Protein 7XZG (pdb70)

Solvent-accessible surface area: 45904 Å² total

InterPro domains:
  IPR006424 Glyceraldehyde-3-phosphate dehydrogenase, type I [TIGR01534] (4-325)
  IPR020828 Glyceraldehyde 3-phosphate dehydrogenase, NAD(P) binding domain [PF00044] (3-103)
  IPR020828 Glyceraldehyde 3-phosphate dehydrogenase, NAD(P) binding domain [SM00846] (3-151)
  IPR020829 Glyceraldehyde 3-phosphate dehydrogenase, catalytic domain [PF02800] (156-313)
  IPR020830 Glyceraldehyde 3-phosphate dehydrogenase, active site [PS00071] (149-156)
  IPR020831 Glyceraldehyde/Erythrose phosphate dehydrogenase family [PIRSF000149] (1-333)
  IPR020831 Glyceraldehyde/Erythrose phosphate dehydrogenase family [PR00078] (110-123)
  IPR020831 Glyceraldehyde/Erythrose phosphate dehydrogenase family [PR00078] (145-163)
  IPR020831 Glyceraldehyde/Erythrose phosphate dehydrogenase family [PR00078] (172-188)
  IPR020831 Glyceraldehyde/Erythrose phosphate dehydrogenase family [PR00078] (229-246)
  IPR020831 Glyceraldehyde/Erythrose phosphate dehydrogenase family [PR00078] (269-284)
  IPR020831 Glyceraldehyde/Erythrose phosphate dehydrogenase family [PTHR10836] (2-332)
  IPR036291 NAD(P)-binding domain superfamily [SSF51735] (3-169)

Radius of gyration: 31.58 Å; Cα contacts (8 Å, |Δi|>4): 3485; chains: 4; bounding box: 80×83×83 Å

Foldseek 3Di:
DQEEEEEACDLLNLLLVVLQVPDPVYDDAAYEAQVAALQRSLVPNQQDPQQGGRPFDWGGDDQWTATNRRTYGYHRDPQLLPDQCQVSPHAEYEYENVPQQEPVRQCSPVNNHHQAYEYAEHHPDQAEDAPLQALVVDALVRRYYYPYACLLAPQNLCVLQCVPFRFQAKEKEKAFEDDPQADCAQDDDPVANQRNHRQQPDFGKAADCSQCVSCRSVVVCHPRYGYTYTYYNDHWKMKMKMKTFTNHFDDLVVSLVSQCVCCVPSCPQAEAEDQDPDDRSVCRQRQYSWYWHSVPWAADGSGIIITMIMHGSSNNSSSRSVVSSVSNVVNND/DQEEEEEACDLLNLLLVVLQVPPPVYDHAAYEAQVAAQQRSLVPNQQDPQQGGPPFDWGGDVQWTATNRRTYGYHNDPQLLPDQCQVSPHAEYEYENVPQQAPVRQCSPVNNRHQAYEYLEHHPHAAEDAPLQALVVDALVRRYHYPYACLLAVQNLCVLQCVPFRFQAKEKEKAFEDDPQAECAQDDDPVQNQRRHHQQPDFGKAADCSFCCSCRSVVVCHPRYGYTYTYYNDHWKMKMKMKTFTNHFDDLVVSLVSLCVCCVPSCPQAEAEDADPDDRSVCRQRQYSWYWHSVPKAADGRGIIITMIMHGSSNNSSNRSVVSSVSNVVSND/DAEEEEEACDLLNLLLVVLQVVDDPYDHAAYEAQVAAQQRSQVPNQQDPQAGGDPFDWGGDDQWTATNRRTYGYHNDPQLLPDQCQVSVHAEYEAENVPQQECVRQCSNVNNRYQAYEYAEHHPDAQEEAPLQALVVDALVRRYYYPYACLLAVLNLQVLQCVPQRFQAKEKEKAFEDDPQADCAQDDDPVANQRSHRQQPDFGKAADCSFQCSCSSVVVCHPRYGYTYTYYNDHWKMKMKMKTFTNHFADLVRSLVSQCVCCVPSCPQAEAEDQDPDDRSVCRQRQYSWYWHSPPKAADGRGIIITMIMDGSSNNSSNRSVVSSVSSVVSND/DQEEEEEACDLLNLLLVVLQVPDPVYDDAAYEAQVAAQQSSQVPNQQDPQAGGDPFDWGGDDQWTATNRRTYGYHNDPQLLPDQCQVSVHAEYEYENVPQQAPVRQCSPVNNHHQAYEYLEDHPHAQEDAPLQALVVDALVRRYHYPYALLLAVLNLVVLQCVPFRFQAKEKEKAFEDDPQADCAQDDDPVQNQRNHHQQPDFGKAADCSFCCSCRSVVVCHPRYGYTYTYYNDHWKMKMKMKTFTNHFADLVVSLVSQCVCCVPSCPQAEAEDADPDDRSVCRQRQYSWYWHSPPKADDGRGIIITMIMDGSSNNSSNRSVVSSVSNVVNYD

Nearest PDB structures (foldseek):
  6m5x-assembly1_Q  TM=9.899E-01  e=8.715E-64  Trichoderma virens Gv29-8
  8i7e-assembly1_A  TM=9.881E-01  e=1.113E-61  Salmonella enterica subsp. enterica serovar Typhi
  6io4-assembly10_J  TM=9.884E-01  e=1.038E-60  Escherichia coli K-12
  1gae-assembly1_O  TM=9.795E-01  e=5.847E-61  Escherichia coli
  4lsm-assembly1_A  TM=9.901E-01  e=1.515E-59  Trypanosoma cruzi strain CL Brener

Organism: Candida albicans (strain SC5314 / ATCC MYA-2876) (NCBI:txid237561)

Sequence (1332 aa):
AIKIGINGFGRIGRLVLRVALGRKDIEVVAVNDPFIAPDYAAYMFKYDSTHGRYKGEVTASGDDLVIDGHKIKVFQERDPANIPWGKSGVDYVIESTGVFTKLEGAQKHIDAGAKKVIITAPSADAPMFVVGVNEDKYTPDLKIISNASTTNCLAPLAKVVNDTFGIEEGLMTTVHSITATQKTVDGPSHKDWRGGRTASGNIIPSSTGAAKAVGKVIPELNGKLTGMSLRVPTTDVSVVDLTVRLKKAASYEEIAQAIKKASEGPLKGVLGYTEDAVVSTDFLGSSYSSIFDEKAGILLSPTFVKLISWYDNEYGYSTRVVDLLEHVAKASAAIKIGINGFGRIGRLVLRVALGRKDIEVVAVNDPFIAPDYAAYMFKYDSTHGRYKGEVTASGDDLVIDGHKIKVFQERDPANIPWGKSGVDYVIESTGVFTKLEGAQKHIDAGAKKVIITAPSADAPMFVVGVNEDKYTPDLKIISNASTTNCLAPLAKVVNDTFGIEEGLMTTVHSITATQKTVDGPSHKDWRGGRTASGNIIPSSTGAAKAVGKVIPELNGKLTGMSLRVPTTDVSVVDLTVRLKKAASYEEIAQAIKKASEGPLKGVLGYTEDAVVSTDFLGSSYSSIFDEKAGILLSPTFVKLISWYDNEYGYSTRVVDLLEHVAKASAAIKIGINGFGRIGRLVLRVALGRKDIEVVAVNDPFIAPDYAAYMFKYDSTHGRYKGEVTASGDDLVIDGHKIKVFQERDPANIPWGKSGVDYVIESTGVFTKLEGAQKHIDAGAKKVIITAPSADAPMFVVGVNEDKYTPDLKIISNASTTNCLAPLAKVVNDTFGIEEGLMTTVHSITATQKTVDGPSHKDWRGGRTASGNIIPSSTGAAKAVGKVIPELNGKLTGMSLRVPTTDVSVVDLTVRLKKAASYEEIAQAIKKASEGPLKGVLGYTEDAVVSTDFLGSSYSSIFDEKAGILLSPTFVKLISWYDNEYGYSTRVVDLLEHVAKASAAIKIGINGFGRIGRLVLRVALGRKDIEVVAVNDPFIAPDYAAYMFKYDSTHGRYKGEVTASGDDLVIDGHKIKVFQERDPANIPWGKSGVDYVIESTGVFTKLEGAQKHIDAGAKKVIITAPSADAPMFVVGVNEDKYTPDLKIISNASTTNCLAPLAKVVNDTFGIEEGLMTTVHSITATQKTVDGPSHKDWRGGRTASGNIIPSSTGAAKAVGKVIPELNGKLTGMSLRVPTTDVSVVDLTVRLKKAASYEEIAQAIKKASEGPLKGVLGYTEDAVVSTDFLGSSYSSIFDEKAGILLSPTFVKLISWYDNEYGYSTRVVDLLEHVAKASA

B-factor: mean 24.46, std 8.8, range [10.48, 64.08]

Structure (mmCIF, N/CA/C/O backbone):
data_7XZG
#
_entry.id   7XZG
#
_cell.length_a   71.643
_cell.length_b   127.421
_cell.length_c   87.855
_cell.angle_alpha   90.000
_cell.angle_beta   102.120
_cell.angle_gamma   90.000
#
_symmetry.space_group_name_H-M   'P 1 21 1'
#
loop_
_entity.id
_entity.type
_entity.pdbx_description
1 polymer 'Glyceraldehyde-3-phosphate dehydrogenase'
2 non-polymer NICOTINAMIDE-ADENINE-DINUCLEOTIDE
3 non-polymer 1,2-ETHANEDIOL
4 water water
#
loop_
_atom_site.group_PDB
_atom_site.id
_atom_site.type_symbol
_atom_site.label_atom_id
_atom_site.label_alt_id
_atom_site.label_comp_id
_atom_site.label_asym_id
_atom_site.label_entity_id
_atom_site.label_seq_id
_atom_site.pdbx_PDB_ins_code
_atom_site.Cartn_x
_atom_site.Cartn_y
_atom_site.Cartn_z
_atom_site.occupancy
_atom_site.B_iso_or_equiv
_atom_site.auth_seq_id
_atom_site.auth_comp_id
_atom_site.auth_asym_id
_atom_site.auth_atom_id
_atom_site.pdbx_PDB_model_num
ATOM 1 N N . ALA A 1 2 ? -50.314 43.466 -47.763 1.00 37.58 2 ALA A N 1
ATOM 2 C CA . ALA A 1 2 ? -49.304 42.433 -47.537 1.00 40.22 2 ALA A CA 1
ATOM 3 C C . ALA A 1 2 ? -47.887 42.986 -47.691 1.00 36.34 2 ALA A C 1
ATOM 4 O O . ALA A 1 2 ? -47.486 43.435 -48.768 1.00 41.16 2 ALA A O 1
ATOM 6 N N . ILE A 1 3 ? -47.132 42.959 -46.601 1.00 27.54 3 ILE A N 1
ATOM 7 C CA . ILE A 1 3 ? -45.734 43.374 -46.609 1.00 26.37 3 ILE A CA 1
ATOM 8 C C . ILE A 1 3 ? -44.916 42.147 -46.989 1.00 26.11 3 ILE A C 1
ATOM 9 O O . ILE A 1 3 ? -44.791 41.215 -46.191 1.00 22.52 3 ILE A O 1
ATOM 14 N N . LYS A 1 4 ? -44.388 42.126 -48.216 1.00 23.42 4 LYS A N 1
ATOM 15 C CA . LYS A 1 4 ? -43.685 40.962 -48.759 1.00 25.05 4 LYS A CA 1
ATOM 16 C C . LYS A 1 4 ? -42.181 41.166 -48.638 1.00 23.96 4 LYS A C 1
ATOM 17 O O . LYS A 1 4 ? -41.634 42.125 -49.199 1.00 21.73 4 LYS A O 1
ATOM 23 N N . ILE A 1 5 ? -41.507 40.267 -47.913 1.00 20.30 5 ILE A N 1
ATOM 24 C CA . ILE A 1 5 ? -40.137 40.534 -47.496 1.00 18.30 5 ILE A CA 1
ATOM 25 C C . ILE A 1 5 ? -39.222 39.347 -47.751 1.00 15.77 5 ILE A C 1
ATOM 26 O O . ILE A 1 5 ? -39.647 38.195 -47.890 1.00 19.65 5 ILE A O 1
ATOM 31 N N . GLY A 1 6 ? -37.934 39.665 -47.831 1.00 16.60 6 GLY A N 1
ATOM 32 C CA . GLY A 1 6 ? -36.903 38.659 -47.867 1.00 15.82 6 GLY A CA 1
ATOM 33 C C . GLY A 1 6 ? -35.831 39.004 -46.852 1.00 19.87 6 GLY A C 1
ATOM 34 O O . GLY A 1 6 ? -35.695 40.152 -46.426 1.00 18.10 6 GLY A O 1
ATOM 35 N N . ILE A 1 7 ? -35.077 37.987 -46.454 1.00 17.15 7 ILE A N 1
ATOM 36 C CA . ILE A 1 7 ? -34.039 38.146 -45.436 1.00 17.41 7 ILE A CA 1
ATOM 37 C C . ILE A 1 7 ? -32.713 37.713 -46.039 1.00 16.57 7 ILE A C 1
ATOM 38 O O . ILE A 1 7 ? -32.583 36.572 -46.497 1.00 17.80 7 ILE A O 1
ATOM 43 N N . ASN A 1 8 ? -31.722 38.600 -46.007 1.00 16.79 8 ASN A N 1
ATOM 44 C CA . ASN A 1 8 ? -30.377 38.289 -46.482 1.00 18.42 8 ASN A CA 1
ATOM 45 C C . ASN A 1 8 ? -29.453 38.104 -45.286 1.00 17.32 8 ASN A C 1
ATOM 46 O O . ASN A 1 8 ? -29.206 39.053 -44.534 1.00 16.74 8 ASN A O 1
ATOM 51 N N . GLY A 1 9 ? -28.934 36.896 -45.125 1.00 14.98 9 GLY A N 1
ATOM 52 C CA . GLY A 1 9 ? -28.118 36.586 -43.965 1.00 17.96 9 GLY A CA 1
ATOM 53 C C . GLY A 1 9 ? -28.961 35.938 -42.888 1.00 18.67 9 GLY A C 1
ATOM 54 O O . GLY A 1 9 ? -29.616 36.631 -42.105 1.00 16.43 9 GLY A O 1
ATOM 55 N N . PHE A 1 10 ? -28.975 34.605 -42.870 1.00 17.07 10 PHE A N 1
ATOM 56 C CA . PHE A 1 10 ? -29.864 33.831 -42.010 1.00 18.55 10 PHE A CA 1
ATOM 57 C C . PHE A 1 10 ? -29.178 33.483 -40.698 1.00 17.70 10 PHE A C 1
ATOM 58 O O . PHE A 1 10 ? -29.119 32.320 -40.308 1.00 16.33 10 PHE A O 1
ATOM 66 N N . GLY A 1 11 ? -28.657 34.498 -40.017 1.00 15.46 11 GLY A N 1
ATOM 67 C CA . GLY A 1 11 ? -27.874 34.308 -38.807 1.00 17.44 11 GLY A CA 1
ATOM 68 C C . GLY A 1 11 ? -28.700 34.542 -37.564 1.00 15.84 11 GLY A C 1
ATOM 69 O O . GLY A 1 11 ? -29.925 34.372 -37.570 1.00 16.12 11 GLY A O 1
ATOM 70 N N . ARG A 1 12 ? -28.021 34.947 -36.486 1.00 14.84 12 ARG A N 1
ATOM 71 C CA . ARG A 1 12 ? -28.722 35.290 -35.250 1.00 15.96 12 ARG A CA 1
ATOM 72 C C . ARG A 1 12 ? -29.860 36.268 -35.526 1.00 18.15 12 ARG A C 1
ATOM 73 O O . ARG A 1 12 ? -31.023 35.996 -35.204 1.00 14.70 12 ARG A O 1
ATOM 81 N N . ILE A 1 13 ? -29.544 37.397 -36.170 1.00 12.33 13 ILE A N 1
ATOM 82 C CA . ILE A 1 13 ? -30.557 38.421 -36.391 1.00 16.38 13 ILE A CA 1
ATOM 83 C C . ILE A 1 13 ? -31.549 37.976 -37.455 1.00 16.26 13 ILE A C 1
ATOM 84 O O . ILE A 1 13 ? -32.763 38.145 -37.291 1.00 17.00 13 ILE A O 1
ATOM 89 N N . GLY A 1 14 ? -31.057 37.401 -38.556 1.00 15.79 14 GLY A N 1
ATOM 90 C CA . GLY A 1 14 ? -31.960 36.977 -39.622 1.00 14.90 14 GLY A CA 1
ATOM 91 C C . GLY A 1 14 ? -32.987 35.958 -39.156 1.00 18.08 14 GLY A C 1
ATOM 92 O O . GLY A 1 14 ? -34.180 36.071 -39.465 1.00 16.32 14 GLY A O 1
ATOM 93 N N . ARG A 1 15 ? -32.546 34.962 -38.384 1.00 14.83 15 ARG A N 1
ATOM 94 C CA . ARG A 1 15 ? -33.459 33.914 -37.945 1.00 16.08 15 ARG A CA 1
ATOM 95 C C . ARG A 1 15 ? -34.460 34.428 -36.915 1.00 16.77 15 ARG A C 1
ATOM 96 O O . ARG A 1 15 ? -35.640 34.042 -36.942 1.00 16.90 15 ARG A O 1
ATOM 104 N N . LEU A 1 16 ? -34.020 35.300 -36.001 1.00 16.21 16 LEU A N 1
ATOM 105 C CA . LEU A 1 16 ? -34.939 35.858 -35.010 1.00 16.34 16 LEU A CA 1
ATOM 106 C C . LEU A 1 16 ? -35.888 36.879 -35.633 1.00 17.93 16 LEU A C 1
ATOM 107 O O . LEU A 1 16 ? -37.064 36.943 -35.251 1.00 15.52 16 LEU A O 1
ATOM 112 N N . VAL A 1 17 ? -35.409 37.680 -36.598 1.00 16.20 17 VAL A N 1
ATOM 113 C CA . VAL A 1 17 ? -36.333 38.540 -37.343 1.00 15.24 17 VAL A CA 1
ATOM 114 C C . VAL A 1 17 ? -37.430 37.692 -37.983 1.00 17.17 17 VAL A C 1
ATOM 115 O O . VAL A 1 17 ? -38.607 38.077 -37.996 1.00 15.65 17 VAL A O 1
ATOM 119 N N . LEU A 1 18 ? -37.069 36.508 -38.486 1.00 15.70 18 LEU A N 1
ATOM 120 C CA . LEU A 1 18 ? -38.078 35.603 -39.036 1.00 16.39 18 LEU A CA 1
ATOM 121 C C . LEU A 1 18 ? -39.064 35.167 -37.961 1.00 15.86 18 LEU A C 1
ATOM 122 O O . LEU A 1 18 ? -40.284 35.219 -38.166 1.00 16.32 18 LEU A O 1
ATOM 127 N N . ARG A 1 19 ? -38.559 34.761 -36.788 1.00 17.77 19 ARG A N 1
ATOM 128 C CA . ARG A 1 19 ? -39.464 34.415 -35.689 1.00 18.90 19 ARG A CA 1
ATOM 129 C C . ARG A 1 19 ? -40.429 35.559 -35.399 1.00 17.39 19 ARG A C 1
ATOM 130 O O . ARG A 1 19 ? -41.641 35.350 -35.275 1.00 19.11 19 ARG A O 1
ATOM 138 N N . VAL A 1 20 ? -39.908 36.780 -35.278 1.00 15.86 20 VAL A N 1
ATOM 139 C CA . VAL A 1 20 ? -40.785 37.909 -34.983 1.00 15.92 20 VAL A CA 1
ATOM 140 C C . VAL A 1 20 ? -41.763 38.123 -36.128 1.00 18.26 20 VAL A C 1
ATOM 141 O O . VAL A 1 20 ? -42.971 38.287 -35.915 1.00 17.17 20 VAL A O 1
ATOM 145 N N . ALA A 1 21 ? -41.254 38.094 -37.367 1.00 18.28 21 ALA A N 1
ATOM 146 C CA . ALA A 1 21 ? -42.093 38.427 -38.516 1.00 21.30 21 ALA A CA 1
ATOM 147 C C . ALA A 1 21 ? -43.237 37.435 -38.677 1.00 24.59 21 ALA A C 1
ATOM 148 O O . ALA A 1 21 ? -44.346 37.814 -39.080 1.00 20.56 21 ALA A O 1
ATOM 150 N N . LEU A 1 22 ? -42.993 36.159 -38.358 1.00 22.12 22 LEU A N 1
ATOM 151 C CA . LEU A 1 22 ? -44.035 35.150 -38.502 1.00 21.71 22 LEU A CA 1
ATOM 152 C C . LEU A 1 22 ? -45.210 35.394 -37.568 1.00 24.99 22 LEU A C 1
ATOM 153 O O . LEU A 1 22 ? -46.285 34.824 -37.787 1.00 29.93 22 LEU A O 1
ATOM 158 N N . GLY A 1 23 ? -45.037 36.221 -36.541 1.00 19.85 23 GLY A N 1
ATOM 159 C CA . GLY A 1 23 ? -46.126 36.623 -35.679 1.00 23.17 23 GLY A CA 1
ATOM 160 C C . GLY A 1 23 ? -46.865 37.878 -36.081 1.00 26.26 23 GLY A C 1
ATOM 161 O O . GLY A 1 23 ? -47.743 38.326 -35.335 1.00 28.84 23 GLY A O 1
ATOM 162 N N . ARG A 1 24 ? -46.540 38.474 -37.226 1.00 22.27 24 ARG A N 1
ATOM 163 C CA . ARG A 1 24 ? -47.174 39.711 -37.683 1.00 27.73 24 ARG A CA 1
ATOM 164 C C . ARG A 1 24 ? -48.084 39.397 -38.865 1.00 27.91 24 ARG A C 1
ATOM 165 O O . ARG A 1 24 ? -47.627 38.870 -39.886 1.00 28.09 24 ARG A O 1
ATOM 173 N N . LYS A 1 25 ? -49.367 39.737 -38.718 1.00 30.83 25 LYS A N 1
ATOM 174 C CA . LYS A 1 25 ? -50.382 39.361 -39.699 1.00 35.40 25 LYS A CA 1
ATOM 175 C C . LYS A 1 25 ? -50.097 39.952 -41.078 1.00 32.41 25 LYS A C 1
ATOM 176 O O . LYS A 1 25 ? -50.338 39.305 -42.103 1.00 36.11 25 LYS A O 1
ATOM 182 N N . ASP A 1 26 ? -49.587 41.175 -41.125 1.00 31.07 26 ASP A N 1
ATOM 183 C CA . ASP A 1 26 ? -49.440 41.896 -42.384 1.00 34.80 26 ASP A CA 1
ATOM 184 C C . ASP A 1 26 ? -48.195 41.511 -43.171 1.00 32.85 26 ASP A C 1
ATOM 185 O O . ASP A 1 26 ? -48.018 42.005 -44.290 1.00 29.48 26 ASP A O 1
ATOM 190 N N . ILE A 1 27 ? -47.328 40.663 -42.631 1.00 26.45 27 ILE A N 1
ATOM 191 C CA . ILE A 1 27 ? -46.045 40.364 -43.256 1.00 25.16 27 ILE A CA 1
ATOM 192 C C . ILE A 1 27 ? -46.103 38.985 -43.890 1.00 29.06 27 ILE A C 1
ATOM 193 O O . ILE A 1 27 ? -46.609 38.028 -43.290 1.00 26.86 27 ILE A O 1
ATOM 198 N N . GLU A 1 28 ? -45.569 38.877 -45.098 1.00 23.12 28 GLU A N 1
ATOM 199 C CA . GLU A 1 28 ? -45.355 37.585 -45.730 1.00 25.00 28 GLU A CA 1
ATOM 200 C C . GLU A 1 28 ? -43.868 37.454 -46.017 1.00 22.55 28 GLU A C 1
ATOM 201 O O . GLU A 1 28 ? -43.318 38.220 -46.814 1.00 20.16 28 GLU A O 1
ATOM 207 N N . VAL A 1 29 ? -43.209 36.506 -45.358 1.00 21.15 29 VAL A N 1
ATOM 208 C CA . VAL A 1 29 ? -41.800 36.264 -45.632 1.00 19.81 29 VAL A CA 1
ATOM 209 C C . VAL A 1 29 ? -41.734 35.340 -46.842 1.00 22.07 29 VAL A C 1
ATOM 210 O O . VAL A 1 29 ? -42.124 34.174 -46.775 1.00 22.77 29 VAL A O 1
ATOM 214 N N . VAL A 1 30 ? -41.250 35.870 -47.958 1.00 20.85 30 VAL A N 1
ATOM 215 C CA . VAL A 1 30 ? -41.252 35.129 -49.211 1.00 18.79 30 VAL A CA 1
ATOM 216 C C . VAL A 1 30 ? -40.015 34.256 -49.326 1.00 21.62 30 VAL A C 1
ATOM 217 O O . VAL A 1 30 ? -40.085 33.116 -49.809 1.00 20.69 30 VAL A O 1
ATOM 221 N N . ALA A 1 31 ? -38.865 34.760 -48.888 1.00 17.90 31 ALA A N 1
ATOM 222 C CA . ALA A 1 31 ? -37.611 34.097 -49.212 1.00 15.93 31 ALA A CA 1
ATOM 223 C C . ALA A 1 31 ? -36.511 34.535 -48.259 1.00 17.78 31 ALA A C 1
ATOM 224 O O . ALA A 1 31 ? -36.546 35.630 -47.693 1.00 19.36 31 ALA A O 1
ATOM 226 N N . VAL A 1 32 ? -35.501 33.682 -48.132 1.00 17.72 32 VAL A N 1
ATOM 227 C CA . VAL A 1 32 ? -34.286 34.016 -47.404 1.00 16.97 32 VAL A CA 1
ATOM 228 C C . VAL A 1 32 ? -33.112 33.659 -48.295 1.00 18.71 32 VAL A C 1
ATOM 229 O O . VAL A 1 32 ? -33.224 32.836 -49.207 1.00 22.64 32 VAL A O 1
ATOM 233 N N . ASN A 1 33 ? -31.973 34.285 -48.020 1.00 15.49 33 ASN A N 1
ATOM 234 C CA . ASN A 1 33 ? -30.770 34.004 -48.784 1.00 17.53 33 ASN A CA 1
ATOM 235 C C . ASN A 1 33 ? -29.566 33.895 -47.868 1.00 18.66 33 ASN A C 1
ATOM 236 O O . ASN A 1 33 ? -29.316 34.787 -47.049 1.00 17.38 33 ASN A O 1
ATOM 241 N N . ASP A 1 34 ? -28.806 32.808 -48.032 1.00 18.78 34 ASP A N 1
ATOM 242 C CA . ASP A 1 34 ? -27.574 32.593 -47.283 1.00 18.77 34 ASP A CA 1
ATOM 243 C C . ASP A 1 34 ? -26.752 31.524 -47.996 1.00 21.39 34 ASP A C 1
ATOM 244 O O . ASP A 1 34 ? -27.178 30.360 -48.081 1.00 20.84 34 ASP A O 1
ATOM 249 N N . PRO A 1 35 ? -25.577 31.876 -48.530 1.00 23.39 35 PRO A N 1
ATOM 250 C CA . PRO A 1 35 ? -24.781 30.884 -49.273 1.00 24.11 35 PRO A CA 1
ATOM 251 C C . PRO A 1 35 ? -24.190 29.796 -48.399 1.00 25.65 35 PRO A C 1
ATOM 252 O O . PRO A 1 35 ? -23.702 28.800 -48.940 1.00 21.90 35 PRO A O 1
ATOM 256 N N . PHE A 1 36 ? -24.189 29.951 -47.081 1.00 19.78 36 PHE A N 1
ATOM 257 C CA . PHE A 1 36 ? -23.621 28.939 -46.208 1.00 24.70 36 PHE A CA 1
ATOM 258 C C . PHE A 1 36 ? -24.670 28.039 -45.574 1.00 23.19 36 PHE A C 1
ATOM 259 O O . PHE A 1 36 ? -24.324 27.207 -44.736 1.00 24.53 36 PHE A O 1
ATOM 267 N N . ILE A 1 37 ? -25.939 28.163 -45.959 1.00 22.12 37 ILE A N 1
ATOM 268 C CA . ILE A 1 37 ? -27.008 27.442 -45.274 1.00 24.32 37 ILE A CA 1
ATOM 269 C C . ILE A 1 37 ? -27.971 26.889 -46.316 1.00 26.64 37 ILE A C 1
ATOM 270 O O . ILE A 1 37 ? -28.727 27.649 -46.930 1.00 22.34 37 ILE A O 1
ATOM 275 N N . ALA A 1 38 ? -27.956 25.567 -46.497 1.00 22.73 38 ALA A N 1
ATOM 276 C CA . ALA A 1 38 ? -28.866 24.874 -47.393 1.00 24.80 38 ALA A CA 1
ATOM 277 C C . ALA A 1 38 ? -30.266 24.800 -46.782 1.00 21.90 38 ALA A C 1
ATOM 278 O O . ALA A 1 38 ? -30.428 24.968 -45.569 1.00 21.82 38 ALA A O 1
ATOM 280 N N . PRO A 1 39 ? -31.298 24.554 -47.604 1.00 22.95 39 PRO A N 1
ATOM 281 C CA . PRO A 1 39 ? -32.670 24.486 -47.060 1.00 21.03 39 PRO A CA 1
ATOM 282 C C . PRO A 1 39 ? -32.844 23.538 -45.876 1.00 22.44 39 PRO A C 1
ATOM 283 O O . PRO A 1 39 ? -33.477 23.911 -44.868 1.00 18.73 39 PRO A O 1
ATOM 287 N N . ASP A 1 40 ? -32.308 22.318 -45.957 1.00 21.43 40 ASP A N 1
ATOM 288 C CA . ASP A 1 40 ? -32.469 21.416 -44.818 1.00 25.17 40 ASP A CA 1
ATOM 289 C C . ASP A 1 40 ? -31.696 21.923 -43.603 1.00 19.14 40 ASP A C 1
ATOM 290 O O . ASP A 1 40 ? -32.177 21.819 -42.469 1.00 20.19 40 ASP A O 1
ATOM 295 N N . TYR A 1 41 ? -30.512 22.495 -43.823 1.00 18.43 41 TYR A N 1
ATOM 296 C CA . TYR A 1 41 ? -29.777 23.126 -42.731 1.00 18.90 41 TYR A CA 1
ATOM 297 C C . TYR A 1 41 ? -30.533 24.331 -42.172 1.00 21.64 41 TYR A C 1
ATOM 298 O O . TYR A 1 41 ? -30.531 24.564 -40.952 1.00 15.22 41 TYR A O 1
ATOM 307 N N . ALA A 1 42 ? -31.182 25.119 -43.046 1.00 17.21 42 ALA A N 1
ATOM 308 C CA . ALA A 1 42 ? -31.924 26.288 -42.571 1.00 19.94 42 ALA A CA 1
ATOM 309 C C . ALA A 1 42 ? -33.082 25.877 -41.676 1.00 19.11 42 ALA A C 1
ATOM 310 O O . ALA A 1 42 ? -33.380 26.554 -40.686 1.00 17.63 42 ALA A O 1
ATOM 312 N N . ALA A 1 43 ? -33.747 24.770 -42.003 1.00 19.36 43 ALA A N 1
ATOM 313 C CA . ALA A 1 43 ? -34.786 24.263 -41.113 1.00 16.22 43 ALA A CA 1
ATOM 314 C C . ALA A 1 43 ? -34.204 23.878 -39.756 1.00 15.49 43 ALA A C 1
ATOM 315 O O . ALA A 1 43 ? -34.776 24.210 -38.712 1.00 18.87 43 ALA A O 1
ATOM 317 N N . TYR A 1 44 ? -33.046 23.216 -39.750 1.00 16.27 44 TYR A N 1
ATOM 318 C CA . TYR A 1 44 ? -32.394 22.857 -38.492 1.00 18.75 44 TYR A CA 1
ATOM 319 C C . TYR A 1 44 ? -32.050 24.094 -37.663 1.00 14.63 44 TYR A C 1
ATOM 320 O O . TYR A 1 44 ? -32.360 24.159 -36.464 1.00 16.05 44 TYR A O 1
ATOM 329 N N . MET A 1 45 ? -31.405 25.089 -38.287 1.00 18.26 45 MET A N 1
ATOM 330 C CA . MET A 1 45 ? -30.942 26.271 -37.556 1.00 17.50 45 MET A CA 1
ATOM 331 C C . MET A 1 45 ? -32.104 27.104 -37.033 1.00 17.09 45 MET A C 1
ATOM 332 O O . MET A 1 45 ? -32.005 27.718 -35.956 1.00 17.07 45 MET A O 1
ATOM 337 N N . PHE A 1 46 ? -33.203 27.151 -37.782 1.00 14.21 46 PHE A N 1
ATOM 338 C CA . PHE A 1 46 ? -34.362 27.910 -37.342 1.00 16.18 46 PHE A CA 1
ATOM 339 C C . PHE A 1 46 ? -35.091 27.206 -36.211 1.00 16.44 46 PHE A C 1
ATOM 340 O O . PHE A 1 46 ? -35.585 27.860 -35.287 1.00 15.81 46 PHE A O 1
ATOM 348 N N . LYS A 1 47 ? -35.196 25.876 -36.292 1.00 14.53 47 LYS A N 1
ATOM 349 C CA . LYS A 1 47 ? -35.974 25.113 -35.321 1.00 16.38 47 LYS A CA 1
ATOM 350 C C . LYS A 1 47 ? -35.323 25.120 -33.941 1.00 16.48 47 LYS A C 1
ATOM 351 O O . LYS A 1 47 ? -36.009 25.281 -32.927 1.00 18.65 47 LYS A O 1
ATOM 357 N N . TYR A 1 48 ? -34.013 24.904 -33.873 1.00 17.27 48 TYR A N 1
ATOM 358 C CA . TYR A 1 48 ? -33.322 24.739 -32.598 1.00 18.68 48 TYR A CA 1
ATOM 359 C C . TYR A 1 48 ? -32.477 25.971 -32.325 1.00 16.44 48 TYR A C 1
ATOM 360 O O . TYR A 1 48 ? -31.721 26.407 -33.199 1.00 16.54 48 TYR A O 1
ATOM 369 N N . ASP A 1 49 ? -32.579 26.518 -31.116 1.00 15.02 49 ASP A N 1
ATOM 370 C CA . ASP A 1 49 ? -31.836 27.732 -30.781 1.00 14.06 49 ASP A CA 1
ATOM 371 C C . ASP A 1 49 ? -31.309 27.620 -29.361 1.00 13.78 49 ASP A C 1
ATOM 372 O O . ASP A 1 49 ? -32.088 27.421 -28.423 1.00 14.27 49 ASP A O 1
ATOM 377 N N . SER A 1 50 ? -29.987 27.735 -29.208 1.00 12.16 50 SER A N 1
ATOM 378 C CA . SER A 1 50 ? -29.382 27.549 -27.892 1.00 12.46 50 SER A CA 1
ATOM 379 C C . SER A 1 50 ? -29.829 28.631 -26.909 1.00 18.73 50 SER A C 1
ATOM 380 O O . SER A 1 50 ? -29.885 28.385 -25.694 1.00 17.32 50 SER A O 1
ATOM 383 N N . THR A 1 51 ? -30.164 29.823 -27.408 1.00 12.49 51 THR A N 1
ATOM 384 C CA . THR A 1 51 ? -30.508 30.968 -26.575 1.00 14.35 51 THR A CA 1
ATOM 385 C C . THR A 1 51 ? -32.006 31.134 -26.369 1.00 16.16 51 THR A C 1
ATOM 386 O O . THR A 1 51 ? -32.440 31.376 -25.242 1.00 18.77 51 THR A O 1
ATOM 390 N N . HIS A 1 52 ? -32.812 30.986 -27.418 1.00 13.43 52 HIS A N 1
ATOM 391 C CA . HIS A 1 52 ? -34.221 31.343 -27.351 1.00 14.83 52 HIS A CA 1
ATOM 392 C C . HIS A 1 52 ? -35.153 30.144 -27.495 1.00 15.34 52 HIS A C 1
ATOM 393 O O . HIS A 1 52 ? -36.363 30.327 -27.677 1.00 19.54 52 HIS A O 1
ATOM 400 N N . GLY A 1 53 ? -34.637 28.926 -27.374 1.00 17.44 53 GLY A N 1
ATOM 401 C CA . GLY A 1 53 ? -35.485 27.754 -27.331 1.00 15.57 53 GLY A CA 1
ATOM 402 C C . GLY A 1 53 ? -35.914 27.279 -28.706 1.00 17.34 53 GLY A C 1
ATOM 403 O O . GLY A 1 53 ? -35.652 27.902 -29.734 1.00 15.73 53 GLY A O 1
ATOM 404 N N . ARG A 1 54 ? -36.576 26.123 -28.717 1.00 16.65 54 ARG A N 1
ATOM 405 C CA . ARG A 1 54 ? -37.112 25.578 -29.960 1.00 17.58 54 ARG A CA 1
ATOM 406 C C . ARG A 1 54 ? -38.234 26.455 -30.498 1.00 17.12 54 ARG A C 1
ATOM 407 O O . ARG A 1 54 ? -39.038 27.000 -29.736 1.00 18.94 54 ARG A O 1
ATOM 415 N N . TYR A 1 55 ? -38.304 26.587 -31.822 1.00 18.00 55 TYR A N 1
ATOM 416 C CA . TYR A 1 55 ? -39.460 27.254 -32.412 1.00 18.57 55 TYR A CA 1
ATOM 417 C C . TYR A 1 55 ? -40.727 26.472 -32.089 1.00 20.71 55 TYR A C 1
ATOM 418 O O . TYR A 1 55 ? -40.784 25.253 -32.274 1.00 22.46 55 TYR A O 1
ATOM 427 N N . LYS A 1 56 ? -41.737 27.175 -31.585 1.00 24.75 56 LYS A N 1
ATOM 428 C CA . LYS A 1 56 ? -43.021 26.558 -31.257 1.00 29.76 56 LYS A CA 1
ATOM 429 C C . LYS A 1 56 ? -43.839 26.549 -32.541 1.00 31.44 56 LYS A C 1
ATOM 430 O O . LYS A 1 56 ? -44.588 27.482 -32.845 1.00 33.57 56 LYS A O 1
ATOM 436 N N . GLY A 1 57 ? -43.675 25.485 -33.301 1.00 29.19 57 GLY A N 1
ATOM 437 C CA . GLY A 1 57 ? -44.295 25.356 -34.602 1.00 28.91 57 GLY A CA 1
ATOM 438 C C . GLY A 1 57 ? -43.573 24.296 -35.390 1.00 28.59 57 GLY A C 1
ATOM 439 O O . GLY A 1 57 ? -42.501 23.833 -35.011 1.00 27.72 57 GLY A O 1
ATOM 440 N N . GLU A 1 58 ? -44.181 23.909 -36.507 1.00 28.56 58 GLU A N 1
ATOM 441 C CA . GLU A 1 58 ? -43.621 22.856 -37.343 1.00 26.22 58 GLU A CA 1
ATOM 442 C C . GLU A 1 58 ? -42.623 23.458 -38.321 1.00 27.01 58 GLU A C 1
ATOM 443 O O . GLU A 1 58 ? -42.943 24.412 -39.037 1.00 26.20 58 GLU A O 1
ATOM 449 N N . VAL A 1 59 ? -41.410 22.908 -38.338 1.00 25.11 59 VAL A N 1
ATOM 450 C CA . VAL A 1 59 ? -40.331 23.389 -39.194 1.00 23.50 59 VAL A CA 1
ATOM 451 C C . VAL A 1 59 ? -39.794 22.199 -39.980 1.00 22.11 59 VAL A C 1
ATOM 452 O O . VAL A 1 59 ? -39.326 21.222 -39.386 1.00 21.51 59 VAL A O 1
ATOM 456 N N . THR A 1 60 ? -39.867 22.269 -41.309 1.00 20.70 60 THR A N 1
ATOM 457 C CA . THR A 1 60 ? -39.260 21.263 -42.172 1.00 22.12 60 THR A CA 1
ATOM 458 C C . THR A 1 60 ? -38.635 21.961 -43.370 1.00 22.84 60 THR A C 1
ATOM 459 O O . THR A 1 60 ? -38.709 23.184 -43.512 1.00 21.78 60 THR A O 1
ATOM 463 N N . ALA A 1 61 ? -38.013 21.175 -44.241 1.00 20.99 61 ALA A N 1
ATOM 464 C CA . ALA A 1 61 ? -37.617 21.654 -45.556 1.00 22.72 61 ALA A CA 1
ATOM 465 C C . ALA A 1 61 ? -38.147 20.691 -46.609 1.00 29.28 61 ALA A C 1
ATOM 466 O O . ALA A 1 61 ? -38.341 19.500 -46.344 1.00 26.22 61 ALA A O 1
ATOM 468 N N . SER A 1 62 ? -38.392 21.222 -47.806 1.00 25.92 62 SER A N 1
ATOM 469 C CA . SER A 1 62 ? -38.882 20.423 -48.928 1.00 30.55 62 SER A CA 1
ATOM 470 C C . SER A 1 62 ? -38.315 21.038 -50.197 1.00 31.11 62 SER A C 1
ATOM 471 O O . SER A 1 62 ? -38.704 22.151 -50.561 1.00 32.14 62 SER A O 1
ATOM 474 N N . GLY A 1 63 ? -37.407 20.323 -50.856 1.00 28.16 63 GLY A N 1
ATOM 475 C CA . GLY A 1 63 ? -36.739 20.888 -52.018 1.00 32.60 63 GLY A CA 1
ATOM 476 C C . GLY A 1 63 ? -35.946 22.122 -51.623 1.00 28.16 63 GLY A C 1
ATOM 477 O O . GLY A 1 63 ? -35.121 22.092 -50.704 1.00 31.88 63 GLY A O 1
ATOM 478 N N . ASP A 1 64 ? -36.199 23.233 -52.308 1.00 27.37 64 ASP A N 1
ATOM 479 C CA . ASP A 1 64 ? -35.535 24.489 -51.993 1.00 29.21 64 ASP A CA 1
ATOM 480 C C . ASP A 1 64 ? -36.370 25.364 -51.075 1.00 27.28 64 ASP A C 1
ATOM 481 O O . ASP A 1 64 ? -36.134 26.577 -51.000 1.00 26.44 64 ASP A O 1
ATOM 486 N N . ASP A 1 65 ? -37.351 24.782 -50.391 1.00 24.44 65 ASP A N 1
ATOM 487 C CA . ASP A 1 65 ? -38.278 25.528 -49.554 1.00 22.90 65 ASP A CA 1
ATOM 488 C C . ASP A 1 65 ? -38.024 25.200 -48.091 1.00 22.55 65 ASP A C 1
ATOM 489 O O . ASP A 1 65 ? -37.885 24.024 -47.726 1.00 22.04 65 ASP A O 1
ATOM 494 N N . LEU A 1 66 ? -37.962 26.250 -47.275 1.00 24.28 66 LEU A N 1
ATOM 495 C CA . LEU A 1 66 ? -38.077 26.163 -45.828 1.00 20.85 66 LEU A CA 1
ATOM 496 C C . LEU A 1 66 ? -39.552 26.331 -45.493 1.00 22.04 66 LEU A C 1
ATOM 497 O O . LEU A 1 66 ? -40.165 27.326 -45.883 1.00 26.56 66 LEU A O 1
ATOM 502 N N . VAL A 1 67 ? -40.137 25.349 -44.812 1.00 22.97 67 VAL A N 1
ATOM 503 C CA . VAL A 1 67 ? -41.582 25.312 -44.618 1.00 22.32 67 VAL A CA 1
ATOM 504 C C . VAL A 1 67 ? -41.860 25.432 -43.131 1.00 20.69 67 VAL A C 1
ATOM 505 O O . VAL A 1 67 ? -41.504 24.535 -42.357 1.00 21.22 67 VAL A O 1
ATOM 509 N N . ILE A 1 68 ? -42.516 26.515 -42.732 1.00 20.11 68 ILE A N 1
ATOM 510 C CA . ILE A 1 68 ? -42.804 26.775 -41.324 1.00 25.49 68 ILE A CA 1
ATOM 511 C C . ILE A 1 68 ? -44.312 26.880 -41.145 1.00 23.76 68 ILE A C 1
ATOM 512 O O . ILE A 1 68 ? -44.952 27.786 -41.696 1.00 24.33 68 ILE A O 1
ATOM 517 N N . ASP A 1 69 ? -44.875 25.955 -40.369 1.00 23.55 69 ASP A N 1
ATOM 518 C CA . ASP A 1 69 ? -46.315 25.923 -40.116 1.00 25.20 69 ASP A CA 1
ATOM 519 C C . ASP A 1 69 ? -47.097 25.955 -41.424 1.00 26.46 69 ASP A C 1
ATOM 520 O O . ASP A 1 69 ? -48.125 26.626 -41.545 1.00 28.46 69 ASP A O 1
ATOM 525 N N . GLY A 1 70 ? -46.580 25.243 -42.420 1.00 23.63 70 GLY A N 1
ATOM 526 C CA . GLY A 1 70 ? -47.218 25.127 -43.706 1.00 28.42 70 GLY A CA 1
ATOM 527 C C . GLY A 1 70 ? -46.942 26.254 -44.674 1.00 32.25 70 GLY A C 1
ATOM 528 O O . GLY A 1 70 ? -47.415 26.189 -45.815 1.00 31.80 70 GLY A O 1
ATOM 529 N N . HIS A 1 71 ? -46.203 27.288 -44.266 1.00 27.03 71 HIS A N 1
ATOM 530 C CA . HIS A 1 71 ? -45.864 28.390 -45.160 1.00 27.68 71 HIS A CA 1
ATOM 531 C C . HIS A 1 71 ? -44.502 28.131 -45.792 1.00 26.03 71 HIS A C 1
ATOM 532 O O . HIS A 1 71 ? -43.505 27.949 -45.083 1.00 23.96 71 HIS A O 1
ATOM 539 N N . LYS A 1 72 ? -44.460 28.132 -47.119 1.00 20.34 72 LYS A N 1
ATOM 540 C CA . LYS A 1 72 ? -43.241 27.848 -47.860 1.00 25.26 72 LYS A CA 1
ATOM 541 C C . LYS A 1 72 ? -42.431 29.124 -48.065 1.00 24.18 72 LYS A C 1
ATOM 542 O O . LYS A 1 72 ? -42.965 30.143 -48.514 1.00 24.24 72 LYS A O 1
ATOM 548 N N . ILE A 1 73 ? -41.142 29.052 -47.738 1.00 23.63 73 ILE A N 1
ATOM 549 C CA . ILE A 1 73 ? -40.203 30.161 -47.872 1.00 23.35 73 ILE A CA 1
ATOM 550 C C . ILE A 1 73 ? -39.058 29.688 -48.762 1.00 22.24 73 ILE A C 1
ATOM 551 O O . ILE A 1 73 ? -38.397 28.689 -48.450 1.00 21.13 73 ILE A O 1
ATOM 556 N N . LYS A 1 74 ? -38.839 30.385 -49.880 1.00 21.55 74 LYS A N 1
ATOM 557 C CA . LYS A 1 74 ? -37.743 30.030 -50.775 1.00 23.32 74 LYS A CA 1
ATOM 558 C C . LYS A 1 74 ? -36.394 30.263 -50.102 1.00 24.21 74 LYS A C 1
ATOM 559 O O . LYS A 1 74 ? -36.187 31.276 -49.426 1.00 23.23 74 LYS A O 1
ATOM 565 N N . VAL A 1 75 ? -35.466 29.332 -50.310 1.00 22.76 75 VAL A N 1
ATOM 566 C CA . VAL A 1 75 ? -34.100 29.454 -49.812 1.00 23.25 75 VAL A CA 1
ATOM 567 C C . VAL A 1 75 ? -33.181 29.624 -51.017 1.00 25.76 75 VAL A C 1
ATOM 568 O O . VAL A 1 75 ? -33.044 28.709 -51.836 1.00 22.81 75 VAL A O 1
ATOM 572 N N . PHE A 1 76 ? -32.550 30.792 -51.133 1.00 22.55 76 PHE A N 1
ATOM 573 C CA . PHE A 1 76 ? -31.488 31.012 -52.105 1.00 23.22 76 PHE A CA 1
ATOM 574 C C . PHE A 1 76 ? -30.120 30.960 -51.424 1.00 21.40 76 PHE A C 1
ATOM 575 O O . PHE A 1 76 ? -30.005 31.084 -50.202 1.00 22.09 76 PHE A O 1
ATOM 583 N N . GLN A 1 77 ? -29.070 30.767 -52.232 1.00 22.03 77 GLN A N 1
ATOM 584 C CA . GLN A 1 77 ? -27.711 30.581 -51.709 1.00 21.98 77 GLN A CA 1
ATOM 585 C C . GLN A 1 77 ? -26.695 31.387 -52.534 1.00 25.21 77 GLN A C 1
ATOM 586 O O . GLN A 1 77 ? -25.724 30.871 -53.080 1.00 26.58 77 GLN A O 1
ATOM 592 N N . GLU A 1 78 ? -26.895 32.700 -52.606 1.00 21.64 78 GLU A N 1
ATOM 593 C CA . GLU A 1 78 ? -26.091 33.570 -53.461 1.00 23.01 78 GLU A CA 1
ATOM 594 C C . GLU A 1 78 ? -25.133 34.389 -52.611 1.00 24.32 78 GLU A C 1
ATOM 595 O O . GLU A 1 78 ? -25.564 35.064 -51.667 1.00 22.83 78 GLU A O 1
ATOM 601 N N . ARG A 1 79 ? -23.839 34.341 -52.953 1.00 22.20 79 ARG A N 1
ATOM 602 C CA . ARG A 1 79 ? -22.877 35.218 -52.290 1.00 22.24 79 ARG A CA 1
ATOM 603 C C . ARG A 1 79 ? -23.080 36.677 -52.686 1.00 22.09 79 ARG A C 1
ATOM 604 O O . ARG A 1 79 ? -22.816 37.576 -51.883 1.00 20.67 79 ARG A O 1
ATOM 612 N N . ASP A 1 80 ? -23.512 36.928 -53.925 1.00 24.93 80 ASP A N 1
ATOM 613 C CA . ASP A 1 80 ? -23.647 38.284 -54.441 1.00 24.29 80 ASP A CA 1
ATOM 614 C C . ASP A 1 80 ? -25.110 38.683 -54.383 1.00 22.07 80 ASP A C 1
ATOM 615 O O . ASP A 1 80 ? -25.929 38.095 -55.106 1.00 20.02 80 ASP A O 1
ATOM 620 N N . PRO A 1 81 ? -25.488 39.666 -53.560 1.00 22.32 81 PRO A N 1
ATOM 621 C CA . PRO A 1 81 ? -26.910 40.027 -53.450 1.00 18.53 81 PRO A CA 1
ATOM 622 C C . PRO A 1 81 ? -27.534 40.424 -54.771 1.00 22.07 81 PRO A C 1
ATOM 623 O O . PRO A 1 81 ? -28.757 40.304 -54.919 1.00 19.68 81 PRO A O 1
ATOM 627 N N . ALA A 1 82 ? -26.735 40.886 -55.742 1.00 21.21 82 ALA A N 1
ATOM 628 C CA . ALA A 1 82 ? -27.281 41.241 -57.045 1.00 23.73 82 ALA A CA 1
ATOM 629 C C . ALA A 1 82 ? -27.851 40.030 -57.777 1.00 26.97 82 ALA A C 1
ATOM 630 O O . ALA A 1 82 ? -28.636 40.199 -58.721 1.00 23.02 82 ALA A O 1
ATOM 632 N N . ASN A 1 83 ? -27.484 38.819 -57.359 1.00 21.87 83 ASN A N 1
ATOM 633 C CA . ASN A 1 83 ? -27.963 37.599 -57.998 1.00 27.16 83 ASN A CA 1
ATOM 634 C C . ASN A 1 83 ? -29.166 36.982 -57.297 1.00 25.31 83 ASN A C 1
ATOM 635 O O . ASN A 1 83 ? -29.644 35.931 -57.740 1.00 23.27 83 ASN A O 1
ATOM 640 N N . ILE A 1 84 ? -29.679 37.601 -56.237 1.00 20.17 84 ILE A N 1
ATOM 641 C CA . ILE A 1 84 ? -30.856 37.049 -55.563 1.00 23.74 84 ILE A CA 1
ATOM 642 C C . ILE A 1 84 ? -32.104 37.412 -56.363 1.00 22.16 84 ILE A C 1
ATOM 643 O O . ILE A 1 84 ? -32.315 38.597 -56.668 1.00 21.32 84 ILE A O 1
ATOM 648 N N . PRO A 1 85 ? -32.957 36.439 -56.698 1.00 23.57 85 PRO A N 1
ATOM 649 C CA . PRO A 1 85 ? -34.168 36.743 -57.470 1.00 22.15 85 PRO A CA 1
ATOM 650 C C . PRO A 1 85 ? -35.255 37.442 -56.670 1.00 24.68 85 PRO A C 1
ATOM 651 O O . PRO A 1 85 ? -36.384 36.946 -56.660 1.00 26.20 85 PRO A O 1
ATOM 655 N N . TRP A 1 86 ? -34.965 38.577 -56.015 1.00 21.58 86 TRP A N 1
ATOM 656 C CA . TRP A 1 86 ? -35.992 39.231 -55.202 1.00 22.21 86 TRP A CA 1
ATOM 657 C C . TRP A 1 86 ? -37.213 39.611 -56.037 1.00 25.36 86 TRP A C 1
ATOM 658 O O . TRP A 1 86 ? -38.355 39.306 -55.667 1.00 23.30 86 TRP A O 1
ATOM 669 N N . GLY A 1 87 ? -36.989 40.315 -57.153 1.00 24.84 87 GLY A N 1
ATOM 670 C CA . GLY A 1 87 ? -38.105 40.822 -57.936 1.00 27.54 87 GLY A CA 1
ATOM 671 C C . GLY A 1 87 ? -38.949 39.717 -58.546 1.00 25.54 87 GLY A C 1
ATOM 672 O O . GLY A 1 87 ? -40.180 39.778 -58.522 1.00 25.63 87 GLY A O 1
ATOM 673 N N . LYS A 1 88 ? -38.303 38.687 -59.089 1.00 28.14 88 LYS A N 1
ATOM 674 C CA . LYS A 1 88 ? -39.079 37.584 -59.645 1.00 31.08 88 LYS A CA 1
ATOM 675 C C . LYS A 1 88 ? -39.870 36.862 -58.564 1.00 29.81 88 LYS A C 1
ATOM 676 O O . LYS A 1 88 ? -40.956 36.340 -58.838 1.00 28.25 88 LYS A O 1
ATOM 682 N N . SER A 1 89 ? -39.376 36.870 -57.322 1.00 26.40 89 SER A N 1
ATOM 683 C CA . SER A 1 89 ? -40.101 36.243 -56.222 1.00 25.84 89 SER A CA 1
ATOM 684 C C . SER A 1 89 ? -41.175 37.140 -55.622 1.00 27.92 89 SER A C 1
ATOM 685 O O . SER A 1 89 ? -41.959 36.660 -54.799 1.00 29.42 89 SER A O 1
ATOM 688 N N . GLY A 1 90 ? -41.232 38.419 -55.996 1.00 22.88 90 GLY A N 1
ATOM 689 C CA . GLY A 1 90 ? -42.227 39.310 -55.440 1.00 26.05 90 GLY A CA 1
ATOM 690 C C . GLY A 1 90 ? -41.838 39.965 -54.133 1.00 26.01 90 GLY A C 1
ATOM 691 O O . GLY A 1 90 ? -42.717 40.469 -53.424 1.00 27.57 90 GLY A O 1
ATOM 692 N N . VAL A 1 91 ? -40.550 39.996 -53.804 1.00 22.70 91 VAL A N 1
ATOM 693 C CA . VAL A 1 91 ? -40.068 40.594 -52.561 1.00 22.20 91 VAL A CA 1
ATOM 694 C C . VAL A 1 91 ? -39.928 42.103 -52.746 1.00 23.18 91 VAL A C 1
ATOM 695 O O . VAL A 1 91 ? -39.193 42.563 -53.628 1.00 22.19 91 VAL A O 1
ATOM 699 N N . ASP A 1 92 ? -40.603 42.876 -51.888 1.00 19.55 92 ASP A N 1
ATOM 700 C CA . ASP A 1 92 ? -40.498 44.333 -51.895 1.00 20.72 92 ASP A CA 1
ATOM 701 C C . ASP A 1 92 ? -39.495 44.882 -50.883 1.00 21.52 92 ASP A C 1
ATOM 702 O O . ASP A 1 92 ? -38.814 45.866 -51.181 1.00 20.28 92 ASP A O 1
ATOM 707 N N . TYR A 1 93 ? -39.391 44.282 -49.695 1.00 20.43 93 TYR A N 1
ATOM 708 C CA . TYR A 1 93 ? -38.506 44.744 -48.627 1.00 17.75 93 TYR A CA 1
ATOM 709 C C . TYR A 1 93 ? -37.446 43.697 -48.329 1.00 17.39 93 TYR A C 1
ATOM 710 O O . TYR A 1 93 ? -37.775 42.521 -48.160 1.00 19.88 93 TYR A O 1
ATOM 719 N N . VAL A 1 94 ? -36.184 44.108 -48.211 1.00 15.52 94 VAL A N 1
ATOM 720 C CA . VAL A 1 94 ? -35.122 43.170 -47.859 1.00 16.15 94 VAL A CA 1
ATOM 721 C C . VAL A 1 94 ? -34.553 43.560 -46.505 1.00 17.79 94 VAL A C 1
ATOM 722 O O . VAL A 1 94 ? -34.169 44.716 -46.293 1.00 15.97 94 VAL A O 1
ATOM 726 N N . ILE A 1 95 ? -34.518 42.591 -45.593 1.00 18.09 95 ILE A N 1
ATOM 727 C CA . ILE A 1 95 ? -33.822 42.719 -44.315 1.00 17.17 95 ILE A CA 1
ATOM 728 C C . ILE A 1 95 ? -32.377 42.302 -44.551 1.00 15.87 95 ILE A C 1
ATOM 729 O O . ILE A 1 95 ? -32.101 41.128 -44.838 1.00 16.83 95 ILE A O 1
ATOM 734 N N . GLU A 1 96 ? -31.450 43.258 -44.429 1.00 15.93 96 GLU A N 1
ATOM 735 C CA . GLU A 1 96 ? -30.041 43.040 -44.766 1.00 15.20 96 GLU A CA 1
ATOM 736 C C . GLU A 1 96 ? -29.306 42.740 -43.463 1.00 16.41 96 GLU A C 1
ATOM 737 O O . GLU A 1 96 ? -28.878 43.645 -42.742 1.00 17.03 96 GLU A O 1
ATOM 743 N N . SER A 1 97 ? -29.186 41.443 -43.150 1.00 15.20 97 SER A N 1
ATOM 744 C CA . SER A 1 97 ? -28.681 40.994 -41.857 1.00 17.19 97 SER A CA 1
ATOM 745 C C . SER A 1 97 ? -27.441 40.110 -42.003 1.00 18.61 97 SER A C 1
ATOM 746 O O . SER A 1 97 ? -27.219 39.188 -41.204 1.00 16.66 97 SER A O 1
ATOM 749 N N . THR A 1 98 ? -26.609 40.375 -43.017 1.00 16.42 98 THR A N 1
ATOM 750 C CA . THR A 1 98 ? -25.375 39.603 -43.183 1.00 17.16 98 THR A CA 1
ATOM 751 C C . THR A 1 98 ? -24.206 40.175 -42.403 1.00 18.32 98 THR A C 1
ATOM 752 O O . THR A 1 98 ? -23.237 39.448 -42.132 1.00 20.21 98 THR A O 1
ATOM 756 N N . GLY A 1 99 ? -24.264 41.462 -42.063 1.00 18.66 99 GLY A N 1
ATOM 757 C CA . GLY A 1 99 ? -23.110 42.189 -41.588 1.00 23.43 99 GLY A CA 1
ATOM 758 C C . GLY A 1 99 ? -22.117 42.549 -42.667 1.00 23.83 99 GLY A C 1
ATOM 759 O O . GLY A 1 99 ? -21.078 43.142 -42.358 1.00 22.21 99 GLY A O 1
ATOM 760 N N . VAL A 1 100 ? -22.407 42.202 -43.920 1.00 20.08 100 VAL A N 1
ATOM 761 C CA . VAL A 1 100 ? -21.478 42.392 -45.017 1.00 21.16 100 VAL A CA 1
ATOM 762 C C . VAL A 1 100 ? -21.869 43.561 -45.919 1.00 22.18 100 VAL A C 1
ATOM 763 O O . VAL A 1 100 ? -20.981 44.222 -46.468 1.00 28.98 100 VAL A O 1
ATOM 767 N N . PHE A 1 101 ? -23.158 43.853 -46.075 1.00 21.05 101 PHE A N 1
ATOM 768 C CA . PHE A 1 101 ? -23.586 44.896 -47.012 1.00 21.72 101 PHE A CA 1
ATOM 769 C C . PHE A 1 101 ? -24.235 46.064 -46.279 1.00 16.31 101 PHE A C 1
ATOM 770 O O . PHE A 1 101 ? -25.427 46.341 -46.451 1.00 22.98 101 PHE A O 1
ATOM 778 N N . THR A 1 102 ? -23.448 46.758 -45.473 1.00 15.02 102 THR A N 1
ATOM 779 C CA . THR A 1 102 ? -23.955 47.768 -44.558 1.00 17.88 102 THR A CA 1
ATOM 780 C C . THR A 1 102 ? -23.857 49.183 -45.116 1.00 16.22 102 THR A C 1
ATOM 781 O O . THR A 1 102 ? -24.278 50.122 -44.444 1.00 16.62 102 THR A O 1
ATOM 785 N N . LYS A 1 103 ? -23.298 49.364 -46.308 1.00 20.58 103 LYS A N 1
ATOM 786 C CA . LYS A 1 103 ? -23.252 50.683 -46.930 1.00 19.26 103 LYS A CA 1
ATOM 787 C C . LYS A 1 103 ? -24.245 50.740 -48.083 1.00 19.35 103 LYS A C 1
ATOM 788 O O . LYS A 1 103 ? -24.743 49.716 -48.555 1.00 18.81 103 LYS A O 1
ATOM 794 N N . LEU A 1 104 ? -24.521 51.960 -48.540 1.00 15.41 104 LEU A N 1
ATOM 795 C CA . LEU A 1 104 ? -25.522 52.148 -49.585 1.00 16.97 104 LEU A CA 1
ATOM 796 C C . LEU A 1 104 ? -25.173 51.352 -50.832 1.00 15.95 104 LEU A C 1
ATOM 797 O O . LEU A 1 104 ? -26.055 50.774 -51.469 1.00 16.69 104 LEU A O 1
ATOM 802 N N . GLU A 1 105 ? -23.887 51.309 -51.190 1.00 16.08 105 GLU A N 1
ATOM 803 C CA . GLU A 1 105 ? -23.486 50.699 -52.452 1.00 19.65 105 GLU A CA 1
ATOM 804 C C . GLU A 1 105 ? -23.759 49.201 -52.459 1.00 21.58 105 GLU A C 1
ATOM 805 O O . GLU A 1 105 ? -24.131 48.633 -53.495 1.00 18.83 105 GLU A O 1
ATOM 811 N N . GLY A 1 106 ? -23.581 48.542 -51.317 1.00 16.89 106 GLY A N 1
ATOM 812 C CA . GLY A 1 106 ? -23.800 47.110 -51.275 1.00 19.31 106 GLY A CA 1
ATOM 813 C C . GLY A 1 106 ? -25.275 46.797 -51.163 1.00 20.06 106 GLY A C 1
ATOM 814 O O . GLY A 1 106 ? -25.790 45.923 -51.863 1.00 20.17 106 GLY A O 1
ATOM 815 N N . ALA A 1 107 ? -25.968 47.524 -50.282 1.00 18.50 107 ALA A N 1
ATOM 816 C CA . ALA A 1 107 ? -27.385 47.263 -50.057 1.00 17.68 107 ALA A CA 1
ATOM 817 C C . ALA A 1 107 ? -28.213 47.560 -51.301 1.00 18.14 107 ALA A C 1
ATOM 818 O O . ALA A 1 107 ? -29.276 46.959 -51.491 1.00 16.48 107 ALA A O 1
ATOM 820 N N . GLN A 1 108 ? -27.741 48.482 -52.154 1.00 15.30 108 GLN A N 1
ATOM 821 C CA . GLN A 1 108 ? -28.451 48.798 -53.389 1.00 15.21 108 GLN A CA 1
ATOM 822 C C . GLN A 1 108 ? -28.549 47.591 -54.315 1.00 15.98 108 GLN A C 1
ATOM 823 O O . GLN A 1 108 ? -29.496 47.497 -55.101 1.00 17.72 108 GLN A O 1
ATOM 829 N N . LYS A 1 109 ? -27.594 46.659 -54.234 1.00 16.82 109 LYS A N 1
ATOM 830 C CA . LYS A 1 109 ? -27.664 45.442 -55.050 1.00 19.80 109 LYS A CA 1
ATOM 831 C C . LYS A 1 109 ? -29.002 44.717 -54.905 1.00 18.67 109 LYS A C 1
ATOM 832 O O . LYS A 1 109 ? -29.488 44.125 -55.873 1.00 19.12 109 LYS A O 1
ATOM 838 N N . HIS A 1 110 ? -29.612 44.744 -53.709 1.00 21.17 110 HIS A N 1
ATOM 839 C CA . HIS A 1 110 ? -30.935 44.140 -53.535 1.00 17.99 110 HIS A CA 1
ATOM 840 C C . HIS A 1 110 ? -31.991 44.834 -54.390 1.00 18.33 110 HIS A C 1
ATOM 841 O O . HIS A 1 110 ? -32.902 44.183 -54.921 1.00 18.45 110 HIS A O 1
ATOM 848 N N . ILE A 1 111 ? -31.915 46.164 -54.499 1.00 20.50 111 ILE A N 1
ATOM 849 C CA . ILE A 1 111 ? -32.872 46.888 -55.327 1.00 18.35 111 ILE A CA 1
ATOM 850 C C . ILE A 1 111 ? -32.600 46.614 -56.803 1.00 20.04 111 ILE A C 1
ATOM 851 O O . ILE A 1 111 ? -33.534 46.425 -57.595 1.00 20.82 111 ILE A O 1
ATOM 856 N N . ASP A 1 112 ? -31.320 46.576 -57.192 1.00 17.68 112 ASP A N 1
ATOM 857 C CA . ASP A 1 112 ? -30.962 46.116 -58.534 1.00 20.26 112 ASP A CA 1
ATOM 858 C C . ASP A 1 112 ? -31.602 44.767 -58.827 1.00 26.10 112 ASP A C 1
ATOM 859 O O . ASP A 1 112 ? -32.098 44.529 -59.937 1.00 22.29 112 ASP A O 1
ATOM 864 N N . ALA A 1 113 ? -31.599 43.874 -57.833 1.00 20.74 113 ALA A N 1
ATOM 865 C CA . ALA A 1 113 ? -32.167 42.538 -57.948 1.00 20.29 113 ALA A CA 1
ATOM 866 C C . ALA A 1 113 ? -33.688 42.530 -57.861 1.00 23.63 113 ALA A C 1
ATOM 867 O O . ALA A 1 113 ? -34.286 41.453 -57.927 1.00 23.98 113 ALA A O 1
ATOM 869 N N . GLY A 1 114 ? -34.333 43.689 -57.697 1.00 21.36 114 GLY A N 1
ATOM 870 C CA . GLY A 1 114 ? -35.774 43.774 -57.809 1.00 20.52 114 GLY A CA 1
ATOM 871 C C . GLY A 1 114 ? -36.529 44.105 -56.545 1.00 24.69 114 GLY A C 1
ATOM 872 O O . GLY A 1 114 ? -37.755 44.258 -56.611 1.00 20.07 114 GLY A O 1
ATOM 873 N N . ALA A 1 115 ? -35.868 44.210 -55.393 1.00 21.22 115 ALA A N 1
ATOM 874 C CA . ALA A 1 115 ? -36.601 44.691 -54.235 1.00 21.15 115 ALA A CA 1
ATOM 875 C C . ALA A 1 115 ? -36.792 46.201 -54.341 1.00 22.12 115 ALA A C 1
ATOM 876 O O . ALA A 1 115 ? -36.194 46.870 -55.190 1.00 21.24 115 ALA A O 1
ATOM 878 N N . LYS A 1 116 ? -37.650 46.743 -53.478 1.00 20.36 116 LYS A N 1
ATOM 879 C CA . LYS A 1 116 ? -37.881 48.182 -53.463 1.00 23.18 116 LYS A CA 1
ATOM 880 C C . LYS A 1 116 ? -37.072 48.901 -52.391 1.00 24.63 116 LYS A C 1
ATOM 881 O O . LYS A 1 116 ? -36.512 49.967 -52.662 1.00 17.66 116 LYS A O 1
ATOM 887 N N . LYS A 1 117 ? -36.995 48.344 -51.178 1.00 19.18 117 LYS A N 1
ATOM 888 C CA . LYS A 1 117 ? -36.392 49.021 -50.035 1.00 18.92 117 LYS A CA 1
ATOM 889 C C . LYS A 1 117 ? -35.611 48.018 -49.197 1.00 20.26 117 LYS A C 1
ATOM 890 O O . LYS A 1 117 ? -35.919 46.824 -49.201 1.00 19.97 117 LYS A O 1
ATOM 896 N N . VAL A 1 118 ? -34.603 48.514 -48.472 1.00 18.61 118 VAL A N 1
ATOM 897 C CA . VAL A 1 118 ? -33.680 47.674 -47.710 1.00 16.45 118 VAL A CA 1
ATOM 898 C C . VAL A 1 118 ? -33.530 48.254 -46.308 1.00 15.07 118 VAL A C 1
ATOM 899 O O . VAL A 1 118 ? -33.335 49.464 -46.149 1.00 14.21 118 VAL A O 1
ATOM 903 N N . ILE A 1 119 ? -33.598 47.390 -45.300 1.00 14.99 119 ILE A N 1
ATOM 904 C CA . ILE A 1 119 ? -33.321 47.758 -43.913 1.00 15.98 119 ILE A CA 1
ATOM 905 C C . ILE A 1 119 ? -32.059 47.021 -43.498 1.00 15.11 119 ILE A C 1
ATOM 906 O O . ILE A 1 119 ? -32.041 45.783 -43.452 1.00 17.63 119 ILE A O 1
ATOM 911 N N . ILE A 1 120 ? -31.001 47.781 -43.228 1.00 16.57 120 ILE A N 1
ATOM 912 C CA . ILE A 1 120 ? -29.729 47.230 -42.770 1.00 15.45 120 ILE A CA 1
ATOM 913 C C . ILE A 1 120 ? -29.804 47.044 -41.257 1.00 12.01 120 ILE A C 1
ATOM 914 O O . ILE A 1 120 ? -30.118 47.988 -40.526 1.00 14.46 120 ILE A O 1
ATOM 919 N N . THR A 1 121 ? -29.550 45.815 -40.786 1.00 14.68 121 THR A N 1
ATOM 920 C CA . THR A 1 121 ? -29.655 45.507 -39.365 1.00 15.92 121 THR A CA 1
ATOM 921 C C . THR A 1 121 ? -28.342 45.801 -38.644 1.00 17.17 121 THR A C 1
ATOM 922 O O . THR A 1 121 ? -27.864 44.979 -37.852 1.00 18.36 121 THR A O 1
ATOM 926 N N . ALA A 1 122 ? -27.763 46.970 -38.892 1.00 15.88 122 ALA A N 1
ATOM 927 C CA . ALA A 1 122 ? -26.484 47.367 -38.320 1.00 15.79 122 ALA A CA 1
ATOM 928 C C . ALA A 1 122 ? -26.308 48.867 -38.547 1.00 18.20 122 ALA A C 1
ATOM 929 O O . ALA A 1 122 ? -27.047 49.462 -39.339 1.00 18.37 122 ALA A O 1
ATOM 931 N N . PRO A 1 123 ? -25.364 49.500 -37.848 1.00 19.35 123 PRO A N 1
ATOM 932 C CA . PRO A 1 123 ? -24.959 50.853 -38.241 1.00 16.68 123 PRO A CA 1
ATOM 933 C C . PRO A 1 123 ? -24.486 50.843 -39.680 1.00 20.13 123 PRO A C 1
ATOM 934 O O . PRO A 1 123 ? -23.925 49.857 -40.164 1.00 20.29 123 PRO A O 1
ATOM 938 N N . SER A 1 124 ? -24.726 51.946 -40.370 1.00 18.02 124 SER A N 1
ATOM 939 C CA . SER A 1 124 ? -24.268 52.114 -41.737 1.00 19.15 124 SER A CA 1
ATOM 940 C C . SER A 1 124 ? -23.390 53.351 -41.766 1.00 17.20 124 SER A C 1
ATOM 941 O O . SER A 1 124 ? -23.714 54.352 -41.131 1.00 18.41 124 SER A O 1
ATOM 944 N N . ALA A 1 125 ? -22.272 53.258 -42.482 1.00 17.05 125 ALA A N 1
ATOM 945 C CA . ALA A 1 125 ? -21.411 54.417 -42.667 1.00 22.35 125 ALA A CA 1
ATOM 946 C C . ALA A 1 125 ? -22.121 55.529 -43.425 1.00 23.35 125 ALA A C 1
ATOM 947 O O . ALA A 1 125 ? -21.753 56.702 -43.290 1.00 17.51 125 ALA A O 1
ATOM 949 N N . ASP A 1 126 ? -23.122 55.195 -44.239 1.00 18.37 126 ASP A N 1
ATOM 950 C CA . ASP A 1 126 ? -23.734 56.242 -45.050 1.00 20.18 126 ASP A CA 1
ATOM 951 C C . ASP A 1 126 ? -25.239 56.128 -45.249 1.00 21.47 126 ASP A C 1
ATOM 952 O O . ASP A 1 126 ? -25.820 57.071 -45.787 1.00 22.77 126 ASP A O 1
ATOM 957 N N . ALA A 1 127 ? -25.902 55.024 -44.855 1.00 17.61 127 ALA A N 1
ATOM 958 C CA . ALA A 1 127 ? -27.361 55.022 -44.964 1.00 17.59 127 ALA A CA 1
ATOM 959 C C . ALA A 1 127 ? -27.983 55.733 -43.761 1.00 21.75 127 ALA A C 1
ATOM 960 O O . ALA A 1 127 ? -27.467 55.620 -42.643 1.00 24.08 127 ALA A O 1
ATOM 962 N N . PRO A 1 128 ? -29.091 56.456 -43.954 1.00 17.78 128 PRO A N 1
ATOM 963 C CA . PRO A 1 128 ? -29.751 57.111 -42.812 1.00 19.96 128 PRO A CA 1
ATOM 964 C C . PRO A 1 128 ? -30.192 56.094 -41.762 1.00 22.06 128 PRO A C 1
ATOM 965 O O . PRO A 1 128 ? -30.622 54.986 -42.088 1.00 18.12 128 PRO A O 1
ATOM 969 N N . MET A 1 129 ? -30.065 56.482 -40.491 1.00 18.11 129 MET A N 1
ATOM 970 C CA . MET A 1 129 ? -30.234 55.590 -39.348 1.00 20.81 129 MET A CA 1
ATOM 971 C C . MET A 1 129 ? -31.472 55.972 -38.547 1.00 19.67 129 MET A C 1
ATOM 972 O O . MET A 1 129 ? -31.768 57.159 -38.367 1.00 18.84 129 MET A O 1
ATOM 977 N N . PHE A 1 130 ? -32.172 54.959 -38.043 1.00 19.11 130 PHE A N 1
ATOM 978 C CA . PHE A 1 130 ? -33.416 55.156 -37.310 1.00 20.39 130 PHE A CA 1
ATOM 979 C C . PHE A 1 130 ? -33.446 54.293 -36.060 1.00 20.32 130 PHE A C 1
ATOM 980 O O . PHE A 1 130 ? -32.970 53.149 -36.064 1.00 20.83 130 PHE A O 1
ATOM 988 N N . VAL A 1 131 ? -34.031 54.852 -35.002 1.00 17.92 131 VAL A N 1
ATOM 989 C CA . VAL A 1 131 ? -34.313 54.135 -33.768 1.00 19.45 131 VAL A CA 1
ATOM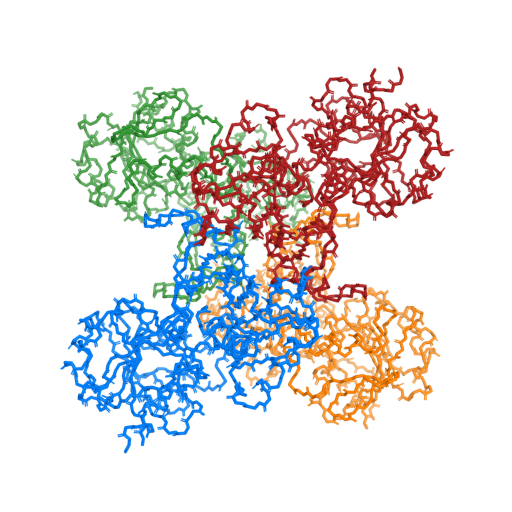 990 C C . VAL A 1 131 ? -35.793 54.322 -33.445 1.00 19.47 131 VAL A C 1
ATOM 991 O O . VAL A 1 131 ? -36.246 55.449 -33.195 1.00 17.18 131 VAL A O 1
ATOM 995 N N . VAL A 1 132 ? -36.540 53.215 -33.447 1.00 18.12 132 VAL A N 1
ATOM 996 C CA . VAL A 1 132 ? -37.971 53.257 -33.167 1.00 18.48 132 VAL A CA 1
ATOM 997 C C . VAL A 1 132 ? -38.181 53.779 -31.754 1.00 20.85 132 VAL A C 1
ATOM 998 O O . VAL A 1 132 ? -37.509 53.348 -30.809 1.00 18.96 132 VAL A O 1
ATOM 1002 N N . GLY A 1 133 ? -39.121 54.710 -31.606 1.00 22.50 133 GLY A N 1
ATOM 1003 C CA . GLY A 1 133 ? -39.318 55.412 -30.358 1.00 18.56 133 GLY A CA 1
ATOM 1004 C C . GLY A 1 133 ? -38.581 56.728 -30.262 1.00 21.10 133 GLY A C 1
ATOM 1005 O O . GLY A 1 133 ? -38.873 57.519 -29.353 1.00 21.75 133 GLY A O 1
ATOM 1006 N N . VAL A 1 134 ? -37.637 56.989 -31.168 1.00 18.67 134 VAL A N 1
ATOM 1007 C CA . VAL A 1 134 ? -36.754 58.146 -31.095 1.00 17.86 134 VAL A CA 1
ATOM 1008 C C . VAL A 1 134 ? -36.872 59.028 -32.337 1.00 22.58 134 VAL A C 1
ATOM 1009 O O . VAL A 1 134 ? -37.078 60.243 -32.233 1.00 18.96 134 VAL A O 1
ATOM 1013 N N . ASN A 1 135 ? -36.713 58.438 -33.530 1.00 22.46 135 ASN A N 1
ATOM 1014 C CA . ASN A 1 135 ? -36.797 59.257 -34.739 1.00 23.32 135 ASN A CA 1
ATOM 1015 C C . ASN A 1 135 ? -37.397 58.525 -35.942 1.00 21.86 135 ASN A C 1
ATOM 1016 O O . ASN A 1 135 ? -37.221 58.993 -37.073 1.00 24.74 135 ASN A O 1
ATOM 1021 N N . GLU A 1 136 ? -38.113 57.418 -35.752 1.00 20.15 136 GLU A N 1
ATOM 1022 C CA . GLU A 1 136 ? -38.701 56.753 -36.909 1.00 24.50 136 GLU A CA 1
ATOM 1023 C C . GLU A 1 136 ? -39.782 57.611 -37.563 1.00 25.21 136 GLU A C 1
ATOM 1024 O O . GLU A 1 136 ? -40.057 57.436 -38.753 1.00 21.20 136 GLU A O 1
ATOM 1030 N N . ASP A 1 137 ? -40.376 58.539 -36.809 1.00 21.33 137 ASP A N 1
ATOM 1031 C CA . ASP A 1 137 ? -41.269 59.548 -37.366 1.00 27.61 137 ASP A CA 1
ATOM 1032 C C . ASP A 1 137 ? -40.601 60.390 -38.448 1.00 27.55 137 ASP A C 1
ATOM 1033 O O . ASP A 1 137 ? -41.299 60.982 -39.280 1.00 29.29 137 ASP A O 1
ATOM 1038 N N . LYS A 1 138 ? -39.271 60.469 -38.449 1.00 23.68 138 LYS A N 1
ATOM 1039 C CA . LYS A 1 138 ? -38.544 61.192 -39.480 1.00 26.76 138 LYS A CA 1
ATOM 1040 C C . LYS A 1 138 ? -38.373 60.389 -40.766 1.00 28.26 138 LYS A C 1
ATOM 1041 O O . LYS A 1 138 ? -37.839 60.926 -41.743 1.00 26.06 138 LYS A O 1
ATOM 1047 N N . TYR A 1 139 ? -38.777 59.119 -40.791 1.00 25.59 139 TYR A N 1
ATOM 1048 C CA . TYR A 1 139 ? -38.695 58.348 -42.023 1.00 21.22 139 TYR A CA 1
ATOM 1049 C C . TYR A 1 139 ? -39.639 58.946 -43.069 1.00 24.48 139 TYR A C 1
ATOM 1050 O O . TYR A 1 139 ? -40.787 59.276 -42.759 1.00 21.90 139 TYR A O 1
ATOM 1059 N N . THR A 1 140 ? -39.160 59.088 -44.307 1.00 24.22 140 THR A N 1
ATOM 1060 C CA . THR A 1 140 ? -40.016 59.462 -45.427 1.00 23.11 140 THR A CA 1
ATOM 1061 C C . THR A 1 140 ? -39.847 58.466 -46.568 1.00 21.46 140 THR A C 1
ATOM 1062 O O . THR A 1 140 ? -38.765 57.894 -46.743 1.00 20.29 140 THR A O 1
ATOM 1066 N N . PRO A 1 141 ? -40.907 58.234 -47.362 1.00 22.60 141 PRO A N 1
ATOM 1067 C CA . PRO A 1 141 ? -40.906 57.080 -48.286 1.00 22.35 141 PRO A CA 1
ATOM 1068 C C . PRO A 1 141 ? -39.867 57.152 -49.385 1.00 23.41 141 PRO A C 1
ATOM 1069 O O . PRO A 1 141 ? -39.622 56.127 -50.036 1.00 20.77 141 PRO A O 1
ATOM 1073 N N . ASP A 1 142 ? -39.251 58.315 -49.622 1.00 22.19 142 ASP A N 1
ATOM 1074 C CA . ASP A 1 142 ? -38.174 58.382 -50.602 1.00 19.36 142 ASP A CA 1
ATOM 1075 C C . ASP A 1 142 ? -36.904 57.688 -50.118 1.00 20.63 142 ASP A C 1
ATOM 1076 O O . ASP A 1 142 ? -36.048 57.353 -50.940 1.00 20.42 142 ASP A O 1
ATOM 1081 N N . LEU A 1 143 ? -36.757 57.461 -48.812 1.00 19.42 143 LEU A N 1
ATOM 1082 C CA . LEU A 1 143 ? -35.591 56.746 -48.301 1.00 16.44 143 LEU A CA 1
ATOM 1083 C C . LEU A 1 143 ? -35.738 55.259 -48.616 1.00 19.55 143 LEU A C 1
ATOM 1084 O O . LEU A 1 143 ? -36.590 54.570 -48.042 1.00 17.91 143 LEU A O 1
ATOM 1089 N N . LYS A 1 144 ? -34.927 54.765 -49.547 1.00 16.99 144 LYS A N 1
ATOM 1090 C CA . LYS A 1 144 ? -35.035 53.380 -49.978 1.00 19.20 144 LYS A CA 1
ATOM 1091 C C . LYS A 1 144 ? -34.092 52.444 -49.242 1.00 18.07 144 LYS A C 1
ATOM 1092 O O . LYS A 1 144 ? -34.340 51.233 -49.224 1.00 18.79 144 LYS A O 1
ATOM 1098 N N . ILE A 1 145 ? -33.009 52.964 -48.665 1.00 16.66 145 ILE A N 1
ATOM 1099 C CA . ILE A 1 145 ? -32.028 52.150 -47.953 1.00 19.04 145 ILE A CA 1
ATOM 1100 C C . ILE A 1 145 ? -31.774 52.819 -46.611 1.00 16.86 145 ILE A C 1
ATOM 1101 O O . ILE A 1 145 ? -31.237 53.931 -46.564 1.00 15.17 145 ILE A O 1
ATOM 1106 N N . ILE A 1 146 ? -32.147 52.144 -45.522 1.00 16.04 146 ILE A N 1
ATOM 1107 C CA . ILE A 1 146 ? -32.026 52.715 -44.187 1.00 14.15 146 ILE A CA 1
ATOM 1108 C C . ILE A 1 146 ? -31.404 51.691 -43.243 1.00 17.45 146 ILE A C 1
ATOM 1109 O O . ILE A 1 146 ? -31.432 50.487 -43.489 1.00 15.75 146 ILE A O 1
ATOM 1114 N N . SER A 1 147 ? -30.836 52.199 -42.150 1.00 15.13 147 SER A N 1
ATOM 1115 C CA . SER A 1 147 ? -30.229 51.399 -41.085 1.00 17.59 147 SER A CA 1
ATOM 1116 C C . SER A 1 147 ? -31.061 51.499 -39.816 1.00 14.21 147 SER A C 1
ATOM 1117 O O . SER A 1 147 ? -31.546 52.584 -39.463 1.00 15.59 147 SER A O 1
ATOM 1120 N N . ASN A 1 148 ? -31.242 50.364 -39.137 1.00 16.31 148 ASN A N 1
ATOM 1121 C CA . ASN A 1 148 ? -31.864 50.307 -37.819 1.00 14.36 148 ASN A CA 1
ATOM 1122 C C . ASN A 1 148 ? -30.856 50.471 -36.674 1.00 18.49 148 ASN A C 1
ATOM 1123 O O . ASN A 1 148 ? -31.164 50.089 -35.535 1.00 15.71 148 ASN A O 1
ATOM 1128 N N . ALA A 1 149 ? -29.667 51.014 -36.963 1.00 17.44 149 ALA A N 1
ATOM 1129 C CA . ALA A 1 149 ? -28.624 51.290 -35.975 1.00 16.81 149 ALA A CA 1
ATOM 1130 C C . ALA A 1 149 ? -28.155 50.005 -35.299 1.00 14.65 149 ALA A C 1
ATOM 1131 O O . ALA A 1 149 ? -28.402 48.908 -35.810 1.00 16.77 149 ALA A O 1
ATOM 1133 N N . SER A 1 150 ? -27.451 50.125 -34.175 1.00 15.62 150 SER A N 1
ATOM 1134 C CA . SER A 1 150 ? -26.967 48.940 -33.453 1.00 17.86 150 SER A CA 1
ATOM 1135 C C . SER A 1 150 ? -27.905 48.573 -32.311 1.00 15.04 150 SER A C 1
ATOM 1136 O O . SER A 1 150 ? -28.776 49.360 -31.936 1.00 16.82 150 SER A O 1
ATOM 1147 N N . THR A 1 152 ? -26.873 48.354 -29.216 1.00 15.06 152 THR A N 1
ATOM 1148 C CA . THR A 1 152 ? -26.524 49.252 -28.126 1.00 14.20 152 THR A CA 1
ATOM 1149 C C . THR A 1 152 ? -27.143 50.647 -28.320 1.00 15.19 152 THR A C 1
ATOM 1150 O O . THR A 1 152 ? -27.603 51.280 -27.360 1.00 14.42 152 THR A O 1
ATOM 1154 N N . THR A 1 153 ? -27.164 51.125 -29.560 1.00 13.67 153 THR A N 1
ATOM 1155 C CA . THR A 1 153 ? -27.773 52.423 -29.819 1.00 15.90 153 THR A CA 1
ATOM 1156 C C . THR A 1 153 ? -29.267 52.381 -29.550 1.00 16.35 153 THR A C 1
ATOM 1157 O O . THR A 1 153 ? -29.829 53.361 -29.052 1.00 13.91 153 THR A O 1
ATOM 1161 N N . ASN A 1 154 ? -29.912 51.244 -29.826 1.00 12.85 154 ASN A N 1
ATOM 1162 C CA . ASN A 1 154 ? -31.339 51.105 -29.548 1.00 13.89 154 ASN A CA 1
ATOM 1163 C C . ASN A 1 154 ? -31.630 51.006 -28.062 1.00 16.33 154 ASN A C 1
ATOM 1164 O O . ASN A 1 154 ? -32.753 51.315 -27.656 1.00 14.18 154 ASN A O 1
ATOM 1169 N N . CYS A 1 155 ? -30.661 50.572 -27.251 1.00 12.54 155 CYS A N 1
ATOM 1170 C CA . CYS A 1 155 ? -30.824 50.674 -25.801 1.00 15.21 155 CYS A CA 1
ATOM 1171 C C . CYS A 1 155 ? -30.566 52.102 -25.308 1.00 15.13 155 CYS A C 1
ATOM 1172 O O . CYS A 1 155 ? -31.350 52.665 -24.534 1.00 15.80 155 CYS A O 1
ATOM 1175 N N . LEU A 1 156 ? -29.478 52.710 -25.764 1.00 13.47 156 LEU A N 1
ATOM 1176 C CA . LEU A 1 156 ? -29.068 53.993 -25.210 1.00 17.29 156 LEU A CA 1
ATOM 1177 C C . LEU A 1 156 ? -29.990 55.121 -25.650 1.00 15.37 156 LEU A C 1
ATOM 1178 O O . LEU A 1 156 ? -30.353 55.967 -24.837 1.00 17.02 156 LEU A O 1
ATOM 1183 N N . ALA A 1 157 ? -30.418 55.132 -26.916 1.00 16.47 157 ALA A N 1
ATOM 1184 C CA . ALA A 1 157 ? -31.092 56.326 -27.432 1.00 19.51 157 ALA A CA 1
ATOM 1185 C C . ALA A 1 157 ? -32.442 56.596 -26.760 1.00 17.67 157 ALA A C 1
ATOM 1186 O O . ALA A 1 157 ? -32.724 57.753 -26.415 1.00 18.07 157 ALA A O 1
ATOM 1188 N N . PRO A 1 158 ? -33.307 55.594 -26.557 1.00 16.51 158 PRO A N 1
ATOM 1189 C CA . PRO A 1 158 ? -34.579 55.891 -25.877 1.00 20.22 158 PRO A CA 1
ATOM 1190 C C . PRO A 1 158 ? -34.379 56.430 -24.473 1.00 18.59 158 PRO A C 1
ATOM 1191 O O . PRO A 1 158 ? -35.086 57.362 -24.056 1.00 18.14 158 PRO A O 1
ATOM 1195 N N . LEU A 1 159 ? -33.417 55.872 -23.740 1.00 16.42 159 LEU A N 1
ATOM 1196 C CA . LEU A 1 159 ? -33.124 56.348 -22.395 1.00 17.56 159 LEU A CA 1
ATOM 1197 C C . LEU A 1 159 ? -32.575 57.768 -22.430 1.00 17.90 159 LEU A C 1
ATOM 1198 O O . LEU A 1 159 ? -33.011 58.640 -21.664 1.00 17.30 159 LEU A O 1
ATOM 1203 N N . ALA A 1 160 ? -31.603 58.011 -23.310 1.00 16.35 160 ALA A N 1
ATOM 1204 C CA . ALA A 1 160 ? -31.037 59.345 -23.433 1.00 18.28 160 ALA A CA 1
ATOM 1205 C C . ALA A 1 160 ? -32.097 60.349 -23.847 1.00 19.80 160 ALA A C 1
ATOM 1206 O O . ALA A 1 160 ? -32.075 61.499 -23.396 1.00 17.87 160 ALA A O 1
ATOM 1208 N N . LYS A 1 161 ? -33.035 59.929 -24.703 1.00 20.31 161 LYS A N 1
ATOM 1209 C CA . LYS A 1 161 ? -34.113 60.821 -25.121 1.00 22.37 161 LYS A CA 1
ATOM 1210 C C . LYS A 1 161 ? -34.906 61.329 -23.922 1.00 21.93 161 LYS A C 1
ATOM 1211 O O . LYS A 1 161 ? -35.131 62.537 -23.778 1.00 20.36 161 LYS A O 1
ATOM 1217 N N . VAL A 1 162 ? -35.356 60.413 -23.060 1.00 18.86 162 VAL A N 1
ATOM 1218 C CA . VAL A 1 162 ? -36.155 60.804 -21.896 1.00 19.05 162 VAL A CA 1
ATOM 1219 C C . VAL A 1 162 ? -35.350 61.710 -20.969 1.00 20.02 162 VAL A C 1
ATOM 1220 O O . VAL A 1 162 ? -35.833 62.758 -20.517 1.00 18.54 162 VAL A O 1
ATOM 1224 N N . VAL A 1 163 ? -34.113 61.313 -20.664 1.00 16.83 163 VAL A N 1
ATOM 1225 C CA . VAL A 1 163 ? -33.283 62.092 -19.751 1.00 18.94 163 VAL A CA 1
ATOM 1226 C C . VAL A 1 163 ? -33.002 63.473 -20.337 1.00 19.99 163 VAL A C 1
ATOM 1227 O O . VAL A 1 163 ? -33.089 64.491 -19.640 1.00 16.42 163 VAL A O 1
ATOM 1231 N N . ASN A 1 164 ? -32.673 63.532 -21.630 1.00 17.26 164 ASN A N 1
ATOM 1232 C CA . ASN A 1 164 ? -32.382 64.823 -22.241 1.00 20.01 164 ASN A CA 1
ATOM 1233 C C . ASN A 1 164 ? -33.629 65.698 -22.318 1.00 19.67 164 ASN A C 1
ATOM 1234 O O . ASN A 1 164 ? -33.548 66.916 -22.103 1.00 21.95 164 ASN A O 1
ATOM 1239 N N . ASP A 1 165 ? -34.782 65.104 -22.639 1.00 19.27 165 ASP A N 1
ATOM 1240 C CA . ASP A 1 165 ? -36.016 65.884 -22.740 1.00 23.31 165 ASP A CA 1
ATOM 1241 C C . ASP A 1 165 ? -36.379 66.524 -21.407 1.00 24.14 165 ASP A C 1
ATOM 1242 O O . ASP A 1 165 ? -36.813 67.678 -21.365 1.00 21.25 165 ASP A O 1
ATOM 1247 N N . THR A 1 166 ? -36.243 65.777 -20.312 1.00 19.57 166 THR A N 1
ATOM 1248 C CA . THR A 1 166 ? -36.701 66.224 -18.999 1.00 20.85 166 THR A CA 1
ATOM 1249 C C . THR A 1 166 ? -35.666 67.059 -18.258 1.00 21.62 166 THR A C 1
ATOM 1250 O O . THR A 1 166 ? -36.014 68.075 -17.643 1.00 20.71 166 THR A O 1
ATOM 1254 N N . PHE A 1 167 ? -34.396 66.656 -18.293 1.00 19.59 167 PHE A N 1
ATOM 1255 C CA . PHE A 1 167 ? -33.358 67.325 -17.525 1.00 20.89 167 PHE A CA 1
ATOM 1256 C C . PHE A 1 167 ? -32.253 67.931 -18.373 1.00 23.40 167 PHE A C 1
ATOM 1257 O O . PHE A 1 167 ? -31.490 68.758 -17.856 1.00 18.96 167 PHE A O 1
ATOM 1265 N N . GLY A 1 168 ? -32.147 67.554 -19.644 1.00 17.55 168 GLY A N 1
ATOM 1266 C CA . GLY A 1 168 ? -31.035 67.975 -20.466 1.00 21.06 168 GLY A CA 1
ATOM 1267 C C . GLY A 1 168 ? -29.770 67.192 -20.185 1.00 22.13 168 GLY A C 1
ATOM 1268 O O . GLY A 1 168 ? -29.331 67.092 -19.037 1.00 21.66 168 GLY A O 1
ATOM 1269 N N . ILE A 1 169 ? -29.175 66.618 -21.222 1.00 17.80 169 ILE A N 1
ATOM 1270 C CA . ILE A 1 169 ? -27.870 65.991 -21.107 1.00 17.42 169 ILE A CA 1
ATOM 1271 C C . ILE A 1 169 ? -26.815 66.970 -21.585 1.00 20.66 169 ILE A C 1
ATOM 1272 O O . ILE A 1 169 ? -26.793 67.349 -22.760 1.00 20.95 169 ILE A O 1
ATOM 1277 N N . GLU A 1 170 ? -25.913 67.345 -20.682 1.00 18.45 170 GLU A N 1
ATOM 1278 C CA . GLU A 1 170 ? -24.789 68.198 -21.040 1.00 21.99 170 GLU A CA 1
ATOM 1279 C C . GLU A 1 170 ? -23.639 67.402 -21.644 1.00 23.21 170 GLU A C 1
ATOM 1280 O O . GLU A 1 170 ? -23.057 67.815 -22.657 1.00 20.82 170 GLU A O 1
ATOM 1286 N N . GLU A 1 171 ? -23.309 66.266 -21.032 1.00 21.09 171 GLU A N 1
ATOM 1287 C CA . GLU A 1 171 ? -22.176 65.419 -21.379 1.00 21.55 171 GLU A CA 1
ATOM 1288 C C . GLU A 1 171 ? -22.503 64.020 -20.890 1.00 19.06 171 GLU A C 1
ATOM 1289 O O . GLU A 1 171 ? -23.148 63.872 -19.851 1.00 17.59 171 GLU A O 1
ATOM 1295 N N . GLY A 1 172 ? -22.004 63.003 -21.588 1.00 19.99 172 GLY A N 1
ATOM 1296 C CA . GLY A 1 172 ? -22.175 61.642 -21.103 1.00 17.58 172 GLY A CA 1
ATOM 1297 C C . GLY A 1 172 ? -21.118 60.685 -21.612 1.00 20.25 172 GLY A C 1
ATOM 1298 O O . GLY A 1 172 ? -20.670 60.769 -22.760 1.00 17.00 172 GLY A O 1
ATOM 1299 N N . LEU A 1 173 ? -20.732 59.755 -20.753 1.00 16.72 173 LEU A N 1
ATOM 1300 C CA . LEU A 1 173 ? -19.863 58.665 -21.147 1.00 17.49 173 LEU A CA 1
ATOM 1301 C C . LEU A 1 173 ? -20.574 57.372 -20.794 1.00 19.29 173 LEU A C 1
ATOM 1302 O O . LEU A 1 173 ? -21.237 57.290 -19.751 1.00 15.41 173 LEU A O 1
ATOM 1307 N N . MET A 1 174 ? -20.454 56.368 -21.661 1.00 17.47 174 MET A N 1
ATOM 1308 C CA . MET A 1 174 ? -21.194 55.138 -21.457 1.00 17.23 174 MET A CA 1
ATOM 1309 C C . MET A 1 174 ? -20.273 53.942 -21.619 1.00 18.77 174 MET A C 1
ATOM 1310 O O . MET A 1 174 ? -19.277 53.994 -22.340 1.00 16.63 174 MET A O 1
ATOM 1315 N N . THR A 1 175 ? -20.605 52.866 -20.918 1.00 15.69 175 THR A N 1
ATOM 1316 C CA . THR A 1 175 ? -20.031 51.562 -21.200 1.00 18.48 175 THR A CA 1
ATOM 1317 C C . THR A 1 175 ? -21.177 50.597 -21.456 1.00 18.13 175 THR A C 1
ATOM 1318 O O . THR A 1 175 ? -22.205 50.654 -20.775 1.00 16.90 175 THR A O 1
ATOM 1322 N N . THR A 1 176 ? -21.030 49.724 -22.444 1.00 16.12 176 THR A N 1
ATOM 1323 C CA . THR A 1 176 ? -21.940 48.593 -22.542 1.00 16.83 176 THR A CA 1
ATOM 1324 C C . THR A 1 176 ? -21.187 47.346 -22.092 1.00 17.59 176 THR A C 1
ATOM 1325 O O . THR A 1 176 ? -20.092 47.051 -22.590 1.00 16.01 176 THR A O 1
ATOM 1329 N N . VAL A 1 177 ? -21.727 46.680 -21.078 1.00 16.01 177 VAL A N 1
ATOM 1330 C CA . VAL A 1 177 ? -21.259 45.365 -20.672 1.00 15.30 177 VAL A CA 1
ATOM 1331 C C . VAL A 1 177 ? -22.084 44.385 -21.506 1.00 17.00 177 VAL A C 1
ATOM 1332 O O . VAL A 1 177 ? -23.297 44.259 -21.314 1.00 14.09 177 VAL A O 1
ATOM 1336 N N . HIS A 1 178 ? -21.436 43.737 -22.483 1.00 15.88 178 HIS A N 1
ATOM 1337 C CA . HIS A 1 178 ? -22.113 43.181 -23.644 1.00 15.21 178 HIS A CA 1
ATOM 1338 C C . HIS A 1 178 ? -21.829 41.689 -23.772 1.00 14.99 178 HIS A C 1
ATOM 1339 O O . HIS A 1 178 ? -20.683 41.249 -23.617 1.00 15.03 178 HIS A O 1
ATOM 1346 N N . SER A 1 179 ? -22.872 40.920 -24.084 1.00 13.40 179 SER A N 1
ATOM 1347 C CA . SER A 1 179 ? -22.708 39.488 -24.329 1.00 13.75 179 SER A CA 1
ATOM 1348 C C . SER A 1 179 ? -21.824 39.237 -25.550 1.00 14.75 179 SER A C 1
ATOM 1349 O O . SER A 1 179 ? -21.631 40.104 -26.401 1.00 14.83 179 SER A O 1
ATOM 1352 N N . ILE A 1 180 ? -21.290 38.015 -25.636 1.00 16.66 180 ILE A N 1
ATOM 1353 C CA . ILE A 1 180 ? -20.441 37.664 -26.776 1.00 15.03 180 ILE A CA 1
ATOM 1354 C C . ILE A 1 180 ? -21.299 37.493 -28.027 1.00 16.45 180 ILE A C 1
ATOM 1355 O O . ILE A 1 180 ? -22.520 37.295 -27.962 1.00 17.47 180 ILE A O 1
ATOM 1360 N N . THR A 1 181 ? -20.657 37.630 -29.191 1.00 17.22 181 THR A N 1
ATOM 1361 C CA . THR A 1 181 ? -21.333 37.547 -30.487 1.00 17.70 181 THR A CA 1
ATOM 1362 C C . THR A 1 181 ? -20.540 36.658 -31.448 1.00 17.08 181 THR A C 1
ATOM 1363 O O . THR A 1 181 ? -19.437 36.189 -31.145 1.00 16.85 181 THR A O 1
ATOM 1367 N N . ALA A 1 182 ? -21.105 36.480 -32.648 1.00 15.74 182 ALA A N 1
ATOM 1368 C CA . ALA A 1 182 ? -20.515 35.596 -33.653 1.00 15.94 182 ALA A CA 1
ATOM 1369 C C . ALA A 1 182 ? -19.130 36.051 -34.122 1.00 18.41 182 ALA A C 1
ATOM 1370 O O . ALA A 1 182 ? -18.350 35.220 -34.602 1.00 19.93 182 ALA A O 1
ATOM 1372 N N . THR A 1 183 ? -18.799 37.341 -33.984 1.00 16.59 183 THR A N 1
ATOM 1373 C CA . THR A 1 183 ? -17.486 37.830 -34.398 1.00 17.75 183 THR A CA 1
ATOM 1374 C C . THR A 1 183 ? -16.356 37.362 -33.484 1.00 19.15 183 THR A C 1
ATOM 1375 O O . THR A 1 183 ? -15.189 37.460 -33.879 1.00 20.76 183 THR A O 1
ATOM 1379 N N . GLN A 1 184 ? -16.658 36.853 -32.283 1.00 17.74 184 GLN A N 1
ATOM 1380 C CA . GLN A 1 184 ? -15.626 36.465 -31.327 1.00 14.53 184 GLN A CA 1
ATOM 1381 C C . GLN A 1 184 ? -15.150 35.022 -31.562 1.00 16.46 184 GLN A C 1
ATOM 1382 O O . GLN A 1 184 ? -15.649 34.315 -32.438 1.00 18.04 184 GLN A O 1
ATOM 1388 N N . LYS A 1 185 ? -14.156 34.579 -30.778 1.00 20.69 185 LYS A N 1
ATOM 1389 C CA . LYS A 1 185 ? -13.492 33.287 -30.964 1.00 17.27 185 LYS A CA 1
ATOM 1390 C C . LYS A 1 185 ? -13.679 32.380 -29.750 1.00 18.73 185 LYS A C 1
ATOM 1391 O O . LYS A 1 185 ? -13.667 32.845 -28.606 1.00 18.14 185 LYS A O 1
ATOM 1397 N N . THR A 1 186 ? -13.805 31.072 -29.992 1.00 15.84 186 THR A N 1
ATOM 1398 C CA . THR A 1 186 ? -13.961 30.144 -28.865 1.00 16.12 186 THR A CA 1
ATOM 1399 C C . THR A 1 186 ? -12.670 29.967 -28.070 1.00 17.13 186 THR A C 1
ATOM 1400 O O . THR A 1 186 ? -12.720 29.735 -26.855 1.00 19.06 186 THR A O 1
ATOM 1404 N N . VAL A 1 187 ? -11.518 30.038 -28.731 1.00 15.77 187 VAL A N 1
ATOM 1405 C CA . VAL A 1 187 ? -10.208 30.028 -28.087 1.00 14.11 187 VAL A CA 1
ATOM 1406 C C . VAL A 1 187 ? -9.373 31.089 -28.798 1.00 19.23 187 VAL A C 1
ATOM 1407 O O . VAL A 1 187 ? -9.699 31.514 -29.909 1.00 18.64 187 VAL A O 1
ATOM 1411 N N . ASP A 1 188 ? -8.286 31.518 -28.137 1.00 17.24 188 ASP A N 1
ATOM 1412 C CA . ASP A 1 188 ? -7.384 32.545 -28.664 1.00 15.91 188 ASP A CA 1
ATOM 1413 C C . ASP A 1 188 ? -7.066 32.287 -30.133 1.00 18.65 188 ASP A C 1
ATOM 1414 O O . ASP A 1 188 ? -6.363 31.320 -30.447 1.00 19.77 188 ASP A O 1
ATOM 1419 N N . GLY A 1 189 ? -7.572 33.122 -31.033 1.00 18.75 189 GLY A N 1
ATOM 1420 C CA . GLY A 1 189 ? -7.320 32.951 -32.449 1.00 18.76 189 GLY A CA 1
ATOM 1421 C C . GLY A 1 189 ? -7.192 34.268 -33.183 1.00 20.34 189 GLY A C 1
ATOM 1422 O O . GLY A 1 189 ? -7.338 35.345 -32.593 1.00 21.45 189 GLY A O 1
ATOM 1423 N N . PRO A 1 190 ? -6.958 34.207 -34.498 1.00 22.55 190 PRO A N 1
ATOM 1424 C CA . PRO A 1 190 ? -6.613 35.425 -35.253 1.00 24.31 190 PRO A CA 1
ATOM 1425 C C . PRO A 1 190 ? -7.810 36.344 -35.432 1.00 22.32 190 PRO A C 1
ATOM 1426 O O . PRO A 1 190 ? -8.879 35.933 -35.892 1.00 21.85 190 PRO A O 1
ATOM 1430 N N . SER A 1 191 ? -7.606 37.607 -35.083 1.00 24.21 191 SER A N 1
ATOM 1431 C CA . SER A 1 191 ? -8.566 38.672 -35.259 1.00 26.85 191 SER A CA 1
ATOM 1432 C C . SER A 1 191 ? -7.737 39.920 -35.582 1.00 28.90 191 SER A C 1
ATOM 1433 O O . SER A 1 191 ? -7.620 40.840 -34.779 1.00 26.42 191 SER A O 1
ATOM 1436 N N . HIS A 1 192 ? -7.138 39.932 -36.782 1.00 29.14 192 HIS A N 1
ATOM 1437 C CA . HIS A 1 192 ? -6.118 40.930 -37.113 1.00 34.52 192 HIS A CA 1
ATOM 1438 C C . HIS A 1 192 ? -6.624 42.363 -36.964 1.00 33.23 192 HIS A C 1
ATOM 1439 O O . HIS A 1 192 ? -5.841 43.260 -36.629 1.00 33.61 192 HIS A O 1
ATOM 1446 N N . LYS A 1 193 ? -7.913 42.599 -37.212 1.00 34.07 193 LYS A N 1
ATOM 1447 C CA . LYS A 1 193 ? -8.493 43.934 -37.121 1.00 34.12 193 LYS A CA 1
ATOM 1448 C C . LYS A 1 193 ? -8.865 44.337 -35.700 1.00 37.66 193 LYS A C 1
ATOM 1449 O O . LYS A 1 193 ? -9.277 45.484 -35.487 1.00 34.60 193 LYS A O 1
ATOM 1455 N N . ASP A 1 194 ? -8.728 43.432 -34.732 1.00 33.85 194 ASP A N 1
ATOM 1456 C CA . ASP A 1 194 ? -9.229 43.667 -33.372 1.00 30.04 194 ASP A CA 1
ATOM 1457 C C . ASP A 1 194 ? -8.581 42.607 -32.484 1.00 26.95 194 ASP A C 1
ATOM 1458 O O . ASP A 1 194 ? -9.167 41.550 -32.234 1.00 24.42 194 ASP A O 1
ATOM 1463 N N . TRP A 1 195 ? -7.363 42.892 -32.015 1.00 24.79 195 TRP A N 1
ATOM 1464 C CA . TRP A 1 195 ? -6.563 41.873 -31.344 1.00 23.97 195 TRP A CA 1
ATOM 1465 C C . TRP A 1 195 ? -7.275 41.329 -30.109 1.00 22.14 195 TRP A C 1
ATOM 1466 O O . TRP A 1 195 ? -7.333 40.113 -29.899 1.00 21.18 195 TRP A O 1
ATOM 1477 N N . ARG A 1 196 ? -7.835 42.219 -29.281 1.00 21.33 196 ARG A N 1
ATOM 1478 C CA . ARG A 1 196 ? -8.517 41.762 -28.071 1.00 21.81 196 ARG A CA 1
ATOM 1479 C C . ARG A 1 196 ? -9.683 40.840 -28.412 1.00 20.78 196 ARG A C 1
ATOM 1480 O O . ARG A 1 196 ? -9.961 39.884 -27.680 1.00 16.10 196 ARG A O 1
ATOM 1488 N N . GLY A 1 197 ? -10.381 41.116 -29.516 1.00 19.37 197 GLY A N 1
ATOM 1489 C CA . GLY A 1 197 ? -11.544 40.329 -29.885 1.00 21.16 197 GLY A CA 1
ATOM 1490 C C . GLY A 1 197 ? -11.235 38.918 -30.340 1.00 19.42 197 GLY A C 1
ATOM 1491 O O . GLY A 1 197 ? -12.167 38.129 -30.520 1.00 22.90 197 GLY A O 1
ATOM 1492 N N . GLY A 1 198 ? -9.966 38.584 -30.549 1.00 20.49 198 GLY A N 1
ATOM 1493 C CA . GLY A 1 198 ? -9.614 37.215 -30.868 1.00 19.82 198 GLY A CA 1
ATOM 1494 C C . GLY A 1 198 ? -9.416 36.316 -29.665 1.00 21.03 198 GLY A C 1
ATOM 1495 O O . GLY A 1 198 ? -9.306 35.094 -29.821 1.00 17.98 198 GLY A O 1
ATOM 1496 N N . ARG A 1 199 ? -9.377 36.887 -28.459 1.00 16.83 199 ARG A N 1
ATOM 1497 C CA . ARG A 1 199 ? -9.078 36.114 -27.263 1.00 15.92 199 ARG A CA 1
ATOM 1498 C C . ARG A 1 199 ? -10.314 35.356 -26.786 1.00 15.84 199 ARG A C 1
ATOM 1499 O O . ARG A 1 199 ? -11.447 35.781 -27.009 1.00 16.45 199 ARG A O 1
ATOM 1507 N N . THR A 1 200 ? -10.076 34.221 -26.122 1.00 14.54 200 THR A N 1
ATOM 1508 C CA . THR A 1 200 ? -11.134 33.311 -25.668 1.00 17.48 200 THR A CA 1
ATOM 1509 C C . THR A 1 200 ? -12.368 34.036 -25.144 1.00 15.90 200 THR A C 1
ATOM 1510 O O . THR A 1 200 ? -12.319 34.678 -24.087 1.00 15.39 200 THR A O 1
ATOM 1514 N N . ALA A 1 201 ? -13.486 33.924 -25.869 1.00 15.66 201 ALA A N 1
ATOM 1515 C CA . ALA A 1 201 ? -14.650 34.761 -25.570 1.00 15.93 201 ALA A CA 1
ATOM 1516 C C . ALA A 1 201 ? -15.266 34.418 -24.221 1.00 16.85 201 ALA A C 1
ATOM 1517 O O . ALA A 1 201 ? -15.711 35.313 -23.494 1.00 16.89 201 ALA A O 1
ATOM 1519 N N . SER A 1 202 ? -15.316 33.134 -23.872 1.00 15.96 202 SER A N 1
ATOM 1520 C CA . SER A 1 202 ? -16.017 32.706 -22.663 1.00 18.06 202 SER A CA 1
ATOM 1521 C C . SER A 1 202 ? -15.125 32.731 -21.439 1.00 18.69 202 SER A C 1
ATOM 1522 O O . SER A 1 202 ? -15.594 32.435 -20.332 1.00 18.31 202 SER A O 1
ATOM 1525 N N . GLY A 1 203 ? -13.858 33.090 -21.607 1.00 18.90 203 GLY A N 1
ATOM 1526 C CA . GLY A 1 203 ? -12.947 33.109 -20.489 1.00 19.64 203 GLY A CA 1
ATOM 1527 C C . GLY A 1 203 ? -12.457 34.492 -20.116 1.00 18.76 203 GLY A C 1
ATOM 1528 O O . GLY A 1 203 ? -11.639 34.609 -19.200 1.00 18.84 203 GLY A O 1
ATOM 1529 N N . ASN A 1 204 ? -12.941 35.542 -20.787 1.00 16.57 204 ASN A N 1
ATOM 1530 C CA . ASN A 1 204 ? -12.337 36.864 -20.649 1.00 16.16 204 ASN A CA 1
ATOM 1531 C C . ASN A 1 204 ? -13.374 37.971 -20.571 1.00 16.15 204 ASN A C 1
ATOM 1532 O O . ASN A 1 204 ? -14.426 37.907 -21.210 1.00 14.38 204 ASN A O 1
ATOM 1537 N N . ILE A 1 205 ? -13.039 39.002 -19.795 1.00 14.92 205 ILE A N 1
ATOM 1538 C CA . ILE A 1 205 ? -13.586 40.336 -20.007 1.00 15.96 205 ILE A CA 1
ATOM 1539 C C . ILE A 1 205 ? -12.734 41.008 -21.075 1.00 15.57 205 ILE A C 1
ATOM 1540 O O . ILE A 1 205 ? -11.499 41.015 -20.983 1.00 15.52 205 ILE A O 1
ATOM 1545 N N . ILE A 1 206 ? -13.378 41.538 -22.109 1.00 14.34 206 ILE A N 1
ATOM 1546 C CA . ILE A 1 206 ? -12.645 41.971 -23.299 1.00 12.15 206 ILE A CA 1
ATOM 1547 C C . ILE A 1 206 ? -13.051 43.387 -23.692 1.00 12.19 206 ILE A C 1
ATOM 1548 O O . ILE A 1 206 ? -14.170 43.607 -24.183 1.00 15.11 206 ILE A O 1
ATOM 1553 N N . PRO A 1 207 ? -12.183 44.371 -23.504 1.00 14.29 207 PRO A N 1
ATOM 1554 C CA . PRO A 1 207 ? -12.530 45.738 -23.918 1.00 15.33 207 PRO A CA 1
ATOM 1555 C C . PRO A 1 207 ? -12.682 45.814 -25.429 1.00 18.60 207 PRO A C 1
ATOM 1556 O O . PRO A 1 207 ? -11.949 45.168 -26.178 1.00 18.81 207 PRO A O 1
ATOM 1560 N N . SER A 1 208 ? -13.688 46.561 -25.868 1.00 17.35 208 SER A N 1
ATOM 1561 C CA . SER A 1 208 ? -13.995 46.687 -27.281 1.00 19.91 208 SER A CA 1
ATOM 1562 C C . SER A 1 208 ? -14.422 48.119 -27.548 1.00 22.09 208 SER A C 1
ATOM 1563 O O . SER A 1 208 ? -14.758 48.864 -26.630 1.00 21.57 208 SER A O 1
ATOM 1566 N N . SER A 1 209 ? -14.391 48.506 -28.810 1.00 26.27 209 SER A N 1
ATOM 1567 C CA . SER A 1 209 ? -14.841 49.830 -29.208 1.00 28.34 209 SER A CA 1
ATOM 1568 C C . SER A 1 209 ? -16.294 49.754 -29.660 1.00 29.32 209 SER A C 1
ATOM 1569 O O . SER A 1 209 ? -16.815 48.678 -29.957 1.00 30.49 209 SER A O 1
ATOM 1572 N N . THR A 1 210 ? -16.961 50.909 -29.675 1.00 27.24 210 THR A N 1
ATOM 1573 C CA . THR A 1 210 ? -18.323 50.957 -30.185 1.00 29.34 210 THR A CA 1
ATOM 1574 C C . THR A 1 210 ? -18.657 52.394 -30.551 1.00 28.98 210 THR A C 1
ATOM 1575 O O . THR A 1 210 ? -18.293 53.329 -29.828 1.00 23.67 210 THR A O 1
ATOM 1579 N N . GLY A 1 211 ? -19.334 52.562 -31.684 1.00 29.25 211 GLY A N 1
ATOM 1580 C CA . GLY A 1 211 ? -19.807 53.863 -32.100 1.00 24.19 211 GLY A CA 1
ATOM 1581 C C . GLY A 1 211 ? -21.191 54.198 -31.604 1.00 21.94 211 GLY A C 1
ATOM 1582 O O . GLY A 1 211 ? -21.757 55.216 -32.013 1.00 21.63 211 GLY A O 1
ATOM 1583 N N . ALA A 1 212 ? -21.737 53.383 -30.701 1.00 22.32 212 ALA A N 1
ATOM 1584 C CA . ALA A 1 212 ? -23.146 53.496 -30.339 1.00 21.45 212 ALA A CA 1
ATOM 1585 C C . ALA A 1 212 ? -23.454 54.806 -29.625 1.00 24.00 212 ALA A C 1
ATOM 1586 O O . ALA A 1 212 ? -24.536 55.378 -29.812 1.00 27.22 212 ALA A O 1
ATOM 1588 N N . ALA A 1 213 ? -22.526 55.312 -28.804 1.00 21.84 213 ALA A N 1
ATOM 1589 C CA . ALA A 1 213 ? -22.817 56.559 -28.101 1.00 22.97 213 ALA A CA 1
ATOM 1590 C C . ALA A 1 213 ? -22.755 57.751 -29.047 1.00 24.57 213 ALA A C 1
ATOM 1591 O O . ALA A 1 213 ? -23.628 58.630 -29.007 1.00 26.89 213 ALA A O 1
ATOM 1593 N N . LYS A 1 214 ? -21.739 57.793 -29.910 1.00 20.42 214 LYS A N 1
ATOM 1594 C CA . LYS A 1 214 ? -21.696 58.804 -30.961 1.00 22.95 214 LYS A CA 1
ATOM 1595 C C . LYS A 1 214 ? -22.936 58.729 -31.843 1.00 23.61 214 LYS A C 1
ATOM 1596 O O . LYS A 1 214 ? -23.500 59.764 -32.224 1.00 22.23 214 LYS A O 1
ATOM 1602 N N . ALA A 1 215 ? -23.393 57.510 -32.150 1.00 21.07 215 ALA A N 1
ATOM 1603 C CA . ALA A 1 215 ? -24.538 57.329 -33.041 1.00 19.16 215 ALA A CA 1
ATOM 1604 C C . ALA A 1 215 ? -25.811 57.936 -32.466 1.00 19.91 215 ALA A C 1
ATOM 1605 O O . ALA A 1 215 ? -26.695 58.363 -33.226 1.00 22.52 215 ALA A O 1
ATOM 1607 N N . VAL A 1 216 ? -25.915 58.007 -31.137 1.00 19.07 216 VAL A N 1
ATOM 1608 C CA . VAL A 1 216 ? -27.072 58.629 -30.499 1.00 18.68 216 VAL A CA 1
ATOM 1609 C C . VAL A 1 216 ? -27.193 60.086 -30.921 1.00 21.86 216 VAL A C 1
ATOM 1610 O O . VAL A 1 216 ? -28.300 60.603 -31.109 1.00 21.59 216 VAL A O 1
ATOM 1614 N N . GLY A 1 217 ? -26.061 60.768 -31.081 1.00 22.82 217 GLY A N 1
ATOM 1615 C CA . GLY A 1 217 ? -26.090 62.149 -31.542 1.00 24.34 217 GLY A CA 1
ATOM 1616 C C . GLY A 1 217 ? -26.507 62.321 -32.987 1.00 27.17 217 GLY A C 1
ATOM 1617 O O . GLY A 1 217 ? -26.712 63.463 -33.422 1.00 26.92 217 GLY A O 1
ATOM 1618 N N . LYS A 1 218 ? -26.629 61.221 -33.738 1.00 21.44 218 LYS A N 1
ATOM 1619 C CA . LYS A 1 218 ? -27.145 61.250 -35.103 1.00 24.71 218 LYS A CA 1
ATOM 1620 C C . LYS A 1 218 ? -28.661 61.081 -35.159 1.00 24.34 218 LYS A C 1
ATOM 1621 O O . LYS A 1 218 ? -29.310 61.693 -36.014 1.00 26.86 218 LYS A O 1
ATOM 1627 N N . VAL A 1 219 ? -29.249 60.263 -34.270 1.00 19.71 219 VAL A N 1
ATOM 1628 C CA . VAL A 1 219 ? -30.710 60.140 -34.206 1.00 21.51 219 VAL A CA 1
ATOM 1629 C C . VAL A 1 219 ? -31.325 61.129 -33.228 1.00 26.14 219 VAL A C 1
ATOM 1630 O O . VAL A 1 219 ? -32.549 61.344 -33.264 1.00 25.16 219 VAL A O 1
ATOM 1634 N N . ILE A 1 220 ? -30.522 61.731 -32.353 1.00 23.94 220 ILE A N 1
ATOM 1635 C CA . ILE A 1 220 ? -30.944 62.853 -31.516 1.00 23.07 220 ILE A CA 1
ATOM 1636 C C . ILE A 1 220 ? -29.940 63.966 -31.798 1.00 25.38 220 ILE A C 1
ATOM 1637 O O . ILE A 1 220 ? -28.898 64.049 -31.129 1.00 19.15 220 ILE A O 1
ATOM 1642 N N . PRO A 1 221 ? -30.193 64.816 -32.797 1.00 24.63 221 PRO A N 1
ATOM 1643 C CA . PRO A 1 221 ? -29.158 65.777 -33.216 1.00 27.56 221 PRO A CA 1
ATOM 1644 C C . PRO A 1 221 ? -28.720 66.713 -32.111 1.00 23.63 221 PRO A C 1
ATOM 1645 O O . PRO A 1 221 ? -27.559 67.137 -32.106 1.00 22.86 221 PRO A O 1
ATOM 1649 N N . GLU A 1 222 ? -29.593 67.006 -31.145 1.00 25.66 222 GLU A N 1
ATOM 1650 C CA . GLU A 1 222 ? -29.201 67.870 -30.035 1.00 29.49 222 GLU A CA 1
ATOM 1651 C C . GLU A 1 222 ? -28.047 67.276 -29.239 1.00 29.87 222 GLU A C 1
ATOM 1652 O O . GLU A 1 222 ? -27.281 68.017 -28.621 1.00 26.90 222 GLU A O 1
ATOM 1658 N N . LEU A 1 223 ? -27.897 65.950 -29.244 1.00 23.02 223 LEU A N 1
ATOM 1659 C CA . LEU A 1 223 ? -26.853 65.307 -28.472 1.00 19.76 223 LEU A CA 1
ATOM 1660 C C . LEU A 1 223 ? -25.600 65.032 -29.286 1.00 20.95 223 LEU A C 1
ATOM 1661 O O . LEU A 1 223 ? -24.702 64.334 -28.802 1.00 22.83 223 LEU A O 1
ATOM 1666 N N . ASN A 1 224 ? -25.526 65.563 -30.502 1.00 22.85 224 ASN A N 1
ATOM 1667 C CA . ASN A 1 224 ? -24.351 65.394 -31.337 1.00 24.25 224 ASN A CA 1
ATOM 1668 C C . ASN A 1 224 ? -23.100 65.855 -30.605 1.00 23.33 224 ASN A C 1
ATOM 1669 O O . ASN A 1 224 ? -23.053 66.969 -30.078 1.00 23.22 224 ASN A O 1
ATOM 1674 N N . GLY A 1 225 ? -22.097 64.984 -30.556 1.00 23.94 225 GLY A N 1
ATOM 1675 C CA . GLY A 1 225 ? -20.836 65.280 -29.914 1.00 23.04 225 GLY A CA 1
ATOM 1676 C C . GLY A 1 225 ? -20.847 65.268 -28.400 1.00 21.99 225 GLY A C 1
ATOM 1677 O O . GLY A 1 225 ? -19.791 65.481 -27.792 1.00 21.78 225 GLY A O 1
ATOM 1678 N N . LYS A 1 226 ? -21.994 65.038 -27.765 1.00 18.90 226 LYS A N 1
ATOM 1679 C CA . LYS A 1 226 ? -22.075 65.111 -26.309 1.00 15.87 226 LYS A CA 1
ATOM 1680 C C . LYS A 1 226 ? -21.864 63.770 -25.618 1.00 22.42 226 LYS A C 1
ATOM 1681 O O . LYS A 1 226 ? -21.767 63.738 -24.386 1.00 21.48 226 LYS A O 1
ATOM 1687 N N . LEU A 1 227 ? -21.798 62.674 -26.365 1.00 18.54 227 LEU A N 1
ATOM 1688 C CA . LEU A 1 227 ? -21.713 61.338 -25.785 1.00 21.27 227 LEU A CA 1
ATOM 1689 C C . LEU A 1 227 ? -20.646 60.524 -26.497 1.00 25.44 227 LEU A C 1
ATOM 1690 O O . LEU A 1 227 ? -20.505 60.605 -27.725 1.00 23.01 227 LEU A O 1
ATOM 1695 N N . THR A 1 228 ? -19.910 59.723 -25.728 1.00 20.07 228 THR A N 1
ATOM 1696 C CA . THR A 1 228 ? -19.012 58.733 -26.307 1.00 20.37 228 THR A CA 1
ATOM 1697 C C . THR A 1 228 ? -18.948 57.544 -25.361 1.00 19.75 228 THR A C 1
ATOM 1698 O O . THR A 1 228 ? -19.485 57.581 -24.249 1.00 17.39 228 THR A O 1
ATOM 1702 N N . GLY A 1 229 ? -18.324 56.465 -25.819 1.00 19.40 229 GLY A N 1
ATOM 1703 C CA . GLY A 1 229 ? -18.460 55.254 -25.036 1.00 22.08 229 GLY A CA 1
ATOM 1704 C C . GLY A 1 229 ? -17.547 54.145 -25.508 1.00 21.01 229 GLY A C 1
ATOM 1705 O O . GLY A 1 229 ? -16.768 54.290 -26.455 1.00 18.46 229 GLY A O 1
ATOM 1706 N N . MET A 1 230 ? -17.682 53.017 -24.831 1.00 16.90 230 MET A N 1
ATOM 1707 C CA . MET A 1 230 ? -16.846 51.860 -25.076 1.00 18.78 230 MET A CA 1
ATOM 1708 C C . MET A 1 230 ? -17.611 50.634 -24.603 1.00 20.06 230 MET A C 1
ATOM 1709 O O . MET A 1 230 ? -18.681 50.744 -23.992 1.00 19.61 230 MET A O 1
ATOM 1714 N N . SER A 1 231 ? -17.044 49.459 -24.870 1.00 16.65 231 SER A N 1
ATOM 1715 C CA . SER A 1 231 ? -17.720 48.201 -24.582 1.00 17.76 231 SER A CA 1
ATOM 1716 C C . SER A 1 231 ? -16.792 47.269 -23.815 1.00 17.07 231 SER A C 1
ATOM 1717 O O . SER A 1 231 ? -15.562 47.315 -23.952 1.00 17.33 231 SER A O 1
ATOM 1720 N N . LEU A 1 232 ? -17.399 46.427 -22.986 1.00 18.27 232 LEU A N 1
ATOM 1721 C CA . LEU A 1 232 ? -16.701 45.325 -22.342 1.00 19.59 232 LEU A CA 1
ATOM 1722 C C . LEU A 1 232 ? -17.474 44.056 -22.671 1.00 18.06 232 LEU A C 1
ATOM 1723 O O . LEU A 1 232 ? -18.612 43.892 -22.224 1.00 18.19 232 LEU A O 1
ATOM 1728 N N . ARG A 1 233 ? -16.876 43.177 -23.474 1.00 17.57 233 ARG A N 1
ATOM 1729 C CA . ARG A 1 233 ? -17.495 41.893 -23.783 1.00 17.84 233 ARG A CA 1
ATOM 1730 C C . ARG A 1 233 ? -17.239 40.912 -22.642 1.00 14.46 233 ARG A C 1
ATOM 1731 O O . ARG A 1 233 ? -16.102 40.762 -22.186 1.00 17.66 233 ARG A O 1
ATOM 1739 N N . VAL A 1 234 ? -18.297 40.251 -22.181 1.00 13.06 234 VAL A N 1
ATOM 1740 C CA . VAL A 1 234 ? -18.216 39.367 -21.018 1.00 17.00 234 VAL A CA 1
ATOM 1741 C C . VAL A 1 234 ? -18.868 38.041 -21.382 1.00 14.05 234 VAL A C 1
ATOM 1742 O O . VAL A 1 234 ? -19.690 37.978 -22.309 1.00 16.96 234 VAL A O 1
ATOM 1746 N N . PRO A 1 235 ? -18.532 36.934 -20.640 1.00 15.17 235 PRO A N 1
ATOM 1747 C CA . PRO A 1 235 ? -18.910 35.576 -21.052 1.00 18.14 235 PRO A CA 1
ATOM 1748 C C . PRO A 1 235 ? -20.366 35.170 -20.827 1.00 20.52 235 PRO A C 1
ATOM 1749 O O . PRO A 1 235 ? -20.654 34.119 -20.260 1.00 26.76 235 PRO A O 1
ATOM 1753 N N . THR A 1 236 ? -21.289 36.005 -21.270 1.00 16.86 236 THR A N 1
ATOM 1754 C CA . THR A 1 236 ? -22.681 35.608 -21.357 1.00 15.22 236 THR A CA 1
ATOM 1755 C C . THR A 1 236 ? -23.039 35.542 -22.833 1.00 18.08 236 THR A C 1
ATOM 1756 O O . THR A 1 236 ? -22.461 36.260 -23.654 1.00 15.97 236 THR A O 1
ATOM 1760 N N . THR A 1 237 ? -23.998 34.681 -23.158 1.00 15.41 237 THR A N 1
ATOM 1761 C CA . THR A 1 237 ? -24.314 34.365 -24.545 1.00 16.75 237 THR A CA 1
ATOM 1762 C C . THR A 1 237 ? -25.355 35.297 -25.169 1.00 18.63 237 THR A C 1
ATOM 1763 O O . THR A 1 237 ? -25.445 35.365 -26.401 1.00 15.88 237 THR A O 1
ATOM 1767 N N . ASP A 1 238 ? -26.130 36.021 -24.363 1.00 15.02 238 ASP A N 1
ATOM 1768 C CA . ASP A 1 238 ? -27.094 36.989 -24.876 1.00 12.86 238 ASP A CA 1
ATOM 1769 C C . ASP A 1 238 ? -27.549 37.845 -23.709 1.00 14.68 238 ASP A C 1
ATOM 1770 O O . ASP A 1 238 ? -27.534 37.382 -22.564 1.00 15.84 238 ASP A O 1
ATOM 1775 N N . VAL A 1 239 ? -27.949 39.090 -24.024 1.00 15.70 239 VAL A N 1
ATOM 1776 C CA . VAL A 1 239 ? -28.406 40.141 -23.106 1.00 12.30 239 VAL A CA 1
ATOM 1777 C C . VAL A 1 239 ? -27.195 40.968 -22.684 1.00 14.26 239 VAL A C 1
ATOM 1778 O O . VAL A 1 239 ? -26.119 40.434 -22.369 1.00 12.76 239 VAL A O 1
ATOM 1782 N N . SER A 1 240 ? -27.383 42.286 -22.680 1.00 12.13 240 SER A N 1
ATOM 1783 C CA . SER A 1 240 ? -26.316 43.246 -22.514 1.00 15.43 240 SER A CA 1
ATOM 1784 C C . SER A 1 240 ? -26.872 44.379 -21.665 1.00 12.33 240 SER A C 1
ATOM 1785 O O . SER A 1 240 ? -28.081 44.474 -21.444 1.00 13.19 240 SER A O 1
ATOM 1788 N N . VAL A 1 241 ? -26.007 45.246 -21.166 1.00 12.16 241 VAL A N 1
ATOM 1789 C CA . VAL A 1 241 ? -26.506 46.299 -20.294 1.00 14.64 241 VAL A CA 1
ATOM 1790 C C . VAL A 1 241 ? -25.735 47.589 -20.555 1.00 16.27 241 VAL A C 1
ATOM 1791 O O . VAL A 1 241 ? -24.501 47.580 -20.654 1.00 17.49 241 VAL A O 1
ATOM 1795 N N . VAL A 1 242 ? -26.466 48.697 -20.686 1.00 14.25 242 VAL A N 1
ATOM 1796 C CA . VAL A 1 242 ? -25.865 50.017 -20.846 1.00 14.11 242 VAL A CA 1
ATOM 1797 C C . VAL A 1 242 ? -25.648 50.634 -19.470 1.00 15.87 242 VAL A C 1
ATOM 1798 O O . VAL A 1 242 ? -26.555 50.639 -18.627 1.00 14.01 242 VAL A O 1
ATOM 1802 N N . ASP A 1 243 ? -24.446 51.179 -19.272 1.00 14.27 243 ASP A N 1
ATOM 1803 C CA . ASP A 1 243 ? -24.000 51.897 -18.079 1.00 16.58 243 ASP A CA 1
ATOM 1804 C C . ASP A 1 243 ? -23.734 53.339 -18.514 1.00 16.43 243 ASP A C 1
ATOM 1805 O O . ASP A 1 243 ? -22.665 53.645 -19.052 1.00 18.74 243 ASP A O 1
ATOM 1810 N N . LEU A 1 244 ? -24.710 54.219 -18.314 1.00 16.30 244 LEU A N 1
ATOM 1811 C CA . LEU A 1 244 ? -24.654 55.589 -18.810 1.00 14.13 244 LEU A CA 1
ATOM 1812 C C . LEU A 1 244 ? -24.337 56.536 -17.656 1.00 19.81 244 LEU A C 1
ATOM 1813 O O . LEU A 1 244 ? -25.111 56.626 -16.698 1.00 18.64 244 LEU A O 1
ATOM 1818 N N . THR A 1 245 ? -23.212 57.252 -17.754 1.00 18.10 245 THR A N 1
ATOM 1819 C CA . THR A 1 245 ? -22.807 58.236 -16.750 1.00 16.63 245 THR A CA 1
ATOM 1820 C C . THR A 1 245 ? -22.945 59.624 -17.381 1.00 18.27 245 THR A C 1
ATOM 1821 O O . THR A 1 245 ? -22.210 59.951 -18.316 1.00 19.48 245 THR A O 1
ATOM 1825 N N . VAL A 1 246 ? -23.876 60.448 -16.871 1.00 17.08 246 VAL A N 1
ATOM 1826 C CA . VAL A 1 246 ? -24.220 61.701 -17.537 1.00 14.76 246 VAL A CA 1
ATOM 1827 C C . VAL A 1 246 ? -24.182 62.872 -16.567 1.00 16.39 246 VAL A C 1
ATOM 1828 O O . VAL A 1 246 ? -24.542 62.750 -15.389 1.00 17.25 246 VAL A O 1
ATOM 1832 N N . ARG A 1 247 ? -23.768 64.022 -17.093 1.00 19.30 247 ARG A N 1
ATOM 1833 C CA . ARG A 1 247 ? -23.959 65.305 -16.426 1.00 19.79 247 ARG A CA 1
ATOM 1834 C C . ARG A 1 247 ? -25.243 65.930 -16.957 1.00 18.69 247 ARG A C 1
ATOM 1835 O O . ARG A 1 247 ? -25.457 65.987 -18.174 1.00 19.23 247 ARG A O 1
ATOM 1843 N N . LEU A 1 248 ? -26.106 66.361 -16.040 1.00 17.17 248 LEU A N 1
ATOM 1844 C CA . LEU A 1 248 ? -27.408 66.911 -16.386 1.00 17.48 248 LEU A CA 1
ATOM 1845 C C . LEU A 1 248 ? -27.351 68.433 -16.369 1.00 17.71 248 LEU A C 1
ATOM 1846 O O . LEU A 1 248 ? -26.546 69.026 -15.646 1.00 18.55 248 LEU A O 1
ATOM 1851 N N . LYS A 1 249 ? -28.236 69.061 -17.153 1.00 17.74 249 LYS A N 1
ATOM 1852 C CA . LYS A 1 249 ? -28.362 70.520 -17.091 1.00 17.73 249 LYS A CA 1
ATOM 1853 C C . LYS A 1 249 ? -29.201 70.960 -15.897 1.00 17.80 249 LYS A C 1
ATOM 1854 O O . LYS A 1 249 ? -28.811 71.873 -15.165 1.00 20.89 249 LYS A O 1
ATOM 1860 N N . LYS A 1 250 ? -30.360 70.337 -15.701 1.00 17.28 250 LYS A N 1
ATOM 1861 C CA . LYS A 1 250 ? -31.221 70.593 -14.553 1.00 19.89 250 LYS A CA 1
ATOM 1862 C C . LYS A 1 250 ? -30.941 69.598 -13.431 1.00 24.12 250 LYS A C 1
ATOM 1863 O O . LYS A 1 250 ? -30.856 68.385 -13.671 1.00 21.11 250 LYS A O 1
ATOM 1869 N N . ALA A 1 251 ? -30.829 70.109 -12.209 1.00 19.02 251 ALA A N 1
ATOM 1870 C CA . ALA A 1 251 ? -30.653 69.246 -11.046 1.00 18.95 251 ALA A CA 1
ATOM 1871 C C . ALA A 1 251 ? -31.909 68.428 -10.766 1.00 19.02 251 ALA A C 1
ATOM 1872 O O . ALA A 1 251 ? -33.040 68.886 -10.967 1.00 17.04 251 ALA A O 1
ATOM 1874 N N . ALA A 1 252 ? -31.698 67.203 -10.276 1.00 18.80 252 ALA A N 1
ATOM 1875 C CA . ALA A 1 252 ? -32.800 66.313 -9.949 1.00 18.58 252 ALA A CA 1
ATOM 1876 C C . ALA A 1 252 ? -32.370 65.360 -8.842 1.00 18.37 252 ALA A C 1
ATOM 1877 O O . ALA A 1 252 ? -31.178 65.179 -8.578 1.00 19.47 252 ALA A O 1
ATOM 1879 N N . SER A 1 253 ? -33.360 64.753 -8.196 1.00 18.51 253 SER A N 1
ATOM 1880 C CA . SER A 1 253 ? -33.121 63.570 -7.384 1.00 19.13 253 SER A CA 1
ATOM 1881 C C . SER A 1 253 ? -33.178 62.328 -8.266 1.00 16.89 253 SER A C 1
ATOM 1882 O O . SER A 1 253 ? -33.742 62.345 -9.362 1.00 16.16 253 SER A O 1
ATOM 1885 N N . TYR A 1 254 ? -32.584 61.242 -7.770 1.00 17.18 254 TYR A N 1
ATOM 1886 C CA . TYR A 1 254 ? -32.666 59.979 -8.503 1.00 16.95 254 TYR A CA 1
ATOM 1887 C C . TYR A 1 254 ? -34.117 59.551 -8.702 1.00 15.39 254 TYR A C 1
ATOM 1888 O O . TYR A 1 254 ? -34.496 59.091 -9.788 1.00 17.79 254 TYR A O 1
ATOM 1897 N N . GLU A 1 255 ? -34.944 59.702 -7.666 1.00 16.30 255 GLU A N 1
ATOM 1898 C CA . GLU A 1 255 ? -36.356 59.337 -7.768 1.00 20.01 255 GLU A CA 1
ATOM 1899 C C . GLU A 1 255 ? -37.065 60.112 -8.878 1.00 18.87 255 GLU A C 1
ATOM 1900 O O . GLU A 1 255 ? -37.909 59.555 -9.593 1.00 16.82 255 GLU A O 1
ATOM 1906 N N . GLU A 1 256 ? -36.745 61.401 -9.035 1.00 20.46 256 GLU A N 1
ATOM 1907 C CA . GLU A 1 256 ? -37.364 62.197 -10.098 1.00 17.34 256 GLU A CA 1
ATOM 1908 C C . GLU A 1 256 ? -36.969 61.690 -11.478 1.00 15.59 256 GLU A C 1
ATOM 1909 O O . GLU A 1 256 ? -37.804 61.636 -12.399 1.00 14.73 256 GLU A O 1
ATOM 1915 N N . ILE A 1 257 ? -35.698 61.313 -11.640 1.00 16.63 257 ILE A N 1
ATOM 1916 C CA . ILE A 1 257 ? -35.247 60.739 -12.905 1.00 16.67 257 ILE A CA 1
ATOM 1917 C C . ILE A 1 257 ? -35.974 59.425 -13.170 1.00 19.09 257 ILE A C 1
ATOM 1918 O O . ILE A 1 257 ? -36.521 59.201 -14.261 1.0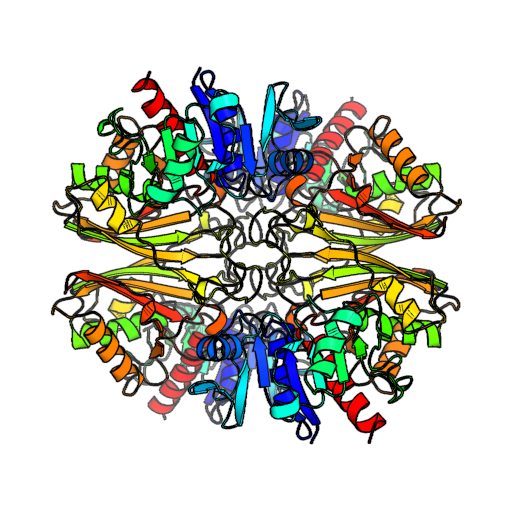0 17.23 257 ILE A O 1
ATOM 1923 N N . ALA A 1 258 ? -36.012 58.542 -12.166 1.00 15.52 258 ALA A N 1
ATOM 1924 C CA . ALA A 1 258 ? -36.721 57.278 -12.327 1.00 17.74 258 ALA A CA 1
ATOM 1925 C C . ALA A 1 258 ? -38.188 57.498 -12.682 1.00 17.40 258 ALA A C 1
ATOM 1926 O O . ALA A 1 258 ? -38.739 56.797 -13.541 1.00 17.46 258 ALA A O 1
ATOM 1928 N N . GLN A 1 259 ? -38.839 58.471 -12.038 1.00 20.28 259 GLN A N 1
ATOM 1929 C CA . GLN A 1 259 ? -40.243 58.744 -12.340 1.00 21.48 259 GLN A CA 1
ATOM 1930 C C . GLN A 1 259 ? -40.429 59.263 -13.769 1.00 20.27 259 GLN A C 1
ATOM 1931 O O . GLN A 1 259 ? -41.439 58.956 -14.413 1.00 19.06 259 GLN A O 1
ATOM 1937 N N . ALA A 1 260 ? -39.472 60.029 -14.287 1.00 16.96 260 ALA A N 1
ATOM 1938 C CA . ALA A 1 260 ? -39.588 60.502 -15.663 1.00 15.68 260 ALA A CA 1
ATOM 1939 C C . ALA A 1 260 ? -39.462 59.347 -16.649 1.00 17.46 260 ALA A C 1
ATOM 1940 O O . ALA A 1 260 ? -40.141 59.320 -17.685 1.00 15.55 260 ALA A O 1
ATOM 1942 N N . ILE A 1 261 ? -38.585 58.392 -16.345 1.00 16.21 261 ILE A N 1
ATOM 1943 C CA . ILE A 1 261 ? -38.413 57.220 -17.203 1.00 17.44 261 ILE A CA 1
ATOM 1944 C C . ILE A 1 261 ? -39.634 56.307 -17.119 1.00 18.37 261 ILE A C 1
ATOM 1945 O O . ILE A 1 261 ? -40.109 55.780 -18.137 1.00 16.56 261 ILE A O 1
ATOM 1950 N N . LYS A 1 262 ? -40.163 56.103 -15.905 1.00 18.81 262 LYS A N 1
ATOM 1951 C CA . LYS A 1 262 ? -41.371 55.300 -15.732 1.00 16.36 262 LYS A CA 1
ATOM 1952 C C . LYS A 1 262 ? -42.533 55.886 -16.516 1.00 19.24 262 LYS A C 1
ATOM 1953 O O . LYS A 1 262 ? -43.276 55.159 -17.185 1.00 19.39 262 LYS A O 1
ATOM 1959 N N . LYS A 1 263 ? -42.700 57.205 -16.443 1.00 17.87 263 LYS A N 1
ATOM 1960 C CA . LYS A 1 263 ? -43.782 57.868 -17.160 1.00 19.29 263 LYS A CA 1
ATOM 1961 C C . LYS A 1 263 ? -43.652 57.668 -18.665 1.00 19.21 263 LYS A C 1
ATOM 1962 O O . LYS A 1 263 ? -44.645 57.392 -19.349 1.00 21.08 263 LYS A O 1
ATOM 1968 N N . ALA A 1 264 ? -42.435 57.816 -19.202 1.00 16.58 264 ALA A N 1
ATOM 1969 C CA . ALA A 1 264 ? -42.236 57.604 -20.633 1.00 19.83 264 ALA A CA 1
ATOM 1970 C C . ALA A 1 264 ? -42.538 56.167 -21.018 1.00 20.00 264 ALA A C 1
ATOM 1971 O O . ALA A 1 264 ? -43.183 55.917 -22.045 1.00 21.40 264 ALA A O 1
ATOM 1973 N N . SER A 1 265 ? -42.086 55.212 -20.197 1.00 18.20 265 SER A N 1
ATOM 1974 C CA . SER A 1 265 ? -42.331 53.799 -20.459 1.00 19.17 265 SER A CA 1
ATOM 1975 C C . SER A 1 265 ? -43.817 53.469 -20.459 1.00 20.95 265 SER A C 1
ATOM 1976 O O . SER A 1 265 ? -44.228 52.526 -21.135 1.00 20.28 265 SER A O 1
ATOM 1979 N N . GLU A 1 266 ? -44.635 54.233 -19.745 1.00 22.96 266 GLU A N 1
ATOM 1980 C CA . GLU A 1 266 ? -46.071 53.980 -19.711 1.00 25.60 266 GLU A CA 1
ATOM 1981 C C . GLU A 1 266 ? -46.829 54.705 -20.813 1.00 23.16 266 GLU A C 1
ATOM 1982 O O . GLU A 1 266 ? -48.020 54.437 -21.004 1.00 27.87 266 GLU A O 1
ATOM 1988 N N . GLY A 1 267 ? -46.172 55.602 -21.536 1.00 22.99 267 GLY A N 1
ATOM 1989 C CA . GLY A 1 267 ? -46.837 56.439 -22.501 1.00 24.34 267 GLY A CA 1
ATOM 1990 C C . GLY A 1 267 ? -46.171 56.397 -23.855 1.00 23.90 267 GLY A C 1
ATOM 1991 O O . GLY A 1 267 ? -46.246 55.398 -24.574 1.00 24.78 267 GLY A O 1
ATOM 1992 N N . PRO A 1 268 ? -45.489 57.482 -24.227 1.00 24.79 268 PRO A N 1
ATOM 1993 C CA . PRO A 1 268 ? -44.975 57.591 -25.607 1.00 25.45 268 PRO A CA 1
ATOM 1994 C C . PRO A 1 268 ? -43.924 56.548 -25.973 1.00 27.99 268 PRO A C 1
ATOM 1995 O O . PRO A 1 268 ? -43.737 56.276 -27.168 1.00 27.28 268 PRO A O 1
ATOM 1999 N N . LEU A 1 269 ? -43.240 55.947 -24.997 1.00 22.54 269 LEU A N 1
ATOM 2000 C CA . LEU A 1 269 ? -42.230 54.935 -25.280 1.00 23.19 269 LEU A CA 1
ATOM 2001 C C . LEU A 1 269 ? -42.677 53.535 -24.865 1.00 21.77 269 LEU A C 1
ATOM 2002 O O . LEU A 1 269 ? -41.843 52.637 -24.725 1.00 19.61 269 LEU A O 1
ATOM 2007 N N . LYS A 1 270 ? -43.978 53.328 -24.690 1.00 21.75 270 LYS A N 1
ATOM 2008 C CA . LYS A 1 270 ? -44.484 52.027 -24.279 1.00 22.57 270 LYS A CA 1
ATOM 2009 C C . LYS A 1 270 ? -44.093 50.951 -25.285 1.00 22.39 270 LYS A C 1
ATOM 2010 O O . LYS A 1 270 ? -44.246 51.131 -26.498 1.00 20.27 270 LYS A O 1
ATOM 2016 N N . GLY A 1 271 ? -43.586 49.828 -24.774 1.00 20.68 271 GLY A N 1
ATOM 2017 C CA . GLY A 1 271 ? -43.092 48.753 -25.609 1.00 19.92 271 GLY A CA 1
ATOM 2018 C C . GLY A 1 271 ? -41.670 48.924 -26.097 1.00 18.74 271 GLY A C 1
ATOM 2019 O O . GLY A 1 271 ? -41.065 47.952 -26.557 1.00 19.43 271 GLY A O 1
ATOM 2020 N N . VAL A 1 272 ? -41.122 50.131 -26.035 1.00 18.72 272 VAL A N 1
ATOM 2021 C CA . VAL A 1 272 ? -39.740 50.385 -26.419 1.00 18.43 272 VAL A CA 1
ATOM 2022 C C . VAL A 1 272 ? -38.850 50.535 -25.199 1.00 16.33 272 VAL A C 1
ATOM 2023 O O . VAL A 1 272 ? -37.834 49.858 -25.073 1.00 16.83 272 VAL A O 1
ATOM 2027 N N . LEU A 1 273 ? -39.223 51.428 -24.290 1.00 16.39 273 LEU A N 1
ATOM 2028 C CA . LEU A 1 273 ? -38.513 51.632 -23.038 1.00 14.80 273 LEU A CA 1
ATOM 2029 C C . LEU A 1 273 ? -39.309 50.948 -21.934 1.00 18.06 273 LEU A C 1
ATOM 2030 O O . LEU A 1 273 ? -40.473 51.284 -21.711 1.00 20.64 273 LEU A O 1
ATOM 2035 N N . GLY A 1 274 ? -38.700 49.966 -21.277 1.00 18.46 274 GLY A N 1
ATOM 2036 C CA . GLY A 1 274 ? -39.313 49.293 -20.152 1.00 18.24 274 GLY A CA 1
ATOM 2037 C C . GLY A 1 274 ? -38.770 49.823 -18.835 1.00 15.34 274 GLY A C 1
ATOM 2038 O O . GLY A 1 274 ? -37.822 50.604 -18.790 1.00 15.16 274 GLY A O 1
ATOM 2039 N N . TYR A 1 275 ? -39.391 49.373 -17.741 1.00 16.54 275 TYR A N 1
ATOM 2040 C CA . TYR A 1 275 ? -39.080 49.918 -16.421 1.00 16.28 275 TYR A CA 1
ATOM 2041 C C . TYR A 1 275 ? -39.243 48.818 -15.385 1.00 16.13 275 TYR A C 1
ATOM 2042 O O . TYR A 1 275 ? -40.272 48.139 -15.361 1.00 15.58 275 TYR A O 1
ATOM 2051 N N . THR A 1 276 ? -38.249 48.662 -14.515 1.00 14.30 276 THR A N 1
ATOM 2052 C CA . THR A 1 276 ? -38.391 47.736 -13.405 1.00 15.39 276 THR A CA 1
ATOM 2053 C C . THR A 1 276 ? -37.731 48.293 -12.152 1.00 16.15 276 THR A C 1
ATOM 2054 O O . THR A 1 276 ? -36.776 49.077 -12.212 1.00 16.47 276 THR A O 1
ATOM 2058 N N . GLU A 1 277 ? -38.274 47.882 -11.008 1.00 15.72 277 GLU A N 1
ATOM 2059 C CA . GLU A 1 277 ? -37.634 48.049 -9.712 1.00 15.34 277 GLU A CA 1
ATOM 2060 C C . GLU A 1 277 ? -37.317 46.703 -9.066 1.00 20.12 277 GLU A C 1
ATOM 2061 O O . GLU A 1 277 ? -36.996 46.661 -7.869 1.00 16.85 277 GLU A O 1
ATOM 2067 N N . ASP A 1 278 ? -37.399 45.604 -9.820 1.00 17.50 278 ASP A N 1
ATOM 2068 C CA . ASP A 1 278 ? -37.137 44.281 -9.263 1.00 15.88 278 ASP A CA 1
ATOM 2069 C C . ASP A 1 278 ? -35.641 43.963 -9.297 1.00 19.79 278 ASP A C 1
ATOM 2070 O O . ASP A 1 278 ? -34.842 44.641 -9.951 1.00 16.01 278 ASP A O 1
ATOM 2075 N N . ALA A 1 279 ? -35.267 42.912 -8.561 1.00 15.60 279 ALA A N 1
ATOM 2076 C CA . ALA A 1 279 ? -33.873 42.493 -8.426 1.00 15.32 279 ALA A CA 1
ATOM 2077 C C . ALA A 1 279 ? -33.457 41.643 -9.633 1.00 15.69 279 ALA A C 1
ATOM 2078 O O . ALA A 1 279 ? -33.113 40.465 -9.526 1.00 16.85 279 ALA A O 1
ATOM 2080 N N . VAL A 1 280 ? -33.482 42.283 -10.807 1.00 14.95 280 VAL A N 1
ATOM 2081 C CA . VAL A 1 280 ? -33.322 41.559 -12.064 1.00 14.31 280 VAL A CA 1
ATOM 2082 C C . VAL A 1 280 ? -31.849 41.261 -12.338 1.00 13.41 280 VAL A C 1
ATOM 2083 O O . VAL A 1 280 ? -30.935 41.944 -11.865 1.00 13.95 280 VAL A O 1
ATOM 2087 N N . VAL A 1 281 ? -31.622 40.223 -13.148 1.00 12.48 281 VAL A N 1
ATOM 2088 C CA . VAL A 1 281 ? -30.308 39.899 -13.686 1.00 12.53 281 VAL A CA 1
ATOM 2089 C C . VAL A 1 281 ? -30.479 39.644 -15.182 1.00 11.45 281 VAL A C 1
ATOM 2090 O O . VAL A 1 281 ? -31.592 39.605 -15.695 1.00 13.58 281 VAL A O 1
ATOM 2094 N N . SER A 1 282 ? -29.361 39.451 -15.887 1.00 13.02 282 SER A N 1
ATOM 2095 C CA . SER A 1 282 ? -29.430 39.490 -17.354 1.00 14.80 282 SER A CA 1
ATOM 2096 C C . SER A 1 282 ? -30.371 38.432 -17.936 1.00 13.49 282 SER A C 1
ATOM 2097 O O . SER A 1 282 ? -31.114 38.723 -18.888 1.00 12.53 282 SER A O 1
ATOM 2100 N N . THR A 1 283 ? -30.365 37.208 -17.385 1.00 14.36 283 THR A N 1
ATOM 2101 C CA . THR A 1 283 ? -31.234 36.171 -17.957 1.00 13.90 283 THR A CA 1
ATOM 2102 C C . THR A 1 283 ? -32.705 36.549 -17.862 1.00 15.14 283 THR A C 1
ATOM 2103 O O . THR A 1 283 ? -33.529 36.022 -18.626 1.00 14.03 283 THR A O 1
ATOM 2107 N N . ASP A 1 284 ? -33.057 37.475 -16.967 1.00 12.63 284 ASP A N 1
ATOM 2108 C CA . ASP A 1 284 ? -34.443 37.902 -16.875 1.00 13.24 284 ASP A CA 1
ATOM 2109 C C . ASP A 1 284 ? -34.913 38.639 -18.122 1.00 14.94 284 ASP A C 1
ATOM 2110 O O . ASP A 1 284 ? -36.120 38.869 -18.267 1.00 13.59 284 ASP A O 1
ATOM 2115 N N . PHE A 1 285 ? -34.006 39.007 -19.025 1.00 12.54 285 PHE A N 1
ATOM 2116 C CA . PHE A 1 285 ? -34.405 39.710 -20.237 1.00 16.25 285 PHE A CA 1
ATOM 2117 C C . PHE A 1 285 ? -34.229 38.870 -21.495 1.00 14.31 285 PHE A C 1
ATOM 2118 O O . PHE A 1 285 ? -34.378 39.391 -22.607 1.00 14.36 285 PHE A O 1
ATOM 2126 N N . LEU A 1 286 ? -33.980 37.565 -21.350 1.00 12.66 286 LEU A N 1
ATOM 2127 C CA . LEU A 1 286 ? -33.966 36.693 -22.521 1.00 13.18 286 LEU A CA 1
ATOM 2128 C C . LEU A 1 286 ? -35.356 36.668 -23.152 1.00 16.09 286 LEU A C 1
ATOM 2129 O O . LEU A 1 286 ? -36.346 36.336 -22.488 1.00 15.48 286 LEU A O 1
ATOM 2134 N N . GLY A 1 287 ? -35.437 37.034 -24.429 1.00 14.54 287 GLY A N 1
ATOM 2135 C CA . GLY A 1 287 ? -36.724 37.083 -25.089 1.00 16.45 287 GLY A CA 1
ATOM 2136 C C . GLY A 1 287 ? -37.543 38.337 -24.847 1.00 16.68 287 GLY A C 1
ATOM 2137 O O . GLY A 1 287 ? -38.689 38.403 -25.312 1.00 19.39 287 GLY A O 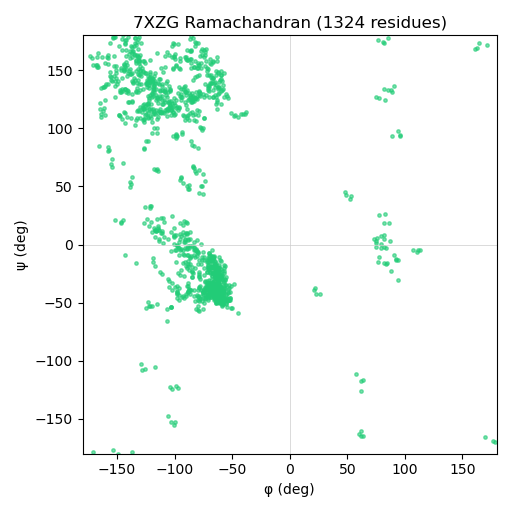1
ATOM 2138 N N . SER A 1 288 ? -37.004 39.329 -24.140 1.00 16.96 288 SER A N 1
ATOM 2139 C CA . SER A 1 288 ? -37.721 40.586 -23.952 1.00 17.95 288 SER A CA 1
ATOM 2140 C C . SER A 1 288 ? -37.771 41.364 -25.265 1.00 16.21 288 SER A C 1
ATOM 2141 O O . SER A 1 288 ? -36.773 41.459 -25.988 1.00 17.76 288 SER A O 1
ATOM 2144 N N . SER A 1 289 ? -38.942 41.926 -25.575 1.00 16.75 289 SER A N 1
ATOM 2145 C CA . SER A 1 289 ? -39.112 42.729 -26.783 1.00 17.46 289 SER A CA 1
ATOM 2146 C C . SER A 1 289 ? -38.792 44.209 -26.588 1.00 18.40 289 SER A C 1
ATOM 2147 O O . SER A 1 289 ? -38.976 44.986 -27.531 1.00 17.99 289 SER A O 1
ATOM 2150 N N . TYR A 1 290 ? -38.327 44.626 -25.411 1.00 16.70 290 TYR A N 1
ATOM 2151 C CA . TYR A 1 290 ? -37.974 46.031 -25.213 1.00 15.62 290 TYR A CA 1
ATOM 2152 C C . TYR A 1 290 ? -36.637 46.350 -25.864 1.00 16.61 290 TYR A C 1
ATOM 2153 O O . TYR A 1 290 ? -35.775 45.479 -26.018 1.00 15.22 290 TYR A O 1
ATOM 2162 N N . SER A 1 291 ? -36.472 47.623 -26.264 1.00 14.29 291 SER A N 1
ATOM 2163 C CA . SER A 1 291 ? -35.152 48.089 -26.677 1.00 17.05 291 SER A CA 1
ATOM 2164 C C . SER A 1 291 ? -34.265 48.401 -25.486 1.00 14.75 291 SER A C 1
ATOM 2165 O O . SER A 1 291 ? -33.032 48.354 -25.600 1.00 15.41 291 SER A O 1
ATOM 2168 N N . SER A 1 292 ? -34.879 48.721 -24.352 1.00 14.75 292 SER A N 1
ATOM 2169 C CA . SER A 1 292 ? -34.181 49.338 -23.231 1.00 13.93 292 SER A CA 1
ATOM 2170 C C . SER A 1 292 ? -35.052 49.121 -22.001 1.00 17.72 292 SER A C 1
ATOM 2171 O O . SER A 1 292 ? -36.195 49.587 -21.983 1.00 19.60 292 SER A O 1
ATOM 2174 N N . ILE A 1 293 ? -34.560 48.400 -20.990 1.00 15.94 293 ILE A N 1
ATOM 2175 C CA . ILE A 1 293 ? -35.290 48.260 -19.729 1.00 17.64 293 ILE A CA 1
ATOM 2176 C C . ILE A 1 293 ? -34.479 48.934 -18.629 1.00 14.28 293 ILE A C 1
ATOM 2177 O O . ILE A 1 293 ? -33.416 48.440 -18.228 1.00 13.34 293 ILE A O 1
ATOM 2182 N N . PHE A 1 294 ? -34.987 50.061 -18.141 1.00 14.34 294 PHE A N 1
ATOM 2183 C CA . PHE A 1 294 ? -34.297 50.806 -17.101 1.00 16.21 294 PHE A CA 1
ATOM 2184 C C . PHE A 1 294 ? -34.349 50.038 -15.784 1.00 15.12 294 PHE A C 1
ATOM 2185 O O . PHE A 1 294 ? -35.422 49.643 -15.325 1.00 14.69 294 PHE A O 1
ATOM 2193 N N . ASP A 1 295 ? -33.181 49.826 -15.183 1.00 14.18 295 ASP A N 1
ATOM 2194 C CA . ASP A 1 295 ? -33.045 49.133 -13.900 1.00 15.92 295 ASP A CA 1
ATOM 2195 C C . ASP A 1 295 ? -33.034 50.192 -12.797 1.00 16.72 295 ASP A C 1
ATOM 2196 O O . ASP A 1 295 ? -31.993 50.776 -12.487 1.00 16.61 295 ASP A O 1
ATOM 2201 N N . GLU A 1 296 ? -34.187 50.437 -12.183 1.00 13.96 296 GLU A N 1
ATOM 2202 C CA . GLU A 1 296 ? -34.262 51.561 -11.250 1.00 17.38 296 GLU A CA 1
ATOM 2203 C C . GLU A 1 296 ? -33.340 51.360 -10.047 1.00 17.69 296 GLU A C 1
ATOM 2204 O O . GLU A 1 296 ? -32.677 52.306 -9.599 1.00 15.79 296 GLU A O 1
ATOM 2210 N N . LYS A 1 297 ? -33.273 50.140 -9.513 1.00 17.22 297 LYS A N 1
ATOM 2211 C CA . LYS A 1 297 ? -32.482 49.893 -8.310 1.00 17.88 297 LYS A CA 1
ATOM 2212 C C . LYS A 1 297 ? -30.977 49.820 -8.569 1.00 17.31 297 LYS A C 1
ATOM 2213 O O . LYS A 1 297 ? -30.199 49.945 -7.619 1.00 17.78 297 LYS A O 1
ATOM 2219 N N . ALA A 1 298 ? -30.535 49.642 -9.814 1.00 15.64 298 ALA A N 1
ATOM 2220 C CA . ALA A 1 298 ? -29.106 49.426 -10.061 1.00 17.23 298 ALA A CA 1
ATOM 2221 C C . ALA A 1 298 ? -28.289 50.714 -10.177 1.00 18.44 298 ALA A C 1
ATOM 2222 O O . ALA A 1 298 ? -27.064 50.667 -10.000 1.00 18.80 298 ALA A O 1
ATOM 2224 N N . GLY A 1 299 ? -28.916 51.844 -10.513 1.00 17.32 299 GLY A N 1
ATOM 2225 C CA . GLY A 1 299 ? -28.178 53.076 -10.749 1.00 22.74 299 GLY A CA 1
ATOM 2226 C C . GLY A 1 299 ? -27.835 53.835 -9.472 1.00 22.23 299 GLY A C 1
ATOM 2227 O O . GLY A 1 299 ? -28.264 53.491 -8.375 1.00 18.47 299 GLY A O 1
ATOM 2228 N N . ILE A 1 300 ? -27.056 54.908 -9.619 1.00 17.61 300 ILE A N 1
ATOM 2229 C CA . ILE A 1 300 ? -26.595 55.649 -8.446 1.00 17.40 300 ILE A CA 1
ATOM 2230 C C . ILE A 1 300 ? -26.306 57.097 -8.849 1.00 19.54 300 ILE A C 1
ATOM 2231 O O . ILE A 1 300 ? -25.788 57.374 -9.937 1.00 17.15 300 ILE A O 1
ATOM 2236 N N . LEU A 1 301 ? -26.674 58.014 -7.961 1.00 16.88 301 LEU A N 1
ATOM 2237 C CA . LEU A 1 301 ? -26.513 59.447 -8.160 1.00 19.74 301 LEU A CA 1
ATOM 2238 C C . LEU A 1 301 ? -25.400 59.956 -7.254 1.00 20.91 301 LEU A C 1
ATOM 2239 O O . LEU A 1 301 ? -25.350 59.604 -6.070 1.00 20.90 301 LEU A O 1
ATOM 2244 N N . LEU A 1 302 ? -24.505 60.774 -7.804 1.00 15.28 302 LEU A N 1
ATOM 2245 C CA . LEU A 1 302 ? -23.428 61.333 -6.996 1.00 15.01 302 LEU A CA 1
ATOM 2246 C C . LEU A 1 302 ? -23.656 62.799 -6.663 1.00 18.29 302 LEU A C 1
ATOM 2247 O O . LEU A 1 302 ? -23.324 63.242 -5.559 1.00 24.35 302 LEU A O 1
ATOM 2252 N N . SER A 1 303 ? -24.220 63.550 -7.581 1.00 20.96 303 SER A N 1
ATOM 2253 C CA . SER A 1 303 ? -24.585 64.942 -7.348 1.00 20.03 303 SER A CA 1
ATOM 2254 C C . SER A 1 303 ? -25.960 65.162 -7.962 1.00 18.54 303 SER A C 1
ATOM 2255 O O . SER A 1 303 ? -26.428 64.321 -8.735 1.00 18.79 303 SER A O 1
ATOM 2258 N N . PRO A 1 304 ? -26.651 66.263 -7.662 1.00 19.82 304 PRO A N 1
ATOM 2259 C CA . PRO A 1 304 ? -27.943 66.502 -8.327 1.00 17.18 304 PRO A CA 1
ATOM 2260 C C . PRO A 1 304 ? -27.829 66.628 -9.841 1.00 16.24 304 PRO A C 1
ATOM 2261 O O . PRO A 1 304 ? -28.864 66.611 -10.515 1.00 17.36 304 PRO A O 1
ATOM 2265 N N . THR A 1 305 ? -26.612 66.740 -10.395 1.00 14.73 305 THR A N 1
ATOM 2266 C CA . THR A 1 305 ? -26.433 66.823 -11.844 1.00 19.14 305 THR A CA 1
ATOM 2267 C C . THR A 1 305 ? -25.449 65.788 -12.389 1.00 18.10 305 THR A C 1
ATOM 2268 O O . THR A 1 305 ? -24.957 65.958 -13.513 1.00 18.30 305 THR A O 1
ATOM 2272 N N . PHE A 1 306 ? -25.152 64.721 -11.640 1.00 15.19 306 PHE A N 1
ATOM 2273 C CA . PHE A 1 306 ? -24.169 63.719 -12.069 1.00 15.79 306 PHE A CA 1
ATOM 2274 C C . PHE A 1 306 ? -24.668 62.350 -11.618 1.00 16.72 306 PHE A C 1
ATOM 2275 O O . PHE A 1 306 ? -24.730 62.074 -10.413 1.00 16.83 306 PHE A O 1
ATOM 2283 N N . VAL A 1 307 ? -25.025 61.485 -12.570 1.00 17.68 307 VAL A N 1
ATOM 2284 C CA . VAL A 1 307 ? -25.743 60.259 -12.227 1.00 12.98 307 VAL A CA 1
ATOM 2285 C C . VAL A 1 307 ? -25.330 59.140 -13.174 1.00 17.31 307 VAL A C 1
ATOM 2286 O O . VAL A 1 307 ? -24.932 59.377 -14.319 1.00 14.85 307 VAL A O 1
ATOM 2290 N N . LYS A 1 308 ? -25.421 57.911 -12.672 1.00 14.60 308 LYS A N 1
ATOM 2291 C CA . LYS A 1 308 ? -25.165 56.703 -13.445 1.00 14.35 308 LYS A CA 1
ATOM 2292 C C . LYS A 1 308 ? -26.478 55.944 -13.598 1.00 15.83 308 LYS A C 1
ATOM 2293 O O . LYS A 1 308 ? -27.156 55.664 -12.604 1.00 16.38 308 LYS A O 1
ATOM 2299 N N . LEU A 1 309 ? -26.844 55.623 -14.836 1.00 15.93 309 LEU A N 1
ATOM 2300 C CA . LEU A 1 309 ? -28.121 54.984 -15.141 1.00 14.29 309 LEU A CA 1
ATOM 2301 C C . LEU A 1 309 ? -27.862 53.675 -15.871 1.00 15.98 309 LEU A C 1
ATOM 2302 O O . LEU A 1 309 ? -26.995 53.615 -16.750 1.00 15.88 309 LEU A O 1
ATOM 2307 N N . ILE A 1 310 ? -28.649 52.650 -15.529 1.00 13.50 310 ILE A N 1
ATOM 2308 C CA . ILE A 1 310 ? -28.441 51.266 -15.962 1.00 13.81 310 ILE A CA 1
ATOM 2309 C C . ILE A 1 310 ? -29.666 50.824 -16.758 1.00 13.69 310 ILE A C 1
ATOM 2310 O O . ILE A 1 310 ? -30.801 51.008 -16.305 1.00 14.48 310 ILE A O 1
ATOM 2315 N N . SER A 1 311 ? -29.449 50.250 -17.944 1.00 15.57 311 SER A N 1
ATOM 2316 C CA . SER A 1 311 ? -30.578 49.780 -18.739 1.00 10.86 311 SER A CA 1
ATOM 2317 C C . SER A 1 311 ? -30.221 48.526 -19.523 1.00 16.71 311 SER A C 1
ATOM 2318 O O . SER A 1 311 ? -29.204 48.491 -20.227 1.00 14.16 311 SER A O 1
ATOM 2321 N N . TRP A 1 312 ? -31.102 47.532 -19.446 1.00 12.05 312 TRP A N 1
ATOM 2322 C CA . TRP A 1 312 ? -30.878 46.215 -20.033 1.00 12.66 312 TRP A CA 1
ATOM 2323 C C . TRP A 1 312 ? -31.397 46.148 -21.463 1.00 14.34 312 TRP A C 1
ATOM 2324 O O . TRP A 1 312 ? -32.233 46.950 -21.885 1.00 14.36 312 TRP A O 1
ATOM 2335 N N . TYR A 1 313 ? -30.900 45.155 -22.206 1.00 12.58 313 TYR A N 1
ATOM 2336 C CA . TYR A 1 313 ? -31.458 44.880 -23.521 1.00 14.78 313 TYR A CA 1
ATOM 2337 C C . TYR A 1 313 ? -31.043 43.486 -23.966 1.00 12.75 313 TYR A C 1
ATOM 2338 O O . TYR A 1 313 ? -29.883 43.099 -23.825 1.00 13.34 313 TYR A O 1
ATOM 2347 N N . ASP A 1 314 ? -31.998 42.739 -24.502 1.00 11.55 314 ASP A N 1
ATOM 2348 C CA . ASP A 1 314 ? -31.664 41.494 -25.191 1.00 15.67 314 ASP A CA 1
ATOM 2349 C C . ASP A 1 314 ? -31.151 41.920 -26.564 1.00 13.84 314 ASP A C 1
ATOM 2350 O O . ASP A 1 314 ? -31.934 42.246 -27.460 1.00 12.76 314 ASP A O 1
ATOM 2355 N N . ASN A 1 315 ? -29.822 41.925 -26.731 1.00 14.19 315 ASN A N 1
ATOM 2356 C CA . ASN A 1 315 ? -29.244 42.520 -27.937 1.00 13.23 315 ASN A CA 1
ATOM 2357 C C . ASN A 1 315 ? -29.689 41.786 -29.192 1.00 16.18 315 ASN A C 1
ATOM 2358 O O . ASN A 1 315 ? -29.770 42.402 -30.264 1.00 16.02 315 ASN A O 1
ATOM 2363 N N . GLU A 1 316 ? -29.988 40.481 -29.086 1.00 11.73 316 GLU A N 1
ATOM 2364 C CA . GLU A 1 316 ? -30.508 39.725 -30.223 1.00 13.62 316 GLU A CA 1
ATOM 2365 C C . GLU A 1 316 ? -31.994 39.982 -30.439 1.00 15.92 316 GLU A C 1
ATOM 2366 O O . GLU A 1 316 ? -32.414 40.415 -31.517 1.00 16.50 316 GLU A O 1
ATOM 2372 N N . TYR A 1 317 ? -32.808 39.731 -29.417 1.00 14.63 317 TYR A N 1
ATOM 2373 C CA . TYR A 1 317 ? -34.253 39.651 -29.624 1.00 17.20 317 TYR A CA 1
ATOM 2374 C C . TYR A 1 317 ? -34.970 41.000 -29.551 1.00 15.53 317 TYR A C 1
ATOM 2375 O O . TYR A 1 317 ? -35.935 41.218 -30.290 1.00 15.34 317 TYR A O 1
ATOM 2384 N N . GLY A 1 318 ? -34.582 41.882 -28.629 1.00 16.01 318 GLY A N 1
ATOM 2385 C CA . GLY A 1 318 ? -35.168 43.218 -28.637 1.00 16.30 318 GLY A CA 1
ATOM 2386 C C . GLY A 1 318 ? -34.896 43.926 -29.950 1.00 17.27 318 GLY A C 1
ATOM 2387 O O . GLY A 1 318 ? -35.801 44.499 -30.569 1.00 15.67 318 GLY A O 1
ATOM 2388 N N . TYR A 1 319 ? -33.645 43.852 -30.411 1.00 16.48 319 TYR A N 1
ATOM 2389 C CA . TYR A 1 319 ? -33.263 44.487 -31.667 1.00 16.03 319 TYR A CA 1
ATOM 2390 C C . TYR A 1 319 ? -33.993 43.870 -32.853 1.00 16.16 319 TYR A C 1
ATOM 2391 O O . TYR A 1 319 ? -34.465 44.598 -33.741 1.00 14.63 319 TYR A O 1
ATOM 2400 N N . SER A 1 320 ? -34.075 42.528 -32.901 1.00 16.45 320 SER A N 1
ATOM 2401 C CA . SER A 1 320 ? -34.804 41.865 -33.980 1.00 15.26 320 SER A CA 1
ATOM 2402 C C . SER A 1 320 ? -36.267 42.301 -34.014 1.00 17.20 320 SER A C 1
ATOM 2403 O O . SER A 1 320 ? -36.824 42.553 -35.089 1.00 17.32 320 SER A O 1
ATOM 2406 N N . THR A 1 321 ? -36.905 42.436 -32.845 1.00 14.72 321 THR A N 1
ATOM 2407 C CA . THR A 1 321 ? -38.262 42.978 -32.818 1.00 14.40 321 THR A CA 1
ATOM 2408 C C . THR A 1 321 ? -38.309 44.390 -33.416 1.00 17.12 321 THR A C 1
ATOM 2409 O O . THR A 1 321 ? -39.220 44.714 -34.188 1.00 16.24 321 THR A O 1
ATOM 2413 N N . ARG A 1 322 ? -37.328 45.239 -33.084 1.00 16.26 322 ARG A N 1
ATOM 2414 C CA . ARG A 1 322 ? -37.327 46.611 -33.601 1.00 13.94 322 ARG A CA 1
ATOM 2415 C C . ARG A 1 322 ? -37.121 46.646 -35.115 1.00 16.86 322 ARG A C 1
ATOM 2416 O O . ARG A 1 322 ? -37.634 47.552 -35.791 1.00 16.06 322 ARG A O 1
ATOM 2424 N N . VAL A 1 323 ? -36.357 45.692 -35.660 1.00 16.20 323 VAL A N 1
ATOM 2425 C CA . VAL A 1 323 ? -36.227 45.582 -37.114 1.00 15.31 323 VAL A CA 1
ATOM 2426 C C . VAL A 1 323 ? -37.604 45.457 -37.748 1.00 18.18 323 VAL A C 1
ATOM 2427 O O . VAL A 1 323 ? -37.952 46.196 -38.681 1.00 17.08 323 VAL A O 1
ATOM 2431 N N . VAL A 1 324 ? -38.414 44.530 -37.228 1.00 16.44 324 VAL A N 1
ATOM 2432 C CA . VAL A 1 324 ? -39.742 44.280 -37.781 1.00 17.20 324 VAL A CA 1
ATOM 2433 C C . VAL A 1 324 ? -40.663 45.469 -37.540 1.00 18.56 324 VAL A C 1
ATOM 2434 O O . VAL A 1 324 ? -41.499 45.803 -38.390 1.00 16.97 324 VAL A O 1
ATOM 2438 N N . ASP A 1 325 ? -40.544 46.109 -36.372 1.00 16.47 325 ASP A N 1
ATOM 2439 C CA . ASP A 1 325 ? -41.318 47.309 -36.092 1.00 18.69 325 ASP A CA 1
ATOM 2440 C C . ASP A 1 325 ? -40.987 48.405 -37.093 1.00 18.97 325 ASP A C 1
ATOM 2441 O O . ASP A 1 325 ? -41.882 49.071 -37.620 1.00 18.48 325 ASP A O 1
ATOM 2446 N N . LEU A 1 326 ? -39.692 48.618 -37.343 1.00 18.36 326 LEU A N 1
ATOM 2447 C CA . LEU A 1 326 ? -39.270 49.607 -38.328 1.00 17.75 326 LEU A CA 1
ATOM 2448 C C . LEU A 1 326 ? -39.796 49.253 -39.711 1.00 20.04 326 LEU A C 1
ATOM 2449 O O . LEU A 1 326 ? -40.248 50.132 -40.458 1.00 19.85 326 LEU A O 1
ATOM 2454 N N . LEU A 1 327 ? -39.735 47.968 -40.069 1.00 16.44 327 LEU A N 1
ATOM 2455 C CA . LEU A 1 327 ? -40.265 47.516 -41.351 1.00 17.09 327 LEU A CA 1
ATOM 2456 C C . LEU A 1 327 ? -41.738 47.872 -41.493 1.00 18.09 327 LEU A C 1
ATOM 2457 O O . LEU A 1 327 ? -42.168 48.378 -42.534 1.00 19.93 327 LEU A O 1
ATOM 2462 N N . GLU A 1 328 ? -42.533 47.609 -40.454 1.00 19.61 328 GLU A N 1
ATOM 2463 C CA . GLU A 1 328 ? -43.956 47.897 -40.549 1.00 21.40 328 GLU A CA 1
ATOM 2464 C C . GLU A 1 328 ? -44.212 49.396 -40.554 1.00 20.15 328 GLU A C 1
ATOM 2465 O O . GLU A 1 328 ? -45.132 49.859 -41.240 1.00 21.91 328 GLU A O 1
ATOM 2471 N N . HIS A 1 329 ? -43.393 50.179 -39.841 1.00 18.24 329 HIS A N 1
ATOM 2472 C CA . HIS A 1 329 ? -43.557 51.626 -39.919 1.00 20.34 329 HIS A CA 1
ATOM 2473 C C . HIS A 1 329 ? -43.247 52.141 -41.321 1.00 22.08 329 HIS A C 1
ATOM 2474 O O . HIS A 1 329 ? -43.932 53.039 -41.821 1.00 22.05 329 HIS A O 1
ATOM 2481 N N . VAL A 1 330 ? -42.213 51.589 -41.965 1.00 20.60 330 VAL A N 1
ATOM 2482 C CA . VAL A 1 330 ? -41.861 51.999 -43.325 1.00 19.59 330 VAL A CA 1
ATOM 2483 C C . VAL A 1 330 ? -42.982 51.647 -44.301 1.00 24.28 330 VAL A C 1
ATOM 2484 O O . VAL A 1 330 ? -43.362 52.459 -45.161 1.00 21.95 330 VAL A O 1
ATOM 2488 N N . ALA A 1 331 ? -43.536 50.440 -44.183 1.00 20.45 331 ALA A N 1
ATOM 2489 C CA . ALA A 1 331 ? -44.615 50.040 -45.080 1.00 22.71 331 ALA A CA 1
ATOM 2490 C C . ALA A 1 331 ? -45.856 50.893 -44.856 1.00 27.00 331 ALA A C 1
ATOM 2491 O O . ALA A 1 331 ? -46.522 51.301 -45.817 1.00 31.57 331 ALA A O 1
ATOM 2493 N N . LYS A 1 332 ? -46.173 51.181 -43.593 1.00 25.78 332 LYS A N 1
ATOM 2494 C CA . LYS A 1 332 ? -47.299 52.055 -43.282 1.00 30.54 332 LYS A CA 1
ATOM 2495 C C . LYS A 1 332 ? -47.064 53.475 -43.794 1.00 34.97 332 LYS A C 1
ATOM 2496 O O . LYS A 1 332 ? -47.975 54.126 -44.303 1.00 31.60 332 LYS A O 1
ATOM 2502 N N . ALA A 1 333 ? -45.848 54.006 -43.626 1.00 28.43 333 ALA A N 1
ATOM 2503 C CA . ALA A 1 333 ? -45.566 55.368 -44.068 1.00 33.67 333 ALA A CA 1
ATOM 2504 C C . ALA A 1 333 ? -45.538 55.498 -45.582 1.00 31.03 333 ALA A C 1
ATOM 2505 O O . ALA A 1 333 ? -45.575 56.620 -46.095 1.00 34.97 333 ALA A O 1
ATOM 2507 N N . SER A 1 334 ? -45.450 54.391 -46.308 1.00 33.09 334 SER A N 1
ATOM 2508 C CA . SER A 1 334 ? -45.326 54.427 -47.759 1.00 36.96 334 SER A CA 1
ATOM 2509 C C . SER A 1 334 ? -46.593 53.952 -48.457 1.00 41.00 334 SER A C 1
ATOM 2510 O O . SER A 1 334 ? -46.600 53.810 -49.685 1.00 44.29 334 SER A O 1
ATOM 2513 N N . ALA A 1 335 ? -47.661 53.706 -47.704 1.00 38.36 335 ALA A N 1
ATOM 2514 C CA . ALA A 1 335 ? -48.857 53.062 -48.240 1.00 46.81 335 ALA A CA 1
ATOM 2515 C C . ALA A 1 335 ? -49.761 54.070 -48.936 1.00 51.70 335 ALA A C 1
ATOM 2516 O O . ALA A 1 335 ? -49.768 55.255 -48.587 1.00 51.71 335 ALA A O 1
ATOM 2519 N N . ALA B 1 2 ? -60.071 16.759 -5.503 1.00 37.79 2 ALA B N 1
ATOM 2520 C CA . ALA B 1 2 ? -58.836 17.500 -5.738 1.00 37.86 2 ALA B CA 1
ATOM 2521 C C . ALA B 1 2 ? -57.670 16.872 -4.977 1.00 35.21 2 ALA B C 1
ATOM 2522 O O . ALA B 1 2 ? -57.835 16.374 -3.862 1.00 37.49 2 ALA B O 1
ATOM 2524 N N . ILE B 1 3 ? -56.490 16.902 -5.588 1.00 29.86 3 ILE B N 1
ATOM 2525 C CA . ILE B 1 3 ? -55.264 16.438 -4.949 1.00 26.40 3 ILE B CA 1
ATOM 2526 C C . ILE B 1 3 ? -54.632 17.640 -4.255 1.00 29.91 3 ILE B C 1
ATOM 2527 O O . ILE B 1 3 ? -54.105 18.546 -4.914 1.00 26.55 3 ILE B O 1
ATOM 2532 N N . LYS B 1 4 ? -54.702 17.663 -2.924 1.00 23.94 4 LYS B N 1
ATOM 2533 C CA . LYS B 1 4 ? -54.284 18.818 -2.131 1.00 23.38 4 LYS B CA 1
ATOM 2534 C C . LYS B 1 4 ? -52.862 18.594 -1.640 1.00 25.29 4 LYS B C 1
ATOM 2535 O O . LYS B 1 4 ? -52.612 17.674 -0.850 1.00 24.06 4 LYS B O 1
ATOM 2541 N N . ILE B 1 5 ? -51.928 19.435 -2.089 1.00 21.64 5 ILE B N 1
ATOM 2542 C CA . ILE B 1 5 ? -50.522 19.169 -1.829 1.00 20.01 5 ILE B CA 1
ATOM 2543 C C . ILE B 1 5 ? -49.818 20.359 -1.188 1.00 21.11 5 ILE B C 1
ATOM 2544 O O . ILE B 1 5 ? -50.232 21.522 -1.298 1.00 21.32 5 ILE B O 1
ATOM 2549 N N . GLY B 1 6 ? -48.719 20.033 -0.518 1.00 18.14 6 GLY B N 1
ATOM 2550 C CA . GLY B 1 6 ? -47.792 21.006 -0.005 1.00 17.01 6 GLY B CA 1
ATOM 2551 C C . GLY B 1 6 ? -46.410 20.682 -0.517 1.00 19.40 6 GLY B C 1
ATOM 2552 O O . GLY B 1 6 ? -46.129 19.530 -0.874 1.00 18.36 6 GLY B O 1
ATOM 2553 N N . ILE B 1 7 ? -45.536 21.678 -0.575 1.00 18.19 7 ILE B N 1
ATOM 2554 C CA . ILE B 1 7 ? -44.171 21.488 -1.053 1.00 19.76 7 ILE B CA 1
ATOM 2555 C C . ILE B 1 7 ? -43.208 21.918 0.042 1.00 18.04 7 ILE B C 1
ATOM 2556 O O . ILE B 1 7 ? -43.283 23.055 0.529 1.00 19.82 7 ILE B O 1
ATOM 2561 N N . ASN B 1 8 ? -42.293 21.025 0.417 1.00 17.19 8 ASN B N 1
ATOM 2562 C CA . ASN B 1 8 ? -41.287 21.329 1.425 1.00 16.66 8 ASN B CA 1
ATOM 2563 C C . ASN B 1 8 ? -39.938 21.504 0.746 1.00 18.67 8 ASN B C 1
ATOM 2564 O O . ASN B 1 8 ? -39.404 20.555 0.167 1.00 17.44 8 ASN B O 1
ATOM 2569 N N . GLY B 1 9 ? -39.379 22.708 0.842 1.00 17.32 9 GLY B N 1
ATOM 2570 C CA . GLY B 1 9 ? -38.167 23.035 0.118 1.00 17.00 9 GLY B CA 1
ATOM 2571 C C . GLY B 1 9 ? -38.497 23.685 -1.207 1.00 17.76 9 GLY B C 1
ATOM 2572 O O . GLY B 1 9 ? -38.792 22.991 -2.183 1.00 17.32 9 GLY B O 1
ATOM 2573 N N . PHE B 1 10 ? -38.454 25.020 -1.250 1.00 16.33 10 PHE B N 1
ATOM 2574 C CA . PHE B 1 10 ? -38.892 25.792 -2.418 1.00 17.95 10 PHE B CA 1
ATOM 2575 C C . PHE B 1 10 ? -37.696 26.136 -3.312 1.00 18.32 10 PHE B C 1
ATOM 2576 O O . PHE B 1 10 ? -37.435 27.297 -3.627 1.00 15.10 10 PHE B O 1
ATOM 2584 N N . GLY B 1 11 ? -36.969 25.097 -3.717 1.00 17.34 11 GLY B N 1
ATOM 2585 C CA . GLY B 1 11 ? -35.719 25.224 -4.453 1.00 15.70 11 GLY B CA 1
ATOM 2586 C C . GLY B 1 11 ? -35.919 24.995 -5.933 1.00 14.49 11 GLY B C 1
ATOM 2587 O O . GLY B 1 11 ? -37.022 25.171 -6.461 1.00 18.88 11 GLY B O 1
ATOM 2588 N N . ARG B 1 12 ? -34.848 24.582 -6.620 1.00 13.85 12 ARG B N 1
ATOM 2589 C CA . ARG B 1 12 ? -34.982 24.254 -8.041 1.00 15.91 12 ARG B CA 1
ATOM 2590 C C . ARG B 1 12 ? -36.146 23.290 -8.275 1.00 17.10 12 ARG B C 1
ATOM 2591 O O . ARG B 1 12 ? -37.059 23.574 -9.060 1.00 17.00 12 ARG B O 1
ATOM 2599 N N . ILE B 1 13 ? -36.146 22.152 -7.572 1.00 14.71 13 ILE B N 1
ATOM 2600 C CA . ILE B 1 13 ? -37.202 21.162 -7.769 1.00 14.07 13 ILE B CA 1
ATOM 2601 C C . ILE B 1 13 ? -38.529 21.662 -7.209 1.00 14.43 13 ILE B C 1
ATOM 2602 O O . ILE B 1 13 ? -39.566 21.581 -7.878 1.00 15.24 13 ILE B O 1
ATOM 2607 N N . GLY B 1 14 ? -38.520 22.180 -5.973 1.00 15.01 14 GLY B N 1
ATOM 2608 C CA . GLY B 1 14 ? -39.764 22.667 -5.383 1.00 16.21 14 GLY B CA 1
ATOM 2609 C C . GLY B 1 14 ? -40.486 23.677 -6.262 1.00 16.74 14 GLY B C 1
ATOM 2610 O O . GLY B 1 14 ? -41.697 23.580 -6.484 1.00 15.85 14 GLY B O 1
ATOM 2611 N N . ARG B 1 15 ? -39.750 24.660 -6.793 1.00 15.47 15 ARG B N 1
ATOM 2612 C CA . ARG B 1 15 ? -40.407 25.697 -7.585 1.00 14.49 15 ARG B CA 1
ATOM 2613 C C . ARG B 1 15 ? -40.835 25.173 -8.950 1.00 16.09 15 ARG B C 1
ATOM 2614 O O . ARG B 1 15 ? -41.894 25.563 -9.462 1.00 16.60 15 ARG B O 1
ATOM 2622 N N . LEU B 1 16 ? -40.035 24.297 -9.566 1.00 16.01 16 LEU B N 1
ATOM 2623 C CA . LEU B 1 16 ? -40.443 23.779 -10.867 1.00 17.11 16 LEU B CA 1
ATOM 2624 C C . LEU B 1 16 ? -41.590 22.778 -10.733 1.00 19.13 16 LEU B C 1
ATOM 2625 O O . LEU B 1 16 ? -42.466 22.720 -11.610 1.00 16.58 16 LEU B O 1
ATOM 2630 N N . VAL B 1 17 ? -41.629 22.018 -9.631 1.00 14.25 17 VAL B N 1
ATOM 2631 C CA . VAL B 1 17 ? -42.796 21.191 -9.355 1.00 16.08 17 VAL B CA 1
ATOM 2632 C C . VAL B 1 17 ? -44.043 22.060 -9.243 1.00 15.21 17 VAL B C 1
ATOM 2633 O O . VAL B 1 17 ? -45.118 21.697 -9.739 1.00 16.36 17 VAL B O 1
ATOM 2637 N N . LEU B 1 18 ? -43.918 23.228 -8.601 1.00 16.41 18 LEU B N 1
ATOM 2638 C CA . LEU B 1 18 ? -45.042 24.156 -8.538 1.00 15.50 18 LEU B CA 1
ATOM 2639 C C . LEU B 1 18 ? -45.486 24.580 -9.936 1.00 14.02 18 LEU B C 1
ATOM 2640 O O . LEU B 1 18 ? -46.679 24.518 -10.260 1.00 18.45 18 LEU B O 1
ATOM 2645 N N . ARG B 1 19 ? -44.539 24.998 -10.784 1.00 15.92 19 ARG B N 1
ATOM 2646 C CA . ARG B 1 19 ? -44.870 25.344 -12.170 1.00 17.16 19 ARG B CA 1
ATOM 2647 C C . ARG B 1 19 ? -45.644 24.223 -12.864 1.00 19.33 19 ARG B C 1
ATOM 2648 O O . ARG B 1 19 ? -46.656 24.470 -13.534 1.00 19.19 19 ARG B O 1
ATOM 2656 N N . VAL B 1 20 ? -45.160 22.986 -12.748 1.00 17.56 20 VAL B N 1
ATOM 2657 C CA . VAL B 1 20 ? -45.849 21.867 -13.389 1.00 16.99 20 VAL B CA 1
ATOM 2658 C C . VAL B 1 20 ? -47.237 21.682 -12.785 1.00 18.53 20 VAL B C 1
ATOM 2659 O O . VAL B 1 20 ? -48.233 21.526 -13.505 1.00 19.38 20 VAL B O 1
ATOM 2663 N N . ALA B 1 21 ? -47.324 21.691 -11.450 1.00 17.79 21 ALA B N 1
ATOM 2664 C CA . ALA B 1 21 ? -48.593 21.387 -10.799 1.00 14.92 21 ALA B CA 1
ATOM 2665 C C . ALA B 1 21 ? -49.674 22.399 -11.151 1.00 24.51 21 ALA B C 1
ATOM 2666 O O . ALA B 1 21 ? -50.853 22.034 -11.258 1.00 22.45 21 ALA B O 1
ATOM 2668 N N . LEU B 1 22 ? -49.294 23.672 -11.338 1.00 20.96 22 LEU B N 1
ATOM 2669 C CA . LEU B 1 22 ? -50.256 24.710 -11.681 1.00 25.71 22 LEU B CA 1
ATOM 2670 C C . LEU B 1 22 ? -50.932 24.449 -13.016 1.00 26.53 22 LEU B C 1
ATOM 2671 O O . LEU B 1 22 ? -52.022 24.971 -13.251 1.00 27.42 22 LEU B O 1
ATOM 2676 N N . GLY B 1 23 ? -50.311 23.663 -13.890 1.00 23.78 23 GLY B N 1
ATOM 2677 C CA . GLY B 1 23 ? -50.913 23.237 -15.132 1.00 25.99 23 GLY B CA 1
ATOM 2678 C C . GLY B 1 23 ? -51.758 21.983 -15.048 1.00 26.06 23 GLY B C 1
ATOM 2679 O O . GLY B 1 23 ? -52.233 21.511 -16.084 1.00 26.41 23 GLY B O 1
ATOM 2680 N N . ARG B 1 24 ? -51.970 21.435 -13.852 1.00 26.58 24 ARG B N 1
ATOM 2681 C CA . ARG B 1 24 ? -52.735 20.206 -13.654 1.00 29.07 24 ARG B CA 1
ATOM 2682 C C . ARG B 1 24 ? -54.054 20.528 -12.958 1.00 30.06 24 ARG B C 1
ATOM 2683 O O . ARG B 1 24 ? -54.062 21.024 -11.828 1.00 30.05 24 ARG B O 1
ATOM 2691 N N . LYS B 1 25 ? -55.164 20.183 -13.609 1.00 34.62 25 LYS B N 1
ATOM 2692 C CA . LYS B 1 25 ? -56.481 20.598 -13.128 1.00 37.23 25 LYS B CA 1
ATOM 2693 C C . LYS B 1 25 ? -56.842 19.950 -11.792 1.00 35.27 25 LYS B C 1
ATOM 2694 O O . LYS B 1 25 ? -57.501 20.580 -10.956 1.00 34.30 25 LYS B O 1
ATOM 2700 N N . ASP B 1 26 ? -56.400 18.716 -11.556 1.00 32.07 26 ASP B N 1
ATOM 2701 C CA . ASP B 1 26 ? -56.801 17.978 -10.364 1.00 34.68 26 ASP B CA 1
ATOM 2702 C C . ASP B 1 26 ? -56.024 18.363 -9.106 1.00 32.77 26 ASP B C 1
ATOM 2703 O O . ASP B 1 26 ? -56.373 17.895 -8.013 1.00 31.68 26 ASP B O 1
ATOM 2708 N N . ILE B 1 27 ? -54.996 19.198 -9.218 1.00 28.63 27 ILE B N 1
ATOM 2709 C CA . ILE B 1 27 ? -54.086 19.482 -8.112 1.00 27.62 27 ILE B CA 1
ATOM 2710 C C . ILE B 1 27 ? -54.379 20.870 -7.565 1.00 29.34 27 ILE B C 1
ATOM 2711 O O . ILE B 1 27 ? -54.478 21.841 -8.327 1.00 30.75 27 ILE B O 1
ATOM 2716 N N . GLU B 1 28 ? -54.517 20.966 -6.248 1.00 26.58 28 GLU B N 1
ATOM 2717 C CA . GLU B 1 28 ? -54.504 22.244 -5.551 1.00 28.24 28 GLU B CA 1
ATOM 2718 C C . GLU B 1 28 ? -53.247 22.314 -4.694 1.00 27.29 28 GLU B C 1
ATOM 2719 O O . GLU B 1 28 ? -53.078 21.514 -3.766 1.00 25.67 28 GLU B O 1
ATOM 2725 N N . VAL B 1 29 ? -52.369 23.262 -5.008 1.00 26.24 29 VAL B N 1
ATOM 2726 C CA . VAL B 1 29 ? -51.183 23.505 -4.194 1.00 23.55 29 VAL B CA 1
ATOM 2727 C C . VAL B 1 29 ? -51.607 24.401 -3.036 1.00 24.17 29 VAL B C 1
ATOM 2728 O O . VAL B 1 29 ? -51.871 25.590 -3.222 1.00 26.08 29 VAL B O 1
ATOM 2732 N N . VAL B 1 30 ? -51.678 23.829 -1.839 1.00 22.68 30 VAL B N 1
ATOM 2733 C CA . VAL B 1 30 ? -52.216 24.552 -0.693 1.00 20.73 30 VAL B CA 1
ATOM 2734 C C . VAL B 1 30 ? -51.148 25.437 -0.059 1.00 23.28 30 VAL B C 1
ATOM 2735 O O . VAL B 1 30 ? -51.427 26.575 0.341 1.00 22.39 30 VAL B O 1
ATOM 2739 N N . ALA B 1 31 ? -49.909 24.955 0.017 1.00 20.86 31 ALA B N 1
ATOM 2740 C CA . ALA B 1 31 ? -48.897 25.652 0.796 1.00 21.31 31 ALA B CA 1
ATOM 2741 C C . ALA B 1 31 ? -47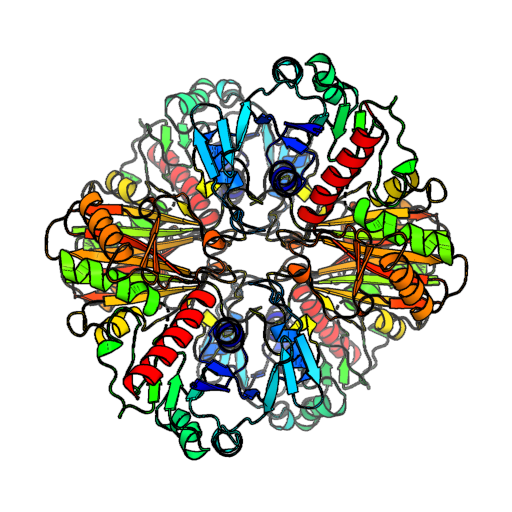.511 25.168 0.404 1.00 22.65 31 ALA B C 1
ATOM 2742 O O . ALA B 1 31 ? -47.341 24.082 -0.162 1.00 20.75 31 ALA B O 1
ATOM 2744 N N . VAL B 1 32 ? -46.516 25.988 0.744 1.00 21.32 32 VAL B N 1
ATOM 2745 C CA . VAL B 1 32 ? -45.109 25.624 0.630 1.00 21.16 32 VAL B CA 1
ATOM 2746 C C . VAL B 1 32 ? -44.418 26.024 1.923 1.00 23.65 32 VAL B C 1
ATOM 2747 O O . VAL B 1 32 ? -44.865 26.916 2.648 1.00 23.59 32 VAL B O 1
ATOM 2751 N N . ASN B 1 33 ? -43.304 25.354 2.200 1.00 18.70 33 ASN B N 1
ATOM 2752 C CA . ASN B 1 33 ? -42.520 25.628 3.390 1.00 20.56 33 ASN B CA 1
ATOM 2753 C C . ASN B 1 33 ? -41.047 25.720 3.032 1.00 21.32 33 ASN B C 1
ATOM 2754 O O . ASN B 1 33 ? -40.521 24.847 2.338 1.00 18.97 33 ASN B O 1
ATOM 2759 N N . ASP B 1 34 ? -40.385 26.764 3.521 1.00 19.30 34 ASP B N 1
ATOM 2760 C CA . ASP B 1 34 ? -38.953 26.963 3.336 1.00 20.63 34 ASP B CA 1
ATOM 2761 C C . ASP B 1 34 ? -38.508 28.004 4.353 1.00 22.67 34 ASP B C 1
ATOM 2762 O O . ASP B 1 34 ? -38.884 29.176 4.241 1.00 21.26 34 ASP B O 1
ATOM 2767 N N . PRO B 1 35 ? -37.740 27.624 5.379 1.00 26.01 35 PRO B N 1
ATOM 2768 C CA . PRO B 1 35 ? -37.335 28.613 6.393 1.00 25.76 35 PRO B CA 1
ATOM 2769 C C . PRO B 1 35 ? -36.418 29.695 5.851 1.00 25.07 35 PRO B C 1
ATOM 2770 O O . PRO B 1 35 ? -36.218 30.707 6.530 1.00 22.48 35 PRO B O 1
ATOM 2774 N N . PHE B 1 36 ? -35.851 29.522 4.663 1.00 23.73 36 PHE B N 1
ATOM 2775 C CA . PHE B 1 36 ? -34.913 30.499 4.134 1.00 24.87 36 PHE B CA 1
ATOM 2776 C C . PHE B 1 36 ? -35.546 31.473 3.151 1.00 23.99 36 PHE B C 1
ATOM 2777 O O . PHE B 1 36 ? -34.852 32.364 2.659 1.00 26.44 36 PHE B O 1
ATOM 2785 N N . ILE B 1 37 ? -36.841 31.345 2.869 1.00 21.43 37 ILE B N 1
ATOM 2786 C CA . ILE B 1 37 ? -37.500 32.123 1.829 1.00 22.97 37 ILE B CA 1
ATOM 2787 C C . ILE B 1 37 ? -38.810 32.674 2.385 1.00 24.48 37 ILE B C 1
ATOM 2788 O O . ILE B 1 37 ? -39.786 31.930 2.540 1.00 23.07 37 ILE B O 1
ATOM 2793 N N . ALA B 1 38 ? -38.840 33.980 2.651 1.00 23.97 38 ALA B N 1
ATOM 2794 C CA . ALA B 1 38 ? -40.047 34.661 3.091 1.00 23.79 38 ALA B CA 1
ATOM 2795 C C . ALA B 1 38 ? -41.021 34.823 1.921 1.00 22.31 38 ALA B C 1
ATOM 2796 O O . ALA B 1 38 ? -40.647 34.627 0.761 1.00 24.41 38 ALA B O 1
ATOM 2798 N N . PRO B 1 39 ? -42.286 35.165 2.201 1.00 23.21 39 PRO B N 1
ATOM 2799 C CA . PRO B 1 39 ? -43.282 35.208 1.112 1.00 24.09 39 PRO B CA 1
ATOM 2800 C C . PRO B 1 39 ? -42.921 36.116 -0.059 1.00 23.65 39 PRO B C 1
ATOM 2801 O O . PRO B 1 39 ? -43.039 35.685 -1.219 1.00 20.04 39 PRO B O 1
ATOM 2805 N N . ASP B 1 40 ? -42.498 37.360 0.192 1.00 22.00 40 ASP B N 1
ATOM 2806 C CA . ASP B 1 40 ? -42.147 38.219 -0.939 1.00 22.60 40 ASP B CA 1
ATOM 2807 C C . ASP B 1 40 ? -40.940 37.672 -1.696 1.00 22.01 40 ASP B C 1
ATOM 2808 O O . ASP B 1 40 ? -40.874 37.792 -2.927 1.00 19.14 40 ASP B O 1
ATOM 2813 N N . TYR B 1 41 ? -40.004 37.042 -0.989 1.00 17.32 41 TYR B N 1
ATOM 2814 C CA . TYR B 1 41 ? -38.857 36.436 -1.650 1.00 18.26 41 TYR B CA 1
ATOM 2815 C C . TYR B 1 41 ? -39.275 35.215 -2.473 1.00 20.51 41 TYR B C 1
ATOM 2816 O O . TYR B 1 41 ? -38.741 34.987 -3.566 1.00 18.75 41 TYR B O 1
ATOM 2825 N N . ALA B 1 42 ? -40.238 34.432 -1.979 1.00 20.67 42 ALA B N 1
ATOM 2826 C CA . ALA B 1 42 ? -40.761 33.309 -2.758 1.00 21.70 42 ALA B CA 1
ATOM 2827 C C . ALA B 1 42 ? -41.405 33.782 -4.059 1.00 18.31 42 ALA B C 1
ATOM 2828 O O . ALA B 1 42 ? -41.246 33.144 -5.105 1.00 17.65 42 ALA B O 1
ATOM 2830 N N . ALA B 1 43 ? -42.139 34.897 -4.015 1.00 17.88 43 ALA B N 1
ATOM 2831 C CA . ALA B 1 43 ? -42.707 35.445 -5.245 1.00 18.83 43 ALA B CA 1
ATOM 2832 C C . ALA B 1 43 ? -41.606 35.785 -6.253 1.00 17.79 43 ALA B C 1
ATOM 2833 O O . ALA B 1 43 ? -41.692 35.422 -7.436 1.00 19.42 43 ALA B O 1
ATOM 2835 N N . TYR B 1 44 ? -40.540 36.435 -5.786 1.00 16.94 44 TYR B N 1
ATOM 2836 C CA . TYR B 1 44 ? -39.423 36.780 -6.664 1.00 17.20 44 TYR B CA 1
ATOM 2837 C C . TYR B 1 44 ? -38.752 35.532 -7.232 1.00 18.00 44 TYR B C 1
ATOM 2838 O O . TYR B 1 44 ? -38.489 35.451 -8.441 1.00 17.09 44 TYR B O 1
ATOM 2847 N N . MET B 1 45 ? -38.441 34.558 -6.366 1.00 14.97 45 MET B N 1
ATOM 2848 C CA . MET B 1 45 ? -37.744 33.356 -6.825 1.00 17.27 45 MET B CA 1
ATOM 2849 C C . MET B 1 45 ? -38.601 32.537 -7.769 1.00 16.02 45 MET B C 1
ATOM 2850 O O . MET B 1 45 ? -38.069 31.862 -8.665 1.00 17.56 45 MET B O 1
ATOM 2855 N N . PHE B 1 46 ? -39.921 32.562 -7.578 1.00 15.39 46 PHE B N 1
ATOM 2856 C CA . PHE B 1 46 ? -40.794 31.822 -8.477 1.00 15.25 46 PHE B CA 1
ATOM 2857 C C . PHE B 1 46 ? -40.981 32.555 -9.797 1.00 16.31 46 PHE B C 1
ATOM 2858 O O . PHE B 1 46 ? -41.084 31.919 -10.852 1.00 16.93 46 PHE B O 1
ATOM 2866 N N . LYS B 1 47 ? -41.037 33.891 -9.753 1.00 15.32 47 LYS B N 1
ATOM 2867 C CA . LYS B 1 47 ? -41.312 34.661 -10.960 1.00 18.12 47 LYS B CA 1
ATOM 2868 C C . LYS B 1 47 ? -40.138 34.619 -11.932 1.00 17.91 47 LYS B C 1
ATOM 2869 O O . LYS B 1 47 ? -40.333 34.464 -13.140 1.00 16.46 47 LYS B O 1
ATOM 2875 N N . TYR B 1 48 ? -38.919 34.803 -11.432 1.00 14.85 48 TYR B N 1
ATOM 2876 C CA . TYR B 1 48 ? -37.731 34.933 -12.268 1.00 17.65 48 TYR B CA 1
ATOM 2877 C C . TYR B 1 48 ? -36.878 33.677 -12.161 1.00 16.74 48 TYR B C 1
ATOM 2878 O O . TYR B 1 48 ? -36.547 33.240 -11.053 1.00 17.80 48 TYR B O 1
ATOM 2887 N N . ASP B 1 49 ? -36.508 33.103 -13.306 1.00 15.28 49 ASP B N 1
ATOM 2888 C CA . ASP B 1 49 ? -35.715 31.880 -13.312 1.00 13.21 49 ASP B CA 1
ATOM 2889 C C . ASP B 1 49 ? -34.627 31.994 -14.366 1.00 16.45 49 ASP B C 1
ATOM 2890 O O . ASP B 1 49 ? -34.930 32.201 -15.546 1.00 14.46 49 ASP B O 1
ATOM 2895 N N . SER B 1 50 ? -33.366 31.847 -13.942 1.00 13.54 50 SER B N 1
ATOM 2896 C CA . SER B 1 50 ? -32.259 31.999 -14.878 1.00 13.00 50 SER B CA 1
ATOM 2897 C C . SER B 1 50 ? -32.257 30.915 -15.948 1.00 17.80 50 SER B C 1
ATOM 2898 O O . SER B 1 50 ? -31.683 31.126 -17.013 1.00 16.76 50 SER B O 1
ATOM 2901 N N . THR B 1 51 ? -32.868 29.757 -15.686 1.00 14.71 51 THR B N 1
ATOM 2902 C CA . THR B 1 51 ? -32.823 28.618 -16.598 1.00 14.47 51 THR B CA 1
ATOM 2903 C C . THR B 1 51 ? -34.092 28.446 -17.416 1.00 15.70 51 THR B C 1
ATOM 2904 O O . THR B 1 51 ? -34.023 28.111 -18.610 1.00 17.12 51 THR B O 1
ATOM 2908 N N . HIS B 1 52 ? -35.256 28.673 -16.809 1.00 14.48 52 HIS B N 1
ATOM 2909 C CA . HIS B 1 52 ? -36.525 28.327 -17.430 1.00 15.88 52 HIS B CA 1
ATOM 2910 C C . HIS B 1 52 ? -37.402 29.539 -17.706 1.00 16.56 52 HIS B C 1
ATOM 2911 O O . HIS B 1 52 ? -38.591 29.368 -18.000 1.00 18.22 52 HIS B O 1
ATOM 2918 N N . GLY B 1 53 ? -36.855 30.755 -17.604 1.00 16.51 53 GLY B N 1
ATOM 2919 C CA . GLY B 1 53 ? -37.569 31.957 -17.982 1.00 20.35 53 GLY B CA 1
ATOM 2920 C C . GLY B 1 53 ? -38.527 32.455 -16.914 1.00 20.58 53 GLY B C 1
ATOM 2921 O O . GLY B 1 53 ? -38.737 31.833 -15.873 1.00 18.54 53 GLY B O 1
ATOM 2922 N N . ARG B 1 54 ? -39.107 33.627 -17.182 1.00 15.86 54 ARG B N 1
ATOM 2923 C CA . ARG B 1 54 ? -40.119 34.177 -16.289 1.00 17.86 54 ARG B CA 1
ATOM 2924 C C . ARG B 1 54 ? -41.370 33.305 -16.301 1.00 21.28 54 ARG B C 1
ATOM 2925 O O . ARG B 1 54 ? -41.755 32.754 -17.340 1.00 19.88 54 ARG B O 1
ATOM 2933 N N . TYR B 1 55 ? -42.010 33.174 -15.137 1.00 18.19 55 TYR B N 1
ATOM 2934 C CA . TYR B 1 55 ? -43.317 32.535 -15.115 1.00 20.84 55 TYR B CA 1
ATOM 2935 C C . TYR B 1 55 ? -44.292 33.347 -15.960 1.00 22.95 55 TYR B C 1
ATOM 2936 O O . TYR B 1 55 ? -44.378 34.571 -15.826 1.00 24.09 55 TYR B O 1
ATOM 2945 N N . LYS B 1 56 ? -45.007 32.666 -16.847 1.00 27.44 56 LYS B N 1
ATOM 2946 C CA . LYS B 1 56 ? -46.003 33.309 -17.703 1.00 30.23 56 LYS B CA 1
ATOM 2947 C C . LYS B 1 56 ? -47.303 33.374 -16.912 1.00 33.10 56 LYS B C 1
ATOM 2948 O O . LYS B 1 56 ? -48.168 32.502 -17.011 1.00 35.34 56 LYS B O 1
ATOM 2954 N N . GLY B 1 57 ? -47.431 34.421 -16.115 1.00 27.05 57 GLY B N 1
ATOM 2955 C CA . GLY B 1 57 ? -48.548 34.582 -15.209 1.00 29.39 57 GLY B CA 1
ATOM 2956 C C . GLY B 1 57 ? -48.207 35.613 -14.162 1.00 30.19 57 GLY B C 1
ATOM 2957 O O . GLY B 1 57 ? -47.059 36.032 -14.019 1.00 29.70 57 GLY B O 1
ATOM 2958 N N . GLU B 1 58 ? -49.233 36.016 -13.415 1.00 26.77 58 GLU B N 1
ATOM 2959 C CA . GLU B 1 58 ? -49.089 37.049 -12.394 1.00 26.65 58 GLU B CA 1
ATOM 2960 C C . GLU B 1 58 ? -48.594 36.437 -11.090 1.00 25.12 58 GLU B C 1
ATOM 2961 O O . GLU B 1 58 ? -49.241 35.544 -10.540 1.00 24.65 58 GLU B O 1
ATOM 2967 N N . VAL B 1 59 ? -47.467 36.928 -10.581 1.00 22.88 59 VAL B N 1
ATOM 2968 C CA . VAL B 1 59 ? -46.890 36.431 -9.333 1.00 23.25 59 VAL B CA 1
ATOM 2969 C C . VAL B 1 59 ? -46.714 37.601 -8.381 1.00 24.79 59 VAL B C 1
ATOM 2970 O O . VAL B 1 59 ? -45.997 38.562 -8.695 1.00 20.17 59 VAL B O 1
ATOM 2974 N N . THR B 1 60 ? -47.349 37.515 -7.213 1.00 21.54 60 THR B N 1
ATOM 2975 C CA . THR B 1 60 ? -47.164 38.500 -6.158 1.00 20.68 60 THR B CA 1
ATOM 2976 C C . THR B 1 60 ? -47.183 37.793 -4.814 1.00 22.97 60 THR B C 1
ATOM 2977 O O . THR B 1 60 ? -47.456 36.596 -4.717 1.00 25.00 60 THR B O 1
ATOM 2981 N N . ALA B 1 61 ? -46.896 38.555 -3.767 1.00 22.03 61 ALA B N 1
ATOM 2982 C CA . ALA B 1 61 ? -47.055 38.084 -2.404 1.00 26.29 61 ALA B CA 1
ATOM 2983 C C . ALA B 1 61 ? -48.024 39.011 -1.687 1.00 29.86 61 ALA B C 1
ATOM 2984 O O . ALA B 1 61 ? -48.105 40.205 -1.993 1.00 24.76 61 ALA B O 1
ATOM 2986 N N . SER B 1 62 ? -48.771 38.446 -0.744 1.00 28.14 62 SER B N 1
ATOM 2987 C CA . SER B 1 62 ? -49.793 39.186 -0.004 1.00 31.44 62 SER B CA 1
ATOM 2988 C C . SER B 1 62 ? -49.770 38.667 1.425 1.00 30.74 62 SER B C 1
ATOM 2989 O O . SER B 1 62 ? -50.243 37.559 1.686 1.00 31.81 62 SER B O 1
ATOM 2992 N N . GLY B 1 63 ? -49.203 39.448 2.339 1.00 28.43 63 GLY B N 1
ATOM 2993 C CA . GLY B 1 63 ? -49.045 38.981 3.701 1.00 33.05 63 GLY B CA 1
ATOM 2994 C C . GLY B 1 63 ? -48.241 37.695 3.792 1.00 36.38 63 GLY B C 1
ATOM 2995 O O . GLY B 1 63 ? -47.034 37.688 3.530 1.00 34.57 63 GLY B O 1
ATOM 2996 N N . ASP B 1 64 ? -48.896 36.599 4.171 1.00 32.92 64 ASP B N 1
ATOM 2997 C CA . ASP B 1 64 ? -48.249 35.301 4.281 1.00 33.88 64 ASP B CA 1
ATOM 2998 C C . ASP B 1 64 ? -48.515 34.404 3.084 1.00 28.93 64 ASP B C 1
ATOM 2999 O O . ASP B 1 64 ? -48.172 33.218 3.127 1.00 28.25 64 ASP B O 1
ATOM 3004 N N . ASP B 1 65 ? -49.130 34.924 2.031 1.00 25.44 65 ASP B N 1
ATOM 3005 C CA . ASP B 1 65 ? -49.504 34.115 0.886 1.00 25.50 65 ASP B CA 1
ATOM 3006 C C . ASP B 1 65 ? -48.660 34.482 -0.324 1.00 27.46 65 ASP B C 1
ATOM 3007 O O . ASP B 1 65 ? -48.404 35.661 -0.585 1.00 22.29 65 ASP B O 1
ATOM 3012 N N . LEU B 1 66 ? -48.204 33.451 -1.030 1.00 24.24 66 LEU B N 1
ATOM 3013 C CA . LEU B 1 66 ? -47.737 33.594 -2.398 1.00 20.58 66 LEU B CA 1
ATOM 3014 C C . LEU B 1 66 ? -48.949 33.502 -3.314 1.00 23.22 66 LEU B C 1
ATOM 3015 O O . LEU B 1 66 ? -49.773 32.593 -3.165 1.00 25.87 66 LEU B O 1
ATOM 3020 N N . VAL B 1 67 ? -49.087 34.453 -4.235 1.00 21.16 67 VAL B N 1
ATOM 3021 C CA . VAL B 1 67 ? -50.301 34.568 -5.041 1.00 22.55 67 VAL B CA 1
ATOM 3022 C C . VAL B 1 67 ? -49.926 34.471 -6.510 1.00 22.98 67 VAL B C 1
ATOM 3023 O O . VAL B 1 67 ? -49.198 35.322 -7.034 1.00 21.27 67 VAL B O 1
ATOM 3027 N N . ILE B 1 68 ? -50.425 33.431 -7.170 1.00 23.04 68 ILE B N 1
ATOM 3028 C CA . ILE B 1 68 ? -50.077 33.125 -8.548 1.00 21.68 68 ILE B CA 1
ATOM 3029 C C . ILE B 1 68 ? -51.383 33.036 -9.324 1.00 24.54 68 ILE B C 1
ATOM 3030 O O . ILE B 1 68 ? -52.189 32.128 -9.086 1.00 24.84 68 ILE B O 1
ATOM 3035 N N . ASP B 1 69 ? -51.603 33.988 -10.228 1.00 24.11 69 ASP B N 1
ATOM 3036 C CA . ASP B 1 69 ? -52.812 34.020 -11.049 1.00 26.94 69 ASP B CA 1
ATOM 3037 C C . ASP B 1 69 ? -54.073 33.948 -10.190 1.00 23.33 69 ASP B C 1
ATOM 3038 O O . ASP B 1 69 ? -55.033 33.251 -10.517 1.00 25.58 69 ASP B O 1
ATOM 3043 N N . GLY B 1 70 ? -54.063 34.676 -9.071 1.00 24.35 70 GLY B N 1
ATOM 3044 C CA . GLY B 1 70 ? -55.201 34.751 -8.182 1.00 26.73 70 GLY B CA 1
ATOM 3045 C C . GLY B 1 70 ? -55.315 33.630 -7.172 1.00 29.22 70 GLY B C 1
ATOM 3046 O O . GLY B 1 70 ? -56.072 33.766 -6.202 1.00 32.81 70 GLY B O 1
ATOM 3047 N N . HIS B 1 71 ? -54.593 32.529 -7.358 1.00 27.13 71 HIS B N 1
ATOM 3048 C CA . HIS B 1 71 ? -54.621 31.426 -6.401 1.00 28.63 71 HIS B CA 1
ATOM 3049 C C . HIS B 1 71 ? -53.633 31.695 -5.267 1.00 25.73 71 HIS B C 1
ATOM 3050 O O . HIS B 1 71 ? -52.447 31.943 -5.513 1.00 24.32 71 HIS B O 1
ATOM 3057 N N . LYS B 1 72 ? -54.114 31.656 -4.022 1.00 25.16 72 LYS B N 1
ATOM 3058 C CA . LYS B 1 72 ? -53.262 31.943 -2.872 1.00 26.80 72 LYS B CA 1
ATOM 3059 C C . LYS B 1 72 ? -52.637 30.666 -2.309 1.00 27.26 72 LYS B C 1
ATOM 3060 O O . LYS B 1 72 ? -53.319 29.655 -2.121 1.00 25.12 72 LYS B O 1
ATOM 3066 N N . ILE B 1 73 ? -51.340 30.741 -2.007 1.00 26.31 73 ILE B N 1
ATOM 3067 C CA . ILE B 1 73 ? -50.550 29.618 -1.499 1.00 26.00 73 ILE B CA 1
ATOM 3068 C C . ILE B 1 73 ? -49.889 30.057 -0.198 1.00 24.48 73 ILE B C 1
ATOM 3069 O O . ILE B 1 73 ? -49.093 31.005 -0.196 1.00 23.77 73 ILE B O 1
ATOM 3074 N N . LYS B 1 74 ? -50.199 29.367 0.904 1.00 25.21 74 LYS B N 1
ATOM 3075 C CA . LYS B 1 74 ? -49.615 29.743 2.189 1.00 22.86 74 LYS B CA 1
ATOM 3076 C C . LYS B 1 74 ? -48.119 29.452 2.209 1.00 26.39 74 LYS B C 1
ATOM 3077 O O . LYS B 1 74 ? -47.664 28.418 1.713 1.00 24.65 74 LYS B O 1
ATOM 3083 N N . VAL B 1 75 ? -47.348 30.367 2.787 1.00 21.65 75 VAL B N 1
ATOM 3084 C CA . VAL B 1 75 ? -45.904 30.203 2.893 1.00 22.71 75 VAL B CA 1
ATOM 3085 C C . VAL B 1 75 ? -45.574 30.010 4.366 1.00 26.96 75 VAL B C 1
ATOM 3086 O O . VAL B 1 75 ? -45.791 30.911 5.185 1.00 26.43 75 VAL B O 1
ATOM 3090 N N . PHE B 1 76 ? -45.082 28.822 4.714 1.00 22.60 76 PHE B N 1
ATOM 3091 C CA . PHE B 1 76 ? -44.547 28.561 6.041 1.00 23.32 76 PHE B CA 1
ATOM 3092 C C . PHE B 1 76 ? -43.025 28.630 6.002 1.00 22.03 76 PHE B C 1
ATOM 3093 O O . PHE B 1 76 ? -42.406 28.570 4.939 1.00 23.55 76 PHE B O 1
ATOM 3101 N N . GLN B 1 77 ? -42.420 28.791 7.176 1.00 21.23 77 GLN B N 1
ATOM 3102 C CA . GLN B 1 77 ? -40.972 28.965 7.269 1.00 22.32 77 GLN B CA 1
ATOM 3103 C C . GLN B 1 77 ? -40.419 28.142 8.433 1.00 26.59 77 GLN B C 1
ATOM 3104 O O . GLN B 1 77 ? -39.671 28.634 9.278 1.00 25.33 77 GLN B O 1
ATOM 3110 N N . GLU B 1 78 ? -40.759 26.853 8.467 1.00 23.84 78 GLU B N 1
ATOM 3111 C CA . GLU B 1 78 ? -40.404 25.968 9.576 1.00 23.77 78 GLU B CA 1
ATOM 3112 C C . GLU B 1 78 ? -39.169 25.145 9.226 1.00 25.73 78 GLU B C 1
ATOM 3113 O O . GLU B 1 78 ? -39.168 24.426 8.219 1.00 25.22 78 GLU B O 1
ATOM 3119 N N . ARG B 1 79 ? -38.130 25.224 10.069 1.00 22.70 79 ARG B N 1
ATOM 3120 C CA . ARG B 1 79 ? -36.974 24.349 9.881 1.00 23.89 79 ARG B CA 1
ATOM 3121 C C . ARG B 1 79 ? -37.323 22.891 10.155 1.00 24.24 79 ARG B C 1
ATOM 3122 O O . ARG B 1 79 ? -36.750 21.989 9.532 1.00 21.11 79 ARG B O 1
ATOM 3130 N N . ASP B 1 80 ? -38.241 22.639 11.089 1.00 22.45 80 ASP B N 1
ATOM 3131 C CA . ASP B 1 80 ? -38.584 21.278 11.487 1.00 20.29 80 ASP B CA 1
ATOM 3132 C C . ASP B 1 80 ? -39.902 20.889 10.850 1.00 22.81 80 ASP B C 1
ATOM 3133 O O . ASP B 1 80 ? -40.936 21.493 11.182 1.00 22.56 80 ASP B O 1
ATOM 3138 N N . PRO B 1 81 ? -39.924 19.886 9.962 1.00 20.79 81 PRO B N 1
ATOM 3139 C CA . PRO B 1 81 ? -41.179 19.545 9.272 1.00 20.63 81 PRO B CA 1
ATOM 3140 C C . PRO B 1 81 ? -42.309 19.165 10.212 1.00 21.75 81 PRO B C 1
ATOM 3141 O O . PRO B 1 81 ? -43.480 19.344 9.849 1.00 21.81 81 PRO B O 1
ATOM 3145 N N . ALA B 1 82 ? -42.002 18.654 11.414 1.00 24.33 82 ALA B N 1
ATOM 3146 C CA . ALA B 1 82 ? -43.058 18.319 12.368 1.00 26.35 82 ALA B CA 1
ATOM 3147 C C . ALA B 1 82 ? -43.872 19.542 12.767 1.00 28.17 82 ALA B C 1
ATOM 3148 O O . ALA B 1 82 ? -45.006 19.396 13.239 1.00 25.42 82 ALA B O 1
ATOM 3150 N N . ASN B 1 83 ? -43.327 20.737 12.565 1.00 25.53 83 ASN B N 1
ATOM 3151 C CA . ASN B 1 83 ? -43.985 21.986 12.923 1.00 27.48 83 ASN B CA 1
ATOM 3152 C C . ASN B 1 83 ? -44.766 22.618 11.770 1.00 27.18 83 ASN B C 1
ATOM 3153 O O . ASN B 1 83 ? -45.422 23.644 11.984 1.00 23.65 83 ASN B O 1
ATOM 3158 N N . ILE B 1 84 ? -44.722 22.047 10.570 1.00 21.38 84 ILE B N 1
ATOM 3159 C CA . ILE B 1 84 ? -45.538 22.602 9.483 1.00 25.49 84 ILE B CA 1
ATOM 3160 C C . ILE B 1 84 ? -46.995 22.208 9.700 1.00 25.11 84 ILE B C 1
ATOM 3161 O O . ILE B 1 84 ? -47.291 21.014 9.897 1.00 26.49 84 ILE B O 1
ATOM 3166 N N . PRO B 1 85 ? -47.933 23.147 9.648 1.00 24.70 85 PRO B N 1
ATOM 3167 C CA . PRO B 1 85 ? -49.353 22.808 9.883 1.00 26.20 85 PRO B CA 1
ATOM 3168 C C . PRO B 1 85 ? -50.040 22.227 8.649 1.00 27.34 85 PRO B C 1
ATOM 3169 O O . PRO B 1 85 ? -51.019 22.773 8.125 1.00 26.47 85 PRO B O 1
ATOM 3173 N N . TRP B 1 86 ? -49.530 21.084 8.182 1.00 25.76 86 TRP B N 1
ATOM 3174 C CA . TRP B 1 86 ? -50.109 20.442 7.005 1.00 21.86 86 TRP B CA 1
ATOM 3175 C C . TRP B 1 86 ? -51.563 20.046 7.246 1.00 24.11 86 TRP B C 1
ATOM 3176 O O . TRP B 1 86 ? -52.438 20.324 6.422 1.00 23.73 86 TRP B O 1
ATOM 3187 N N . GLY B 1 87 ? -51.832 19.360 8.362 1.00 29.59 87 GLY B N 1
ATOM 3188 C CA . GLY B 1 87 ? -53.182 18.877 8.611 1.00 27.06 87 GLY B CA 1
ATOM 3189 C C . GLY B 1 87 ? -54.185 20.007 8.728 1.00 27.61 87 GLY B C 1
ATOM 3190 O O . GLY B 1 87 ? -55.261 19.966 8.124 1.00 30.98 87 GLY B O 1
ATOM 3191 N N . LYS B 1 88 ? -53.837 21.039 9.499 1.00 30.50 88 LYS B N 1
ATOM 3192 C CA . LYS B 1 88 ? -54.724 22.187 9.662 1.00 29.87 88 LYS B CA 1
ATOM 3193 C C . LYS B 1 88 ? -54.992 22.869 8.326 1.00 30.67 88 LYS B C 1
ATOM 3194 O O . LYS B 1 88 ? -56.111 23.330 8.072 1.00 28.61 88 LYS B O 1
ATOM 3200 N N . SER B 1 89 ? -53.979 22.923 7.451 1.00 28.09 89 SER B N 1
ATOM 3201 C CA . SER B 1 89 ? -54.110 23.502 6.120 1.00 28.42 89 SER B CA 1
ATOM 3202 C C . SER B 1 89 ? -54.846 22.601 5.142 1.00 26.34 89 SER B C 1
ATOM 3203 O O . SER B 1 89 ? -55.186 23.056 4.043 1.00 25.81 89 SER B O 1
ATOM 3206 N N . GLY B 1 90 ? -55.092 21.340 5.500 1.00 27.14 90 GLY B N 1
ATOM 3207 C CA . GLY B 1 90 ? -55.771 20.427 4.603 1.00 26.51 90 GLY B CA 1
ATOM 3208 C C . GLY B 1 90 ? -54.891 19.791 3.550 1.00 25.37 90 GLY B C 1
ATOM 3209 O O . GLY B 1 90 ? -55.407 19.293 2.546 1.00 28.46 90 GLY B O 1
ATOM 3210 N N . VAL B 1 91 ? -53.577 19.795 3.747 1.00 25.26 91 VAL B N 1
ATOM 3211 C CA . VAL B 1 91 ? -52.650 19.169 2.809 1.00 22.65 91 VAL B CA 1
ATOM 3212 C C . VAL B 1 91 ? -52.664 17.663 3.027 1.00 22.65 91 VAL B C 1
ATOM 3213 O O . VAL B 1 91 ? -52.487 17.187 4.157 1.00 22.39 91 VAL B O 1
ATOM 3217 N N . ASP B 1 92 ? -52.870 16.908 1.950 1.00 22.43 92 ASP B N 1
ATOM 3218 C CA . ASP B 1 92 ? -52.824 15.451 2.007 1.00 22.07 92 ASP B CA 1
ATOM 3219 C C . ASP B 1 92 ? -51.501 14.871 1.517 1.00 27.14 92 ASP B C 1
ATOM 3220 O O . ASP B 1 92 ? -51.037 13.862 2.061 1.00 24.23 92 ASP B O 1
ATOM 3225 N N . TYR B 1 93 ? -50.888 15.465 0.492 1.00 19.99 93 TYR B N 1
ATOM 3226 C CA . TYR B 1 93 ? -49.629 14.977 -0.057 1.00 21.43 93 TYR B CA 1
ATOM 3227 C C . TYR B 1 93 ? -48.549 16.033 0.113 1.00 20.26 93 TYR B C 1
ATOM 3228 O O . TYR B 1 93 ? -48.787 17.219 -0.131 1.00 20.81 93 TYR B O 1
ATOM 3237 N N . VAL B 1 94 ? -47.360 15.609 0.527 1.00 20.20 94 VAL B N 1
ATOM 3238 C CA . VAL B 1 94 ? -46.221 16.513 0.651 1.00 16.52 94 VAL B CA 1
ATOM 3239 C C . VAL B 1 94 ? -45.148 16.081 -0.334 1.00 19.26 94 VAL B C 1
ATOM 3240 O O . VAL B 1 94 ? -44.731 14.913 -0.333 1.00 19.35 94 VAL B O 1
ATOM 3244 N N . ILE B 1 95 ? -44.729 17.018 -1.186 1.00 18.82 95 ILE B N 1
ATOM 3245 C CA . ILE B 1 95 ? -43.540 16.874 -2.023 1.00 17.66 95 ILE B CA 1
ATOM 3246 C C . ILE B 1 95 ? -42.349 17.313 -1.175 1.00 16.52 95 ILE B C 1
ATOM 3247 O O . ILE B 1 95 ? -42.242 18.482 -0.787 1.00 17.41 95 ILE B O 1
ATOM 3252 N N . GLU B 1 96 ? -41.472 16.367 -0.861 1.00 14.07 96 GLU B N 1
ATOM 3253 C CA . GLU B 1 96 ? -40.355 16.592 0.051 1.00 16.97 96 GLU B CA 1
ATOM 3254 C C . GLU B 1 96 ? -39.129 16.849 -0.818 1.00 18.79 96 GLU B C 1
ATOM 3255 O O . GLU B 1 96 ? -38.447 15.921 -1.262 1.00 18.55 96 GLU B O 1
ATOM 3261 N N . SER B 1 97 ? -38.857 18.136 -1.069 1.00 16.56 97 SER B N 1
ATOM 3262 C CA . SER B 1 97 ? -37.813 18.539 -2.008 1.00 22.15 97 SER B CA 1
ATOM 3263 C C . SER B 1 97 ? -36.742 19.397 -1.341 1.00 19.74 97 SER B C 1
ATOM 3264 O O . SER B 1 97 ? -36.164 20.295 -1.968 1.00 16.05 97 SER B O 1
ATOM 3267 N N . THR B 1 98 ? -36.459 19.140 -0.071 1.00 16.42 98 THR B N 1
ATOM 3268 C CA . THR B 1 98 ? -35.409 19.894 0.604 1.00 17.44 98 THR B CA 1
ATOM 3269 C C . THR B 1 98 ? -34.027 19.310 0.374 1.00 17.83 98 THR B C 1
ATOM 3270 O O . THR B 1 98 ? -33.039 20.045 0.438 1.00 18.74 98 THR B O 1
ATOM 3274 N N . GLY B 1 99 ? -33.932 18.005 0.137 1.00 17.17 99 GLY B N 1
ATOM 3275 C CA . GLY B 1 99 ? -32.662 17.306 0.181 1.00 19.91 99 GLY B CA 1
ATOM 3276 C C . GLY B 1 99 ? -32.194 16.918 1.573 1.00 22.88 99 GLY B C 1
ATOM 3277 O O . GLY B 1 99 ? -31.146 16.274 1.697 1.00 22.94 99 GLY B O 1
ATOM 3278 N N . VAL B 1 100 ? -32.943 17.278 2.617 1.00 20.40 100 VAL B N 1
ATOM 3279 C CA . VAL B 1 100 ? -32.544 17.070 4.007 1.00 23.36 100 VAL B CA 1
ATOM 3280 C C . VAL B 1 100 ? -33.268 15.866 4.603 1.00 24.92 100 VAL B C 1
ATOM 3281 O O . VAL B 1 100 ? -32.719 15.165 5.459 1.00 31.14 100 VAL B O 1
ATOM 3285 N N . PHE B 1 101 ? -34.508 15.632 4.175 1.00 18.79 101 PHE B N 1
ATOM 3286 C CA . PHE B 1 101 ? -35.365 14.648 4.827 1.00 22.14 101 PHE B CA 1
ATOM 3287 C C . PHE B 1 101 ? -35.672 13.485 3.888 1.00 20.64 101 PHE B C 1
ATOM 3288 O O . PHE B 1 101 ? -36.828 13.260 3.519 1.00 24.27 101 PHE B O 1
ATOM 3296 N N . THR B 1 102 ? -34.644 12.745 3.494 1.00 17.13 102 THR B N 1
ATOM 3297 C CA . THR B 1 102 ? -34.774 11.773 2.422 1.00 17.87 102 THR B CA 1
ATOM 3298 C C . THR B 1 102 ? -34.980 10.355 2.925 1.00 20.49 102 THR B C 1
ATOM 3299 O O . THR B 1 102 ? -35.117 9.449 2.104 1.00 15.21 102 THR B O 1
ATOM 3303 N N . LYS B 1 103 ? -35.001 10.144 4.237 1.00 18.66 103 LYS B N 1
ATOM 3304 C CA . LYS B 1 103 ? -35.245 8.827 4.812 1.00 20.09 103 LYS B CA 1
ATOM 3305 C C . LYS B 1 103 ? -36.626 8.778 5.454 1.00 19.86 103 LYS B C 1
ATOM 3306 O O . LYS B 1 103 ? -37.247 9.808 5.728 1.00 16.97 103 LYS B O 1
ATOM 3312 N N . LEU B 1 104 ? -37.108 7.556 5.689 1.00 17.37 104 LEU B N 1
ATOM 3313 C CA . LEU B 1 104 ? -38.431 7.384 6.281 1.00 16.61 104 LEU B CA 1
ATOM 3314 C C . LEU B 1 104 ? -38.568 8.169 7.585 1.00 17.01 104 LEU B C 1
ATOM 3315 O O . LEU B 1 104 ? -39.629 8.729 7.873 1.00 18.20 104 LEU B O 1
ATOM 3320 N N . GLU B 1 105 ? -37.510 8.212 8.398 1.00 17.43 105 GLU B N 1
ATOM 3321 C CA . GLU B 1 105 ? -37.661 8.814 9.719 1.00 18.63 105 GLU B CA 1
ATOM 3322 C C . GLU B 1 105 ? -37.930 10.315 9.628 1.00 19.89 105 GLU B C 1
ATOM 3323 O O . GLU B 1 105 ? -38.733 10.852 10.397 1.00 18.13 105 GLU B O 1
ATOM 3329 N N . GLY B 1 106 ? -37.270 11.006 8.704 1.00 18.26 106 GLY B N 1
ATOM 3330 C CA . GLY B 1 106 ? -37.489 12.438 8.567 1.00 20.02 106 GLY B CA 1
ATOM 3331 C C . GLY B 1 106 ? -38.782 12.751 7.846 1.00 19.53 106 GLY B C 1
ATOM 3332 O O . GLY B 1 106 ? -39.557 13.627 8.259 1.00 19.32 106 GLY B O 1
ATOM 3333 N N . ALA B 1 107 ? -39.027 12.019 6.758 1.00 14.45 107 ALA B N 1
ATOM 3334 C CA . ALA B 1 107 ? -40.232 12.238 5.960 1.00 16.34 107 ALA B CA 1
ATOM 3335 C C . ALA B 1 107 ? -41.507 11.963 6.752 1.00 18.54 107 ALA B C 1
ATOM 3336 O O . ALA B 1 107 ? -42.535 12.610 6.507 1.00 18.08 107 ALA B O 1
ATOM 3338 N N . GLN B 1 108 ? -41.462 11.023 7.709 1.00 18.15 108 GLN B N 1
ATOM 3339 C CA . GLN B 1 108 ? -42.636 10.740 8.542 1.00 17.75 108 GLN B CA 1
ATOM 3340 C C . GLN B 1 108 ? -43.096 11.959 9.339 1.00 17.34 108 GLN B C 1
ATOM 3341 O O . GLN B 1 108 ? -44.282 12.063 9.676 1.00 19.15 108 GLN B O 1
ATOM 3347 N N . LYS B 1 109 ? -42.193 12.897 9.640 1.00 18.08 109 LYS B N 1
ATOM 3348 C CA . LYS B 1 109 ? -42.608 14.087 10.383 1.00 19.12 109 LYS B CA 1
ATOM 3349 C C . LYS B 1 109 ? -43.715 14.848 9.664 1.00 20.92 109 LYS B C 1
ATOM 3350 O O . LYS B 1 109 ? -44.543 15.489 10.317 1.00 21.81 109 LYS B O 1
ATOM 3356 N N . HIS B 1 110 ? -43.739 14.799 8.326 1.00 18.12 110 HIS B N 1
ATOM 3357 C CA . HIS B 1 110 ? -44.833 15.404 7.567 1.00 19.45 110 HIS B CA 1
ATOM 3358 C C . HIS B 1 110 ? -46.167 14.738 7.876 1.00 21.92 110 HIS B C 1
ATOM 3359 O O . HIS B 1 110 ? -47.214 15.398 7.905 1.00 20.29 110 HIS B O 1
ATOM 3366 N N . ILE B 1 111 ? -46.154 13.421 8.073 1.00 18.87 111 ILE B N 1
ATOM 3367 C CA . ILE B 1 111 ? -47.381 12.699 8.381 1.00 18.47 111 ILE B CA 1
ATOM 3368 C C . ILE B 1 111 ? -47.804 12.956 9.825 1.00 21.25 111 ILE B C 1
ATOM 3369 O O . ILE B 1 111 ? -48.997 13.132 10.106 1.00 23.54 111 ILE B O 1
ATOM 3374 N N . ASP B 1 112 ? -46.839 12.988 10.756 1.00 17.71 112 ASP B N 1
ATOM 3375 C CA . ASP B 1 112 ? -47.124 13.459 12.111 1.00 23.00 112 ASP B CA 1
ATOM 3376 C C . ASP B 1 112 ? -47.788 14.830 12.084 1.00 25.57 112 ASP B C 1
ATOM 3377 O O . ASP B 1 112 ? -48.667 15.124 12.907 1.00 24.73 112 ASP B O 1
ATOM 3382 N N . ALA B 1 113 ? -47.363 15.693 11.156 1.00 20.98 113 ALA B N 1
ATOM 3383 C CA . ALA B 1 113 ? -47.888 17.054 11.054 1.00 21.20 113 ALA B CA 1
ATOM 3384 C C . ALA B 1 113 ? -49.224 17.120 10.325 1.00 26.80 113 ALA B C 1
ATOM 3385 O O . ALA B 1 113 ? -49.738 18.224 10.096 1.00 25.36 113 ALA B O 1
ATOM 3387 N N . GLY B 1 114 ? -49.795 15.976 9.945 1.00 23.63 114 GLY B N 1
ATOM 3388 C CA . GLY B 1 114 ? -51.150 15.917 9.434 1.00 23.59 114 GLY B CA 1
ATOM 3389 C C . GLY B 1 114 ? -51.276 15.597 7.968 1.00 22.81 114 GLY B C 1
ATOM 3390 O O . GLY B 1 114 ? -52.404 15.421 7.489 1.00 25.18 114 GLY B O 1
ATOM 3391 N N . ALA B 1 115 ? -50.173 15.531 7.229 1.00 23.95 115 ALA B N 1
ATOM 3392 C CA . ALA B 1 115 ? -50.256 15.059 5.860 1.00 22.81 115 ALA B CA 1
ATOM 3393 C C . ALA B 1 115 ? -50.475 13.550 5.856 1.00 23.91 115 ALA B C 1
ATOM 3394 O O . ALA B 1 115 ? -50.261 12.865 6.858 1.00 22.21 115 ALA B O 1
ATOM 3396 N N . LYS B 1 116 ? -50.921 13.034 4.714 1.00 21.36 116 LYS B N 1
ATOM 3397 C CA . LYS B 1 116 ? -51.201 11.608 4.579 1.00 24.28 116 LYS B CA 1
ATOM 3398 C C . LYS B 1 116 ? -50.060 10.833 3.929 1.00 24.45 116 LYS B C 1
ATOM 3399 O O . LYS B 1 116 ? -49.762 9.706 4.345 1.00 23.52 116 LYS B O 1
ATOM 3405 N N . LYS B 1 117 ? -49.428 11.402 2.905 1.00 22.08 117 LYS B N 1
ATOM 3406 C CA . LYS B 1 117 ? -48.389 10.719 2.149 1.00 20.41 117 LYS B CA 1
ATOM 3407 C C . LYS B 1 117 ? -47.317 11.718 1.737 1.00 20.83 117 LYS B C 1
ATOM 3408 O O . LYS B 1 117 ? -47.570 12.917 1.626 1.00 21.09 117 LYS B O 1
ATOM 3414 N N . VAL B 1 118 ? -46.112 11.201 1.502 1.00 18.59 118 VAL B N 1
ATOM 3415 C CA . VAL B 1 118 ? -44.947 12.007 1.160 1.00 15.51 118 VAL B CA 1
ATOM 3416 C C . VAL B 1 118 ? -44.267 11.415 -0.067 1.00 17.44 118 VAL B C 1
ATOM 3417 O O . VAL B 1 118 ? -44.079 10.197 -0.153 1.00 18.03 118 VAL B O 1
ATOM 3421 N N . ILE B 1 119 ? -43.846 12.275 -0.995 1.00 16.59 119 ILE B N 1
ATOM 3422 C CA . ILE B 1 119 ? -43.022 11.858 -2.125 1.00 16.26 119 ILE B CA 1
ATOM 3423 C C . ILE B 1 119 ? -41.681 12.580 -2.015 1.00 17.49 119 ILE B C 1
ATOM 3424 O O . ILE B 1 119 ? -41.612 13.810 -2.156 1.00 16.14 119 ILE B O 1
ATOM 3429 N N . ILE B 1 120 ? -40.622 11.823 -1.751 1.00 16.49 120 ILE B N 1
ATOM 3430 C CA . ILE B 1 120 ? -39.270 12.377 -1.640 1.00 15.26 120 ILE B CA 1
ATOM 3431 C C . ILE B 1 120 ? -38.710 12.561 -3.045 1.00 14.78 120 ILE B C 1
ATOM 3432 O O . ILE B 1 120 ? -38.726 11.617 -3.843 1.00 15.29 120 ILE B O 1
ATOM 3437 N N . THR B 1 121 ? -38.222 13.770 -3.361 1.00 16.61 121 THR B N 1
ATOM 3438 C CA . THR B 1 121 ? -37.723 14.089 -4.710 1.00 17.96 121 THR B CA 1
ATOM 3439 C C . THR B 1 121 ? -36.239 13.774 -4.856 1.00 16.79 121 THR B C 1
ATOM 3440 O O . THR B 1 121 ? -35.472 14.600 -5.352 1.00 17.59 121 THR B O 1
ATOM 3444 N N . ALA B 1 122 ? -35.844 12.566 -4.475 1.00 14.58 122 ALA B N 1
ATOM 3445 C CA . ALA B 1 122 ? -34.452 12.146 -4.415 1.00 16.09 122 ALA B CA 1
ATOM 3446 C C . ALA B 1 122 ? -34.429 10.650 -4.084 1.00 19.85 122 ALA B C 1
ATOM 3447 O O . ALA B 1 122 ? -35.437 10.109 -3.609 1.00 19.16 122 ALA B O 1
ATOM 3449 N N . PRO B 1 123 ? -33.304 9.969 -4.326 1.00 17.32 123 PRO B N 1
ATOM 3450 C CA . PRO B 1 123 ? -33.157 8.608 -3.799 1.00 20.50 123 PRO B CA 1
ATOM 3451 C C . PRO B 1 123 ? -33.269 8.624 -2.283 1.00 19.67 123 PRO B C 1
ATOM 3452 O O . PRO B 1 123 ? -32.932 9.609 -1.615 1.00 19.96 123 PRO B O 1
ATOM 3456 N N . SER B 1 124 ? -33.768 7.527 -1.742 1.00 18.54 124 SER B N 1
ATOM 3457 C CA . SER B 1 124 ? -33.885 7.348 -0.300 1.00 18.59 124 SER B CA 1
ATOM 3458 C C . SER B 1 124 ? -33.125 6.093 0.095 1.00 22.66 124 SER B C 1
ATOM 3459 O O . SER B 1 124 ? -33.167 5.082 -0.616 1.00 19.62 124 SER B O 1
ATOM 3462 N N . ALA B 1 125 ? -32.430 6.155 1.227 1.00 22.26 125 ALA B N 1
ATOM 3463 C CA . ALA B 1 125 ? -31.804 4.945 1.738 1.00 23.83 125 ALA B CA 1
ATOM 3464 C C . ALA B 1 125 ? -32.839 3.908 2.156 1.00 23.57 125 ALA B C 1
ATOM 3465 O O . ALA B 1 125 ? -32.533 2.713 2.150 1.00 21.56 125 ALA B O 1
ATOM 3467 N N . ASP B 1 126 ? -34.070 4.351 2.408 1.00 20.02 126 ASP B N 1
ATOM 3468 C CA . ASP B 1 126 ? -35.082 3.769 3.284 1.00 28.10 126 ASP B CA 1
ATOM 3469 C C . ASP B 1 126 ? -36.371 3.445 2.551 1.00 25.31 126 ASP B C 1
ATOM 3470 O O . ASP B 1 126 ? -36.910 2.331 2.671 1.00 22.42 126 ASP B O 1
ATOM 3475 N N . ALA B 1 127 ? -36.917 4.434 1.842 1.00 18.37 127 ALA B N 1
ATOM 3476 C CA . ALA B 1 127 ? -38.249 4.484 1.257 1.00 18.71 127 ALA B CA 1
ATOM 3477 C C . ALA B 1 127 ? -38.252 3.783 -0.095 1.00 22.43 127 ALA B C 1
ATOM 3478 O O . ALA B 1 127 ? -37.276 3.895 -0.842 1.00 21.68 127 ALA B O 1
ATOM 3480 N N . PRO B 1 128 ? -39.320 3.043 -0.415 1.00 19.01 128 PRO B N 1
ATOM 3481 C CA . PRO B 1 128 ? -39.402 2.399 -1.735 1.00 20.25 128 PRO B CA 1
ATOM 3482 C C . PRO B 1 128 ? -39.345 3.441 -2.840 1.00 21.76 128 PRO B C 1
ATOM 3483 O O . PRO B 1 128 ? -39.831 4.568 -2.686 1.00 17.10 128 PRO B O 1
ATOM 3487 N N . MET B 1 129 ? -38.726 3.057 -3.953 1.00 20.93 129 MET B N 1
ATOM 3488 C CA . MET B 1 129 ? -38.414 3.984 -5.034 1.00 19.43 129 MET B CA 1
ATOM 3489 C C . MET B 1 129 ? -39.223 3.642 -6.275 1.00 19.57 129 MET B C 1
ATOM 3490 O O . MET B 1 129 ? -39.430 2.462 -6.594 1.00 16.08 129 MET B O 1
ATOM 3495 N N . PHE B 1 130 ? -39.664 4.679 -6.989 1.00 17.54 130 PHE B N 1
ATOM 3496 C CA . PHE B 1 130 ? -40.452 4.489 -8.194 1.00 18.14 130 PHE B CA 1
ATOM 3497 C C . PHE B 1 130 ? -39.911 5.346 -9.328 1.00 20.40 130 PHE B C 1
ATOM 3498 O O . PHE B 1 130 ? -39.400 6.453 -9.110 1.00 18.38 130 PHE B O 1
ATOM 3506 N N . VAL B 1 131 ? -40.028 4.811 -10.546 1.00 18.69 131 VAL B N 1
ATOM 3507 C CA . VAL B 1 131 ? -39.741 5.541 -11.780 1.00 17.99 131 VAL B CA 1
ATOM 3508 C C . VAL B 1 131 ? -40.954 5.387 -12.686 1.00 18.74 131 VAL B C 1
ATOM 3509 O O . VAL B 1 131 ? -41.278 4.268 -13.105 1.00 19.13 131 VAL B O 1
ATOM 3513 N N . VAL B 1 132 ? -41.642 6.505 -12.956 1.00 17.22 132 VAL B N 1
ATOM 3514 C CA . VAL B 1 132 ? -42.830 6.485 -13.803 1.00 16.89 132 VAL B CA 1
ATOM 3515 C C . VAL B 1 132 ? -42.453 5.950 -15.176 1.00 18.72 132 VAL B C 1
ATOM 3516 O O . VAL B 1 132 ? -41.461 6.384 -15.777 1.00 17.53 132 VAL B O 1
ATOM 3520 N N . GLY B 1 133 ? -43.248 4.998 -15.677 1.00 19.11 133 GLY B N 1
ATOM 3521 C CA . GLY B 1 133 ? -42.954 4.288 -16.910 1.00 18.24 133 GLY B CA 1
ATOM 3522 C C . GLY B 1 133 ? -42.177 3.002 -16.727 1.00 22.33 133 GLY B C 1
ATOM 3523 O O . GLY B 1 133 ? -42.075 2.211 -17.679 1.00 23.06 133 GLY B O 1
ATOM 3524 N N . VAL B 1 134 ? -41.621 2.766 -15.540 1.00 20.16 134 VAL B N 1
ATOM 3525 C CA . VAL B 1 134 ? -40.842 1.571 -15.249 1.00 19.48 134 VAL B CA 1
ATOM 3526 C C . VAL B 1 134 ? -41.517 0.707 -14.184 1.00 22.72 134 VAL B C 1
ATOM 3527 O O . VAL B 1 134 ? -41.723 -0.494 -14.386 1.00 20.45 134 VAL B O 1
ATOM 3531 N N . ASN B 1 135 ? -41.891 1.306 -13.045 1.00 18.98 135 ASN B N 1
ATOM 3532 C CA . ASN B 1 135 ? -42.488 0.477 -12.001 1.00 19.69 135 ASN B CA 1
ATOM 3533 C C . ASN B 1 135 ? -43.555 1.182 -11.161 1.00 20.96 135 ASN B C 1
ATOM 3534 O O . ASN B 1 135 ? -43.861 0.702 -10.060 1.00 20.30 135 ASN B O 1
ATOM 3539 N N . GLU B 1 136 ? -44.146 2.284 -11.629 1.00 20.14 136 GLU B N 1
ATOM 3540 C CA . GLU B 1 136 ? -45.133 2.955 -10.789 1.00 20.06 136 GLU B CA 1
ATOM 3541 C C . GLU B 1 136 ? -46.401 2.123 -10.622 1.00 22.02 136 GLU B C 1
ATOM 3542 O O . GLU B 1 136 ? -47.148 2.343 -9.663 1.00 21.12 136 GLU B O 1
ATOM 3548 N N . ASP B 1 137 ? -46.650 1.152 -11.501 1.00 22.03 137 ASP B N 1
ATOM 3549 C CA . ASP B 1 137 ? -47.808 0.300 -11.265 1.00 26.59 137 ASP B CA 1
ATOM 3550 C C . ASP B 1 137 ? -47.565 -0.702 -10.143 1.00 26.94 137 ASP B C 1
ATOM 3551 O O . ASP B 1 137 ? -48.507 -1.383 -9.720 1.00 30.66 137 ASP B O 1
ATOM 3556 N N . LYS B 1 138 ? -46.339 -0.783 -9.628 1.00 21.94 138 LYS B N 1
ATOM 3557 C CA . LYS B 1 138 ? -46.094 -1.524 -8.396 1.00 24.75 138 LYS B CA 1
ATOM 3558 C C . LYS B 1 138 ? -46.472 -0.736 -7.149 1.00 25.03 138 LYS B C 1
ATOM 3559 O O . LYS B 1 138 ? -46.412 -1.293 -6.047 1.00 24.62 138 LYS B O 1
ATOM 3565 N N . TYR B 1 139 ? -46.846 0.538 -7.286 1.00 20.21 139 TYR B N 1
ATOM 3566 C CA . TYR B 1 139 ? -47.265 1.309 -6.124 1.00 20.15 139 TYR B CA 1
ATOM 3567 C C . TYR B 1 139 ? -48.572 0.740 -5.581 1.00 21.76 139 TYR B C 1
ATOM 3568 O O . TYR B 1 139 ? -49.506 0.474 -6.346 1.00 24.37 139 TYR B O 1
ATOM 3577 N N . THR B 1 140 ? -48.634 0.551 -4.259 1.00 20.74 140 THR B N 1
ATOM 3578 C CA . THR B 1 140 ? -49.829 0.149 -3.531 1.00 23.48 140 THR B CA 1
ATOM 3579 C C . THR B 1 140 ? -50.124 1.162 -2.420 1.00 20.45 140 THR B C 1
ATOM 3580 O O . THR B 1 140 ? -49.194 1.738 -1.851 1.00 21.43 140 THR B O 1
ATOM 3584 N N . PRO B 1 141 ? -51.404 1.394 -2.084 1.00 21.43 141 PRO B N 1
ATOM 3585 C CA . PRO B 1 141 ? -51.766 2.546 -1.228 1.00 20.79 141 PRO B CA 1
ATOM 3586 C C . PRO B 1 141 ? -51.261 2.473 0.205 1.00 20.60 141 PRO B C 1
ATOM 3587 O O . PRO B 1 141 ? -51.340 3.485 0.919 1.00 23.38 141 PRO B O 1
ATOM 3591 N N . ASP B 1 142 ? -50.767 1.320 0.657 1.00 19.09 142 ASP B N 1
ATOM 3592 C CA . ASP B 1 142 ? -50.158 1.218 1.977 1.00 23.40 142 ASP B CA 1
ATOM 3593 C C . ASP B 1 142 ? -48.811 1.922 2.051 1.00 20.98 142 ASP B C 1
ATOM 3594 O O . ASP B 1 142 ? -48.336 2.224 3.153 1.00 20.69 142 ASP B O 1
ATOM 3599 N N . LEU B 1 143 ? -48.168 2.161 0.912 1.00 21.52 143 LEU B N 1
ATOM 3600 C CA . LEU B 1 143 ? -46.909 2.898 0.904 1.00 21.80 143 LEU B CA 1
ATOM 3601 C C . LEU B 1 143 ? -47.204 4.378 1.146 1.00 19.19 143 LEU B C 1
ATOM 3602 O O . LEU B 1 143 ? -47.773 5.058 0.287 1.00 21.29 143 LEU B O 1
ATOM 3607 N N . LYS B 1 144 ? -46.847 4.868 2.331 1.00 20.44 144 LYS B N 1
ATOM 3608 C CA . LYS B 1 144 ? -47.131 6.246 2.720 1.00 19.69 144 LYS B CA 1
ATOM 3609 C C . LYS B 1 144 ? -45.999 7.197 2.376 1.00 17.68 144 LYS B C 1
ATOM 3610 O O . LYS B 1 144 ? -46.238 8.398 2.205 1.00 20.21 144 LYS B O 1
ATOM 3616 N N . ILE B 1 145 ? -44.774 6.688 2.307 1.00 16.46 145 ILE B N 1
ATOM 3617 C CA . ILE B 1 145 ? -43.574 7.480 2.061 1.00 17.05 145 ILE B CA 1
ATOM 3618 C C . ILE B 1 145 ? -42.809 6.796 0.939 1.00 18.44 145 ILE B C 1
ATOM 3619 O O . ILE B 1 145 ? -42.388 5.642 1.082 1.00 16.37 145 ILE B O 1
ATOM 3624 N N . ILE B 1 146 ? -42.635 7.492 -0.179 1.00 16.07 146 ILE B N 1
ATOM 3625 C CA . ILE B 1 146 ? -41.968 6.913 -1.333 1.00 15.65 146 ILE B CA 1
ATOM 3626 C C . ILE B 1 146 ? -40.987 7.929 -1.899 1.00 17.86 146 ILE B C 1
ATOM 3627 O O . ILE B 1 146 ? -41.029 9.119 -1.589 1.00 16.61 146 ILE B O 1
ATOM 3632 N N . SER B 1 147 ? -40.093 7.425 -2.736 1.00 17.26 147 SER B N 1
ATOM 3633 C CA . SER B 1 147 ? -39.071 8.214 -3.407 1.00 17.39 147 SER B CA 1
ATOM 3634 C C . SER B 1 147 ? -39.286 8.131 -4.911 1.00 17.13 147 SER B C 1
ATOM 3635 O O . SER B 1 147 ? -39.613 7.060 -5.441 1.00 16.84 147 SER B O 1
ATOM 3638 N N . ASN B 1 148 ? -39.148 9.271 -5.594 1.00 14.50 148 ASN B N 1
ATOM 3639 C CA . ASN B 1 148 ? -39.170 9.308 -7.049 1.00 17.79 148 ASN B CA 1
ATOM 3640 C C . ASN B 1 148 ? -37.784 9.133 -7.654 1.00 15.83 148 ASN B C 1
ATOM 3641 O O . ASN B 1 148 ? -37.584 9.492 -8.819 1.00 15.79 148 ASN B O 1
ATOM 3646 N N . ALA B 1 149 ? -36.832 8.594 -6.884 1.00 17.68 149 ALA B N 1
ATOM 3647 C CA . ALA B 1 149 ? -35.478 8.288 -7.348 1.00 19.25 149 ALA B CA 1
ATOM 3648 C C . ALA B 1 149 ? -34.734 9.559 -7.760 1.00 17.76 149 ALA B C 1
ATOM 3649 O O . ALA B 1 149 ? -35.146 10.665 -7.397 1.00 17.94 149 ALA B O 1
ATOM 3651 N N . SER B 1 150 ? -33.623 9.421 -8.483 1.00 16.33 150 SER B N 1
ATOM 3652 C CA . SER B 1 150 ? -32.884 10.603 -8.944 1.00 18.83 150 SER B CA 1
ATOM 3653 C C . SER B 1 150 ? -33.226 10.945 -10.395 1.00 16.56 150 SER B C 1
ATOM 3654 O O . SER B 1 150 ? -33.895 10.170 -11.094 1.00 16.18 150 SER B O 1
ATOM 3665 N N . THR B 1 152 ? -31.012 11.110 -12.823 1.00 12.38 152 THR B N 1
ATOM 3666 C CA . THR B 1 152 ? -30.244 10.202 -13.662 1.00 14.78 152 THR B CA 1
ATOM 3667 C C . THR B 1 152 ? -30.924 8.827 -13.744 1.00 15.34 152 THR B C 1
ATOM 3668 O O . THR B 1 152 ? -31.000 8.223 -14.814 1.00 14.21 152 THR B O 1
ATOM 3672 N N . THR B 1 153 ? -31.420 8.331 -12.612 1.00 14.10 153 THR B N 1
ATOM 3673 C CA . THR B 1 153 ? -32.134 7.057 -12.636 1.00 17.21 153 THR B CA 1
ATOM 3674 C C . THR B 1 153 ? -33.399 7.146 -13.488 1.00 15.84 153 THR B C 1
ATOM 3675 O O . THR B 1 153 ? -33.757 6.176 -14.164 1.00 14.41 153 THR B O 1
ATOM 3679 N N . ASN B 1 154 ? -34.070 8.300 -13.500 1.00 13.00 154 ASN B N 1
ATOM 3680 C CA . ASN B 1 154 ? -35.242 8.442 -14.358 1.00 13.99 154 ASN B CA 1
ATOM 3681 C C . ASN B 1 154 ? -34.866 8.540 -15.826 1.00 13.62 154 ASN B C 1
ATOM 3682 O O . ASN B 1 154 ? -35.709 8.244 -16.670 1.00 14.37 154 ASN B O 1
ATOM 3687 N N . CYS B 1 155 ? -33.637 8.963 -16.152 1.00 14.22 155 CYS B N 1
ATOM 3688 C CA . CYS B 1 155 ? -33.180 8.896 -17.540 1.00 15.27 155 CYS B CA 1
ATOM 3689 C C . CYS B 1 155 ? -32.765 7.476 -17.925 1.00 15.71 155 CYS B C 1
ATOM 3690 O O . CYS B 1 155 ? -33.148 6.968 -18.986 1.00 14.60 155 CYS B O 1
ATOM 3693 N N . LEU B 1 156 ? -31.985 6.822 -17.061 1.00 13.79 156 LEU B N 1
ATOM 3694 C CA . LEU B 1 156 ? -31.418 5.526 -17.411 1.00 18.60 156 LEU B CA 1
ATOM 3695 C C . LEU B 1 156 ? -32.460 4.412 -17.370 1.00 17.18 156 LEU B C 1
ATOM 3696 O O . LEU B 1 156 ? -32.447 3.523 -18.225 1.00 16.56 156 LEU B O 1
ATOM 3701 N N . ALA B 1 157 ? -33.387 4.446 -16.406 1.00 14.76 157 ALA B N 1
ATOM 3702 C CA . ALA B 1 157 ? -34.245 3.271 -16.237 1.00 18.60 157 ALA B CA 1
ATOM 3703 C C . ALA B 1 157 ? -35.217 3.022 -17.398 1.00 15.09 157 ALA B C 1
ATOM 3704 O O . ALA B 1 157 ? -35.382 1.865 -17.786 1.00 17.04 157 ALA B O 1
ATOM 3706 N N . PRO B 1 158 ? -35.908 4.025 -17.959 1.00 18.13 158 PRO B N 1
ATOM 3707 C CA . PRO B 1 158 ? -36.771 3.716 -19.111 1.00 17.16 158 PRO B CA 1
ATOM 3708 C C . PRO B 1 158 ? -35.982 3.186 -20.291 1.00 17.96 158 PRO B C 1
ATOM 3709 O O . PRO B 1 158 ? -36.436 2.258 -20.978 1.00 18.80 158 PRO B O 1
ATOM 3713 N N . LEU B 1 159 ? -34.785 3.739 -20.521 1.00 15.95 159 LEU B N 1
ATOM 3714 C CA . LEU B 1 159 ? -33.929 3.259 -21.605 1.00 16.64 159 LEU B CA 1
ATOM 3715 C C . LEU B 1 159 ? -33.486 1.829 -21.354 1.00 18.08 159 LEU B C 1
ATOM 3716 O O . LEU B 1 159 ? -33.550 0.975 -22.251 1.00 16.22 159 LEU B O 1
ATOM 3721 N N . ALA B 1 160 ? -33.027 1.551 -20.133 1.00 14.82 160 ALA B N 1
ATOM 3722 C CA . ALA B 1 160 ? -32.633 0.190 -19.782 1.00 15.62 160 ALA B CA 1
ATOM 3723 C C . ALA B 1 160 ? -33.809 -0.770 -19.886 1.00 17.20 160 ALA B C 1
ATOM 3724 O O . ALA B 1 160 ? -33.641 -1.927 -20.301 1.00 16.85 160 ALA B O 1
ATOM 3726 N N . LYS B 1 161 ? -35.009 -0.308 -19.537 1.00 16.75 161 LYS B N 1
ATOM 3727 C CA . LYS B 1 161 ? -36.169 -1.185 -19.618 1.00 18.44 161 LYS B CA 1
ATOM 3728 C C . LYS B 1 161 ? -36.401 -1.653 -21.048 1.00 19.75 161 LYS B C 1
ATOM 3729 O O . LYS B 1 161 ? -36.591 -2.846 -21.294 1.00 18.62 161 LYS B O 1
ATOM 3735 N N . VAL B 1 162 ? -36.359 -0.731 -22.015 1.00 18.34 162 VAL B N 1
ATOM 3736 C CA . VAL B 1 162 ? -36.616 -1.118 -23.401 1.00 19.00 162 VAL B CA 1
ATOM 3737 C C . VAL B 1 162 ? -35.533 -2.059 -23.903 1.00 18.14 162 VAL B C 1
ATOM 3738 O O . VAL B 1 162 ? -35.818 -3.097 -24.519 1.00 19.27 162 VAL B O 1
ATOM 3742 N N . VAL B 1 163 ? -34.269 -1.706 -23.660 1.00 15.12 163 VAL B N 1
ATOM 3743 C CA . VAL B 1 163 ? -33.166 -2.534 -24.142 1.00 17.02 163 VAL B CA 1
ATOM 3744 C C . VAL B 1 163 ? -33.203 -3.913 -23.487 1.00 18.86 163 VAL B C 1
ATOM 3745 O O . VAL B 1 163 ? -33.023 -4.941 -24.153 1.00 17.37 163 VAL B O 1
ATOM 3749 N N . ASN B 1 164 ? -33.444 -3.962 -22.174 1.00 16.20 164 ASN B N 1
ATOM 3750 C CA . ASN B 1 164 ? -33.505 -5.253 -21.493 1.00 19.33 164 ASN B CA 1
ATOM 3751 C C . ASN B 1 164 ? -34.700 -6.075 -21.963 1.00 18.07 164 ASN B C 1
ATOM 3752 O O . ASN B 1 164 ? -34.590 -7.296 -22.131 1.00 17.35 164 ASN B O 1
ATOM 3757 N N . ASP B 1 165 ? -35.853 -5.431 -22.162 1.00 20.02 165 ASP B N 1
ATOM 3758 C CA . ASP B 1 165 ? -37.043 -6.163 -22.599 1.00 20.95 165 ASP B CA 1
ATOM 3759 C C . ASP B 1 165 ? -36.838 -6.798 -23.968 1.00 21.59 165 ASP B C 1
ATOM 3760 O O . ASP B 1 165 ? -37.289 -7.924 -24.215 1.00 19.93 165 ASP B O 1
ATOM 3765 N N . THR B 1 166 ? -36.168 -6.092 -24.872 1.00 16.85 166 THR B N 1
ATOM 3766 C CA . THR B 1 166 ? -36.059 -6.538 -26.257 1.00 19.64 166 THR B CA 1
ATOM 3767 C C . THR B 1 166 ? -34.839 -7.420 -26.488 1.00 19.51 166 THR B C 1
ATOM 3768 O O . THR B 1 166 ? -34.941 -8.455 -27.152 1.00 20.99 166 THR B O 1
ATOM 3772 N N . PHE B 1 167 ? -33.681 -7.034 -25.952 1.00 18.27 167 PHE B N 1
ATOM 3773 C CA . PHE B 1 167 ? -32.437 -7.733 -26.233 1.00 18.05 167 PHE B CA 1
ATOM 3774 C C . PHE B 1 167 ? -31.796 -8.370 -25.021 1.00 21.57 167 PHE B C 1
ATOM 3775 O O . PHE B 1 167 ? -30.939 -9.251 -25.191 1.00 18.18 167 PHE B O 1
ATOM 3783 N N . GLY B 1 168 ? -32.171 -7.956 -23.818 1.00 17.79 168 GLY B N 1
ATOM 3784 C CA . GLY B 1 168 ? -31.523 -8.448 -22.624 1.00 18.59 168 GLY B CA 1
ATOM 3785 C C . GLY B 1 168 ? -30.247 -7.699 -22.324 1.00 20.00 168 GLY B C 1
ATOM 3786 O O . GLY B 1 168 ? -29.356 -7.597 -23.174 1.00 18.70 168 GLY B O 1
ATOM 3787 N N . ILE B 1 169 ? -30.151 -7.140 -21.125 1.00 17.75 169 ILE B N 1
ATOM 3788 C CA . ILE B 1 169 ? -28.926 -6.505 -20.675 1.00 15.55 169 ILE B CA 1
ATOM 3789 C C . ILE B 1 169 ? -28.153 -7.523 -19.848 1.00 19.30 169 ILE B C 1
ATOM 3790 O O . ILE B 1 169 ? -28.640 -7.991 -18.811 1.00 21.04 169 ILE B O 1
ATOM 3795 N N . GLU B 1 170 ? -26.949 -7.870 -20.300 1.00 18.70 170 GLU B N 1
ATOM 3796 C CA . GLU B 1 170 ? -26.093 -8.737 -19.498 1.00 25.42 170 GLU B CA 1
ATOM 3797 C C . GLU B 1 170 ? -25.356 -7.938 -18.435 1.00 22.70 170 GLU B C 1
ATOM 3798 O O . GLU B 1 170 ? -25.327 -8.323 -17.260 1.00 18.68 170 GLU B O 1
ATOM 3804 N N . GLU B 1 171 ? -24.741 -6.835 -18.847 1.00 18.57 171 GLU B N 1
ATOM 3805 C CA . GLU B 1 171 ? -23.975 -5.951 -17.978 1.00 22.33 171 GLU B CA 1
ATOM 3806 C C . GLU B 1 171 ? -24.017 -4.558 -18.580 1.00 17.26 171 GLU B C 1
ATOM 3807 O O . GLU B 1 171 ? -24.111 -4.415 -19.801 1.00 18.04 171 GLU B O 1
ATOM 3813 N N . GLY B 1 172 ? -23.881 -3.537 -17.734 1.00 16.30 172 GLY B N 1
ATOM 3814 C CA . GLY B 1 172 ? -23.796 -2.182 -18.252 1.00 15.24 172 GLY B CA 1
ATOM 3815 C C . GLY B 1 172 ? -23.068 -1.213 -17.336 1.00 17.41 172 GLY B C 1
ATOM 3816 O O . GLY B 1 172 ? -23.200 -1.274 -16.111 1.00 16.79 172 GLY B O 1
ATOM 3817 N N . LEU B 1 173 ? -22.291 -0.314 -17.921 1.00 14.43 173 LEU B N 1
ATOM 3818 C CA . LEU B 1 173 ? -21.594 0.726 -17.183 1.00 15.29 173 LEU B CA 1
ATOM 3819 C C . LEU B 1 173 ? -22.032 2.062 -17.753 1.00 18.96 173 LEU B C 1
ATOM 3820 O O . LEU B 1 173 ? -22.095 2.217 -18.974 1.00 16.04 173 LEU B O 1
ATOM 3825 N N . MET B 1 174 ? -22.352 3.013 -16.877 1.00 14.78 174 MET B N 1
ATOM 3826 C CA . MET B 1 174 ? -22.941 4.279 -17.292 1.00 15.18 174 MET B CA 1
ATOM 3827 C C . MET B 1 174 ? -22.054 5.422 -16.824 1.00 13.91 174 MET B C 1
ATOM 3828 O O . MET B 1 174 ? -21.474 5.355 -15.739 1.00 15.79 174 MET B O 1
ATOM 3833 N N . THR B 1 175 ? -21.940 6.465 -17.644 1.00 15.68 175 THR B N 1
ATOM 3834 C CA . THR B 1 175 ? -21.520 7.783 -17.174 1.00 17.14 175 THR B CA 1
ATOM 3835 C C . THR B 1 175 ? -22.644 8.761 -17.458 1.00 16.47 175 THR B C 1
ATOM 3836 O O . THR B 1 175 ? -23.233 8.728 -18.536 1.00 14.21 175 THR B O 1
ATOM 3840 N N . THR B 1 176 ? -22.961 9.616 -16.486 1.00 16.88 176 THR B N 1
ATOM 3841 C CA . THR B 1 176 ? -23.789 10.780 -16.756 1.00 15.33 176 THR B CA 1
ATOM 3842 C C . THR B 1 176 ? -22.878 12.001 -16.826 1.00 16.02 176 THR B C 1
ATOM 3843 O O . THR B 1 176 ? -22.106 12.261 -15.897 1.00 16.27 176 THR B O 1
ATOM 3847 N N . VAL B 1 177 ? -22.908 12.691 -17.960 1.00 14.04 177 VAL B N 1
ATOM 3848 C CA . VAL B 1 177 ? -22.272 13.992 -18.101 1.00 13.81 177 VAL B CA 1
ATOM 3849 C C . VAL B 1 177 ? -23.336 15.003 -17.700 1.00 14.23 177 VAL B C 1
ATOM 3850 O O . VAL B 1 177 ? -24.338 15.179 -18.401 1.00 14.86 177 VAL B O 1
ATOM 3854 N N . HIS B 1 178 ? -23.130 15.645 -16.551 1.00 14.10 178 HIS B N 1
ATOM 3855 C CA . HIS B 1 178 ? -24.204 16.219 -15.759 1.00 12.97 178 HIS B CA 1
ATOM 3856 C C . HIS B 1 178 ? -23.961 17.703 -15.516 1.00 14.13 178 HIS B C 1
ATOM 3857 O O . HIS B 1 178 ? -22.838 18.116 -15.198 1.00 12.17 178 HIS B O 1
ATOM 3864 N N . SER B 1 179 ? -25.023 18.493 -15.673 1.00 12.61 179 SER B N 1
ATOM 3865 C CA . SER B 1 179 ? -24.982 19.919 -15.353 1.00 13.06 179 SER B CA 1
ATOM 3866 C C . SER B 1 179 ? -24.717 20.139 -13.860 1.00 14.80 179 SER B C 1
ATOM 3867 O O . SER B 1 179 ? -24.985 19.280 -13.016 1.00 14.22 179 SER B O 1
ATOM 3870 N N . ILE B 1 180 ? -24.206 21.326 -13.537 1.00 15.16 180 ILE B N 1
ATOM 3871 C CA . ILE B 1 180 ? -23.926 21.644 -12.141 1.00 14.57 180 ILE B CA 1
ATOM 3872 C C . ILE B 1 180 ? -25.232 21.786 -11.366 1.00 16.24 180 ILE B C 1
ATOM 3873 O O . ILE B 1 180 ? -26.312 21.984 -11.937 1.00 16.36 180 ILE B O 1
ATOM 3878 N N . THR B 1 181 ? -25.138 21.648 -10.041 1.00 13.42 181 THR B N 1
ATOM 3879 C CA . THR B 1 181 ? -26.308 21.783 -9.179 1.00 16.65 181 THR B CA 1
ATOM 3880 C C . THR B 1 181 ? -25.983 22.656 -7.963 1.00 15.43 181 THR B C 1
ATOM 3881 O O . THR B 1 181 ? -24.842 23.078 -7.743 1.00 16.68 181 THR B O 1
ATOM 3885 N N . ALA B 1 182 ? -27.009 22.874 -7.138 1.00 13.02 182 ALA B N 1
ATOM 3886 C CA . ALA B 1 182 ? -26.893 23.760 -5.983 1.00 17.50 182 ALA B CA 1
ATOM 3887 C C . ALA B 1 182 ? -25.864 23.295 -4.956 1.00 19.77 182 ALA B C 1
ATOM 3888 O O . ALA B 1 182 ? -25.397 24.115 -4.158 1.00 21.85 182 ALA B O 1
ATOM 3890 N N . THR B 1 183 ? -25.492 22.009 -4.950 1.00 17.78 183 THR B N 1
ATOM 3891 C CA . THR B 1 183 ? -24.502 21.541 -3.983 1.00 20.66 183 THR B CA 1
ATOM 3892 C C . THR B 1 183 ? -23.082 21.973 -4.332 1.00 20.53 183 THR B C 1
ATOM 3893 O O . THR B 1 183 ? -22.196 21.879 -3.478 1.00 19.69 183 THR B O 1
ATOM 3897 N N . GLN B 1 184 ? -22.839 22.452 -5.549 1.00 17.35 184 GLN B N 1
ATOM 3898 C CA . GLN B 1 184 ? -21.493 22.786 -5.980 1.00 14.73 184 GLN B CA 1
ATOM 3899 C C . GLN B 1 184 ? -21.149 24.210 -5.552 1.00 18.43 184 GLN B C 1
ATOM 3900 O O . GLN B 1 184 ? -21.958 24.910 -4.941 1.00 18.85 184 GLN B O 1
ATOM 3906 N N . LYS B 1 185 ? -19.931 24.646 -5.873 1.00 17.45 185 LYS B N 1
ATOM 3907 C CA . LYS B 1 185 ? -19.394 25.916 -5.394 1.00 15.33 185 LYS B CA 1
ATOM 3908 C C . LYS B 1 185 ? -18.984 26.815 -6.554 1.00 16.55 185 LYS B C 1
ATOM 3909 O O . LYS B 1 185 ? -18.480 26.345 -7.574 1.00 15.29 185 LYS B O 1
ATOM 3915 N N . THR B 1 186 ? -19.163 28.129 -6.382 1.00 14.38 186 THR B N 1
ATOM 3916 C CA . THR B 1 186 ? -18.800 29.037 -7.473 1.00 14.92 186 THR B CA 1
ATOM 3917 C C . THR B 1 186 ? -17.291 29.165 -7.649 1.00 14.41 186 THR B C 1
ATOM 3918 O O . THR B 1 186 ? -16.831 29.443 -8.760 1.00 17.56 186 THR B O 1
ATOM 3922 N N . VAL B 1 187 ? -16.520 29.042 -6.561 1.00 14.77 187 VAL B N 1
ATOM 3923 C CA . VAL B 1 187 ? -15.060 29.017 -6.589 1.00 13.19 187 VAL B CA 1
ATOM 3924 C C . VAL B 1 187 ? -14.631 27.959 -5.579 1.00 17.11 187 VAL B C 1
ATOM 3925 O O . VAL B 1 187 ? -15.423 27.523 -4.737 1.00 16.64 187 VAL B O 1
ATOM 3929 N N . ASP B 1 188 ? -13.364 27.532 -5.678 1.00 15.40 188 ASP B N 1
ATOM 3930 C CA . ASP B 1 188 ? -12.839 26.462 -4.824 1.00 17.67 188 ASP B CA 1
ATOM 3931 C C . ASP B 1 188 ? -13.185 26.718 -3.367 1.00 15.81 188 ASP B C 1
ATOM 3932 O O . ASP B 1 188 ? -12.642 27.642 -2.756 1.00 20.63 188 ASP B O 1
ATOM 3937 N N . GLY B 1 189 ? -14.077 25.909 -2.803 1.00 18.72 189 GLY B N 1
ATOM 3938 C CA . GLY B 1 189 ? -14.531 26.108 -1.447 1.00 19.79 189 GLY B CA 1
ATOM 3939 C C . GLY B 1 189 ? -14.757 24.795 -0.728 1.00 18.06 189 GLY B C 1
ATOM 3940 O O . GLY B 1 189 ? -14.660 23.716 -1.315 1.00 18.77 189 GLY B O 1
ATOM 3941 N N . PRO B 1 190 ? -15.099 24.868 0.558 1.00 19.81 190 PRO B N 1
ATOM 3942 C CA . PRO B 1 190 ? -15.158 23.652 1.385 1.00 24.07 190 PRO B CA 1
ATOM 3943 C C . PRO B 1 190 ? -16.338 22.762 1.020 1.00 25.23 190 PRO B C 1
ATOM 3944 O O . PRO B 1 190 ? -17.476 23.222 0.887 1.00 24.72 190 PRO B O 1
ATOM 3948 N N . SER B 1 191 ? -16.048 21.471 0.871 1.00 24.41 191 SER B N 1
ATOM 3949 C CA . SER B 1 191 ? -16.994 20.410 0.570 1.00 27.08 191 SER B CA 1
ATOM 3950 C C . SER B 1 191 ? -16.326 19.153 1.148 1.00 31.58 191 SER B C 1
ATOM 3951 O O . SER B 1 191 ? -15.761 18.300 0.455 1.00 25.86 191 SER B O 1
ATOM 3954 N N . HIS B 1 192 ? -16.343 19.047 2.483 1.00 31.39 192 HIS B N 1
ATOM 3955 C CA . HIS B 1 192 ? -15.473 18.082 3.155 1.00 36.51 192 HIS B CA 1
ATOM 3956 C C . HIS B 1 192 ? -15.915 16.637 2.945 1.00 34.66 192 HIS B C 1
ATOM 3957 O O . HIS B 1 192 ? -15.090 15.729 3.093 1.00 37.87 192 HIS B O 1
ATOM 3964 N N . LYS B 1 193 ? -17.179 16.398 2.593 1.00 34.44 193 LYS B N 1
ATOM 3965 C CA . LYS B 1 193 ? -17.639 15.053 2.266 1.00 38.91 193 LYS B CA 1
ATOM 3966 C C . LYS B 1 193 ? -17.477 14.702 0.790 1.00 36.01 193 LYS B C 1
ATOM 3967 O O . LYS B 1 193 ? -17.767 13.565 0.405 1.00 34.94 193 LYS B O 1
ATOM 3973 N N . ASP B 1 194 ? -17.020 15.642 -0.044 1.00 31.43 194 ASP B N 1
ATOM 3974 C CA . ASP B 1 194 ? -16.916 15.430 -1.489 1.00 28.54 194 ASP B CA 1
ATOM 3975 C C . ASP B 1 194 ? -15.885 16.439 -1.999 1.00 24.78 194 ASP B C 1
ATOM 3976 O O . ASP B 1 194 ? -16.228 17.490 -2.537 1.00 25.44 194 ASP B O 1
ATOM 3981 N N . TRP B 1 195 ? -14.605 16.095 -1.832 1.00 21.61 195 TRP B N 1
ATOM 3982 C CA . TRP B 1 195 ? -13.536 17.065 -2.078 1.00 22.82 195 TRP B CA 1
ATOM 3983 C C . TRP B 1 195 ? -13.597 17.625 -3.498 1.00 22.96 195 TRP B C 1
ATOM 3984 O O . TRP B 1 195 ? -13.470 18.841 -3.708 1.00 18.51 195 TRP B O 1
ATOM 3995 N N . ARG B 1 196 ? -13.777 16.750 -4.498 1.00 16.84 196 ARG B N 1
ATOM 3996 C CA . ARG B 1 196 ? -13.846 17.249 -5.869 1.00 19.46 196 ARG B CA 1
ATOM 3997 C C . ARG B 1 196 ? -15.030 18.183 -6.062 1.00 18.97 196 ARG B C 1
ATOM 3998 O O . ARG B 1 196 ? -14.945 19.127 -6.857 1.00 15.24 196 ARG B O 1
ATOM 4006 N N . GLY B 1 197 ? -16.138 17.932 -5.355 1.00 17.17 197 GLY B N 1
ATOM 4007 C CA . GLY B 1 197 ? -17.344 18.737 -5.477 1.00 19.26 197 GLY B CA 1
ATOM 4008 C C . GLY B 1 197 ? -17.220 20.161 -4.965 1.00 20.42 197 GLY B C 1
ATOM 4009 O O . GLY B 1 197 ? -18.120 20.969 -5.218 1.00 20.11 197 GLY B O 1
ATOM 4010 N N . GLY B 1 198 ? -16.131 20.492 -4.267 1.00 20.41 198 GLY B N 1
ATOM 4011 C CA . GLY B 1 198 ? -15.900 21.853 -3.828 1.00 19.17 198 GLY B CA 1
ATOM 4012 C C . GLY B 1 198 ? -15.202 22.749 -4.818 1.00 19.05 198 GLY B C 1
ATOM 4013 O O . GLY B 1 198 ? -15.170 23.969 -4.622 1.00 18.98 198 GLY B O 1
ATOM 4014 N N . ARG B 1 199 ? -14.655 22.183 -5.890 1.00 16.74 199 ARG B N 1
ATOM 4015 C CA . ARG B 1 199 ? -13.851 22.940 -6.839 1.00 17.02 199 ARG B CA 1
ATOM 4016 C C . ARG B 1 199 ? -14.745 23.736 -7.782 1.00 16.32 199 ARG B C 1
ATOM 4017 O O . ARG B 1 199 ? -15.907 23.382 -8.013 1.00 17.28 199 ARG B O 1
ATOM 4025 N N . THR B 1 200 ? -14.195 24.836 -8.311 1.00 17.45 200 THR B N 1
ATOM 4026 C CA . THR B 1 200 ? -14.941 25.788 -9.143 1.00 16.35 200 THR B CA 1
ATOM 4027 C C . THR B 1 200 ? -15.853 25.093 -10.146 1.00 13.43 200 THR B C 1
ATOM 4028 O O . THR B 1 200 ? -15.375 24.460 -11.087 1.00 15.77 200 THR B O 1
ATOM 4032 N N . ALA B 1 201 ? -17.170 25.228 -9.959 1.00 14.56 201 ALA B N 1
ATOM 4033 C CA . ALA B 1 201 ? -18.126 24.449 -10.743 1.00 16.49 201 ALA B CA 1
ATOM 4034 C C . ALA B 1 201 ? -18.068 24.797 -12.228 1.00 18.11 201 ALA B C 1
ATOM 4035 O O . ALA B 1 201 ? -18.111 23.902 -13.076 1.00 16.06 201 ALA B O 1
ATOM 4037 N N . SER B 1 202 ? -17.987 26.091 -12.561 1.00 16.22 202 SER B N 1
ATOM 4038 C CA . SER B 1 202 ? -18.060 26.564 -13.943 1.00 17.23 202 SER B CA 1
ATOM 4039 C C . SER B 1 202 ? -16.726 26.496 -14.677 1.00 16.58 202 SER B C 1
ATOM 4040 O O . SER B 1 202 ? -16.680 26.815 -15.872 1.00 18.92 202 SER B O 1
ATOM 4043 N N . GLY B 1 203 ? -15.643 26.123 -14.001 1.00 16.11 203 GLY B N 1
ATOM 4044 C CA . GLY B 1 203 ? -14.360 26.043 -14.659 1.00 19.82 203 GLY B CA 1
ATOM 4045 C C . GLY B 1 203 ? -13.809 24.629 -14.770 1.00 16.51 203 GLY B C 1
ATOM 4046 O O . GLY B 1 203 ? -12.683 24.463 -15.239 1.00 18.98 203 GLY B O 1
ATOM 4047 N N . ASN B 1 204 ? -14.571 23.608 -14.361 1.00 15.42 204 ASN B N 1
ATOM 4048 C CA . ASN B 1 204 ? -14.015 22.270 -14.204 1.00 16.15 204 ASN B CA 1
ATOM 4049 C C . ASN B 1 204 ? -14.937 21.187 -14.743 1.00 17.33 204 ASN B C 1
ATOM 4050 O O . ASN B 1 204 ? -16.166 21.286 -14.655 1.00 13.50 204 ASN B O 1
ATOM 4055 N N . ILE B 1 205 ? -14.315 20.121 -15.263 1.00 15.70 205 ILE B N 1
ATOM 4056 C CA . ILE B 1 205 ? -14.941 18.810 -15.346 1.00 14.01 205 ILE B CA 1
ATOM 4057 C C . ILE B 1 205 ? -14.638 18.100 -14.039 1.00 11.78 205 ILE B C 1
ATOM 4058 O O . ILE B 1 205 ? -13.470 17.959 -13.668 1.00 14.80 205 ILE B O 1
ATOM 4063 N N . ILE B 1 206 ? -15.679 17.651 -13.344 1.00 12.44 206 ILE B N 1
ATOM 4064 C CA . ILE B 1 206 ? -15.536 17.182 -11.968 1.00 15.61 206 ILE B CA 1
ATOM 4065 C C . ILE B 1 206 ? -16.105 15.777 -11.817 1.00 14.78 206 ILE B C 1
ATOM 4066 O O . ILE B 1 206 ? -17.336 15.613 -11.809 1.00 13.55 206 ILE B O 1
ATOM 4071 N N . PRO B 1 207 ? -15.264 14.751 -11.654 1.00 14.00 207 PRO B N 1
ATOM 4072 C CA . PRO B 1 207 ? -15.793 13.402 -11.420 1.00 16.37 207 PRO B CA 1
ATOM 4073 C C . PRO B 1 207 ? -16.552 13.327 -10.108 1.00 21.00 207 PRO B C 1
ATOM 4074 O O . PRO B 1 207 ? -16.215 13.991 -9.123 1.00 19.24 207 PRO B O 1
ATOM 4078 N N . SER B 1 208 ? -17.599 12.511 -10.107 1.00 15.84 208 SER B N 1
ATOM 4079 C CA . SER B 1 208 ? -18.459 12.404 -8.941 1.00 21.42 208 SER B CA 1
ATOM 4080 C C . SER B 1 208 ? -19.044 11.000 -8.913 1.00 26.82 208 SER B C 1
ATOM 4081 O O . SER B 1 208 ? -19.224 10.370 -9.958 1.00 24.12 208 SER B O 1
ATOM 4084 N N . SER B 1 209 ? -19.318 10.506 -7.711 1.00 28.87 209 SER B N 1
ATOM 4085 C CA . SER B 1 209 ? -19.955 9.207 -7.566 1.00 26.23 209 SER B CA 1
ATOM 4086 C C . SER B 1 209 ? -21.461 9.349 -7.718 1.00 25.50 209 SER B C 1
ATOM 4087 O O . SER B 1 209 ? -22.034 10.400 -7.441 1.00 27.06 209 SER B O 1
ATOM 4090 N N . THR B 1 210 ? -22.107 8.275 -8.160 1.00 22.61 210 THR B N 1
ATOM 4091 C CA . THR B 1 210 ? -23.563 8.277 -8.218 1.00 27.02 210 THR B CA 1
ATOM 4092 C C . THR B 1 210 ? -24.063 6.849 -8.052 1.00 24.82 210 THR B C 1
ATOM 4093 O O . THR B 1 210 ? -23.438 5.902 -8.538 1.00 25.03 210 THR B O 1
ATOM 4097 N N . GLY B 1 211 ? -25.161 6.699 -7.318 1.00 25.77 211 GLY B N 1
ATOM 4098 C CA . GLY B 1 211 ? -25.810 5.411 -7.186 1.00 22.41 211 GLY B CA 1
ATOM 4099 C C . GLY B 1 211 ? -26.908 5.182 -8.199 1.00 20.83 211 GLY B C 1
ATOM 4100 O O . GLY B 1 211 ? -27.658 4.206 -8.086 1.00 21.29 211 GLY B O 1
ATOM 4101 N N . ALA B 1 212 ? -27.001 6.049 -9.210 1.00 20.25 212 ALA B N 1
ATOM 4102 C CA . ALA B 1 212 ? -28.157 6.051 -10.094 1.00 18.89 212 ALA B CA 1
ATOM 4103 C C . ALA B 1 212 ? -28.236 4.782 -10.936 1.00 21.92 212 ALA B C 1
ATOM 4104 O O . ALA B 1 212 ? -29.337 4.280 -11.195 1.00 21.05 212 ALA B O 1
ATOM 4106 N N . ALA B 1 213 ? -27.093 4.245 -11.363 1.00 20.65 213 ALA B N 1
ATOM 4107 C CA . ALA B 1 213 ? -27.120 3.047 -12.194 1.00 23.19 213 ALA B CA 1
ATOM 4108 C C . ALA B 1 213 ? -27.448 1.809 -11.368 1.00 24.09 213 ALA B C 1
ATOM 4109 O O . ALA B 1 213 ? -28.254 0.976 -11.792 1.00 20.96 213 ALA B O 1
ATOM 4111 N N . LYS B 1 214 ? -26.883 1.695 -10.161 1.00 22.89 214 LYS B N 1
ATOM 4112 C CA . LYS B 1 214 ? -27.262 0.584 -9.292 1.00 24.70 214 LYS B CA 1
ATOM 4113 C C . LYS B 1 214 ? -28.738 0.669 -8.900 1.00 22.44 214 LYS B C 1
ATOM 4114 O O . LYS B 1 214 ? -29.416 -0.359 -8.790 1.00 21.16 214 LYS B O 1
ATOM 4120 N N . ALA B 1 215 ? -29.268 1.890 -8.734 1.00 20.61 215 ALA B N 1
ATOM 4121 C CA . ALA B 1 215 ? -30.678 2.066 -8.387 1.00 18.84 215 ALA B CA 1
ATOM 4122 C C . ALA B 1 215 ? -31.619 1.566 -9.472 1.00 18.05 215 ALA B C 1
ATOM 4123 O O . ALA B 1 215 ? -32.766 1.228 -9.166 1.00 19.49 215 ALA B O 1
ATOM 4125 N N . VAL B 1 216 ? -31.181 1.528 -10.732 1.00 18.65 216 VAL B N 1
ATOM 4126 C CA . VAL B 1 216 ? -32.012 0.922 -11.769 1.00 18.34 216 VAL B CA 1
ATOM 4127 C C . VAL B 1 216 ? -32.341 -0.520 -11.398 1.00 18.71 216 VAL B C 1
ATOM 4128 O O . VAL B 1 216 ? -33.453 -1.001 -11.631 1.00 20.93 216 VAL B O 1
ATOM 4132 N N . GLY B 1 217 ? -31.386 -1.220 -10.795 1.00 20.55 217 GLY B N 1
ATOM 4133 C CA . GLY B 1 217 ? -31.602 -2.583 -10.359 1.00 25.52 217 GLY B CA 1
ATOM 4134 C C . GLY B 1 217 ? -32.602 -2.730 -9.234 1.00 25.90 217 GLY B C 1
ATOM 4135 O O . GLY B 1 217 ? -33.006 -3.860 -8.932 1.00 26.51 217 GLY B O 1
ATOM 4136 N N . LYS B 1 218 ? -33.005 -1.624 -8.611 1.00 24.57 218 LYS B N 1
ATOM 4137 C CA . LYS B 1 218 ? -34.066 -1.646 -7.614 1.00 24.23 218 LYS B CA 1
ATOM 4138 C C . LYS B 1 218 ? -35.443 -1.479 -8.247 1.00 23.95 218 LYS B C 1
ATOM 4139 O O . LYS B 1 218 ? -36.424 -2.066 -7.776 1.00 23.29 218 LYS B O 1
ATOM 4145 N N . VAL B 1 219 ? -35.540 -0.670 -9.302 1.00 19.35 219 VAL B N 1
ATOM 4146 C CA . VAL B 1 219 ? -36.819 -0.481 -9.978 1.00 19.85 219 VAL B CA 1
ATOM 4147 C C . VAL B 1 219 ? -37.030 -1.492 -11.098 1.00 24.28 219 VAL B C 1
ATOM 4148 O O . VAL B 1 219 ? -38.171 -1.670 -11.551 1.00 22.80 219 VAL B O 1
ATOM 4152 N N . ILE B 1 220 ? -35.963 -2.129 -11.577 1.00 21.11 220 ILE B N 1
ATOM 4153 C CA . ILE B 1 220 ? -36.044 -3.263 -12.495 1.00 20.61 220 ILE B CA 1
ATOM 4154 C C . ILE B 1 220 ? -35.298 -4.404 -11.815 1.00 25.52 220 ILE B C 1
ATOM 4155 O O . ILE B 1 220 ? -34.081 -4.548 -12.005 1.00 21.67 220 ILE B O 1
ATOM 4160 N N . PRO B 1 221 ? -35.972 -5.213 -10.995 1.00 23.51 221 PRO B N 1
ATOM 4161 C CA . PRO B 1 221 ? -35.242 -6.203 -10.184 1.00 25.88 221 PRO B CA 1
ATOM 4162 C C . PRO B 1 221 ? -34.366 -7.153 -10.992 1.00 24.88 221 PRO B C 1
ATOM 4163 O O . PRO B 1 221 ? -33.323 -7.582 -10.484 1.00 23.66 221 PRO B O 1
ATOM 4167 N N . GLU B 1 222 ? -34.736 -7.476 -12.236 1.00 25.84 222 GLU B N 1
ATOM 4168 C CA . GLU B 1 222 ? -33.902 -8.367 -13.042 1.00 28.48 222 GLU B CA 1
ATOM 4169 C C . GLU B 1 222 ? -32.526 -7.782 -13.306 1.00 27.07 222 GLU B C 1
ATOM 4170 O O . GLU B 1 222 ? -31.582 -8.534 -13.569 1.00 24.05 222 GLU B O 1
ATOM 4176 N N . LEU B 1 223 ? -32.382 -6.460 -13.231 1.00 22.06 223 LEU B N 1
ATOM 4177 C CA . LEU B 1 223 ? -31.099 -5.821 -13.467 1.00 24.27 223 LEU B CA 1
ATOM 4178 C C . LEU B 1 223 ? -30.318 -5.565 -12.182 1.00 23.31 223 LEU B C 1
ATOM 4179 O O . LEU B 1 223 ? -29.280 -4.901 -12.231 1.00 20.25 223 LEU B O 1
ATOM 4184 N N . ASN B 1 224 ? -30.790 -6.075 -11.041 1.00 21.75 224 ASN B N 1
ATOM 4185 C CA . ASN B 1 224 ? -30.054 -5.938 -9.791 1.00 21.38 224 ASN B CA 1
ATOM 4186 C C . ASN B 1 224 ? -28.630 -6.454 -9.960 1.00 21.25 224 ASN B C 1
ATOM 4187 O O . ASN B 1 224 ? -28.416 -7.581 -10.409 1.00 21.13 224 ASN B O 1
ATOM 4192 N N . GLY 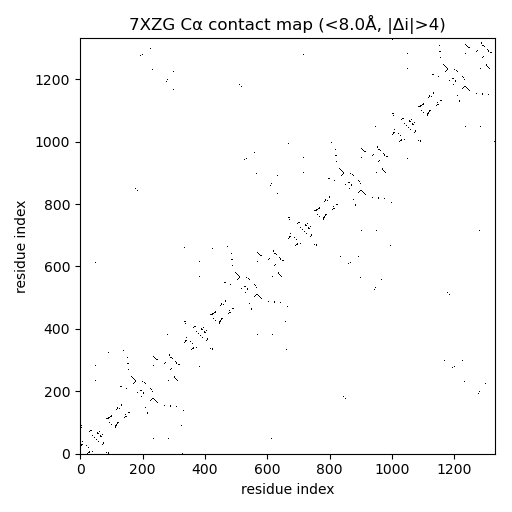B 1 225 ? -27.657 -5.615 -9.623 1.00 19.87 225 GLY B N 1
ATOM 4193 C CA . GLY B 1 225 ? -26.260 -5.991 -9.706 1.00 21.55 225 GLY B CA 1
ATOM 4194 C C . GLY B 1 225 ? -25.645 -5.945 -11.089 1.00 25.96 225 GLY B C 1
ATOM 4195 O O . GLY B 1 225 ? -24.439 -6.196 -11.220 1.00 22.05 225 GLY B O 1
ATOM 4196 N N . LYS B 1 226 ? -26.417 -5.628 -12.128 1.00 19.47 226 LYS B N 1
ATOM 4197 C CA . LYS B 1 226 ? -25.905 -5.676 -13.491 1.00 18.90 226 LYS B CA 1
ATOM 4198 C C . LYS B 1 226 ? -25.477 -4.316 -14.037 1.00 20.73 226 LYS B C 1
ATOM 4199 O O . LYS B 1 226 ? -24.949 -4.262 -15.155 1.00 17.52 226 LYS B O 1
ATOM 4205 N N . LEU B 1 227 ? -25.689 -3.227 -13.292 1.00 16.40 227 LEU B N 1
ATOM 4206 C CA . LEU B 1 227 ? -25.353 -1.889 -13.765 1.00 16.36 227 LEU B CA 1
ATOM 4207 C C . LEU B 1 227 ? -24.666 -1.099 -12.665 1.00 22.69 227 LEU B C 1
ATOM 4208 O O . LEU B 1 227 ? -25.080 -1.152 -11.503 1.00 20.52 227 LEU B O 1
ATOM 4213 N N . THR B 1 228 ? -23.626 -0.350 -13.030 1.00 19.54 228 THR B N 1
ATOM 4214 C CA . THR B 1 228 ? -23.126 0.691 -12.140 1.00 22.67 228 THR B CA 1
ATOM 4215 C C . THR B 1 228 ? -22.550 1.808 -12.996 1.00 19.14 228 THR B C 1
ATOM 4216 O O . THR B 1 228 ? -22.607 1.761 -14.230 1.00 17.53 228 THR B O 1
ATOM 4220 N N . GLY B 1 229 ? -22.045 2.846 -12.344 1.00 17.26 229 GLY B N 1
ATOM 4221 C CA . GLY B 1 229 ? -21.560 3.978 -13.114 1.00 16.67 229 GLY B CA 1
ATOM 4222 C C . GLY B 1 229 ? -21.054 5.106 -12.246 1.00 17.63 229 GLY B C 1
ATOM 4223 O O . GLY B 1 229 ? -20.892 4.965 -11.029 1.00 17.71 229 GLY B O 1
ATOM 4224 N N . MET B 1 230 ? -20.801 6.238 -12.907 1.00 14.39 230 MET B N 1
ATOM 4225 C CA . MET B 1 230 ? -20.266 7.415 -12.254 1.00 18.22 230 MET B CA 1
ATOM 4226 C C . MET B 1 230 ? -20.701 8.654 -13.033 1.00 19.62 230 MET B C 1
ATOM 4227 O O . MET B 1 230 ? -21.386 8.576 -14.062 1.00 14.84 230 MET B O 1
ATOM 4232 N N . SER B 1 231 ? -20.308 9.808 -12.520 1.00 18.50 231 SER B N 1
ATOM 4233 C CA . SER B 1 231 ? -20.771 11.081 -13.055 1.00 16.90 231 SER B CA 1
ATOM 4234 C C . SER B 1 231 ? -19.579 11.972 -13.357 1.00 18.81 231 SER B C 1
ATOM 4235 O O . SER B 1 231 ? -18.538 11.888 -12.698 1.00 17.87 231 SER B O 1
ATOM 4238 N N . LEU B 1 232 ? -19.735 12.810 -14.383 1.00 16.89 232 LEU B N 1
ATOM 4239 C CA . LEU B 1 232 ? -18.817 13.908 -14.673 1.00 15.49 232 LEU B CA 1
ATOM 4240 C C . LEU B 1 232 ? -19.630 15.197 -14.687 1.00 16.79 232 LEU B C 1
ATOM 4241 O O . LEU B 1 232 ? -20.436 15.420 -15.603 1.00 16.95 232 LEU B O 1
ATOM 4246 N N . ARG B 1 233 ? -19.436 16.041 -13.674 1.00 15.38 233 ARG B N 1
ATOM 4247 C CA . ARG B 1 233 ? -20.097 17.343 -13.648 1.00 11.79 233 ARG B CA 1
ATOM 4248 C C . ARG B 1 233 ? -19.374 18.315 -14.576 1.00 13.57 233 ARG B C 1
ATOM 4249 O O . ARG B 1 233 ? -18.144 18.434 -14.533 1.00 14.93 233 ARG B O 1
ATOM 4257 N N . VAL B 1 234 ? -20.125 18.999 -15.435 1.00 16.25 234 VAL B N 1
ATOM 4258 C CA . VAL B 1 234 ? -19.499 19.907 -16.398 1.00 16.89 234 VAL B CA 1
ATOM 4259 C C . VAL B 1 234 ? -20.200 21.257 -16.324 1.00 14.06 234 VAL B C 1
ATOM 4260 O O . VAL B 1 234 ? -21.323 21.356 -15.811 1.00 14.84 234 VAL B O 1
ATOM 4264 N N . PRO B 1 235 ? -19.561 22.346 -16.874 1.00 16.34 235 PRO B N 1
ATOM 4265 C CA . PRO B 1 235 ? -20.082 23.714 -16.706 1.00 15.42 235 PRO B CA 1
ATOM 4266 C C . PRO B 1 235 ? -21.283 24.119 -17.570 1.00 18.06 235 PRO B C 1
ATOM 4267 O O . PRO B 1 235 ? -21.277 25.164 -18.223 1.00 22.42 235 PRO B O 1
ATOM 4271 N N . THR B 1 236 ? -22.324 23.297 -17.572 1.00 14.71 236 THR B N 1
ATOM 4272 C CA . THR B 1 236 ? -23.647 23.745 -17.995 1.00 15.57 236 THR B CA 1
ATOM 4273 C C . THR B 1 236 ? -24.535 23.836 -16.759 1.00 15.81 236 THR B C 1
ATOM 4274 O O . THR B 1 236 ? -24.302 23.139 -15.766 1.00 12.42 236 THR B O 1
ATOM 4278 N N . THR B 1 237 ? -25.548 24.707 -16.806 1.00 16.61 237 THR B N 1
ATOM 4279 C CA . THR B 1 237 ? -26.382 24.936 -15.624 1.00 15.78 237 THR B CA 1
ATOM 4280 C C . THR B 1 237 ? -27.668 24.110 -15.610 1.00 13.89 237 THR B C 1
ATOM 4281 O O . THR B 1 237 ? -28.339 24.069 -14.570 1.00 14.49 237 THR B O 1
ATOM 4285 N N . ASP B 1 238 ? -28.007 23.428 -16.709 1.00 12.47 238 ASP B N 1
ATOM 4286 C CA . ASP B 1 238 ? -29.113 22.481 -16.704 1.00 13.80 238 ASP B CA 1
ATOM 4287 C C . ASP B 1 238 ? -29.043 21.652 -17.979 1.00 15.60 238 ASP B C 1
ATOM 4288 O O . ASP B 1 238 ? -28.511 22.108 -18.999 1.00 12.23 238 ASP B O 1
ATOM 4293 N N . VAL B 1 239 ? -29.580 20.435 -17.884 1.00 12.87 239 VAL B N 1
ATOM 4294 C CA . VAL B 1 239 ? -29.616 19.382 -18.904 1.00 11.77 239 VAL B CA 1
ATOM 4295 C C . VAL B 1 239 ? -28.365 18.522 -18.775 1.00 13.95 239 VAL B C 1
ATOM 4296 O O . VAL B 1 239 ? -27.233 19.028 -18.707 1.00 13.03 239 VAL B O 1
ATOM 4300 N N . SER B 1 240 ? -28.572 17.207 -18.755 1.00 12.59 240 SER B N 1
ATOM 4301 C CA . SER B 1 240 ? -27.516 16.231 -18.564 1.00 12.48 240 SER B CA 1
ATOM 4302 C C . SER B 1 240 ? -27.717 15.109 -19.575 1.00 11.93 240 SER B C 1
ATOM 4303 O O . SER B 1 240 ? -28.745 15.034 -20.257 1.00 13.17 240 SER B O 1
ATOM 4306 N N . VAL B 1 241 ? -26.743 14.216 -19.679 1.00 11.60 241 VAL B N 1
ATOM 4307 C CA . VAL B 1 241 ? -26.843 13.180 -20.697 1.00 11.83 241 VAL B CA 1
ATOM 4308 C C . VAL B 1 241 ? -26.286 11.874 -20.149 1.00 14.88 241 VAL B C 1
ATOM 4309 O O . VAL B 1 241 ? -25.233 11.855 -19.495 1.00 14.69 241 VAL B O 1
ATOM 4313 N N . VAL B 1 242 ? -27.021 10.795 -20.372 1.00 12.13 242 VAL B N 1
ATOM 4314 C CA . VAL B 1 242 ? -26.599 9.458 -19.957 1.00 13.23 242 VAL B CA 1
ATOM 4315 C C . VAL B 1 242 ? -25.856 8.794 -21.111 1.00 15.46 242 VAL B C 1
ATOM 4316 O O . VAL B 1 242 ? -26.302 8.832 -22.265 1.00 15.51 242 VAL B O 1
ATOM 4320 N N . ASP B 1 243 ? -24.719 8.192 -20.789 1.00 14.51 243 ASP B N 1
ATOM 4321 C CA . ASP B 1 243 ? -23.831 7.504 -21.716 1.00 15.76 243 ASP B CA 1
ATOM 4322 C C . ASP B 1 243 ? -23.765 6.062 -21.212 1.00 16.74 243 ASP B C 1
ATOM 4323 O O . ASP B 1 243 ? -23.009 5.764 -20.282 1.00 15.14 243 ASP B O 1
ATOM 4328 N N . LEU B 1 244 ? -24.584 5.180 -21.786 1.00 14.91 244 LEU B N 1
ATOM 4329 C CA . LEU B 1 244 ? -24.741 3.814 -21.301 1.00 15.98 244 LEU B CA 1
ATOM 4330 C C . LEU B 1 244 ? -24.006 2.854 -22.228 1.00 18.96 244 LEU B C 1
ATOM 4331 O O . LEU B 1 244 ? -24.328 2.765 -23.416 1.00 15.30 244 LEU B O 1
ATOM 4336 N N . THR B 1 245 ? -23.011 2.157 -21.692 1.00 14.86 245 THR B N 1
ATOM 4337 C CA . THR B 1 245 ? -22.261 1.166 -22.454 1.00 16.64 245 THR B CA 1
ATOM 4338 C C . THR B 1 245 ? -22.711 -0.197 -21.958 1.00 17.65 245 THR B C 1
ATOM 4339 O O . THR B 1 245 ? -22.486 -0.541 -20.794 1.00 16.23 245 THR B O 1
ATOM 4343 N N . VAL B 1 246 ? -23.352 -0.972 -22.827 1.00 17.61 246 VAL B N 1
ATOM 4344 C CA . VAL B 1 246 ? -24.096 -2.140 -22.379 1.00 17.32 246 VAL B CA 1
ATOM 4345 C C . VAL B 1 246 ? -23.755 -3.352 -23.244 1.00 18.76 246 VAL B C 1
ATOM 4346 O O . VAL B 1 246 ? -23.580 -3.237 -24.464 1.00 15.25 246 VAL B O 1
ATOM 4350 N N . ARG B 1 247 ? -23.613 -4.504 -22.590 1.00 17.56 247 ARG B N 1
ATOM 4351 C CA . ARG B 1 247 ? -23.490 -5.800 -23.250 1.00 20.54 247 ARG B CA 1
ATOM 4352 C C . ARG B 1 247 ? -24.863 -6.441 -23.308 1.00 18.89 247 ARG B C 1
ATOM 4353 O O . ARG B 1 247 ? -25.539 -6.548 -22.280 1.00 18.60 247 ARG B O 1
ATOM 4361 N N . LEU B 1 248 ? -25.266 -6.867 -24.501 1.00 15.24 248 LEU B N 1
ATOM 4362 C CA . LEU B 1 248 ? -26.596 -7.410 -24.726 1.00 17.53 248 LEU B CA 1
ATOM 4363 C C . LEU B 1 248 ? -26.556 -8.934 -24.708 1.00 17.29 248 LEU B C 1
ATOM 4364 O O . LEU B 1 248 ? -25.531 -9.547 -24.999 1.00 17.45 248 LEU B O 1
ATOM 4369 N N . LYS B 1 249 ? -27.690 -9.541 -24.371 1.00 15.89 249 LYS B N 1
ATOM 4370 C CA . LYS B 1 249 ? -27.784 -10.992 -24.481 1.00 19.33 249 LYS B CA 1
ATOM 4371 C C . LYS B 1 249 ? -28.010 -11.408 -25.935 1.00 20.22 249 LYS B C 1
ATOM 4372 O O . LYS B 1 249 ? -27.316 -12.290 -26.452 1.00 22.61 249 LYS B O 1
ATOM 4378 N N . LYS B 1 250 ? -28.969 -10.774 -26.604 1.00 17.91 250 LYS B N 1
ATOM 4379 C CA . LYS B 1 250 ? -29.280 -11.036 -28.003 1.00 18.22 250 LYS B CA 1
ATOM 4380 C C . LYS B 1 250 ? -28.581 -10.026 -28.907 1.00 20.02 250 LYS B C 1
ATOM 4381 O O . LYS B 1 250 ? -28.580 -8.820 -28.635 1.00 19.47 250 LYS B O 1
ATOM 4387 N N . ALA B 1 251 ? -27.999 -10.530 -29.990 1.00 19.32 251 ALA B N 1
ATOM 4388 C CA . ALA B 1 251 ? -27.308 -9.680 -30.947 1.00 18.56 251 ALA B CA 1
ATOM 4389 C C . ALA B 1 251 ? -28.295 -8.830 -31.744 1.00 16.94 251 ALA B C 1
ATOM 4390 O O . ALA B 1 251 ? -29.450 -9.206 -31.967 1.00 16.68 251 ALA B O 1
ATOM 4392 N N . ALA B 1 252 ? -27.827 -7.663 -32.173 1.00 19.50 252 ALA B N 1
ATOM 4393 C CA . ALA B 1 252 ? -28.699 -6.744 -32.881 1.00 20.88 252 ALA B CA 1
ATOM 4394 C C . ALA B 1 252 ? -27.848 -5.777 -33.689 1.00 16.64 252 ALA B C 1
ATOM 4395 O O . ALA B 1 252 ? -26.641 -5.645 -33.465 1.00 17.80 252 ALA B O 1
ATOM 4397 N N . SER B 1 253 ? -28.484 -5.145 -34.670 1.00 15.24 253 SER B N 1
ATOM 4398 C CA . SER B 1 253 ? -27.891 -3.992 -35.325 1.00 18.84 253 SER B CA 1
ATOM 4399 C C . SER B 1 253 ? -28.253 -2.740 -34.533 1.00 14.40 253 SER B C 1
ATOM 4400 O O . SER B 1 253 ? -29.204 -2.732 -33.749 1.00 16.04 253 SER B O 1
ATOM 4403 N N . TYR B 1 254 ? -27.476 -1.677 -34.733 1.00 15.84 254 TYR B N 1
ATOM 4404 C CA . TYR B 1 254 ? -27.824 -0.417 -34.079 1.00 17.29 254 TYR B CA 1
ATOM 4405 C C . TYR B 1 254 ? -29.223 0.028 -34.485 1.00 16.34 254 TYR B C 1
ATOM 4406 O O . TYR B 1 254 ? -30.016 0.480 -33.651 1.00 16.64 254 TYR B O 1
ATOM 4415 N N . GLU B 1 255 ? -29.551 -0.147 -35.762 1.00 18.92 255 GLU B N 1
ATOM 4416 C CA . GLU B 1 255 ? -30.854 0.237 -36.282 1.00 18.98 255 GLU B CA 1
ATOM 4417 C C . GLU B 1 255 ? -31.985 -0.499 -35.566 1.00 16.26 255 GLU B C 1
ATOM 4418 O O . GLU B 1 255 ? -33.016 0.104 -35.233 1.00 16.35 255 GLU B O 1
ATOM 4424 N N . GLU B 1 256 ? -31.816 -1.803 -35.314 1.00 13.96 256 GLU B N 1
ATOM 4425 C CA . GLU B 1 256 ? -32.845 -2.551 -34.596 1.00 15.33 256 GLU B CA 1
ATOM 4426 C C . GLU B 1 256 ? -33.001 -2.035 -33.169 1.00 15.24 256 GLU B C 1
ATOM 4427 O O . GLU B 1 256 ? -34.121 -1.953 -32.646 1.00 14.18 256 GLU B O 1
ATOM 4433 N N . ILE B 1 257 ? -31.885 -1.684 -32.528 1.00 14.97 257 ILE B N 1
ATOM 4434 C CA . ILE B 1 257 ? -31.953 -1.106 -31.186 1.00 18.09 257 ILE B CA 1
ATOM 4435 C C . ILE B 1 257 ? -32.715 0.212 -31.225 1.00 15.70 257 ILE B C 1
ATOM 4436 O O . ILE B 1 257 ? -33.643 0.443 -30.437 1.00 16.06 257 ILE B O 1
ATOM 4441 N N . ALA B 1 258 ? -32.341 1.089 -32.159 1.00 14.94 258 ALA B N 1
ATOM 4442 C CA . ALA B 1 258 ? -33.029 2.368 -32.283 1.00 15.99 258 ALA B CA 1
ATOM 4443 C C . ALA B 1 258 ? -34.513 2.160 -32.542 1.00 17.74 258 ALA B C 1
ATOM 4444 O O . ALA B 1 258 ? -35.353 2.866 -31.971 1.00 18.60 258 ALA B O 1
ATOM 4446 N N . GLN B 1 259 ? -34.858 1.164 -33.370 1.00 17.81 259 GLN B N 1
ATOM 4447 C CA . GLN B 1 259 ? -36.260 0.956 -33.714 1.00 20.52 259 GLN B CA 1
ATOM 4448 C C . GLN B 1 259 ? -37.060 0.493 -32.503 1.00 17.13 259 GLN B C 1
ATOM 4449 O O . GLN B 1 259 ? -38.220 0.887 -32.332 1.00 19.84 259 GLN B O 1
ATOM 4455 N N . ALA B 1 260 ? -36.457 -0.338 -31.649 1.00 18.26 260 ALA B N 1
ATOM 4456 C CA . ALA B 1 260 ? -37.141 -0.772 -30.433 1.00 18.20 260 ALA B CA 1
ATOM 4457 C C . ALA B 1 260 ? -37.429 0.414 -29.524 1.00 16.69 260 ALA B C 1
ATOM 4458 O O . ALA B 1 260 ? -38.513 0.509 -28.934 1.00 16.91 260 ALA B O 1
ATOM 4460 N N . ILE B 1 261 ? -36.462 1.324 -29.399 1.00 16.81 261 ILE B N 1
ATOM 4461 C CA . ILE B 1 261 ? -36.645 2.512 -28.567 1.00 16.83 261 ILE B CA 1
ATOM 4462 C C . ILE B 1 261 ? -37.687 3.441 -29.176 1.00 16.22 261 ILE B C 1
ATOM 4463 O O . ILE B 1 261 ? -38.518 4.021 -28.463 1.00 19.10 261 ILE B O 1
ATOM 4468 N N . LYS B 1 262 ? -37.666 3.597 -30.500 1.00 15.27 262 LYS B N 1
ATOM 4469 C CA . LYS B 1 262 ? -38.670 4.434 -31.155 1.00 19.33 262 LYS B CA 1
ATOM 4470 C C . LYS B 1 262 ? -40.081 3.891 -30.928 1.00 18.39 262 LYS B C 1
ATOM 4471 O O . LYS B 1 262 ? -41.021 4.656 -30.668 1.00 16.12 262 LYS B O 1
ATOM 4477 N N . LYS B 1 263 ? -40.243 2.570 -31.004 1.00 20.00 263 LYS B N 1
ATOM 4478 C CA . LYS B 1 263 ? -41.563 1.978 -30.823 1.00 20.49 263 LYS B CA 1
ATOM 4479 C C . LYS B 1 263 ? -42.055 2.165 -29.397 1.00 17.93 263 LYS B C 1
ATOM 4480 O O . LYS B 1 263 ? -43.229 2.482 -29.176 1.00 18.59 263 LYS B O 1
ATOM 4486 N N . ALA B 1 264 ? -41.174 1.964 -28.416 1.00 16.68 264 ALA B N 1
ATOM 4487 C CA . ALA B 1 264 ? -41.554 2.217 -27.031 1.00 20.09 264 ALA B CA 1
ATOM 4488 C C . ALA B 1 264 ? -41.941 3.674 -26.834 1.00 18.89 264 ALA B C 1
ATOM 4489 O O . ALA B 1 264 ? -42.923 3.978 -26.144 1.00 18.88 264 ALA B O 1
ATOM 4491 N N . SER B 1 265 ? -41.175 4.590 -27.443 1.00 18.34 265 SER B N 1
ATOM 4492 C CA . SER B 1 265 ? -41.441 6.017 -27.289 1.00 18.32 265 SER B CA 1
ATOM 4493 C C . SER B 1 265 ? -42.783 6.391 -27.897 1.00 22.22 265 SER B C 1
ATOM 4494 O O . SER B 1 265 ? -43.443 7.320 -27.424 1.00 19.93 265 SER B O 1
ATOM 4497 N N . GLU B 1 266 ? -43.223 5.660 -28.921 1.00 23.39 266 GLU B N 1
ATOM 4498 C CA . GLU B 1 266 ? -44.515 5.936 -29.531 1.00 24.38 266 GLU B CA 1
ATOM 4499 C C . GLU B 1 266 ? -45.666 5.222 -28.842 1.00 27.22 266 GLU B C 1
ATOM 4500 O O . GLU B 1 266 ? -46.825 5.536 -29.133 1.00 30.80 266 GLU B O 1
ATOM 4506 N N . GLY B 1 267 ? -45.380 4.287 -27.940 1.00 24.10 267 GLY B N 1
ATOM 4507 C CA . GLY B 1 267 ? -46.408 3.479 -27.333 1.00 23.80 267 GLY B CA 1
ATOM 4508 C C . GLY B 1 267 ? -46.386 3.519 -25.820 1.00 22.68 267 GLY B C 1
ATOM 4509 O O . GLY B 1 267 ? -46.755 4.520 -25.201 1.00 24.08 267 GLY B O 1
ATOM 4510 N N . PRO B 1 268 ? -45.948 2.420 -25.192 1.00 27.04 268 PRO B N 1
ATOM 4511 C CA . PRO B 1 268 ? -46.088 2.303 -23.730 1.00 24.54 268 PRO B CA 1
ATOM 4512 C C . PRO B 1 268 ? -45.263 3.303 -22.936 1.00 26.40 268 PRO B C 1
ATOM 4513 O O . PRO B 1 268 ? -45.577 3.527 -21.760 1.00 23.40 268 PRO B O 1
ATOM 4517 N N . LEU B 1 269 ? -44.224 3.907 -23.522 1.00 24.66 269 LEU B N 1
ATOM 4518 C CA . LEU B 1 269 ? -43.411 4.902 -22.826 1.00 22.77 269 LEU B CA 1
ATOM 4519 C C . LEU B 1 269 ? -43.582 6.301 -23.407 1.00 22.44 269 LEU B C 1
ATOM 4520 O O . LEU B 1 269 ? -42.707 7.158 -23.233 1.00 20.93 269 LEU B O 1
ATOM 4525 N N . LYS B 1 270 ? -44.701 6.550 -24.084 1.00 21.29 270 LYS B N 1
ATOM 4526 C CA . LYS B 1 270 ? -44.970 7.865 -24.637 1.00 21.63 270 LYS B CA 1
ATOM 4527 C C . LYS B 1 270 ? -44.957 8.919 -23.537 1.00 20.94 270 LYS B C 1
ATOM 4528 O O . LYS B 1 270 ? -45.481 8.704 -22.443 1.00 22.31 270 LYS B O 1
ATOM 4534 N N . GLY B 1 271 ? -44.337 10.064 -23.827 1.00 21.85 271 GLY B N 1
ATOM 4535 C CA . GLY B 1 271 ? -44.221 11.139 -22.861 1.00 20.81 271 GLY B CA 1
ATOM 4536 C C . GLY B 1 271 ? -43.167 10.929 -21.793 1.00 20.38 271 GLY B C 1
ATOM 4537 O O . GLY B 1 271 ? -42.813 11.892 -21.100 1.00 19.78 271 GLY B O 1
ATOM 4538 N N . VAL B 1 272 ? -42.665 9.711 -21.629 1.00 18.03 272 VAL B N 1
ATOM 4539 C CA . VAL B 1 272 ? -41.581 9.412 -20.696 1.00 17.67 272 VAL B CA 1
ATOM 4540 C C . VAL B 1 272 ? -40.264 9.235 -21.433 1.00 17.34 272 VAL B C 1
ATOM 4541 O O . VAL B 1 272 ? -39.266 9.884 -21.115 1.00 16.92 272 VAL B O 1
ATOM 4545 N N . LEU B 1 273 ? -40.248 8.362 -22.426 1.00 17.66 273 LEU B N 1
ATOM 4546 C CA . LEU B 1 273 ? -39.075 8.117 -23.245 1.00 14.97 273 LEU B CA 1
ATOM 4547 C C . LEU B 1 273 ? -39.285 8.795 -24.592 1.00 21.69 273 LEU B C 1
ATOM 4548 O O . LEU B 1 273 ? -40.256 8.493 -25.302 1.00 20.55 273 LEU B O 1
ATOM 4553 N N . GLY B 1 274 ? -38.396 9.725 -24.925 1.00 17.61 274 GLY B N 1
ATOM 4554 C CA . GLY B 1 274 ? -38.444 10.416 -26.193 1.00 19.72 274 GLY B CA 1
ATOM 4555 C C . GLY B 1 274 ? -37.421 9.852 -27.168 1.00 16.83 274 GLY B C 1
ATOM 4556 O O . GLY B 1 274 ? -36.597 9.006 -26.829 1.00 17.20 274 GLY B O 1
ATOM 4557 N N . TYR B 1 275 ? -37.488 10.345 -28.405 1.00 18.24 275 TYR B N 1
ATOM 4558 C CA . TYR B 1 275 ? -36.693 9.767 -29.486 1.00 17.56 275 TYR B CA 1
ATOM 4559 C C . TYR B 1 275 ? -36.402 10.847 -30.515 1.00 16.62 275 TYR B C 1
ATOM 4560 O O . TYR B 1 275 ? -37.337 11.476 -31.016 1.00 17.95 275 TYR B O 1
ATOM 4569 N N . THR B 1 276 ? -35.125 11.040 -30.850 1.00 17.32 276 THR B N 1
ATOM 4570 C CA . THR B 1 276 ? -34.767 11.992 -31.892 1.00 18.09 276 THR B CA 1
ATOM 4571 C C . THR B 1 276 ? -33.665 11.433 -32.779 1.00 17.08 276 THR B C 1
ATOM 4572 O O . THR B 1 276 ? -32.844 10.612 -32.357 1.00 15.26 276 THR B O 1
ATOM 4576 N N . GLU B 1 277 ? -33.676 11.884 -34.033 1.00 17.19 277 GLU B N 1
ATOM 4577 C CA . GLU B 1 277 ? -32.586 11.656 -34.967 1.00 15.74 277 GLU B CA 1
ATOM 4578 C C . GLU B 1 277 ? -31.960 12.970 -35.417 1.00 15.44 277 GLU B C 1
ATOM 4579 O O . GLU B 1 277 ? -31.185 12.979 -36.374 1.00 15.48 277 GLU B O 1
ATOM 4585 N N . ASP B 1 278 ? -32.252 14.076 -34.734 1.00 15.67 278 ASP B N 1
ATOM 4586 C CA . ASP B 1 278 ? -31.758 15.383 -35.136 1.00 17.69 278 ASP B CA 1
ATOM 4587 C C . ASP B 1 278 ? -30.403 15.648 -34.489 1.00 18.18 278 ASP B C 1
ATOM 4588 O O . ASP B 1 278 ? -29.978 14.953 -33.565 1.00 16.11 278 ASP B O 1
ATOM 4593 N N . ALA B 1 279 ? -29.730 16.689 -34.980 1.00 16.18 279 ALA B N 1
ATOM 4594 C CA . ALA B 1 279 ? -28.388 17.050 -34.515 1.00 18.00 279 ALA B CA 1
ATOM 4595 C C . ALA B 1 279 ? -28.491 17.920 -33.253 1.00 18.50 279 ALA B C 1
ATOM 4596 O O . ALA B 1 279 ? -28.110 19.097 -33.218 1.00 15.69 279 ALA B O 1
ATOM 4598 N N . VAL B 1 280 ? -28.991 17.290 -32.179 1.00 13.74 280 VAL B N 1
ATOM 4599 C CA . VAL B 1 280 ? -29.359 18.015 -30.961 1.00 14.21 280 VAL B CA 1
ATOM 4600 C C . VAL B 1 280 ? -28.127 18.264 -30.095 1.00 12.55 280 VAL B C 1
ATOM 4601 O O . VAL B 1 280 ? -27.119 17.555 -30.171 1.00 16.79 280 VAL B O 1
ATOM 4605 N N . VAL B 1 281 ? -28.239 19.278 -29.235 1.00 11.57 281 VAL B N 1
ATOM 4606 C CA . VAL B 1 281 ? -27.269 19.583 -28.185 1.00 13.41 281 VAL B CA 1
ATOM 4607 C C . VAL B 1 281 ? -28.054 19.864 -26.902 1.00 11.91 281 VAL B C 1
ATOM 4608 O O . VAL B 1 281 ? -29.285 19.918 -26.909 1.00 12.81 281 VAL B O 1
ATOM 4612 N N . SER B 1 282 ? -27.337 20.037 -25.784 1.00 13.06 282 SER B N 1
ATOM 4613 C CA . SER B 1 282 ? -28.028 20.023 -24.485 1.00 13.98 282 SER B CA 1
ATOM 4614 C C . SER B 1 282 ? -29.121 21.092 -24.383 1.00 13.30 282 SER B C 1
ATOM 4615 O O . SER B 1 282 ? -30.200 20.826 -23.834 1.00 11.66 282 SER B O 1
ATOM 4618 N N . THR B 1 283 ? -28.880 22.308 -24.901 1.00 13.85 283 THR B N 1
ATOM 4619 C CA . THR B 1 283 ? -29.906 23.346 -24.752 1.00 13.47 283 THR B CA 1
ATOM 4620 C C . THR B 1 283 ? -31.198 23.006 -25.478 1.00 15.77 283 THR B C 1
ATOM 4621 O O . THR B 1 283 ? -32.232 23.620 -25.197 1.00 14.83 283 THR B O 1
ATOM 4625 N N . ASP B 1 284 ? -31.170 22.062 -26.417 1.00 13.93 284 ASP B N 1
ATOM 4626 C CA . ASP B 1 284 ? -32.402 21.695 -27.096 1.00 12.69 284 ASP B CA 1
ATOM 4627 C C . ASP B 1 284 ? -33.382 20.943 -26.205 1.00 14.86 284 ASP B C 1
ATOM 4628 O O . ASP B 1 284 ? -34.518 20.709 -26.632 1.00 15.91 284 ASP B O 1
ATOM 4633 N N . PHE B 1 285 ? -32.990 20.573 -24.987 1.00 14.64 285 PHE B N 1
ATOM 4634 C CA . PHE B 1 285 ? -33.891 19.899 -24.058 1.00 14.25 285 PHE B CA 1
ATOM 4635 C C . PHE B 1 285 ? -34.216 20.754 -22.845 1.00 15.24 285 PHE B C 1
ATOM 4636 O O . PHE B 1 285 ? -34.805 20.253 -21.880 1.00 14.05 285 PHE B O 1
ATOM 4644 N N . LEU B 1 286 ? -33.881 22.045 -22.883 1.00 12.68 286 LEU B N 1
ATOM 4645 C CA . LEU B 1 286 ? -34.303 22.942 -21.817 1.00 14.44 286 LEU B CA 1
ATOM 4646 C C . LEU B 1 286 ? -35.824 23.018 -21.803 1.00 14.82 286 LEU B C 1
ATOM 4647 O O . LEU B 1 286 ? -36.443 23.442 -22.783 1.00 17.82 286 LEU B O 1
ATOM 4652 N N . GLY B 1 287 ? -36.431 22.571 -20.709 1.00 15.52 287 GLY B N 1
ATOM 4653 C CA . GLY B 1 287 ? -37.877 22.552 -20.615 1.00 16.97 287 GLY B CA 1
ATOM 4654 C C . GLY B 1 287 ? -38.558 21.310 -21.171 1.00 19.85 287 GLY B C 1
ATOM 4655 O O . GLY B 1 287 ? -39.797 21.256 -21.190 1.00 22.46 287 GLY B O 1
ATOM 4656 N N . SER B 1 288 ? -37.808 20.323 -21.646 1.00 17.27 288 SER B N 1
ATOM 4657 C CA . SER B 1 288 ? -38.434 19.092 -22.112 1.00 16.65 288 SER B CA 1
ATOM 4658 C C . SER B 1 288 ? -39.052 18.330 -20.943 1.00 18.60 288 SER B C 1
ATOM 4659 O O . SER B 1 288 ? -38.465 18.232 -19.862 1.00 16.45 288 SER B O 1
ATOM 4662 N N . SER B 1 289 ? -40.240 17.768 -21.161 1.00 19.45 289 SER B N 1
ATOM 4663 C CA . SER B 1 289 ? -40.910 17.031 -20.097 1.00 14.73 289 SER B CA 1
ATOM 4664 C C . SER B 1 289 ? -40.594 15.538 -20.111 1.00 17.32 289 SER B C 1
ATOM 4665 O O . SER B 1 289 ? -41.133 14.806 -19.277 1.00 16.38 289 SER B O 1
ATOM 4668 N N . TYR B 1 290 ? -39.739 15.076 -21.018 1.00 16.45 290 TYR B N 1
ATOM 4669 C CA . TYR B 1 290 ? -39.347 13.671 -21.054 1.00 16.71 290 TYR B CA 1
ATOM 4670 C C . TYR B 1 290 ? -38.423 13.336 -19.887 1.00 18.21 290 TYR B C 1
ATOM 4671 O O . TYR B 1 290 ? -37.705 14.196 -19.368 1.00 15.35 290 TYR B O 1
ATOM 4680 N N . SER B 1 291 ? -38.457 12.067 -19.465 1.00 14.61 291 SER B N 1
ATOM 4681 C CA . SER B 1 291 ? -37.437 11.576 -18.547 1.00 15.99 291 SER B CA 1
ATOM 4682 C C . SER B 1 291 ? -36.138 11.259 -19.259 1.00 14.62 291 SER B C 1
ATOM 4683 O O . SER B 1 291 ? -35.083 11.261 -18.623 1.00 14.29 291 SER B O 1
ATOM 4686 N N . SER B 1 292 ? -36.204 10.987 -20.558 1.00 12.10 292 SER B N 1
ATOM 4687 C CA . SER B 1 292 ? -35.131 10.314 -21.278 1.00 14.31 292 SER B CA 1
ATOM 4688 C C . SER B 1 292 ? -35.391 10.529 -22.763 1.00 15.05 292 SER B C 1
ATOM 4689 O O . SER B 1 292 ? -36.430 10.098 -23.264 1.00 17.25 292 SER B O 1
ATOM 4692 N N . ILE B 1 293 ? -34.491 11.218 -23.469 1.00 14.01 293 ILE B N 1
ATOM 4693 C CA . ILE B 1 293 ? -34.637 11.399 -24.911 1.00 12.83 293 ILE B CA 1
ATOM 4694 C C . ILE B 1 293 ? -33.478 10.690 -25.592 1.00 16.51 293 ILE B C 1
ATOM 4695 O O . ILE B 1 293 ? -32.339 11.178 -25.570 1.00 15.17 293 ILE B O 1
ATOM 4700 N N . PHE B 1 294 ? -33.780 9.565 -26.233 1.00 12.92 294 PHE B N 1
ATOM 4701 C CA . PHE B 1 294 ? -32.763 8.800 -26.941 1.00 15.45 294 PHE B CA 1
ATOM 4702 C C . PHE B 1 294 ? -32.227 9.584 -28.139 1.00 14.49 294 PHE B C 1
ATOM 4703 O O . PHE B 1 294 ? -32.990 10.051 -28.986 1.00 16.04 294 PHE B O 1
ATOM 4711 N N . ASP B 1 295 ? -30.904 9.719 -28.201 1.00 14.35 295 ASP B N 1
ATOM 4712 C CA . ASP B 1 295 ? -30.194 10.454 -29.254 1.00 14.82 295 ASP B CA 1
ATOM 4713 C C . ASP B 1 295 ? -29.698 9.412 -30.257 1.00 15.98 295 ASP B C 1
ATOM 4714 O O . ASP B 1 295 ? -28.601 8.873 -30.131 1.00 14.56 295 ASP B O 1
ATOM 4719 N N . GLU B 1 296 ? -30.517 9.145 -31.272 1.00 16.44 296 GLU B N 1
ATOM 4720 C CA . GLU B 1 296 ? -30.212 8.066 -32.202 1.00 13.45 296 GLU B CA 1
ATOM 4721 C C . GLU B 1 296 ? -28.875 8.277 -32.903 1.00 14.79 296 GLU B C 1
ATOM 4722 O O . GLU B 1 296 ? -28.100 7.325 -33.069 1.00 17.30 296 GLU B O 1
ATOM 4728 N N . LYS B 1 297 ? -28.573 9.508 -33.321 1.00 13.15 297 LYS B N 1
ATOM 4729 C CA . LYS B 1 297 ? -27.362 9.697 -34.113 1.00 16.34 297 LYS B CA 1
ATOM 4730 C C . LYS B 1 297 ? -26.087 9.731 -33.276 1.00 17.93 297 LYS B C 1
ATOM 4731 O O . LYS B 1 297 ? -25.001 9.630 -33.849 1.00 16.72 297 LYS B O 1
ATOM 4737 N N . ALA B 1 298 ? -26.174 9.855 -31.948 1.00 14.44 298 ALA B N 1
ATOM 4738 C CA . ALA B 1 298 ? -24.970 10.003 -31.136 1.00 15.66 298 ALA B CA 1
ATOM 4739 C C . ALA B 1 298 ? -24.359 8.688 -30.666 1.00 17.38 298 ALA B C 1
ATOM 4740 O O . ALA B 1 298 ? -23.177 8.679 -30.294 1.00 18.55 298 ALA B O 1
ATOM 4742 N N . GLY B 1 299 ? -25.123 7.599 -30.644 1.00 16.43 299 GLY B N 1
ATOM 4743 C CA . GLY B 1 299 ? -24.611 6.330 -30.155 1.00 16.77 299 GLY B CA 1
ATOM 4744 C C . GLY B 1 299 ? -23.750 5.595 -31.171 1.00 16.11 299 GLY B C 1
ATOM 4745 O O . GLY B 1 299 ? -23.639 5.975 -32.329 1.00 16.62 299 GLY B O 1
ATOM 4746 N N . ILE B 1 300 ? -23.140 4.492 -30.735 1.00 15.66 300 ILE B N 1
ATOM 4747 C CA . ILE B 1 300 ? -22.258 3.743 -31.621 1.00 16.18 300 ILE B CA 1
ATOM 4748 C C . ILE B 1 300 ? -22.176 2.302 -31.137 1.00 19.55 300 ILE B C 1
ATOM 4749 O O . ILE B 1 300 ? -22.221 2.023 -29.933 1.00 16.43 300 ILE B O 1
ATOM 4754 N N . LEU B 1 301 ? -22.068 1.387 -32.087 1.00 17.58 301 LEU B N 1
ATOM 4755 C CA . LEU B 1 301 ? -22.063 -0.042 -31.828 1.00 19.47 301 LEU B CA 1
ATOM 4756 C C . LEU B 1 301 ? -20.687 -0.591 -32.171 1.00 17.03 301 LEU B C 1
ATOM 4757 O O . LEU B 1 301 ? -20.149 -0.294 -33.241 1.00 17.90 301 LEU B O 1
ATOM 4762 N N . LEU B 1 302 ? -20.116 -1.385 -31.267 1.00 15.72 302 LEU B N 1
ATOM 4763 C CA . LEU B 1 302 ? -18.812 -1.989 -31.504 1.00 15.90 302 LEU B CA 1
ATOM 4764 C C . LEU B 1 302 ? -18.882 -3.473 -31.822 1.00 19.08 302 LEU B C 1
ATOM 4765 O O . LEU B 1 302 ? -18.017 -3.987 -32.529 1.00 21.15 302 LEU B O 1
ATOM 4770 N N . SER B 1 303 ? -19.872 -4.177 -31.305 1.00 16.67 303 SER B N 1
ATOM 4771 C CA . SER B 1 303 ? -20.132 -5.545 -31.721 1.00 18.18 303 SER B CA 1
ATOM 4772 C C . SER B 1 303 ? -21.630 -5.746 -31.680 1.00 17.35 303 SER B C 1
ATOM 4773 O O . SER B 1 303 ? -22.360 -4.918 -31.112 1.00 14.59 303 SER B O 1
ATOM 4776 N N . PRO B 1 304 ? -22.141 -6.834 -32.264 1.00 16.62 304 PRO B N 1
ATOM 4777 C CA . PRO B 1 304 ? -23.589 -7.075 -32.217 1.00 15.97 304 PRO B CA 1
ATOM 4778 C C . PRO B 1 304 ? -24.150 -7.133 -30.805 1.00 16.34 304 PRO B C 1
ATOM 4779 O O . PRO B 1 304 ? -25.375 -7.019 -30.640 1.00 19.11 304 PRO B O 1
ATOM 4783 N N . THR B 1 305 ? -23.310 -7.324 -29.779 1.00 15.16 305 THR B N 1
ATOM 4784 C CA . THR B 1 305 ? -23.795 -7.378 -28.401 1.00 17.49 305 THR B CA 1
ATOM 4785 C C . THR B 1 305 ? -23.119 -6.360 -27.484 1.00 15.24 305 THR B C 1
ATOM 4786 O O . THR B 1 305 ? -23.129 -6.557 -26.263 1.00 17.78 305 THR B O 1
ATOM 4790 N N . PHE B 1 306 ? -22.547 -5.276 -28.027 1.00 15.00 306 PHE B N 1
ATOM 4791 C CA . PHE B 1 306 ? -21.801 -4.306 -27.213 1.00 15.26 306 PHE B CA 1
ATOM 4792 C C . PHE B 1 306 ? -21.965 -2.933 -27.849 1.00 15.10 306 PHE B C 1
ATOM 4793 O O . PHE B 1 306 ? -21.434 -2.689 -28.934 1.00 15.03 306 PHE B O 1
ATOM 4801 N N . VAL B 1 307 ? -22.682 -2.028 -27.178 1.00 15.90 307 VAL B N 1
ATOM 4802 C CA . VAL B 1 307 ? -23.133 -0.800 -27.813 1.00 14.50 307 VAL B CA 1
ATOM 4803 C C . VAL B 1 307 ? -23.139 0.323 -26.785 1.00 16.84 307 VAL B C 1
ATOM 4804 O O . VAL B 1 307 ? -23.341 0.093 -25.591 1.00 13.96 307 VAL B O 1
ATOM 4808 N N . LYS B 1 308 ? -22.926 1.550 -27.259 1.00 13.47 308 LYS B N 1
ATOM 4809 C CA . LYS B 1 308 ? -23.016 2.746 -26.433 1.00 13.88 308 LYS B CA 1
ATOM 4810 C C . LYS B 1 308 ? -24.255 3.531 -26.843 1.00 17.49 308 LYS B C 1
ATOM 4811 O O . LYS B 1 308 ? -24.411 3.876 -28.019 1.00 12.84 308 LYS B O 1
ATOM 4817 N N . LEU B 1 309 ? -25.130 3.809 -25.876 1.00 14.30 309 LEU B N 1
ATOM 4818 C CA . LEU B 1 309 ? -26.391 4.492 -26.126 1.00 13.44 309 LEU B CA 1
ATOM 4819 C C . LEU B 1 309 ? -26.424 5.788 -25.337 1.00 14.32 309 LEU B C 1
ATOM 4820 O O . LEU B 1 309 ? -26.017 5.820 -24.173 1.00 15.11 309 LEU B O 1
ATOM 4825 N N . ILE B 1 310 ? -26.928 6.838 -25.982 1.00 12.34 310 ILE B N 1
ATOM 4826 C CA . ILE B 1 310 ? -26.908 8.208 -25.471 1.00 14.14 310 ILE B CA 1
ATOM 4827 C C . ILE B 1 310 ? -28.345 8.671 -25.244 1.00 13.82 310 ILE B C 1
ATOM 4828 O O . ILE B 1 310 ? -29.172 8.585 -26.157 1.00 13.29 310 ILE B O 1
ATOM 4833 N N . SER B 1 311 ? -28.637 9.184 -24.047 1.00 11.94 311 SER B N 1
ATOM 4834 C CA . SER B 1 311 ? -29.975 9.708 -23.768 1.00 13.59 311 SER B CA 1
ATOM 4835 C C . SER B 1 311 ? -29.935 10.987 -22.938 1.00 14.97 311 SER B C 1
ATOM 4836 O O . SER B 1 311 ? -29.287 11.042 -21.887 1.00 11.92 311 SER B O 1
ATOM 4839 N N . TRP B 1 312 ? -30.690 11.990 -23.387 1.00 11.07 312 TRP B N 1
ATOM 4840 C CA . TRP B 1 312 ? -30.737 13.314 -22.779 1.00 12.85 312 TRP B CA 1
ATOM 4841 C C . TRP B 1 312 ? -31.806 13.408 -21.696 1.00 14.47 312 TRP B C 1
ATOM 4842 O O . TRP B 1 312 ? -32.779 12.647 -21.685 1.00 14.44 312 TRP B O 1
ATOM 4853 N N . TYR B 1 313 ? -31.637 14.390 -20.801 1.00 13.72 313 TYR B N 1
ATOM 4854 C CA . TYR B 1 313 ? -32.678 14.700 -19.827 1.00 13.75 313 TYR B CA 1
ATOM 4855 C C . TYR B 1 313 ? -32.474 16.090 -19.251 1.00 11.11 313 TYR B C 1
ATOM 4856 O O . TYR B 1 313 ? -31.356 16.468 -18.891 1.00 13.27 313 TYR B O 1
ATOM 4865 N N . ASP B 1 314 ? -33.564 16.843 -19.163 1.00 11.64 314 ASP B N 1
ATOM 4866 C CA . ASP B 1 314 ? -33.540 18.075 -18.376 1.00 16.28 314 ASP B CA 1
ATOM 4867 C C . ASP B 1 314 ? -33.639 17.634 -16.920 1.00 13.65 314 ASP B C 1
ATOM 4868 O O . ASP B 1 314 ? -34.728 17.319 -16.425 1.00 13.28 314 ASP B O 1
ATOM 4873 N N . ASN B 1 315 ? -32.493 17.614 -16.232 1.00 11.16 315 ASN B N 1
ATOM 4874 C CA . ASN B 1 315 ? -32.459 17.044 -14.895 1.00 13.94 315 ASN B CA 1
ATOM 4875 C C . ASN B 1 315 ? -33.385 17.793 -13.948 1.00 16.17 315 ASN B C 1
ATOM 4876 O O . ASN B 1 315 ? -33.931 17.183 -13.021 1.00 14.93 315 ASN B O 1
ATOM 4881 N N . GLU B 1 316 ? -33.607 19.096 -14.183 1.00 10.86 316 GLU B N 1
ATOM 4882 C CA . GLU B 1 316 ? -34.536 19.866 -13.362 1.00 14.08 316 GLU B CA 1
ATOM 4883 C C . GLU B 1 316 ? -35.988 19.633 -13.776 1.00 16.78 316 GLU B C 1
ATOM 4884 O O . GLU B 1 316 ? -36.828 19.244 -12.954 1.00 16.76 316 GLU B O 1
ATOM 4890 N N . TYR B 1 317 ? -36.305 19.875 -15.051 1.00 14.16 317 TYR B N 1
ATOM 4891 C CA . TYR B 1 317 ? -37.701 19.993 -15.467 1.00 14.47 317 TYR B CA 1
ATOM 4892 C C . TYR B 1 317 ? -38.349 18.658 -15.826 1.00 16.36 317 TYR B C 1
ATOM 4893 O O . TYR B 1 317 ? -39.540 18.455 -15.547 1.00 16.30 317 TYR B O 1
ATOM 4902 N N . GLY B 1 318 ? -37.615 17.762 -16.490 1.00 15.24 318 GLY B N 1
ATOM 4903 C CA . GLY B 1 318 ? -38.156 16.435 -16.735 1.00 14.57 318 GLY B CA 1
ATOM 4904 C C . GLY B 1 318 ? -38.470 15.717 -15.437 1.00 17.27 318 GLY B C 1
ATOM 4905 O O . GLY B 1 318 ? -39.559 15.154 -15.260 1.00 14.78 318 GLY B O 1
ATOM 4906 N N . TYR B 1 319 ? -37.521 15.753 -14.501 1.00 14.56 319 TYR B N 1
ATOM 4907 C CA . TYR B 1 319 ? -37.719 15.133 -13.196 1.00 16.28 319 TYR B CA 1
ATOM 4908 C C . TYR B 1 319 ? -38.890 15.767 -12.448 1.00 16.57 319 TYR B C 1
ATOM 4909 O O . TYR B 1 319 ? -39.693 15.058 -11.829 1.00 15.44 319 TYR B O 1
ATOM 4918 N N . SER B 1 320 ? -38.988 17.100 -12.466 1.00 16.17 320 SER B N 1
ATOM 4919 C CA . SER B 1 320 ? -40.088 17.743 -11.748 1.00 15.55 320 SER B CA 1
ATOM 4920 C C . SER B 1 320 ? -41.434 17.329 -12.328 1.00 17.25 320 SER B C 1
ATOM 4921 O O . SER B 1 320 ? -42.406 17.126 -11.590 1.00 16.61 320 SER B O 1
ATOM 4924 N N . THR B 1 321 ? -41.506 17.171 -13.654 1.00 13.44 321 THR B N 1
ATOM 4925 C CA . THR B 1 321 ? -42.734 16.687 -14.272 1.00 14.74 321 THR B CA 1
ATOM 4926 C C . THR B 1 321 ? -43.069 15.284 -13.770 1.00 16.53 321 THR B C 1
ATOM 4927 O O . THR B 1 321 ? -44.228 14.998 -13.451 1.00 15.18 321 THR B O 1
ATOM 4931 N N . ARG B 1 322 ? -42.052 14.420 -13.632 1.00 14.84 322 ARG B N 1
ATOM 4932 C CA . ARG B 1 322 ? -42.275 13.053 -13.154 1.00 16.76 322 ARG B CA 1
ATOM 4933 C C . ARG B 1 322 ? -42.766 13.037 -11.713 1.00 16.88 322 ARG B C 1
ATOM 4934 O O . ARG B 1 322 ? -43.595 12.197 -11.351 1.00 18.17 322 ARG B O 1
ATOM 4942 N N . VAL B 1 323 ? -42.247 13.938 -10.873 1.00 16.47 323 VAL B N 1
ATOM 4943 C CA . VAL B 1 323 ? -42.737 14.053 -9.498 1.00 14.98 323 VAL B CA 1
ATOM 4944 C C . VAL B 1 323 ? -44.253 14.229 -9.490 1.00 18.01 323 VAL B C 1
ATOM 4945 O O . VAL B 1 323 ? -44.975 13.552 -8.750 1.00 16.42 323 VAL B O 1
ATOM 4949 N N . VAL B 1 324 ? -44.755 15.148 -10.320 1.00 15.67 324 VAL B N 1
ATOM 4950 C CA . VAL B 1 324 ? -46.187 15.427 -10.375 1.00 16.25 324 VAL B CA 1
ATOM 4951 C C . VAL B 1 324 ? -46.952 14.255 -10.988 1.00 17.65 324 VAL B C 1
ATOM 4952 O O . VAL B 1 324 ? -48.069 13.932 -10.556 1.00 17.10 324 VAL B O 1
ATOM 4956 N N . ASP B 1 325 ? -46.379 13.618 -12.014 1.00 16.96 325 ASP B N 1
ATOM 4957 C CA . ASP B 1 325 ? -46.975 12.409 -12.578 1.00 19.19 325 ASP B CA 1
ATOM 4958 C C . ASP B 1 325 ? -47.089 11.311 -11.530 1.00 18.36 325 ASP B C 1
ATOM 4959 O O . ASP B 1 325 ? -48.126 10.645 -11.419 1.00 20.80 325 ASP B O 1
ATOM 4964 N N . LEU B 1 326 ? -46.020 11.090 -10.765 1.00 19.71 326 LEU B N 1
ATOM 4965 C CA . LEU B 1 326 ? -46.075 10.065 -9.727 1.00 19.30 326 LEU B CA 1
ATOM 4966 C C . LEU B 1 326 ? -47.138 10.416 -8.702 1.00 18.56 326 LEU B C 1
ATOM 4967 O O . LEU B 1 326 ? -47.893 9.546 -8.250 1.00 19.02 326 LEU B O 1
ATOM 4972 N N . LEU B 1 327 ? -47.223 11.697 -8.344 1.00 15.09 327 LEU B N 1
ATOM 4973 C CA . LEU B 1 327 ? -48.238 12.162 -7.402 1.00 18.02 327 LEU B CA 1
ATOM 4974 C C . LEU B 1 327 ? -49.637 11.829 -7.906 1.00 17.95 327 LEU B C 1
ATOM 4975 O O . LEU B 1 327 ? -50.458 11.263 -7.170 1.00 19.21 327 LEU B O 1
ATOM 4980 N N . GLU B 1 328 ? -49.919 12.143 -9.175 1.00 16.95 328 GLU B N 1
ATOM 4981 C CA . GLU B 1 328 ? -51.246 11.857 -9.709 1.00 20.12 328 GLU B CA 1
ATOM 4982 C C . GLU B 1 328 ? -51.503 10.356 -9.774 1.00 22.67 328 GLU B C 1
ATOM 4983 O O . GLU B 1 328 ? -52.640 9.912 -9.550 1.00 19.65 328 GLU B O 1
ATOM 4989 N N . HIS B 1 329 ? -50.465 9.561 -10.056 1.00 17.34 329 HIS B N 1
ATOM 4990 C CA . HIS B 1 329 ? -50.648 8.112 -10.047 1.00 20.93 329 HIS B CA 1
ATOM 4991 C C . HIS B 1 329 ? -50.950 7.604 -8.643 1.00 23.00 329 HIS B C 1
ATOM 4992 O O . HIS B 1 329 ? -51.786 6.711 -8.467 1.00 20.37 329 HIS B O 1
ATOM 4999 N N . VAL B 1 330 ? -50.267 8.154 -7.640 1.00 20.73 330 VAL B N 1
ATOM 5000 C CA . VAL B 1 330 ? -50.509 7.766 -6.254 1.00 21.26 330 VAL B CA 1
ATOM 5001 C C . VAL B 1 330 ? -51.934 8.118 -5.842 1.00 25.95 330 VAL B C 1
ATOM 5002 O O . VAL B 1 330 ? -52.642 7.304 -5.237 1.00 22.89 330 VAL B O 1
ATOM 5006 N N . ALA B 1 331 ? -52.381 9.334 -6.162 1.00 23.02 331 ALA B N 1
ATOM 5007 C CA . ALA B 1 331 ? -53.735 9.726 -5.787 1.00 26.98 331 ALA B CA 1
ATOM 5008 C C . ALA B 1 331 ? -54.772 8.827 -6.454 1.00 30.15 331 ALA B C 1
ATOM 5009 O O . ALA B 1 331 ? -55.743 8.402 -5.814 1.00 31.06 331 ALA B O 1
ATOM 5011 N N . LYS B 1 332 ? -54.572 8.513 -7.737 1.00 23.17 332 LYS B N 1
ATOM 5012 C CA . LYS B 1 332 ? -55.510 7.653 -8.449 1.00 30.48 332 LYS B CA 1
ATOM 5013 C C . LYS B 1 332 ? -55.475 6.226 -7.911 1.00 31.27 332 LYS B C 1
ATOM 5014 O O . LYS B 1 332 ? -56.523 5.589 -7.756 1.00 32.06 332 LYS B O 1
ATOM 5020 N N . ALA B 1 333 ? -54.279 5.705 -7.626 1.00 27.52 333 ALA B N 1
ATOM 5021 C CA . ALA B 1 333 ? -54.155 4.358 -7.083 1.00 29.55 333 ALA B CA 1
ATOM 5022 C C . ALA B 1 333 ? -54.771 4.232 -5.698 1.00 30.92 333 ALA B C 1
ATOM 5023 O O . ALA B 1 333 ? -55.069 3.115 -5.269 1.00 35.39 333 ALA B O 1
ATOM 5025 N N . SER B 1 334 ? -54.959 5.343 -4.988 1.00 28.87 334 SER B N 1
ATOM 5026 C CA . SER B 1 334 ? -55.461 5.322 -3.623 1.00 32.34 334 SER B CA 1
ATOM 5027 C C . SER B 1 334 ? -56.907 5.778 -3.498 1.00 37.17 334 SER B C 1
ATOM 5028 O O . SER B 1 334 ? -57.409 5.882 -2.373 1.00 37.85 334 SER B O 1
ATOM 5031 N N . ALA B 1 335 ? -57.585 6.052 -4.609 1.00 35.11 335 ALA B N 1
ATOM 5032 C CA . ALA B 1 335 ? -58.966 6.528 -4.567 1.00 41.36 335 ALA B CA 1
ATOM 5033 C C . ALA B 1 335 ? -59.930 5.374 -4.313 1.00 44.42 335 ALA B C 1
ATOM 5034 O O . ALA B 1 335 ? -59.596 4.210 -4.551 1.00 45.56 335 ALA B O 1
ATOM 5037 N N . ALA C 1 2 ? 20.669 20.788 -33.196 1.00 52.21 2 ALA C N 1
ATOM 5038 C CA . ALA C 1 2 ? 20.950 20.554 -34.606 1.00 47.88 2 ALA C CA 1
ATOM 5039 C C . ALA C 1 2 ? 19.658 20.395 -35.411 1.00 45.68 2 ALA C C 1
ATOM 5040 O O . ALA C 1 2 ? 19.699 20.136 -36.612 1.00 50.93 2 ALA C O 1
ATOM 5042 N N . ILE C 1 3 ? 18.513 20.568 -34.755 1.00 42.85 3 ILE C N 1
ATOM 5043 C CA . ILE C 1 3 ? 17.207 20.358 -35.374 1.00 40.75 3 ILE C CA 1
ATOM 5044 C C . ILE C 1 3 ? 16.634 21.715 -35.780 1.00 42.43 3 ILE C C 1
ATOM 5045 O O . ILE C 1 3 ? 16.291 22.537 -34.925 1.00 40.26 3 ILE C O 1
ATOM 5050 N N . LYS C 1 4 ? 16.516 21.951 -37.089 1.00 39.59 4 LYS C N 1
ATOM 5051 C CA . LYS C 1 4 ? 16.077 23.233 -37.637 1.00 40.08 4 LYS C CA 1
ATOM 5052 C C . LYS C 1 4 ? 14.653 23.074 -38.152 1.00 39.91 4 LYS C C 1
ATOM 5053 O O . LYS C 1 4 ? 14.428 22.412 -39.171 1.00 39.42 4 LYS C O 1
ATOM 5059 N N . ILE C 1 5 ? 13.693 23.702 -37.474 1.00 37.85 5 ILE C N 1
ATOM 5060 C CA . ILE C 1 5 ? 12.291 23.465 -37.787 1.00 37.20 5 ILE C CA 1
ATOM 5061 C C . ILE C 1 5 ? 11.589 24.757 -38.184 1.00 35.26 5 ILE C C 1
ATOM 5062 O O . ILE C 1 5 ? 12.024 25.870 -37.869 1.00 38.19 5 ILE C O 1
ATOM 5067 N N . GLY C 1 6 ? 10.476 24.581 -38.897 1.00 34.57 6 GLY C N 1
ATOM 5068 C CA . GLY C 1 6 ? 9.531 25.649 -39.120 1.00 34.30 6 GLY C CA 1
ATOM 5069 C C . GLY C 1 6 ? 8.147 25.186 -38.708 1.00 36.57 6 GLY C C 1
ATOM 5070 O O . GLY C 1 6 ? 7.863 23.988 -38.644 1.00 27.60 6 GLY C O 1
ATOM 5071 N N . ILE C 1 7 ? 7.285 26.160 -38.414 1.00 31.03 7 ILE C N 1
ATOM 5072 C CA . ILE C 1 7 ? 5.938 25.900 -37.908 1.00 29.72 7 ILE C CA 1
ATOM 5073 C C . ILE C 1 7 ? 4.941 26.502 -38.882 1.00 27.68 7 ILE C C 1
ATOM 5074 O O . ILE C 1 7 ? 4.954 27.716 -39.107 1.00 27.83 7 ILE C O 1
ATOM 5079 N N . ASN C 1 8 ? 4.057 25.671 -39.434 1.00 27.08 8 ASN C N 1
ATOM 5080 C CA . ASN C 1 8 ? 2.991 26.149 -40.308 1.00 28.30 8 ASN C CA 1
ATOM 5081 C C . ASN C 1 8 ? 1.675 26.119 -39.538 1.00 28.58 8 ASN C C 1
ATOM 5082 O O . ASN C 1 8 ? 1.255 25.058 -39.059 1.00 27.77 8 ASN C O 1
ATOM 5087 N N . GLY C 1 9 ? 1.025 27.278 -39.431 1.00 27.23 9 GLY C N 1
ATOM 5088 C CA . GLY C 1 9 ? -0.167 27.389 -38.612 1.00 25.84 9 GLY C CA 1
ATOM 5089 C C . GLY C 1 9 ? 0.169 27.747 -37.180 1.00 23.54 9 GLY C C 1
ATOM 5090 O O . GLY C 1 9 ? 0.445 26.878 -36.343 1.00 22.15 9 GLY C O 1
ATOM 5091 N N . PHE C 1 10 ? 0.145 29.045 -36.891 1.00 26.46 10 PHE C N 1
ATOM 5092 C CA . PHE C 1 10 ? 0.614 29.580 -35.615 1.00 23.71 10 PHE C CA 1
ATOM 5093 C C . PHE C 1 10 ? -0.558 29.738 -34.650 1.00 23.82 10 PHE C C 1
ATOM 5094 O O . PHE C 1 10 ? -0.861 30.827 -34.165 1.00 22.65 10 PHE C O 1
ATOM 5102 N N . GLY C 1 11 ? -1.229 28.619 -34.400 1.00 22.30 11 GLY C N 1
ATOM 5103 C CA . GLY C 1 11 ? -2.448 28.620 -33.622 1.00 22.51 11 GLY C CA 1
ATOM 5104 C C . GLY C 1 11 ? -2.221 28.063 -32.237 1.00 19.15 11 GLY C C 1
ATOM 5105 O O . GLY C 1 11 ? -1.132 28.210 -31.683 1.00 20.33 11 GLY C O 1
ATOM 5106 N N . ARG C 1 12 ? -3.233 27.407 -31.671 1.00 19.17 12 ARG C N 1
ATOM 5107 C CA . ARG C 1 12 ? -3.085 26.848 -30.330 1.00 17.63 12 ARG C CA 1
ATOM 5108 C C . ARG C 1 12 ? -1.912 25.874 -30.266 1.00 22.19 12 ARG C C 1
ATOM 5109 O O . ARG C 1 12 ? -1.042 25.977 -29.388 1.00 18.54 12 ARG C O 1
ATOM 5117 N N . ILE C 1 13 ? -1.871 24.920 -31.193 1.00 19.09 13 ILE C N 1
ATOM 5118 C CA . ILE C 1 13 ? -0.807 23.923 -31.174 1.00 18.72 13 ILE C CA 1
ATOM 5119 C C . ILE C 1 13 ? 0.505 24.528 -31.658 1.00 18.23 13 ILE C C 1
ATOM 5120 O O . ILE C 1 13 ? 1.555 24.334 -31.037 1.00 21.32 13 ILE C O 1
ATOM 5125 N N . GLY C 1 14 ? 0.459 25.271 -32.771 1.00 22.91 14 GLY C N 1
ATOM 5126 C CA . GLY C 1 14 ? 1.662 25.922 -33.279 1.00 22.18 14 GLY C CA 1
ATOM 5127 C C . GLY C 1 14 ? 2.369 26.769 -32.236 1.00 24.00 14 GLY C C 1
ATOM 5128 O O . GLY C 1 14 ? 3.586 26.670 -32.060 1.00 19.97 14 GLY C O 1
ATOM 5129 N N . ARG C 1 15 ? 1.612 27.603 -31.512 1.00 23.16 15 ARG C N 1
ATOM 5130 C CA . ARG C 1 15 ? 2.236 28.504 -30.545 1.00 22.89 15 ARG C CA 1
ATOM 5131 C C . ARG C 1 15 ? 2.748 27.750 -29.325 1.00 23.59 15 ARG C C 1
ATOM 5132 O O . ARG C 1 15 ? 3.799 28.103 -28.774 1.00 21.81 15 ARG C O 1
ATOM 5140 N N . LEU C 1 16 ? 2.031 26.701 -28.891 1.00 24.47 16 LEU C N 1
ATOM 5141 C CA . LEU C 1 16 ? 2.485 25.940 -27.734 1.00 21.76 16 LEU C CA 1
ATOM 5142 C C . LEU C 1 16 ? 3.618 24.987 -28.088 1.00 24.61 16 LEU C C 1
ATOM 5143 O O . LEU C 1 16 ? 4.461 24.694 -27.233 1.00 21.84 16 LEU C O 1
ATOM 5148 N N . VAL C 1 17 ? 3.656 24.494 -29.327 1.00 22.28 17 VAL C N 1
ATOM 5149 C CA . VAL C 1 17 ? 4.823 23.733 -29.769 1.00 24.45 17 VAL C CA 1
ATOM 5150 C C . VAL C 1 17 ? 6.062 24.621 -29.722 1.00 26.37 17 VAL C C 1
ATOM 5151 O O . VAL C 1 17 ? 7.135 24.196 -29.272 1.00 24.04 17 VAL C O 1
ATOM 5155 N N . LEU C 1 18 ? 5.917 25.884 -30.140 1.00 25.02 18 LEU C N 1
ATOM 5156 C CA . LEU C 1 18 ? 7.014 26.841 -30.021 1.00 24.45 18 LEU C CA 1
ATOM 5157 C C . LEU C 1 18 ? 7.436 27.012 -28.569 1.00 25.07 18 LEU C C 1
ATOM 5158 O O . LEU C 1 18 ? 8.630 26.959 -28.248 1.00 26.08 18 LEU C O 1
ATOM 5163 N N . ARG C 1 19 ? 6.468 27.210 -27.669 1.00 23.15 19 ARG C N 1
ATOM 5164 C CA . ARG C 1 19 ? 6.795 27.286 -26.246 1.00 24.75 19 ARG C CA 1
ATOM 5165 C C . ARG C 1 19 ? 7.620 26.082 -25.801 1.00 29.58 19 ARG C C 1
ATOM 5166 O O . ARG C 1 19 ? 8.640 26.229 -25.116 1.00 28.49 19 ARG C O 1
ATOM 5174 N N . VAL C 1 20 ? 7.205 24.877 -26.196 1.00 27.74 20 VAL C N 1
ATOM 5175 C CA . VAL C 1 20 ? 7.952 23.692 -25.787 1.00 27.92 20 VAL C CA 1
ATOM 5176 C C . VAL C 1 20 ? 9.316 23.659 -26.469 1.00 26.51 20 VAL C C 1
ATOM 5177 O O . VAL C 1 20 ? 10.334 23.357 -25.834 1.00 34.23 20 VAL C O 1
ATOM 5181 N N . ALA C 1 21 ? 9.358 23.970 -27.768 1.00 25.74 21 ALA C N 1
ATOM 5182 C CA . ALA C 1 21 ? 10.601 23.862 -28.529 1.00 29.45 21 ALA C CA 1
ATOM 5183 C C . ALA C 1 21 ? 11.680 24.787 -27.974 1.00 35.86 21 ALA C C 1
ATOM 5184 O O . ALA C 1 21 ? 12.846 24.388 -27.841 1.00 35.76 21 ALA C O 1
ATOM 5186 N N . LEU C 1 22 ? 11.309 26.025 -27.633 1.00 32.75 22 LEU C N 1
ATOM 5187 C CA . LEU C 1 22 ? 12.253 26.969 -27.041 1.00 33.54 22 LEU C CA 1
ATOM 5188 C C . LEU C 1 22 ? 12.908 26.426 -25.780 1.00 35.56 22 LEU C C 1
ATOM 5189 O O . LEU C 1 22 ? 13.955 26.939 -25.368 1.00 38.94 22 LEU C O 1
ATOM 5194 N N . GLY C 1 23 ? 12.326 25.404 -25.160 1.00 34.28 23 GLY C N 1
ATOM 5195 C CA . GLY C 1 23 ? 12.934 24.776 -24.011 1.00 32.22 23 GLY C CA 1
ATOM 5196 C C . GLY C 1 23 ? 13.840 23.605 -24.315 1.00 37.09 23 GLY C C 1
ATOM 5197 O O . GLY C 1 23 ? 14.335 22.967 -23.381 1.00 34.65 23 GLY C O 1
ATOM 5198 N N . ARG C 1 24 ? 14.078 23.294 -25.590 1.00 37.56 24 ARG C N 1
ATOM 5199 C CA . ARG C 1 24 ? 14.839 22.112 -25.988 1.00 41.97 24 ARG C CA 1
ATOM 5200 C C . ARG C 1 24 ? 16.175 22.533 -26.592 1.00 42.74 24 ARG C C 1
ATOM 5201 O O . ARG C 1 24 ? 16.206 23.299 -27.565 1.00 40.30 24 ARG C O 1
ATOM 5209 N N . LYS C 1 25 ? 17.266 22.007 -26.021 1.00 50.16 25 LYS C N 1
ATOM 5210 C CA . LYS C 1 25 ? 18.630 22.297 -26.451 1.00 51.63 25 LYS C CA 1
ATOM 5211 C C . LYS C 1 25 ? 18.802 22.265 -27.964 1.00 47.67 25 LYS C C 1
ATOM 5212 O O . LYS C 1 25 ? 19.209 23.260 -28.583 1.00 45.78 25 LYS C O 1
ATOM 5218 N N . ASP C 1 26 ? 18.492 21.115 -28.566 1.00 43.69 26 ASP C N 1
ATOM 5219 C CA . ASP C 1 26 ? 18.889 20.801 -29.934 1.00 45.99 26 ASP C CA 1
ATOM 5220 C C . ASP C 1 26 ? 17.962 21.371 -30.998 1.00 45.19 26 ASP C C 1
ATOM 5221 O O . ASP C 1 26 ? 18.189 21.113 -32.187 1.00 43.07 26 ASP C O 1
ATOM 5226 N N . ILE C 1 27 ? 16.933 22.124 -30.620 1.00 42.25 27 ILE C N 1
ATOM 5227 C CA . ILE C 1 27 ? 15.953 22.628 -31.574 1.00 42.32 27 ILE C CA 1
ATOM 5228 C C . ILE C 1 27 ? 16.220 24.102 -31.825 1.00 38.05 27 ILE C C 1
ATOM 5229 O O . ILE C 1 27 ? 16.415 24.878 -30.883 1.00 44.27 27 ILE C O 1
ATOM 5234 N N . GLU C 1 28 ? 16.239 24.485 -33.093 1.00 38.69 28 GLU C N 1
ATOM 5235 C CA . GLU C 1 28 ? 16.314 25.881 -33.499 1.00 42.25 28 GLU C CA 1
ATOM 5236 C C . GLU C 1 28 ? 15.082 26.166 -34.349 1.00 41.15 28 GLU C C 1
ATOM 5237 O O . GLU C 1 28 ? 14.955 25.642 -35.463 1.00 39.08 28 GLU C O 1
ATOM 5243 N N . VAL C 1 29 ? 14.165 26.971 -33.818 1.00 38.49 29 VAL C N 1
ATOM 5244 C CA . VAL C 1 29 ? 12.973 27.365 -34.563 1.00 38.41 29 VAL C CA 1
ATOM 5245 C C . VAL C 1 29 ? 13.375 28.488 -35.516 1.00 40.72 29 VAL C C 1
ATOM 5246 O O . VAL C 1 29 ? 13.690 29.598 -35.084 1.00 37.60 29 VAL C O 1
ATOM 5250 N N . VAL C 1 30 ? 13.369 28.198 -36.813 1.00 38.31 30 VAL C N 1
ATOM 5251 C CA . VAL C 1 30 ? 13.869 29.145 -37.806 1.00 39.81 30 VAL C CA 1
ATOM 5252 C C . VAL C 1 30 ? 12.779 30.100 -38.270 1.00 36.98 30 VAL C C 1
ATOM 5253 O O . VAL C 1 30 ? 13.025 31.294 -38.451 1.00 37.62 30 VAL C O 1
ATOM 5257 N N . ALA C 1 31 ? 11.564 29.603 -38.478 1.00 33.19 31 ALA C N 1
ATOM 5258 C CA . ALA C 1 31 ? 10.519 30.448 -39.026 1.00 31.74 31 ALA C CA 1
ATOM 5259 C C . ALA C 1 31 ? 9.158 29.873 -38.670 1.00 32.94 31 ALA C C 1
ATOM 5260 O O . ALA C 1 31 ? 9.026 28.703 -38.299 1.00 29.40 31 ALA C O 1
ATOM 5262 N N . VAL C 1 32 ? 8.146 30.722 -38.796 1.00 33.56 32 VAL C N 1
ATOM 5263 C CA . VAL C 1 32 ? 6.750 30.330 -38.688 1.00 29.15 32 VAL C CA 1
ATOM 5264 C C . VAL C 1 32 ? 6.025 30.899 -39.894 1.00 33.87 32 VAL C C 1
ATOM 5265 O O . VAL C 1 32 ? 6.438 31.911 -40.471 1.00 32.52 32 VAL C O 1
ATOM 5269 N N . ASN C 1 33 ? 4.936 30.244 -40.283 1.00 31.63 33 ASN C N 1
ATOM 5270 C CA . ASN C 1 33 ? 4.112 30.754 -41.367 1.00 30.52 33 ASN C CA 1
ATOM 5271 C C . ASN C 1 33 ? 2.650 30.739 -40.959 1.00 29.92 33 ASN C C 1
ATOM 5272 O O . ASN C 1 33 ? 2.144 29.722 -40.475 1.00 28.81 33 ASN C O 1
ATOM 5277 N N . ASP C 1 34 ? 1.980 31.862 -41.175 1.00 28.17 34 ASP C N 1
ATOM 5278 C CA . ASP C 1 34 ? 0.549 32.000 -40.949 1.00 29.76 34 ASP C CA 1
ATOM 5279 C C . ASP C 1 34 ? 0.044 33.205 -41.736 1.00 30.15 34 ASP C C 1
ATOM 5280 O O . ASP C 1 34 ? 0.384 34.349 -41.401 1.00 30.79 34 ASP C O 1
ATOM 5285 N N . PRO C 1 35 ? -0.767 33.000 -42.782 1.00 32.76 35 PRO C N 1
ATOM 5286 C CA . PRO C 1 35 ? -1.223 34.135 -43.603 1.00 36.22 35 PRO C CA 1
ATOM 5287 C C . PRO C 1 35 ? -2.151 35.090 -42.881 1.00 35.84 35 PRO C C 1
ATOM 5288 O O . PRO C 1 35 ? -2.528 36.116 -43.459 1.00 34.06 35 PRO C O 1
ATOM 5292 N N . PHE C 1 36 ? -2.540 34.792 -41.647 1.00 29.29 36 PHE C N 1
ATOM 5293 C CA . PHE C 1 36 ? -3.449 35.651 -40.907 1.00 31.75 36 PHE C CA 1
ATOM 5294 C C . PHE C 1 36 ? -2.785 36.378 -39.744 1.00 32.46 36 PHE C C 1
ATOM 5295 O O . PHE C 1 36 ? -3.466 37.130 -39.038 1.00 33.76 36 PHE C O 1
ATOM 5303 N N . ILE C 1 37 ? -1.479 36.193 -39.530 1.00 32.78 37 ILE C N 1
ATOM 5304 C CA . ILE C 1 37 ? -0.792 36.704 -38.340 1.00 32.21 37 ILE C CA 1
ATOM 5305 C C . ILE C 1 37 ? 0.519 37.353 -38.777 1.00 34.80 37 ILE C C 1
ATOM 5306 O O . ILE C 1 37 ? 1.505 36.658 -39.048 1.00 37.05 37 ILE C O 1
ATOM 5311 N N . ALA C 1 38 ? 0.544 38.687 -38.819 1.00 33.78 38 ALA C N 1
ATOM 5312 C CA . ALA C 1 38 ? 1.743 39.455 -39.134 1.00 34.11 38 ALA C CA 1
ATOM 5313 C C . ALA C 1 38 ? 2.737 39.407 -37.966 1.00 34.90 38 ALA C C 1
ATOM 5314 O O . ALA C 1 38 ? 2.392 38.975 -36.863 1.00 33.77 38 ALA C O 1
ATOM 5316 N N . PRO C 1 39 ? 3.988 39.849 -38.179 1.00 36.19 39 PRO C N 1
ATOM 5317 C CA . PRO C 1 39 ? 4.996 39.717 -37.106 1.00 32.08 39 PRO C CA 1
ATOM 5318 C C . PRO C 1 39 ? 4.609 40.347 -35.778 1.00 31.46 39 PRO C C 1
ATOM 5319 O O . PRO C 1 39 ? 4.719 39.689 -34.732 1.00 27.18 39 PRO C O 1
ATOM 5323 N N . ASP C 1 40 ? 4.180 41.612 -35.772 1.00 29.70 40 ASP C N 1
ATOM 5324 C CA . ASP C 1 40 ? 3.833 42.235 -34.498 1.00 31.63 40 ASP C CA 1
ATOM 5325 C C . ASP C 1 40 ? 2.665 41.505 -33.840 1.00 29.31 40 ASP C C 1
ATOM 5326 O O . ASP C 1 40 ? 2.656 41.301 -32.621 1.00 24.46 40 ASP C O 1
ATOM 5331 N N . TYR C 1 41 ? 1.693 41.066 -34.641 1.00 29.40 41 TYR C N 1
ATOM 5332 C CA . TYR C 1 41 ? 0.565 40.312 -34.108 1.00 29.43 41 TYR C CA 1
ATOM 5333 C C . TYR C 1 41 ? 1.015 38.952 -33.584 1.00 30.27 41 TYR C C 1
ATOM 5334 O O . TYR C 1 41 ? 0.534 38.491 -32.538 1.00 27.48 41 TYR C O 1
ATOM 5343 N N . ALA C 1 42 ? 1.951 38.304 -34.289 1.00 26.15 42 ALA C N 1
ATOM 5344 C CA . ALA C 1 42 ? 2.510 37.046 -33.801 1.00 24.97 42 ALA C CA 1
ATOM 5345 C C . ALA C 1 42 ? 3.152 37.217 -32.432 1.00 26.32 42 ALA C C 1
ATOM 5346 O O . ALA C 1 42 ? 2.995 36.361 -31.554 1.00 22.00 42 ALA C O 1
ATOM 5348 N N . ALA C 1 43 ? 3.883 38.314 -32.228 1.00 22.34 43 ALA C N 1
ATOM 5349 C CA . ALA C 1 43 ? 4.484 38.550 -30.921 1.00 23.80 43 ALA C CA 1
ATOM 5350 C C . ALA C 1 43 ? 3.417 38.663 -29.839 1.00 23.50 43 ALA C C 1
ATOM 5351 O O . ALA C 1 43 ? 3.569 38.108 -28.743 1.00 22.52 43 ALA C O 1
ATOM 5353 N N . TYR C 1 44 ? 2.331 39.382 -30.131 1.00 23.83 44 TYR C N 1
ATOM 5354 C CA . TYR C 1 44 ? 1.253 39.538 -29.160 1.00 21.15 44 TYR C CA 1
ATOM 5355 C C . TYR C 1 44 ? 0.590 38.200 -28.851 1.00 21.32 44 TYR C C 1
ATOM 5356 O O . TYR C 1 44 ? 0.323 37.890 -27.681 1.00 18.88 44 TYR C O 1
ATOM 5365 N N . MET C 1 45 ? 0.309 37.392 -29.885 1.00 19.16 45 MET C N 1
ATOM 5366 C CA . MET C 1 45 ? -0.400 36.132 -29.649 1.00 21.04 45 MET C CA 1
ATOM 5367 C C . MET C 1 45 ? 0.460 35.136 -28.877 1.00 22.54 45 MET C C 1
ATOM 5368 O O . MET C 1 45 ? -0.071 34.296 -28.134 1.00 24.27 45 MET C O 1
ATOM 5373 N N . PHE C 1 46 ? 1.781 35.199 -29.048 1.00 21.36 46 PHE C N 1
ATOM 5374 C CA . PHE C 1 46 ? 2.657 34.280 -28.336 1.00 20.97 46 PHE C CA 1
ATOM 5375 C C . PHE C 1 46 ? 2.856 34.719 -26.894 1.00 21.05 46 PHE C C 1
ATOM 5376 O O . PHE C 1 46 ? 2.928 33.879 -25.996 1.00 20.12 46 PHE C O 1
ATOM 5384 N N . LYS C 1 47 ? 2.930 36.034 -26.660 1.00 21.92 47 LYS C N 1
ATOM 5385 C CA . LYS C 1 47 ? 3.207 36.557 -25.325 1.00 22.49 47 LYS C CA 1
ATOM 5386 C C . LYS C 1 47 ? 2.046 36.307 -24.364 1.00 22.04 47 LYS C C 1
ATOM 5387 O O . LYS C 1 47 ? 2.253 35.905 -23.213 1.00 22.91 47 LYS C O 1
ATOM 5393 N N . TYR C 1 48 ? 0.823 36.564 -24.806 1.00 20.45 48 TYR C N 1
ATOM 5394 C CA . TYR C 1 48 ? -0.354 36.490 -23.945 1.00 21.46 48 TYR C CA 1
ATOM 5395 C C . TYR C 1 48 ? -1.198 35.280 -24.333 1.00 18.96 48 TYR C C 1
ATOM 5396 O O . TYR C 1 48 ? -1.484 35.071 -25.515 1.00 21.48 48 TYR C O 1
ATOM 5405 N N . ASP C 1 49 ? -1.599 34.491 -23.338 1.00 20.23 49 ASP C N 1
ATOM 5406 C CA . ASP C 1 49 ? -2.379 33.281 -23.580 1.00 20.32 49 ASP C CA 1
ATOM 5407 C C . ASP C 1 49 ? -3.460 33.170 -22.518 1.00 16.98 49 ASP C C 1
ATOM 5408 O O . ASP C 1 49 ? -3.150 33.126 -21.325 1.00 17.48 49 ASP C O 1
ATOM 5413 N N . SER C 1 50 ? -4.720 33.102 -22.953 1.00 17.16 50 SER C N 1
ATOM 5414 C CA . SER C 1 50 ? -5.828 33.022 -22.005 1.00 17.49 50 SER C CA 1
ATOM 5415 C C . SER C 1 50 ? -5.771 31.749 -21.166 1.00 18.91 50 SER C C 1
ATOM 5416 O O . SER C 1 50 ? -6.193 31.754 -20.004 1.00 19.43 50 SER C O 1
ATOM 5419 N N . THR C 1 51 ? -5.219 30.664 -21.720 1.00 18.88 51 THR C N 1
ATOM 5420 C CA . THR C 1 51 ? -5.210 29.359 -21.067 1.00 17.14 51 THR C CA 1
ATOM 5421 C C . THR C 1 51 ? -3.942 29.097 -20.264 1.00 20.22 51 THR C C 1
ATOM 5422 O O . THR C 1 51 ? -4.011 28.576 -19.143 1.00 22.47 51 THR C O 1
ATOM 5426 N N . HIS C 1 52 ? -2.778 29.404 -20.826 1.00 17.42 52 HIS C N 1
ATOM 5427 C CA . HIS C 1 52 ? -1.513 28.980 -20.240 1.00 20.55 52 HIS C CA 1
ATOM 5428 C C . HIS C 1 52 ? -0.666 30.149 -19.741 1.00 22.94 52 HIS C C 1
ATOM 5429 O O . HIS C 1 52 ? 0.528 29.975 -19.482 1.00 23.18 52 HIS C O 1
ATOM 5436 N N . GLY C 1 53 ? -1.257 31.332 -19.592 1.00 22.77 53 GLY C N 1
ATOM 5437 C CA . GLY C 1 53 ? -0.558 32.443 -18.971 1.00 24.09 53 GLY C CA 1
ATOM 5438 C C . GLY C 1 53 ? 0.456 33.115 -19.882 1.00 24.37 53 GLY C C 1
ATOM 5439 O O . GLY C 1 53 ? 0.704 32.708 -21.012 1.00 21.36 53 GLY C O 1
ATOM 5440 N N . ARG C 1 54 ? 1.053 34.188 -19.362 1.00 20.95 54 ARG C N 1
ATOM 5441 C CA . ARG C 1 54 ? 2.023 34.948 -20.140 1.00 23.90 54 ARG C CA 1
ATOM 5442 C C . ARG C 1 54 ? 3.288 34.133 -20.366 1.00 25.65 54 ARG C C 1
ATOM 5443 O O . ARG C 1 54 ? 3.720 33.379 -19.490 1.00 23.73 54 ARG C O 1
ATOM 5451 N N . TYR C 1 55 ? 3.889 34.291 -21.546 1.00 23.60 55 TYR C N 1
ATOM 5452 C CA . TYR C 1 55 ? 5.202 33.699 -21.760 1.00 26.62 55 TYR C CA 1
ATOM 5453 C C . TYR C 1 55 ? 6.214 34.353 -20.829 1.00 29.32 55 TYR C C 1
ATOM 5454 O O . TYR C 1 55 ? 6.404 35.570 -20.863 1.00 30.07 55 TYR C O 1
ATOM 5463 N N . LYS C 1 56 ? 6.853 33.548 -19.984 1.00 33.14 56 LYS C N 1
ATOM 5464 C CA . LYS C 1 56 ? 7.871 34.058 -19.067 1.00 37.94 56 LYS C CA 1
ATOM 5465 C C . LYS C 1 56 ? 9.171 34.237 -19.847 1.00 36.89 56 LYS C C 1
ATOM 5466 O O . LYS C 1 56 ? 10.062 33.383 -19.861 1.00 40.27 56 LYS C O 1
ATOM 5472 N N . GLY C 1 57 ? 9.260 35.376 -20.519 1.00 35.03 57 GLY C N 1
ATOM 5473 C CA . GLY C 1 57 ? 10.400 35.706 -21.347 1.00 35.40 57 GLY C CA 1
ATOM 5474 C C . GLY C 1 57 ? 10.078 36.955 -22.130 1.00 35.01 57 GLY C C 1
ATOM 5475 O O . GLY C 1 57 ? 8.944 37.440 -22.128 1.00 34.50 57 GLY C O 1
ATOM 5476 N N . GLU C 1 58 ? 11.095 37.476 -22.811 1.00 31.87 58 GLU C N 1
ATOM 5477 C CA . GLU C 1 58 ? 10.942 38.719 -23.556 1.00 34.78 58 GLU C CA 1
ATOM 5478 C C . GLU C 1 58 ? 10.502 38.420 -24.985 1.00 30.38 58 GLU C C 1
ATOM 5479 O O . GLU C 1 58 ? 11.203 37.725 -25.729 1.00 34.54 58 GLU C O 1
ATOM 5485 N N . VAL C 1 59 ? 9.342 38.951 -25.364 1.00 29.40 59 VAL C N 1
ATOM 5486 C CA . VAL C 1 59 ? 8.727 38.704 -26.666 1.00 31.47 59 VAL C CA 1
ATOM 5487 C C . VAL C 1 59 ? 8.504 40.045 -27.352 1.00 31.49 59 VAL C C 1
ATOM 5488 O O . VAL C 1 59 ? 7.778 40.905 -26.830 1.00 28.79 59 VAL C O 1
ATOM 5492 N N . THR C 1 60 ? 9.133 40.230 -28.516 1.00 29.60 60 THR C N 1
ATOM 5493 C CA . THR C 1 60 ? 8.933 41.426 -29.325 1.00 31.81 60 THR C CA 1
ATOM 5494 C C . THR C 1 60 ? 8.957 41.038 -30.794 1.00 34.26 60 THR C C 1
ATOM 5495 O O . THR C 1 60 ? 9.254 39.898 -31.157 1.00 34.96 60 THR C O 1
ATOM 5499 N N . ALA C 1 61 ? 8.641 42.008 -31.642 1.00 33.26 61 ALA C N 1
ATOM 5500 C CA . ALA C 1 61 ? 8.783 41.868 -33.079 1.00 34.81 61 ALA C CA 1
ATOM 5501 C C . ALA C 1 61 ? 9.726 42.943 -33.601 1.00 39.11 61 ALA C C 1
ATOM 5502 O O . ALA C 1 61 ? 9.770 44.062 -33.081 1.00 40.18 61 ALA C O 1
ATOM 5504 N N . SER C 1 62 ? 10.483 42.592 -34.638 1.00 40.22 62 SER C N 1
ATOM 5505 C CA . SER C 1 62 ? 11.405 43.523 -35.284 1.00 42.19 62 SER C CA 1
ATOM 5506 C C . SER C 1 62 ? 11.349 43.270 -36.785 1.00 42.59 62 SER C C 1
ATOM 5507 O O . SER C 1 62 ? 11.820 42.231 -37.258 1.00 44.56 62 SER C O 1
ATOM 5510 N N . GLY C 1 63 ? 10.774 44.211 -37.525 1.00 37.84 63 GLY C N 1
ATOM 5511 C CA . GLY C 1 63 ? 10.620 44.027 -38.958 1.00 43.49 63 GLY C CA 1
ATOM 5512 C C . GLY C 1 63 ? 9.736 42.829 -39.244 1.00 42.93 63 GLY C C 1
ATOM 5513 O O . GLY C 1 63 ? 8.558 42.793 -38.871 1.00 46.29 63 GLY C O 1
ATOM 5514 N N . ASP C 1 64 ? 10.302 41.825 -39.914 1.00 43.72 64 ASP C N 1
ATOM 5515 C CA . ASP C 1 64 ? 9.604 40.583 -40.219 1.00 44.68 64 ASP C CA 1
ATOM 5516 C C . ASP C 1 64 ? 10.018 39.446 -39.293 1.00 39.41 64 ASP C C 1
ATOM 5517 O O . ASP C 1 64 ? 9.900 38.274 -39.666 1.00 38.82 64 ASP C O 1
ATOM 5522 N N . ASP C 1 65 ? 10.500 39.766 -38.095 1.00 35.83 65 ASP C N 1
ATOM 5523 C CA . ASP C 1 65 ? 11.024 38.775 -37.166 1.00 39.69 65 ASP C CA 1
ATOM 5524 C C . ASP C 1 65 ? 10.255 38.808 -35.855 1.00 37.22 65 ASP C C 1
ATOM 5525 O O . ASP C 1 65 ? 10.079 39.872 -35.255 1.00 35.93 65 ASP C O 1
ATOM 5530 N N . LEU C 1 66 ? 9.796 37.640 -35.426 1.00 34.58 66 LEU C N 1
ATOM 5531 C CA . LEU C 1 66 ? 9.357 37.445 -34.053 1.00 35.68 66 LEU C CA 1
ATOM 5532 C C . LEU C 1 66 ? 10.591 37.185 -33.201 1.00 31.16 66 LEU C C 1
ATOM 5533 O O . LEU C 1 66 ? 11.397 36.309 -33.521 1.00 35.55 66 LEU C O 1
ATOM 5538 N N . VAL C 1 67 ? 10.762 37.961 -32.137 1.00 33.49 67 VAL C N 1
ATOM 5539 C CA . VAL C 1 67 ? 11.990 37.934 -31.345 1.00 34.95 67 VAL C CA 1
ATOM 5540 C C . VAL C 1 67 ? 11.639 37.483 -29.938 1.00 30.32 67 VAL C C 1
ATOM 5541 O O . VAL C 1 67 ? 10.934 38.192 -29.211 1.00 32.68 67 VAL C O 1
ATOM 5545 N N . ILE C 1 68 ? 12.151 36.321 -29.540 1.00 30.30 68 ILE C N 1
ATOM 5546 C CA . ILE C 1 68 ? 11.847 35.723 -28.244 1.00 30.37 68 ILE C CA 1
ATOM 5547 C C . ILE C 1 68 ? 13.167 35.501 -27.515 1.00 38.02 68 ILE C C 1
ATOM 5548 O O . ILE C 1 68 ? 13.988 34.676 -27.941 1.00 35.88 68 ILE C O 1
ATOM 5553 N N . ASP C 1 69 ? 13.371 36.235 -26.416 1.00 35.05 69 ASP C N 1
ATOM 5554 C CA . ASP C 1 69 ? 14.598 36.150 -25.622 1.00 35.05 69 ASP C CA 1
ATOM 5555 C C . ASP C 1 69 ? 15.839 36.236 -26.505 1.00 35.82 69 ASP C C 1
ATOM 5556 O O . ASP C 1 69 ? 16.799 35.481 -26.342 1.00 40.22 69 ASP C O 1
ATOM 5561 N N . GLY C 1 70 ? 15.807 37.148 -27.475 1.00 38.19 70 GLY C N 1
ATOM 5562 C CA . GLY C 1 70 ? 16.936 37.401 -28.338 1.00 40.31 70 GLY C CA 1
ATOM 5563 C C . GLY C 1 70 ? 16.930 36.626 -29.638 1.00 43.36 70 GLY C C 1
ATOM 5564 O O . GLY C 1 70 ? 17.449 37.122 -30.644 1.00 49.00 70 GLY C O 1
ATOM 5565 N N . HIS C 1 71 ? 16.351 35.427 -29.649 1.00 39.19 71 HIS C N 1
ATOM 5566 C CA . HIS C 1 71 ? 16.333 34.619 -30.862 1.00 38.18 71 HIS C CA 1
ATOM 5567 C C . HIS C 1 71 ? 15.326 35.177 -31.855 1.00 38.02 71 HIS C C 1
ATOM 5568 O O . HIS C 1 71 ? 14.151 35.376 -31.526 1.00 37.83 71 HIS C O 1
ATOM 5575 N N . LYS C 1 72 ? 15.784 35.428 -33.073 1.00 35.66 72 LYS C N 1
ATOM 5576 C CA . LYS C 1 72 ? 14.923 35.948 -34.120 1.00 39.17 72 LYS C CA 1
ATOM 5577 C C . LYS C 1 72 ? 14.314 34.802 -34.919 1.00 41.02 72 LYS C C 1
ATOM 5578 O O . LYS C 1 72 ? 15.017 33.866 -35.323 1.00 42.26 72 LYS C O 1
ATOM 5584 N N . ILE C 1 73 ? 13.002 34.878 -35.131 1.00 37.76 73 ILE C N 1
ATOM 5585 C CA . ILE C 1 73 ? 12.247 33.877 -35.877 1.00 36.35 73 ILE C CA 1
ATOM 5586 C C . ILE C 1 73 ? 11.546 34.597 -37.018 1.00 34.74 73 ILE C C 1
ATOM 5587 O O . ILE C 1 73 ? 10.763 35.525 -36.780 1.00 38.64 73 ILE C O 1
ATOM 5592 N N . LYS C 1 74 ? 11.831 34.185 -38.251 1.00 32.35 74 LYS C N 1
ATOM 5593 C CA . LYS C 1 74 ? 11.193 34.823 -39.389 1.00 35.54 74 LYS C CA 1
ATOM 5594 C C . LYS C 1 74 ? 9.720 34.453 -39.430 1.00 36.01 74 LYS C C 1
ATOM 5595 O O . LYS C 1 74 ? 9.325 33.344 -39.055 1.00 34.33 74 LYS C O 1
ATOM 5601 N N . VAL C 1 75 ? 8.905 35.395 -39.877 1.00 33.69 75 VAL C N 1
ATOM 5602 C CA . VAL C 1 75 ? 7.461 35.232 -39.938 1.00 35.60 75 VAL C CA 1
ATOM 5603 C C . VAL C 1 75 ? 7.059 35.359 -41.399 1.00 36.76 75 VAL C C 1
ATOM 5604 O O . VAL C 1 75 ? 7.173 36.440 -41.988 1.00 38.54 75 VAL C O 1
ATOM 5608 N N . PHE C 1 76 ? 6.605 34.262 -41.991 1.00 31.53 76 PHE C N 1
ATOM 5609 C CA . PHE C 1 76 ? 6.043 34.302 -43.331 1.00 32.69 76 PHE C CA 1
ATOM 5610 C C . PHE C 1 76 ? 4.524 34.325 -43.242 1.00 32.72 76 PHE C C 1
ATOM 5611 O O . PHE C 1 76 ? 3.936 34.014 -42.203 1.00 31.71 76 PHE C O 1
ATOM 5619 N N . GLN C 1 77 ? 3.887 34.701 -44.349 1.00 31.07 77 GLN C N 1
ATOM 5620 C CA . GLN C 1 77 ? 2.433 34.848 -44.377 1.00 33.94 77 GLN C CA 1
ATOM 5621 C C . GLN C 1 77 ? 1.863 34.292 -45.679 1.00 32.14 77 GLN C C 1
ATOM 5622 O O . GLN C 1 77 ? 1.101 34.951 -46.387 1.00 35.52 77 GLN C O 1
ATOM 5628 N N . GLU C 1 78 ? 2.203 33.041 -45.987 1.00 33.18 78 GLU C N 1
ATOM 5629 C CA . GLU C 1 78 ? 1.827 32.412 -47.247 1.00 35.28 78 GLU C CA 1
ATOM 5630 C C . GLU C 1 78 ? 0.628 31.490 -47.055 1.00 33.58 78 GLU C C 1
ATOM 5631 O O . GLU C 1 78 ? 0.657 30.593 -46.207 1.00 36.00 78 GLU C O 1
ATOM 5637 N N . ARG C 1 79 ? -0.414 31.705 -47.862 1.00 30.00 79 ARG C N 1
ATOM 5638 C CA . ARG C 1 79 ? -1.570 30.815 -47.852 1.00 35.23 79 ARG C CA 1
ATOM 5639 C C . ARG C 1 79 ? -1.236 29.450 -48.448 1.00 36.23 79 ARG C C 1
ATOM 5640 O O . ARG C 1 79 ? -1.779 28.430 -48.001 1.00 35.51 79 ARG C O 1
ATOM 5648 N N . ASP C 1 80 ? -0.351 29.408 -49.450 1.00 35.78 80 ASP C N 1
ATOM 5649 C CA . ASP C 1 80 ? 0.015 28.163 -50.127 1.00 34.19 80 ASP C CA 1
ATOM 5650 C C . ASP C 1 80 ? 1.375 27.712 -49.630 1.00 35.69 80 ASP C C 1
ATOM 5651 O O . ASP C 1 80 ? 2.372 28.413 -49.868 1.00 36.61 80 ASP C O 1
ATOM 5656 N N . PRO C 1 81 ? 1.468 26.563 -48.954 1.00 33.34 81 PRO C N 1
ATOM 5657 C CA . PRO C 1 81 ? 2.764 26.136 -48.402 1.00 39.07 81 PRO C CA 1
ATOM 5658 C C . PRO C 1 81 ? 3.839 25.955 -49.454 1.00 37.67 81 PRO C C 1
ATOM 5659 O O . PRO C 1 81 ? 5.027 25.998 -49.110 1.00 36.77 81 PRO C O 1
ATOM 5663 N N . ALA C 1 82 ? 3.461 25.757 -50.721 1.00 38.79 82 ALA C N 1
ATOM 5664 C CA . ALA C 1 82 ? 4.440 25.716 -51.800 1.00 39.78 82 ALA C CA 1
ATOM 5665 C C . ALA C 1 82 ? 5.208 27.024 -51.923 1.00 39.73 82 ALA C C 1
ATOM 5666 O O . ALA C 1 82 ? 6.330 27.025 -52.443 1.00 41.60 82 ALA C O 1
ATOM 5668 N N . ASN C 1 83 ? 4.637 28.129 -51.445 1.00 41.29 83 ASN C N 1
ATOM 5669 C CA . ASN C 1 83 ? 5.259 29.443 -51.540 1.00 37.75 83 ASN C CA 1
ATOM 5670 C C . ASN C 1 83 ? 6.121 29.794 -50.336 1.00 38.41 83 ASN C C 1
ATOM 5671 O O . ASN C 1 83 ? 6.678 30.894 -50.289 1.00 40.74 83 ASN C O 1
ATOM 5676 N N . ILE C 1 84 ? 6.281 28.903 -49.354 1.00 38.23 84 ILE C N 1
ATOM 5677 C CA . ILE C 1 84 ? 7.070 29.165 -48.181 1.00 42.57 84 ILE C CA 1
ATOM 5678 C C . ILE C 1 84 ? 8.527 28.834 -48.481 1.00 40.79 84 ILE C C 1
ATOM 5679 O O . ILE C 1 84 ? 8.815 27.672 -48.831 1.00 37.81 84 ILE C O 1
ATOM 5684 N N . PRO C 1 85 ? 9.467 29.759 -48.333 1.00 43.70 85 PRO C N 1
ATOM 5685 C CA . PRO C 1 85 ? 10.888 29.457 -48.569 1.00 42.57 85 PRO C CA 1
ATOM 5686 C C . PRO C 1 85 ? 11.527 28.649 -47.439 1.00 40.05 85 PRO C C 1
ATOM 5687 O O . PRO C 1 85 ? 12.493 29.077 -46.795 1.00 41.59 85 PRO C O 1
ATOM 5691 N N . TRP C 1 86 ? 10.990 27.449 -47.195 1.00 42.09 86 TRP C N 1
ATOM 5692 C CA . TRP C 1 86 ? 11.575 26.568 -46.187 1.00 38.30 86 TRP C CA 1
ATOM 5693 C C . TRP C 1 86 ? 13.026 26.248 -46.526 1.00 40.31 86 TRP C C 1
ATOM 5694 O O . TRP C 1 86 ? 13.916 26.338 -45.669 1.00 34.01 86 TRP C O 1
ATOM 5705 N N . GLY C 1 87 ? 13.273 25.856 -47.781 1.00 42.23 87 GLY C N 1
ATOM 5706 C CA . GLY C 1 87 ? 14.622 25.488 -48.189 1.00 44.63 87 GLY C CA 1
ATOM 5707 C C . GLY C 1 87 ? 15.600 26.645 -48.088 1.00 43.96 87 GLY C C 1
ATOM 5708 O O . GLY C 1 87 ? 16.683 26.509 -47.514 1.00 43.06 87 GLY C O 1
ATOM 5709 N N . LYS C 1 88 ? 15.230 27.803 -48.643 1.00 44.50 88 LYS C N 1
ATOM 5710 C CA . LYS C 1 88 ? 16.120 28.957 -48.559 1.00 42.69 88 LYS C CA 1
ATOM 5711 C C . LYS C 1 88 ? 16.378 29.344 -47.110 1.00 43.87 88 LYS C C 1
ATOM 5712 O O . LYS C 1 88 ? 17.508 29.696 -46.750 1.00 46.66 88 LYS C O 1
ATOM 5718 N N . SER C 1 89 ? 15.355 29.251 -46.252 1.00 43.21 89 SER C N 1
ATOM 5719 C CA . SER C 1 89 ? 15.519 29.586 -44.840 1.00 42.68 89 SER C CA 1
ATOM 5720 C C . SER C 1 89 ? 16.341 28.561 -44.073 1.00 40.44 89 SER C C 1
ATOM 5721 O O . SER C 1 89 ? 16.751 28.850 -42.943 1.00 38.72 89 SER C O 1
ATOM 5724 N N . GLY C 1 90 ? 16.580 27.381 -44.643 1.00 40.26 90 GLY C N 1
ATOM 5725 C CA . GLY C 1 90 ? 17.292 26.345 -43.923 1.00 39.97 90 GLY C CA 1
ATOM 5726 C C . GLY C 1 90 ? 16.427 25.535 -42.986 1.00 44.07 90 GLY C C 1
ATOM 5727 O O . GLY C 1 90 ? 16.932 25.001 -41.989 1.00 41.87 90 GLY C O 1
ATOM 5728 N N . VAL C 1 91 ? 15.131 25.437 -43.264 1.00 38.60 91 VAL C N 1
ATOM 5729 C CA . VAL C 1 91 ? 14.232 24.642 -42.433 1.00 42.58 91 VAL C CA 1
ATOM 5730 C C . VAL C 1 91 ? 14.300 23.194 -42.893 1.00 39.65 91 VAL C C 1
ATOM 5731 O O . VAL C 1 91 ? 14.060 22.895 -44.067 1.00 39.96 91 VAL C O 1
ATOM 5735 N N . ASP C 1 92 ? 14.622 22.292 -41.968 1.00 38.25 92 ASP C N 1
ATOM 5736 C CA . ASP C 1 92 ? 14.645 20.869 -42.281 1.00 41.71 92 ASP C CA 1
ATOM 5737 C C . ASP C 1 92 ? 13.310 20.190 -41.978 1.00 44.34 92 ASP C C 1
ATOM 5738 O O . ASP C 1 92 ? 12.815 19.407 -42.800 1.00 39.20 92 ASP C O 1
ATOM 5743 N N . TYR C 1 93 ? 12.707 20.491 -40.828 1.00 39.70 93 TYR C N 1
ATOM 5744 C CA . TYR C 1 93 ? 11.451 19.889 -40.397 1.00 40.01 93 TYR C CA 1
ATOM 5745 C C . TYR C 1 93 ? 10.345 20.936 -40.362 1.00 39.02 93 TYR C C 1
ATOM 5746 O O . TYR C 1 93 ? 10.562 22.064 -39.909 1.00 34.66 93 TYR C O 1
ATOM 5755 N N . VAL C 1 94 ? 9.153 20.563 -40.824 1.00 35.31 94 VAL C N 1
ATOM 5756 C CA . VAL C 1 94 ? 7.989 21.442 -40.755 1.00 33.18 94 VAL C CA 1
ATOM 5757 C C . VAL C 1 94 ? 6.959 20.805 -39.833 1.00 31.32 94 VAL C C 1
ATOM 5758 O O . VAL C 1 94 ? 6.593 19.636 -40.009 1.00 26.28 94 VAL C O 1
ATOM 5762 N N . ILE C 1 95 ? 6.519 21.568 -38.838 1.00 29.58 95 ILE C N 1
ATOM 5763 C CA . ILE C 1 95 ? 5.412 21.170 -37.980 1.00 25.83 95 ILE C CA 1
ATOM 5764 C C . ILE C 1 95 ? 4.139 21.672 -38.650 1.00 28.02 95 ILE C C 1
ATOM 5765 O O . ILE C 1 95 ? 3.907 22.882 -38.737 1.00 27.30 95 ILE C O 1
ATOM 5770 N N . GLU C 1 96 ? 3.320 20.743 -39.144 1.00 28.31 96 GLU C N 1
ATOM 5771 C CA . GLU C 1 96 ? 2.135 21.086 -39.934 1.00 25.23 96 GLU C CA 1
ATOM 5772 C C . GLU C 1 96 ? 0.956 21.158 -38.969 1.00 27.44 96 GLU C C 1
ATOM 5773 O O . GLU C 1 96 ? 0.325 20.155 -38.639 1.00 23.43 96 GLU C O 1
ATOM 5779 N N . SER C 1 97 ? 0.656 22.373 -38.508 1.00 26.67 97 SER C N 1
ATOM 5780 C CA . SER C 1 97 ? -0.340 22.576 -37.464 1.00 27.89 97 SER C CA 1
ATOM 5781 C C . SER C 1 97 ? -1.408 23.577 -37.895 1.00 26.25 97 SER C C 1
ATOM 5782 O O . SER C 1 97 ? -1.944 24.312 -37.066 1.00 21.85 97 SER C O 1
ATOM 5785 N N . THR C 1 98 ? -1.722 23.620 -39.193 1.00 24.06 98 THR C N 1
ATOM 5786 C CA . THR C 1 98 ? -2.837 24.419 -39.687 1.00 24.81 98 THR C CA 1
ATOM 5787 C C . THR C 1 98 ? -4.172 23.695 -39.592 1.00 27.76 98 THR C C 1
ATOM 5788 O O . THR C 1 98 ? -5.217 24.356 -39.592 1.00 27.05 98 THR C O 1
ATOM 5792 N N . GLY C 1 99 ? -4.166 22.361 -39.553 1.00 22.13 99 GLY C N 1
ATOM 5793 C CA . GLY C 1 99 ? -5.390 21.603 -39.717 1.00 25.84 99 GLY C CA 1
ATOM 5794 C C . GLY C 1 99 ? -5.901 21.533 -41.140 1.00 31.21 99 GLY C C 1
ATOM 5795 O O . GLY C 1 99 ? -6.994 21.001 -41.363 1.00 27.32 99 GLY C O 1
ATOM 5796 N N . VAL C 1 100 ? -5.143 22.050 -42.109 1.00 27.68 100 VAL C N 1
ATOM 5797 C CA . VAL C 1 100 ? -5.592 22.132 -43.494 1.00 28.94 100 VAL C CA 1
ATOM 5798 C C . VAL C 1 100 ? -4.797 21.219 -44.423 1.00 33.09 100 VAL C C 1
ATOM 5799 O O . VAL C 1 100 ? -5.322 20.827 -45.478 1.00 34.21 100 VAL C O 1
ATOM 5803 N N . PHE C 1 101 ? -3.572 20.847 -44.060 1.00 28.66 101 PHE C N 1
ATOM 5804 C CA . PHE C 1 101 ? -2.746 20.006 -44.913 1.00 34.99 101 PHE C CA 1
ATOM 5805 C C . PHE C 1 101 ? -2.419 18.690 -44.218 1.00 28.55 101 PHE C C 1
ATOM 5806 O O . PHE C 1 101 ? -1.254 18.411 -43.915 1.00 29.92 101 PHE C O 1
ATOM 5814 N N . THR C 1 102 ? -3.439 17.869 -43.960 1.00 25.92 102 THR C N 1
ATOM 5815 C CA . THR C 1 102 ? -3.237 16.668 -43.161 1.00 28.12 102 THR C CA 1
ATOM 5816 C C . THR C 1 102 ? -2.995 15.419 -44.001 1.00 30.37 102 THR C C 1
ATOM 5817 O O . THR C 1 102 ? -2.703 14.361 -43.433 1.00 29.95 102 THR C O 1
ATOM 5821 N N . LYS C 1 103 ? -3.092 15.514 -45.325 1.00 32.50 103 LYS C N 1
ATOM 5822 C CA . LYS C 1 103 ? -2.833 14.394 -46.221 1.00 33.50 103 LYS C CA 1
ATOM 5823 C C . LYS C 1 103 ? -1.429 14.505 -46.810 1.00 35.08 103 LYS C C 1
ATOM 5824 O O . LYS C 1 103 ? -0.824 15.579 -46.832 1.00 35.20 103 LYS C O 1
ATOM 5830 N N . LEU C 1 104 ? -0.910 13.368 -47.291 1.00 34.23 104 LEU C N 1
ATOM 5831 C CA . LEU C 1 104 ? 0.397 13.370 -47.946 1.00 35.38 104 LEU C CA 1
ATOM 5832 C C . LEU C 1 104 ? 0.454 14.404 -49.067 1.00 34.28 104 LEU C C 1
ATOM 5833 O O . LEU C 1 104 ? 1.448 15.127 -49.208 1.00 34.91 104 LEU C O 1
ATOM 5838 N N . GLU C 1 105 ? -0.625 14.501 -49.851 1.00 34.69 105 GLU C N 1
ATOM 5839 C CA . GLU C 1 105 ? -0.688 15.430 -50.978 1.00 36.48 105 GLU C CA 1
ATOM 5840 C C . GLU C 1 105 ? -0.440 16.866 -50.533 1.00 41.12 105 GLU C C 1
ATOM 5841 O O . GLU C 1 105 ? 0.331 17.601 -51.162 1.00 40.00 105 GLU C O 1
ATOM 5847 N N . GLY C 1 106 ? -1.096 17.287 -49.455 1.00 37.59 106 GLY C N 1
ATOM 5848 C CA . GLY C 1 106 ? -0.949 18.643 -48.967 1.00 36.70 106 GLY C CA 1
ATOM 5849 C C . GLY C 1 106 ? 0.379 18.880 -48.282 1.00 33.87 106 GLY C C 1
ATOM 5850 O O . GLY C 1 106 ? 1.057 19.875 -48.557 1.00 36.58 106 GLY C O 1
ATOM 5851 N N . ALA C 1 107 ? 0.770 17.963 -47.394 1.00 31.44 107 ALA C N 1
ATOM 5852 C CA . ALA C 1 107 ? 2.003 18.145 -46.640 1.00 30.76 107 ALA C CA 1
ATOM 5853 C C . ALA C 1 107 ? 3.246 18.033 -47.514 1.00 36.51 107 ALA C C 1
ATOM 5854 O O . ALA C 1 107 ? 4.297 18.568 -47.141 1.00 32.90 107 ALA C O 1
ATOM 5856 N N . GLN C 1 108 ? 3.155 17.339 -48.655 1.00 34.44 108 GLN C N 1
ATOM 5857 C CA . GLN C 1 108 ? 4.295 17.235 -49.563 1.00 36.06 108 GLN C CA 1
ATOM 5858 C C . GLN C 1 108 ? 4.721 18.602 -50.081 1.00 40.79 108 GLN C C 1
ATOM 5859 O O . GLN C 1 108 ? 5.913 18.823 -50.339 1.00 42.87 108 GLN C O 1
ATOM 5865 N N . LYS C 1 109 ? 3.771 19.537 -50.217 1.00 38.36 109 LYS C N 1
ATOM 5866 C CA . LYS C 1 109 ? 4.107 20.894 -50.639 1.00 38.21 109 LYS C CA 1
ATOM 5867 C C . LYS C 1 109 ? 5.236 21.484 -49.804 1.00 39.21 109 LYS C C 1
ATOM 5868 O O . LYS C 1 109 ? 6.079 22.219 -50.332 1.00 39.24 109 LYS C O 1
ATOM 5874 N N . HIS C 1 110 ? 5.281 21.165 -48.507 1.00 37.07 110 HIS C N 1
ATOM 5875 C CA . HIS C 1 110 ? 6.372 21.642 -47.661 1.00 38.40 110 HIS C CA 1
ATOM 5876 C C . HIS C 1 110 ? 7.722 21.131 -48.150 1.00 40.06 110 HIS C C 1
ATOM 5877 O O . HIS C 1 110 ? 8.718 21.866 -48.128 1.00 40.14 110 HIS C O 1
ATOM 5884 N N . ILE C 1 111 ? 7.780 19.860 -48.559 1.00 38.70 111 ILE C N 1
ATOM 5885 C CA . ILE C 1 111 ? 9.024 19.286 -49.063 1.00 36.79 111 ILE C CA 1
ATOM 5886 C C . ILE C 1 111 ? 9.368 19.873 -50.424 1.00 39.24 111 ILE C C 1
ATOM 5887 O O . ILE C 1 111 ? 10.528 20.206 -50.699 1.00 41.31 111 ILE C O 1
ATOM 5892 N N . ASP C 1 112 ? 8.364 20.021 -51.295 1.00 39.54 112 ASP C N 1
ATOM 5893 C CA . ASP C 1 112 ? 8.574 20.726 -52.553 1.00 39.90 112 ASP C CA 1
ATOM 5894 C C . ASP C 1 112 ? 9.123 22.125 -52.318 1.00 45.99 112 ASP C C 1
ATOM 5895 O O . ASP C 1 112 ? 9.836 22.663 -53.173 1.00 42.07 112 ASP C O 1
ATOM 5900 N N . ALA C 1 113 ? 8.813 22.726 -51.168 1.00 41.83 113 ALA C N 1
ATOM 5901 C CA . ALA C 1 113 ? 9.289 24.058 -50.826 1.00 38.01 113 ALA C CA 1
ATOM 5902 C C . ALA C 1 113 ? 10.634 24.036 -50.107 1.00 39.27 113 ALA C C 1
ATOM 5903 O O . ALA C 1 113 ? 11.078 25.076 -49.607 1.00 38.94 113 ALA C O 1
ATOM 5905 N N . GLY C 1 114 ? 11.291 22.880 -50.041 1.00 39.26 114 GLY C N 1
ATOM 5906 C CA . GLY C 1 114 ? 12.654 22.800 -49.556 1.00 37.46 114 GLY C CA 1
ATOM 5907 C C . GLY C 1 114 ? 12.819 22.182 -48.189 1.00 37.71 114 GLY C C 1
ATOM 5908 O O . GLY C 1 114 ? 13.962 22.010 -47.748 1.00 40.28 114 GLY C O 1
ATOM 5909 N N . ALA C 1 115 ? 11.735 21.852 -47.496 1.00 35.08 115 ALA C N 1
ATOM 5910 C CA . ALA C 1 115 ? 11.884 21.123 -46.248 1.00 40.49 115 ALA C CA 1
ATOM 5911 C C . ALA C 1 115 ? 12.150 19.642 -46.530 1.00 37.98 115 ALA C C 1
ATOM 5912 O O . ALA C 1 115 ? 11.911 19.139 -47.631 1.00 38.01 115 ALA C O 1
ATOM 5914 N N . LYS C 1 116 ? 12.658 18.944 -45.515 1.00 35.34 116 LYS C N 1
ATOM 5915 C CA . LYS C 1 116 ? 12.976 17.523 -45.632 1.00 41.05 116 LYS C CA 1
ATOM 5916 C C . LYS C 1 116 ? 11.890 16.608 -45.078 1.00 41.39 116 LYS C C 1
ATOM 5917 O O . LYS C 1 116 ? 11.605 15.562 -45.674 1.00 38.75 116 LYS C O 1
ATOM 5923 N N . LYS C 1 117 ? 11.294 16.956 -43.940 1.00 37.00 117 LYS C N 1
ATOM 5924 C CA . LYS C 1 117 ? 10.330 16.084 -43.284 1.00 35.15 117 LYS C CA 1
ATOM 5925 C C . LYS C 1 117 ? 9.228 16.921 -42.644 1.00 38.38 117 LYS C C 1
ATOM 5926 O O . LYS C 1 117 ? 9.447 18.075 -42.263 1.00 36.21 117 LYS C O 1
ATOM 5932 N N . VAL C 1 118 ? 8.031 16.338 -42.550 1.00 33.39 118 VAL C N 1
ATOM 5933 C CA . VAL C 1 118 ? 6.849 17.035 -42.052 1.00 30.53 118 VAL C CA 1
ATOM 5934 C C . VAL C 1 118 ? 6.194 16.174 -40.983 1.00 33.63 118 VAL C C 1
ATOM 5935 O O . VAL C 1 118 ? 6.018 14.963 -41.172 1.00 30.95 118 VAL C O 1
ATOM 5939 N N . ILE C 1 119 ? 5.846 16.795 -39.860 1.00 32.75 119 ILE C N 1
ATOM 5940 C CA . ILE C 1 119 ? 5.057 16.166 -38.810 1.00 27.46 119 ILE C CA 1
ATOM 5941 C C . ILE C 1 119 ? 3.706 16.874 -38.784 1.00 27.37 119 ILE C C 1
ATOM 5942 O O . ILE C 1 119 ? 3.625 18.065 -38.468 1.00 27.36 119 ILE C O 1
ATOM 5947 N N . ILE C 1 120 ? 2.653 16.153 -39.150 1.00 26.87 120 ILE C N 1
ATOM 5948 C CA . ILE C 1 120 ? 1.292 16.673 -39.099 1.00 22.39 120 ILE C CA 1
ATOM 5949 C C . ILE C 1 120 ? 0.790 16.547 -37.668 1.00 23.59 120 ILE C C 1
ATOM 5950 O O . ILE C 1 120 ? 0.850 15.462 -37.078 1.00 25.55 120 ILE C O 1
ATOM 5955 N N . THR C 1 121 ? 0.318 17.654 -37.091 1.00 26.88 121 THR C N 1
ATOM 5956 C CA . THR C 1 121 ? -0.171 17.626 -35.705 1.00 23.17 121 THR C CA 1
ATOM 5957 C C . THR C 1 121 ? -1.645 17.239 -35.633 1.00 25.57 121 THR C C 1
ATOM 5958 O O . THR C 1 121 ? -2.458 17.898 -34.982 1.00 25.18 121 THR C O 1
ATOM 5962 N N . ALA C 1 122 ? -1.994 16.141 -36.283 1.00 23.93 122 ALA C N 1
ATOM 5963 C CA . ALA C 1 122 ? -3.381 15.733 -36.447 1.00 25.05 122 ALA C CA 1
ATOM 5964 C C . ALA C 1 122 ? -3.385 14.331 -37.053 1.00 25.86 122 ALA C C 1
ATOM 5965 O O . ALA C 1 122 ? -2.373 13.902 -37.617 1.00 24.55 122 ALA C O 1
ATOM 5967 N N . PRO C 1 123 ? -4.493 13.600 -36.935 1.00 25.65 123 PRO C N 1
ATOM 5968 C CA . PRO C 1 123 ? -4.600 12.335 -37.669 1.00 26.50 123 PRO C CA 1
ATOM 5969 C C . PRO C 1 123 ? -4.543 12.612 -39.160 1.00 27.87 123 PRO C C 1
ATOM 5970 O O . PRO C 1 123 ? -4.969 13.670 -39.630 1.00 24.94 123 PRO C O 1
ATOM 5974 N N . SER C 1 124 ? -3.997 11.658 -39.907 1.00 28.49 124 SER C N 1
ATOM 5975 C CA . SER C 1 124 ? -3.886 11.794 -41.349 1.00 29.00 124 SER C CA 1
ATOM 5976 C C . SER C 1 124 ? -4.620 10.648 -42.025 1.00 27.61 124 SER C C 1
ATOM 5977 O O . SER C 1 124 ? -4.604 9.513 -41.538 1.00 26.85 124 SER C O 1
ATOM 5980 N N . ALA C 1 125 ? -5.268 10.954 -43.150 1.00 29.65 125 ALA C N 1
ATOM 5981 C CA . ALA C 1 125 ? -5.951 9.906 -43.899 1.00 33.67 125 ALA C CA 1
ATOM 5982 C C . ALA C 1 125 ? -4.967 8.898 -44.477 1.00 31.88 125 ALA C C 1
ATOM 5983 O O . ALA C 1 125 ? -5.298 7.715 -44.606 1.00 34.85 125 ALA C O 1
ATOM 5985 N N . ASP C 1 126 ? -3.757 9.335 -44.828 1.00 32.55 126 ASP C N 1
ATOM 5986 C CA . ASP C 1 126 ? -2.812 8.449 -45.492 1.00 35.04 126 ASP C CA 1
ATOM 5987 C C . ASP C 1 126 ? -1.398 8.467 -44.931 1.00 33.42 126 ASP C C 1
ATOM 5988 O O . ASP C 1 126 ? -0.642 7.532 -45.223 1.00 34.18 126 ASP C O 1
ATOM 5993 N N . ALA C 1 127 ? -1.009 9.465 -44.135 1.00 31.17 127 ALA C N 1
ATOM 5994 C CA . ALA C 1 127 ? 0.349 9.441 -43.608 1.00 28.16 127 ALA C CA 1
ATOM 5995 C C . ALA C 1 127 ? 0.459 8.471 -42.429 1.00 33.97 127 ALA C C 1
ATOM 5996 O O . ALA C 1 127 ? -0.486 8.323 -41.649 1.00 34.48 127 ALA C O 1
ATOM 5998 N N . PRO C 1 128 ? 1.605 7.799 -42.281 1.00 31.33 128 PRO C N 1
ATOM 5999 C CA . PRO C 1 128 ? 1.808 6.938 -41.107 1.00 30.55 128 PRO C CA 1
ATOM 6000 C C . PRO C 1 128 ? 1.682 7.735 -39.819 1.00 33.16 128 PRO C C 1
ATOM 6001 O O . PRO C 1 128 ? 2.143 8.874 -39.728 1.00 28.25 128 PRO C O 1
ATOM 6005 N N . MET C 1 129 ? 1.056 7.117 -38.819 1.00 30.96 129 MET C N 1
ATOM 6006 C CA . MET C 1 129 ? 0.740 7.760 -37.552 1.00 26.98 129 MET C CA 1
ATOM 6007 C C . MET C 1 129 ? 1.592 7.185 -36.431 1.00 31.40 129 MET C C 1
ATOM 6008 O O . MET C 1 129 ? 1.937 5.998 -36.431 1.00 27.78 129 MET C O 1
ATOM 6013 N N . PHE C 1 130 ? 1.907 8.032 -35.455 1.00 26.03 130 PHE C N 1
ATOM 6014 C CA . PHE C 1 130 ? 2.756 7.630 -34.346 1.00 25.63 130 PHE C CA 1
ATOM 6015 C C . PHE C 1 130 ? 2.246 8.241 -33.052 1.00 28.52 130 PHE C C 1
ATOM 6016 O O . PHE C 1 130 ? 1.728 9.361 -33.043 1.00 26.06 130 PHE C O 1
ATOM 6024 N N . VAL C 1 131 ? 2.396 7.483 -31.968 1.00 24.54 131 VAL C N 1
ATOM 6025 C CA . VAL C 1 131 ? 2.113 7.931 -30.609 1.00 24.04 131 VAL C CA 1
ATOM 6026 C C . VAL C 1 131 ? 3.348 7.624 -29.774 1.00 24.88 131 VAL C C 1
ATOM 6027 O O . VAL C 1 131 ? 3.735 6.455 -29.639 1.00 25.94 131 VAL C O 1
ATOM 6031 N N . VAL C 1 132 ? 3.972 8.671 -29.233 1.00 24.46 132 VAL C N 1
ATOM 6032 C CA . VAL C 1 132 ? 5.162 8.513 -28.405 1.00 24.69 132 VAL C CA 1
ATOM 6033 C C . VAL C 1 132 ? 4.828 7.677 -27.174 1.00 27.62 132 VAL C C 1
ATOM 6034 O O . VAL C 1 132 ? 3.792 7.877 -26.522 1.00 25.83 132 VAL C O 1
ATOM 6038 N N . GLY C 1 133 ? 5.705 6.716 -26.856 1.00 26.78 133 GLY C N 1
ATOM 6039 C CA . GLY C 1 133 ? 5.450 5.738 -25.816 1.00 26.37 133 GLY C CA 1
ATOM 6040 C C . GLY C 1 133 ? 4.770 4.468 -26.292 1.00 28.49 133 GLY C C 1
ATOM 6041 O O . GLY C 1 133 ? 4.666 3.503 -25.521 1.00 26.42 133 GLY C O 1
ATOM 6042 N N . VAL C 1 134 ? 4.312 4.433 -27.536 1.00 27.72 134 VAL C N 1
ATOM 6043 C CA . VAL C 1 134 ? 3.512 3.335 -28.061 1.00 23.83 134 VAL C CA 1
ATOM 6044 C C . VAL C 1 134 ? 4.159 2.714 -29.293 1.00 30.75 134 VAL C C 1
ATOM 6045 O O . VAL C 1 134 ? 4.312 1.490 -29.381 1.00 29.68 134 VAL C O 1
ATOM 6049 N N . ASN C 1 135 ? 4.548 3.545 -30.267 1.00 26.83 135 ASN C N 1
ATOM 6050 C CA . ASN C 1 135 ? 5.091 2.962 -31.489 1.00 31.26 135 ASN C CA 1
ATOM 6051 C C . ASN C 1 135 ? 6.081 3.871 -32.212 1.00 31.55 135 ASN C C 1
ATOM 6052 O O . ASN C 1 135 ? 6.299 3.677 -33.413 1.00 28.73 135 ASN C O 1
ATOM 6057 N N . GLU C 1 136 ? 6.691 4.847 -31.538 1.00 31.97 136 GLU C N 1
ATOM 6058 C CA . GLU C 1 136 ? 7.613 5.724 -32.256 1.00 35.69 136 GLU C CA 1
ATOM 6059 C C . GLU C 1 136 ? 8.889 4.997 -32.664 1.00 32.04 136 GLU C C 1
ATOM 6060 O O . GLU C 1 136 ? 9.558 5.426 -33.610 1.00 34.97 136 GLU C O 1
ATOM 6066 N N . ASP C 1 137 ? 9.219 3.892 -31.996 1.00 34.15 137 ASP C N 1
ATOM 6067 C CA . ASP C 1 137 ? 10.343 3.064 -32.421 1.00 35.76 137 ASP C CA 1
ATOM 6068 C C . ASP C 1 137 ? 10.120 2.442 -33.795 1.00 35.82 137 ASP C C 1
ATOM 6069 O O . ASP C 1 137 ? 11.077 1.948 -34.400 1.00 39.24 137 ASP C O 1
ATOM 6074 N N . LYS C 1 138 ? 8.885 2.435 -34.297 1.00 33.05 138 LYS C N 1
ATOM 6075 C CA . LYS C 1 138 ? 8.623 1.935 -35.641 1.00 33.20 138 LYS C CA 1
ATOM 6076 C C . LYS C 1 138 ? 8.843 2.992 -36.711 1.00 33.27 138 LYS C C 1
ATOM 6077 O O . LYS C 1 138 ? 8.674 2.693 -37.898 1.00 33.07 138 LYS C O 1
ATOM 6083 N N . TYR C 1 139 ? 9.211 4.214 -36.328 1.00 31.46 139 TYR C N 1
ATOM 6084 C CA . TYR C 1 139 ? 9.552 5.224 -37.317 1.00 33.80 139 TYR C CA 1
ATOM 6085 C C . TYR C 1 139 ? 10.870 4.866 -37.997 1.00 34.39 139 TYR C C 1
ATOM 6086 O O . TYR C 1 139 ? 11.860 4.557 -37.327 1.00 37.49 139 TYR C O 1
ATOM 6095 N N . THR C 1 140 ? 10.889 4.932 -39.329 1.00 37.00 140 THR C N 1
ATOM 6096 C CA . THR C 1 140 ? 12.116 4.698 -40.072 1.00 40.32 140 THR C CA 1
ATOM 6097 C C . THR C 1 140 ? 12.504 5.938 -40.879 1.00 38.59 140 THR C C 1
ATOM 6098 O O . THR C 1 140 ? 11.629 6.622 -41.426 1.00 40.49 140 THR C O 1
ATOM 6102 N N . PRO C 1 141 ? 13.804 6.248 -40.971 1.00 39.32 141 PRO C N 1
ATOM 6103 C CA . PRO C 1 141 ? 14.229 7.538 -41.544 1.00 40.20 141 PRO C CA 1
ATOM 6104 C C . PRO C 1 141 ? 13.730 7.807 -42.952 1.00 38.41 141 PRO C C 1
ATOM 6105 O O . PRO C 1 141 ? 13.716 8.967 -43.374 1.00 39.20 141 PRO C O 1
ATOM 6109 N N . ASP C 1 142 ? 13.337 6.780 -43.700 1.00 39.88 142 ASP C N 1
ATOM 6110 C CA . ASP C 1 142 ? 12.808 6.997 -45.040 1.00 39.07 142 ASP C CA 1
ATOM 6111 C C . ASP C 1 142 ? 11.394 7.567 -45.030 1.00 41.84 142 ASP C C 1
ATOM 6112 O O . ASP C 1 142 ? 10.894 7.965 -46.090 1.00 39.18 142 ASP C O 1
ATOM 6117 N N . LEU C 1 143 ? 10.729 7.594 -43.878 1.00 38.88 143 LEU C N 1
ATOM 6118 C CA . LEU C 1 143 ? 9.410 8.204 -43.788 1.00 35.32 143 LEU C CA 1
ATOM 6119 C C . LEU C 1 143 ? 9.582 9.711 -43.661 1.00 35.79 143 LEU C C 1
ATOM 6120 O O . LEU C 1 143 ? 10.158 10.201 -42.681 1.00 36.94 143 LEU C O 1
ATOM 6125 N N . LYS C 1 144 ? 9.106 10.438 -44.671 1.00 33.22 144 LYS C N 1
ATOM 6126 C CA . LYS C 1 144 ? 9.285 11.879 -44.765 1.00 36.36 144 LYS C CA 1
ATOM 6127 C C . LYS C 1 144 ? 8.091 12.672 -44.255 1.00 34.81 144 LYS C C 1
ATOM 6128 O O . LYS C 1 144 ? 8.260 13.838 -43.880 1.00 32.37 144 LYS C O 1
ATOM 6134 N N . ILE C 1 145 ? 6.895 12.084 -44.256 1.00 33.48 145 ILE C N 1
ATOM 6135 C CA . ILE C 1 145 ? 5.668 12.752 -43.835 1.00 32.80 145 ILE C CA 1
ATOM 6136 C C . ILE C 1 145 ? 4.948 11.822 -42.871 1.00 35.05 145 ILE C C 1
ATOM 6137 O O . ILE C 1 145 ? 4.523 10.731 -43.268 1.00 26.37 145 ILE C O 1
ATOM 6142 N N . ILE C 1 146 ? 4.807 12.250 -41.611 1.00 30.78 146 ILE C N 1
ATOM 6143 C CA . ILE C 1 146 ? 4.199 11.426 -40.574 1.00 27.00 146 ILE C CA 1
ATOM 6144 C C . ILE C 1 146 ? 3.200 12.268 -39.791 1.00 27.62 146 ILE C C 1
ATOM 6145 O O . ILE C 1 146 ? 3.213 13.500 -39.836 1.00 26.12 146 ILE C O 1
ATOM 6150 N N . SER C 1 147 ? 2.328 11.572 -39.068 1.00 28.62 147 SER C N 1
ATOM 6151 C CA . SER C 1 147 ? 1.283 12.161 -38.238 1.00 25.43 147 SER C CA 1
ATOM 6152 C C . SER C 1 147 ? 1.516 11.793 -36.778 1.00 26.70 147 SER C C 1
ATOM 6153 O O . SER C 1 147 ? 1.890 10.653 -36.467 1.00 23.22 147 SER C O 1
ATOM 6156 N N . ASN C 1 148 ? 1.309 12.759 -35.879 1.00 21.85 148 ASN C N 1
ATOM 6157 C CA . ASN C 1 148 ? 1.378 12.506 -34.446 1.00 20.68 148 ASN C CA 1
ATOM 6158 C C . ASN C 1 148 ? 0.011 12.152 -33.852 1.00 21.72 148 ASN C C 1
ATOM 6159 O O . ASN C 1 148 ? -0.173 12.259 -32.632 1.00 20.16 148 ASN C O 1
ATOM 6164 N N . ALA C 1 149 ? -0.934 11.710 -34.693 1.00 22.90 149 ALA C N 1
ATOM 6165 C CA . ALA C 1 149 ? -2.276 11.303 -34.278 1.00 24.05 149 ALA C CA 1
ATOM 6166 C C . ALA C 1 149 ? -3.019 12.452 -33.609 1.00 21.27 149 ALA C C 1
ATOM 6167 O O . ALA C 1 149 ? -2.641 13.616 -33.778 1.00 22.52 149 ALA C O 1
ATOM 6169 N N . SER C 1 150 ? -4.086 12.145 -32.879 1.00 23.24 150 SER C N 1
ATOM 6170 C CA . SER C 1 150 ? -4.890 13.174 -32.216 1.00 24.39 150 SER C CA 1
ATOM 6171 C C . SER C 1 150 ? -4.564 13.237 -30.724 1.00 20.77 150 SER C C 1
ATOM 6172 O O . SER C 1 150 ? -3.951 12.320 -30.184 1.00 19.87 150 SER C O 1
ATOM 6183 N N . THR C 1 152 ? -6.641 12.951 -28.346 1.00 17.23 152 THR C N 1
ATOM 6184 C CA . THR C 1 152 ? -7.417 11.870 -27.747 1.00 17.47 152 THR C CA 1
ATOM 6185 C C . THR C 1 152 ? -6.746 10.506 -27.960 1.00 18.17 152 THR C C 1
ATOM 6186 O O . THR C 1 152 ? -6.669 9.683 -27.040 1.00 16.32 152 THR C O 1
ATOM 6190 N N . THR C 1 153 ? -6.244 10.271 -29.172 1.00 19.23 153 THR C N 1
ATOM 6191 C CA . THR C 1 153 ? -5.510 9.036 -29.416 1.00 19.53 153 THR C CA 1
ATOM 6192 C C . THR C 1 153 ? -4.272 8.961 -28.530 1.00 19.81 153 THR C C 1
ATOM 6193 O O . THR C 1 153 ? -3.942 7.891 -28.001 1.00 17.16 153 THR C O 1
ATOM 6197 N N . ASN C 1 154 ? -3.606 10.103 -28.307 1.00 19.29 154 ASN C N 1
ATOM 6198 C CA . ASN C 1 154 ? -2.421 10.104 -27.461 1.00 17.46 154 ASN C CA 1
ATOM 6199 C C . ASN C 1 154 ? -2.762 9.837 -26.003 1.00 19.47 154 ASN C C 1
ATOM 6200 O O . ASN C 1 154 ? -1.904 9.363 -25.252 1.00 18.15 154 ASN C O 1
ATOM 6205 N N . CYS C 1 155 ? -3.994 10.134 -25.583 1.00 20.05 155 CYS C N 1
ATOM 6206 C CA . CYS C 1 155 ? -4.408 9.797 -24.226 1.00 18.31 155 CYS C CA 1
ATOM 6207 C C . CYS C 1 155 ? -4.817 8.330 -24.127 1.00 18.08 155 CYS C C 1
ATOM 6208 O O . CYS C 1 155 ? -4.427 7.628 -23.185 1.00 17.82 155 CYS C O 1
ATOM 6211 N N . LEU C 1 156 ? -5.582 7.839 -25.111 1.00 17.42 156 LEU C N 1
ATOM 6212 C CA . LEU C 1 156 ? -6.148 6.498 -24.994 1.00 18.62 156 LEU C CA 1
ATOM 6213 C C . LEU C 1 156 ? -5.110 5.411 -25.241 1.00 19.47 156 LEU C C 1
ATOM 6214 O O . LEU C 1 156 ? -5.105 4.393 -24.541 1.00 19.14 156 LEU C O 1
ATOM 6219 N N . ALA C 1 157 ? -4.232 5.603 -26.227 1.00 18.62 157 ALA C N 1
ATOM 6220 C CA . ALA C 1 157 ? -3.348 4.516 -26.652 1.00 21.96 157 ALA C CA 1
ATOM 6221 C C . ALA C 1 157 ? -2.394 4.053 -25.557 1.00 22.13 157 ALA C C 1
ATOM 6222 O O . ALA C 1 157 ? -2.268 2.831 -25.364 1.00 19.95 157 ALA C O 1
ATOM 6224 N N . PRO C 1 158 ? -1.708 4.933 -24.812 1.00 18.81 158 PRO C N 1
ATOM 6225 C CA . PRO C 1 158 ? -0.839 4.428 -23.734 1.00 21.99 158 PRO C CA 1
ATOM 6226 C C . PRO C 1 158 ? -1.603 3.651 -22.681 1.00 23.72 158 PRO C C 1
ATOM 6227 O O . PRO C 1 158 ? -1.146 2.589 -22.226 1.00 24.46 158 PRO C O 1
ATOM 6231 N N . LEU C 1 159 ? -2.770 4.166 -22.283 1.00 21.61 159 LEU C N 1
ATOM 6232 C CA . LEU C 1 159 ? -3.636 3.451 -21.356 1.00 22.51 159 LEU C CA 1
ATOM 6233 C C . LEU C 1 159 ? -4.048 2.096 -21.920 1.00 21.65 159 LEU C C 1
ATOM 6234 O O . LEU C 1 159 ? -3.932 1.064 -21.248 1.00 19.76 159 LEU C O 1
ATOM 6239 N N . ALA C 1 160 ? -4.543 2.083 -23.156 1.00 20.17 160 ALA C N 1
ATOM 6240 C CA . ALA C 1 160 ? -4.972 0.824 -23.757 1.00 20.49 160 ALA C CA 1
ATOM 6241 C C . ALA C 1 160 ? -3.806 -0.144 -23.912 1.00 21.51 160 ALA C C 1
ATOM 6242 O O . ALA C 1 160 ? -3.970 -1.359 -23.740 1.00 19.94 160 ALA C O 1
ATOM 6244 N N . LYS C 1 161 ? -2.616 0.378 -24.221 1.00 22.70 161 LYS C N 1
ATOM 6245 C CA . LYS C 1 161 ? -1.442 -0.483 -24.341 1.00 26.95 161 LYS C CA 1
ATOM 6246 C C . LYS C 1 161 ? -1.142 -1.211 -23.032 1.00 26.24 161 LYS C C 1
ATOM 6247 O O . LYS C 1 161 ? -0.850 -2.411 -23.036 1.00 24.73 161 LYS C O 1
ATOM 6253 N N . VAL C 1 162 ? -1.199 -0.503 -21.905 1.00 20.95 162 VAL C N 1
ATOM 6254 C CA . VAL C 1 162 ? -0.937 -1.133 -20.614 1.00 22.29 162 VAL C CA 1
ATOM 6255 C C . VAL C 1 162 ? -1.987 -2.188 -20.317 1.00 26.02 162 VAL C C 1
ATOM 6256 O O . VAL C 1 162 ? -1.667 -3.323 -19.942 1.00 25.11 162 VAL C O 1
ATOM 6260 N N . VAL C 1 163 ? -3.261 -1.827 -20.470 1.00 21.76 163 VAL C N 1
ATOM 6261 C CA . VAL C 1 163 ? -4.337 -2.764 -20.162 1.00 22.65 163 VAL C CA 1
ATOM 6262 C C . VAL C 1 163 ? -4.262 -3.981 -21.075 1.00 19.72 163 VAL C C 1
ATOM 6263 O O . VAL C 1 163 ? -4.386 -5.125 -20.617 1.00 22.23 163 VAL C O 1
ATOM 6267 N N . ASN C 1 164 ? -4.036 -3.759 -22.375 1.00 21.13 164 ASN C N 1
ATOM 6268 C CA . ASN C 1 164 ? -3.950 -4.883 -23.306 1.00 21.28 164 ASN C CA 1
ATOM 6269 C C . ASN C 1 164 ? -2.728 -5.758 -23.035 1.00 25.95 164 ASN C C 1
ATOM 6270 O O . ASN C 1 164 ? -2.807 -6.985 -23.157 1.00 22.48 164 ASN C O 1
ATOM 6275 N N . ASP C 1 165 ? -1.587 -5.148 -22.702 1.00 25.97 165 ASP C N 1
ATOM 6276 C CA . ASP C 1 165 ? -0.362 -5.916 -22.485 1.00 27.78 165 ASP C CA 1
ATOM 6277 C C . ASP C 1 165 ? -0.447 -6.782 -21.246 1.00 32.22 165 ASP C C 1
ATOM 6278 O O . ASP C 1 165 ? 0.306 -7.753 -21.116 1.00 29.76 165 ASP C O 1
ATOM 6283 N N . THR C 1 166 ? -1.358 -6.451 -20.340 1.00 26.16 166 THR C N 1
ATOM 6284 C CA . THR C 1 166 ? -1.424 -7.077 -19.040 1.00 27.59 166 THR C CA 1
ATOM 6285 C C . THR C 1 166 ? -2.630 -8.039 -18.975 1.00 27.55 166 THR C C 1
ATOM 6286 O O . THR C 1 166 ? -2.434 -9.251 -18.929 1.00 29.36 166 THR C O 1
ATOM 6290 N N . PHE C 1 167 ? -3.848 -7.514 -19.045 1.00 26.31 167 PHE C N 1
ATOM 6291 C CA . PHE C 1 167 ? -5.042 -8.345 -18.967 1.00 25.56 167 PHE C CA 1
ATOM 6292 C C . PHE C 1 167 ? -5.650 -8.663 -20.316 1.00 21.86 167 PHE C C 1
ATOM 6293 O O . PHE C 1 167 ? -6.490 -9.566 -20.393 1.00 24.76 167 PHE C O 1
ATOM 6301 N N . GLY C 1 168 ? -5.258 -7.952 -21.368 1.00 22.45 168 GLY C N 1
ATOM 6302 C CA . GLY C 1 168 ? -5.872 -8.140 -22.668 1.00 21.70 168 GLY C CA 1
ATOM 6303 C C . GLY C 1 168 ? -7.185 -7.393 -22.806 1.00 24.38 168 GLY C C 1
ATOM 6304 O O . GLY C 1 168 ? -8.024 -7.424 -21.898 1.00 21.26 168 GLY C O 1
ATOM 6305 N N . ILE C 1 169 ? -7.363 -6.703 -23.928 1.00 23.43 169 ILE C N 1
ATOM 6306 C CA . ILE C 1 169 ? -8.600 -5.992 -24.231 1.00 21.01 169 ILE C CA 1
ATOM 6307 C C . ILE C 1 169 ? -9.391 -6.830 -25.222 1.00 21.47 169 ILE C C 1
ATOM 6308 O O . ILE C 1 169 ? -8.924 -7.099 -26.337 1.00 24.23 169 ILE C O 1
ATOM 6313 N N . GLU C 1 170 ? -10.580 -7.261 -24.805 1.00 20.50 170 GLU C N 1
ATOM 6314 C CA . GLU C 1 170 ? -11.504 -7.917 -25.720 1.00 25.91 170 GLU C CA 1
ATOM 6315 C C . GLU C 1 170 ? -12.146 -6.891 -26.641 1.00 25.61 170 GLU C C 1
ATOM 6316 O O . GLU C 1 170 ? -12.086 -7.011 -27.869 1.00 21.49 170 GLU C O 1
ATOM 6322 N N . GLU C 1 171 ? -12.779 -5.880 -26.051 1.00 21.98 171 GLU C N 1
ATOM 6323 C CA . GLU C 1 171 ? -13.367 -4.769 -26.783 1.00 17.75 171 GLU C CA 1
ATOM 6324 C C . GLU C 1 171 ? -13.477 -3.604 -25.814 1.00 17.38 171 GLU C C 1
ATOM 6325 O O . GLU C 1 171 ? -13.576 -3.799 -24.603 1.00 19.89 171 GLU C O 1
ATOM 6331 N N . GLY C 1 172 ? -13.498 -2.395 -26.361 1.00 15.93 172 GLY C N 1
ATOM 6332 C CA . GLY C 1 172 ? -13.666 -1.225 -25.516 1.00 16.46 172 GLY C CA 1
ATOM 6333 C C . GLY C 1 172 ? -14.389 -0.101 -26.224 1.00 18.34 172 GLY C C 1
ATOM 6334 O O . GLY C 1 172 ? -14.171 0.133 -27.417 1.00 17.41 172 GLY C O 1
ATOM 6335 N N . LEU C 1 173 ? -15.264 0.598 -25.504 1.00 16.23 173 LEU C N 1
ATOM 6336 C CA . LEU C 1 173 ? -15.993 1.736 -26.044 1.00 14.50 173 LEU C CA 1
ATOM 6337 C C . LEU C 1 173 ? -15.592 2.952 -25.231 1.00 13.34 173 LEU C C 1
ATOM 6338 O O . LEU C 1 173 ? -15.584 2.897 -23.995 1.00 16.38 173 LEU C O 1
ATOM 6343 N N . MET C 1 174 ? -15.241 4.032 -25.922 1.00 16.12 174 MET C N 1
ATOM 6344 C CA . MET C 1 174 ? -14.668 5.216 -25.295 1.00 17.13 174 MET C CA 1
ATOM 6345 C C . MET C 1 174 ? -15.564 6.430 -25.512 1.00 18.98 174 MET C C 1
ATOM 6346 O O . MET C 1 174 ? -16.133 6.621 -26.590 1.00 15.14 174 MET C O 1
ATOM 6351 N N . THR C 1 175 ? -15.695 7.243 -24.476 1.00 15.90 175 THR C N 1
ATOM 6352 C CA . THR C 1 175 ? -16.173 8.607 -24.611 1.00 17.63 175 THR C CA 1
ATOM 6353 C C . THR C 1 175 ? -15.059 9.541 -24.161 1.00 16.75 175 THR C C 1
ATOM 6354 O O . THR C 1 175 ? -14.424 9.300 -23.126 1.00 19.84 175 THR C O 1
ATOM 6358 N N . THR C 1 176 ? -14.791 10.584 -24.941 1.00 14.33 176 THR C N 1
ATOM 6359 C CA . THR C 1 176 ? -13.965 11.671 -24.447 1.00 15.61 176 THR C CA 1
ATOM 6360 C C . THR C 1 176 ? -14.883 12.840 -24.129 1.00 16.50 176 THR C C 1
ATOM 6361 O O . THR C 1 176 ? -15.674 13.273 -24.979 1.00 15.11 176 THR C O 1
ATOM 6365 N N . VAL C 1 177 ? -14.826 13.299 -22.888 1.00 15.75 177 VAL C N 1
ATOM 6366 C CA . VAL C 1 177 ? -15.476 14.541 -22.495 1.00 15.49 177 VAL C CA 1
ATOM 6367 C C . VAL C 1 177 ? -14.413 15.624 -22.679 1.00 15.99 177 VAL C C 1
ATOM 6368 O O . VAL C 1 177 ? -13.402 15.638 -21.974 1.00 15.08 177 VAL C O 1
ATOM 6372 N N . HIS C 1 178 ? -14.614 16.491 -23.670 1.00 13.42 178 HIS C N 1
ATOM 6373 C CA . HIS C 1 178 ? -13.536 17.219 -24.323 1.00 14.87 178 HIS C CA 1
ATOM 6374 C C . HIS C 1 178 ? -13.780 18.721 -24.282 1.00 14.05 178 HIS C C 1
ATOM 6375 O O . HIS C 1 178 ? -14.901 19.183 -24.519 1.00 14.76 178 HIS C O 1
ATOM 6382 N N . SER C 1 179 ? -12.723 19.484 -24.003 1.00 13.12 179 SER C N 1
ATOM 6383 C CA . SER C 1 179 ? -12.846 20.939 -24.006 1.00 13.30 179 SER C CA 1
ATOM 6384 C C . SER C 1 179 ? -13.129 21.462 -25.411 1.00 18.32 179 SER C C 1
ATOM 6385 O O . SER C 1 179 ? -12.823 20.823 -26.424 1.00 17.75 179 SER C O 1
ATOM 6388 N N . ILE C 1 180 ? -13.703 22.662 -25.464 1.00 14.87 180 ILE C N 1
ATOM 6389 C CA . ILE C 1 180 ? -13.984 23.254 -26.766 1.00 16.28 180 ILE C CA 1
ATOM 6390 C C . ILE C 1 180 ? -12.680 23.635 -27.462 1.00 16.14 180 ILE C C 1
ATOM 6391 O O . ILE C 1 180 ? -11.628 23.826 -26.831 1.00 20.15 180 ILE C O 1
ATOM 6396 N N . THR C 1 181 ? -12.741 23.710 -28.796 1.00 16.41 181 THR C N 1
ATOM 6397 C CA . THR C 1 181 ? -11.588 24.041 -29.632 1.00 17.45 181 THR C CA 1
ATOM 6398 C C . THR C 1 181 ? -11.975 25.117 -30.641 1.00 16.76 181 THR C C 1
ATOM 6399 O O . THR C 1 181 ? -13.135 25.523 -30.740 1.00 18.12 181 THR C O 1
ATOM 6403 N N . ALA C 1 182 ? -10.977 25.552 -31.419 1.00 17.91 182 ALA C N 1
ATOM 6404 C CA . ALA C 1 182 ? -11.135 26.671 -32.345 1.00 18.47 182 ALA C CA 1
ATOM 6405 C C . ALA C 1 182 ? -12.146 26.411 -33.454 1.00 19.37 182 ALA C C 1
ATOM 6406 O O . ALA C 1 182 ? -12.616 27.371 -34.072 1.00 20.40 182 ALA C O 1
ATOM 6408 N N . THR C 1 183 ? -12.476 25.150 -33.743 1.00 18.80 183 THR C N 1
ATOM 6409 C CA . THR C 1 183 ? -13.437 24.870 -34.803 1.00 21.00 183 THR C CA 1
ATOM 6410 C C . THR C 1 183 ? -14.869 25.144 -34.377 1.00 21.83 183 THR C C 1
ATOM 6411 O O . THR C 1 183 ? -15.748 25.207 -35.240 1.00 23.45 183 THR C O 1
ATOM 6415 N N . GLN C 1 184 ? -15.122 25.322 -33.080 1.00 17.76 184 GLN C N 1
ATOM 6416 C CA . GLN C 1 184 ? -16.474 25.570 -32.602 1.00 17.56 184 GLN C CA 1
ATOM 6417 C C . GLN C 1 184 ? -16.826 27.057 -32.717 1.00 18.57 184 GLN C C 1
ATOM 6418 O O . GLN C 1 184 ? -16.010 27.885 -33.123 1.00 18.60 184 GLN C O 1
ATOM 6424 N N . LYS C 1 185 ? -18.066 27.388 -32.355 1.00 16.99 185 LYS C N 1
ATOM 6425 C CA . LYS C 1 185 ? -18.655 28.708 -32.560 1.00 16.68 185 LYS C CA 1
ATOM 6426 C C . LYS C 1 185 ? -19.055 29.340 -31.229 1.00 16.81 185 LYS C C 1
ATOM 6427 O O . LYS C 1 185 ? -19.557 28.658 -30.335 1.00 16.99 185 LYS C O 1
ATOM 6433 N N . THR C 1 186 ? -18.878 30.660 -31.116 1.00 16.65 186 THR C N 1
ATOM 6434 C CA . THR C 1 186 ? -19.249 31.355 -29.883 1.00 17.68 186 THR C CA 1
ATOM 6435 C C . THR C 1 186 ? -20.762 31.428 -29.697 1.00 16.88 186 THR C C 1
ATOM 6436 O O . THR C 1 186 ? -21.242 31.436 -28.556 1.00 15.88 186 THR C O 1
ATOM 6440 N N . VAL C 1 187 ? -21.518 31.523 -30.794 1.00 15.89 187 VAL C N 1
ATOM 6441 C CA . VAL C 1 187 ? -22.981 31.499 -30.791 1.00 16.50 187 VAL C CA 1
ATOM 6442 C C . VAL C 1 187 ? -23.408 30.645 -31.979 1.00 16.47 187 VAL C C 1
ATOM 6443 O O . VAL C 1 187 ? -22.632 30.422 -32.907 1.00 16.76 187 VAL C O 1
ATOM 6447 N N . ASP C 1 188 ? -24.658 30.160 -31.942 1.00 14.63 188 ASP C N 1
ATOM 6448 C CA . ASP C 1 188 ? -25.166 29.284 -33.000 1.00 13.39 188 ASP C CA 1
ATOM 6449 C C . ASP C 1 188 ? -24.847 29.855 -34.382 1.00 16.71 188 ASP C C 1
ATOM 6450 O O . ASP C 1 188 ? -25.408 30.886 -34.768 1.00 17.83 188 ASP C O 1
ATOM 6455 N N . GLY C 1 189 ? -23.954 29.204 -35.127 1.00 18.33 189 GLY C N 1
ATOM 6456 C CA . GLY C 1 189 ? -23.554 29.677 -36.435 1.00 16.67 189 GLY C CA 1
ATOM 6457 C C . GLY C 1 189 ? -23.354 28.526 -37.402 1.00 18.74 189 GLY C C 1
ATOM 6458 O O . GLY C 1 189 ? -23.435 27.351 -37.029 1.00 17.96 189 GLY C O 1
ATOM 6459 N N . PRO C 1 190 ? -23.060 28.845 -38.663 1.00 19.82 190 PRO C N 1
ATOM 6460 C CA . PRO C 1 190 ? -22.982 27.796 -39.691 1.00 20.40 190 PRO C CA 1
ATOM 6461 C C . PRO C 1 190 ? -21.775 26.889 -39.514 1.00 21.17 190 PRO C C 1
ATOM 6462 O O . PRO C 1 190 ? -20.655 27.335 -39.256 1.00 21.18 190 PRO C O 1
ATOM 6466 N N . SER C 1 191 ? -22.024 25.595 -39.687 1.00 20.68 191 SER C N 1
ATOM 6467 C CA . SER C 1 191 ? -21.021 24.551 -39.576 1.00 23.04 191 SER C CA 1
ATOM 6468 C C . SER C 1 191 ? -21.538 23.400 -40.419 1.00 27.32 191 SER C C 1
ATOM 6469 O O . SER C 1 191 ? -21.988 22.380 -39.881 1.00 20.27 191 SER C O 1
ATOM 6472 N N . HIS C 1 192 ? -21.544 23.590 -41.744 1.00 26.08 192 HIS C N 1
ATOM 6473 C CA . HIS C 1 192 ? -22.373 22.742 -42.594 1.00 29.10 192 HIS C CA 1
ATOM 6474 C C . HIS C 1 192 ? -21.877 21.306 -42.650 1.00 26.81 192 HIS C C 1
ATOM 6475 O O . HIS C 1 192 ? -22.661 20.423 -42.999 1.00 27.37 192 HIS C O 1
ATOM 6482 N N . LYS C 1 193 ? -20.614 21.052 -42.290 1.00 25.50 193 LYS C N 1
ATOM 6483 C CA . LYS C 1 193 ? -20.079 19.698 -42.243 1.00 32.57 193 LYS C CA 1
ATOM 6484 C C . LYS C 1 193 ? -20.299 19.018 -40.896 1.00 31.63 193 LYS C C 1
ATOM 6485 O O . LYS C 1 193 ? -20.062 17.810 -40.779 1.00 32.90 193 LYS C O 1
ATOM 6491 N N . ASP C 1 194 ? -20.754 19.760 -39.889 1.00 24.20 194 ASP C N 1
ATOM 6492 C CA . ASP C 1 194 ? -20.885 19.257 -38.528 1.00 25.06 194 ASP C CA 1
ATOM 6493 C C . ASP C 1 194 ? -21.909 20.120 -37.806 1.00 19.80 194 ASP C C 1
ATOM 6494 O O . ASP C 1 194 ? -21.538 21.060 -37.099 1.00 22.03 194 ASP C O 1
ATOM 6499 N N . TRP C 1 195 ? -23.196 19.812 -37.973 1.00 17.24 195 TRP C N 1
ATOM 6500 C CA . TRP C 1 195 ? -24.236 20.743 -37.533 1.00 19.67 195 TRP C CA 1
ATOM 6501 C C . TRP C 1 195 ? -24.192 20.968 -36.026 1.00 19.44 195 TRP C C 1
ATOM 6502 O O . TRP C 1 195 ? -24.395 22.095 -35.556 1.00 16.14 195 TRP C O 1
ATOM 6513 N N . ARG C 1 196 ? -23.947 19.907 -35.245 1.00 15.69 196 ARG C N 1
ATOM 6514 C CA . ARG C 1 196 ? -23.904 20.094 -33.798 1.00 18.55 196 ARG C CA 1
ATOM 6515 C C . ARG C 1 196 ? -22.761 21.027 -33.416 1.00 16.76 196 ARG C C 1
ATOM 6516 O O . ARG C 1 196 ? -22.901 21.843 -32.504 1.00 16.98 196 ARG C O 1
ATOM 6524 N N . GLY C 1 197 ? -21.633 20.944 -34.133 1.00 17.01 197 GLY C N 1
ATOM 6525 C CA . GLY C 1 197 ? -20.464 21.756 -33.838 1.00 16.44 197 GLY C CA 1
ATOM 6526 C C . GLY C 1 197 ? -20.633 23.249 -34.101 1.00 15.66 197 GLY C C 1
ATOM 6527 O O . GLY C 1 197 ? -19.796 24.033 -33.643 1.00 19.06 197 GLY C O 1
ATOM 6528 N N . GLY C 1 198 ? -21.677 23.655 -34.826 1.00 16.15 198 GLY C N 1
ATOM 6529 C CA . GLY C 1 198 ? -21.973 25.070 -34.982 1.00 16.79 198 GLY C CA 1
ATOM 6530 C C . GLY C 1 198 ? -22.703 25.701 -33.809 1.00 19.20 198 GLY C C 1
ATOM 6531 O O . GLY C 1 198 ? -22.843 26.927 -33.774 1.00 16.84 198 GLY C O 1
ATOM 6532 N N . ARG C 1 199 ? -23.183 24.897 -32.859 1.00 14.91 199 ARG C N 1
ATOM 6533 C CA . ARG C 1 199 ? -24.002 25.417 -31.765 1.00 14.44 199 ARG C CA 1
ATOM 6534 C C . ARG C 1 199 ? -23.126 26.046 -30.682 1.00 13.36 199 ARG C C 1
ATOM 6535 O O . ARG C 1 199 ? -21.977 25.651 -30.493 1.00 17.13 199 ARG C O 1
ATOM 6543 N N . THR C 1 200 ? -23.698 27.027 -29.961 1.00 14.70 200 THR C N 1
ATOM 6544 C CA . THR C 1 200 ? -22.998 27.804 -28.936 1.00 13.99 200 THR C CA 1
ATOM 6545 C C . THR C 1 200 ? -22.076 26.939 -28.086 1.00 16.33 200 THR C C 1
ATOM 6546 O O . THR C 1 200 ? -22.545 26.101 -27.301 1.00 14.79 200 THR C O 1
ATOM 6550 N N . ALA C 1 201 ? -20.765 27.159 -28.217 1.00 14.62 201 ALA C N 1
ATOM 6551 C CA . ALA C 1 201 ? -19.798 26.258 -27.593 1.00 14.43 201 ALA C CA 1
ATOM 6552 C C . ALA C 1 201 ? -19.864 26.317 -26.069 1.00 17.58 201 ALA C C 1
ATOM 6553 O O . ALA C 1 201 ? -19.812 25.273 -25.405 1.00 15.29 201 ALA C O 1
ATOM 6555 N N . SER C 1 202 ? -19.945 27.525 -25.497 1.00 14.98 202 SER C N 1
ATOM 6556 C CA . SER C 1 202 ? -19.857 27.721 -24.050 1.00 17.99 202 SER C CA 1
ATOM 6557 C C . SER C 1 202 ? -21.168 27.448 -23.320 1.00 16.49 202 SER C C 1
ATOM 6558 O O . SER C 1 202 ? -21.204 27.554 -22.088 1.00 15.97 202 SER C O 1
ATOM 6561 N N . GLY C 1 203 ? -22.246 27.142 -24.037 1.00 16.63 203 GLY C N 1
ATOM 6562 C CA . GLY C 1 203 ? -23.524 26.913 -23.397 1.00 16.80 203 GLY C CA 1
ATOM 6563 C C . GLY C 1 203 ? -24.102 25.525 -23.623 1.00 13.23 203 GLY C C 1
ATOM 6564 O O . GLY C 1 203 ? -25.265 25.284 -23.282 1.00 14.11 203 GLY C O 1
ATOM 6565 N N . ASN C 1 204 ? -23.317 24.600 -24.177 1.00 13.32 204 ASN C N 1
ATOM 6566 C CA . ASN C 1 204 ? -23.864 23.314 -24.608 1.00 15.03 204 ASN C CA 1
ATOM 6567 C C . ASN C 1 204 ? -22.917 22.169 -24.304 1.00 13.69 204 ASN C C 1
ATOM 6568 O O . ASN C 1 204 ? -21.694 22.322 -24.357 1.00 13.87 204 ASN C O 1
ATOM 6573 N N . ILE C 1 205 ? -23.507 21.007 -24.015 1.00 14.44 205 ILE C N 1
ATOM 6574 C CA . ILE C 1 205 ? -22.857 19.717 -24.222 1.00 14.43 205 ILE C CA 1
ATOM 6575 C C . ILE C 1 205 ? -23.147 19.289 -25.654 1.00 13.83 205 ILE C C 1
ATOM 6576 O O . ILE C 1 205 ? -24.312 19.241 -26.061 1.00 13.43 205 ILE C O 1
ATOM 6581 N N . ILE C 1 206 ? -22.097 18.994 -26.420 1.00 14.23 206 ILE C N 1
ATOM 6582 C CA . ILE C 1 206 ? -22.209 18.833 -27.874 1.00 11.87 206 ILE C CA 1
ATOM 6583 C C . ILE C 1 206 ? -21.621 17.496 -28.310 1.00 11.23 206 ILE C C 1
ATOM 6584 O O . ILE C 1 206 ? -20.389 17.341 -28.343 1.00 14.71 206 ILE C O 1
ATOM 6589 N N . PRO C 1 207 ? -22.447 16.516 -28.655 1.00 14.64 207 PRO C N 1
ATOM 6590 C CA . PRO C 1 207 ? -21.908 15.256 -29.188 1.00 14.23 207 PRO C CA 1
ATOM 6591 C C . PRO C 1 207 ? -21.158 15.484 -30.491 1.00 19.44 207 PRO C C 1
ATOM 6592 O O . PRO C 1 207 ? -21.483 16.385 -31.280 1.00 16.50 207 PRO C O 1
ATOM 6596 N N . SER C 1 208 ? -20.126 14.664 -30.698 1.00 14.94 208 SER C N 1
ATOM 6597 C CA . SER C 1 208 ? -19.252 14.777 -31.859 1.00 22.37 208 SER C CA 1
ATOM 6598 C C . SER C 1 208 ? -18.661 13.411 -32.172 1.00 25.82 208 SER C C 1
ATOM 6599 O O . SER C 1 208 ? -18.379 12.622 -31.264 1.00 20.96 208 SER C O 1
ATOM 6602 N N . SER C 1 209 ? -18.472 13.134 -33.456 1.00 22.97 209 SER C N 1
ATOM 6603 C CA . SER C 1 209 ? -17.825 11.891 -33.836 1.00 26.57 209 SER C CA 1
ATOM 6604 C C . SER C 1 209 ? -16.319 12.029 -33.670 1.00 26.17 209 SER C C 1
ATOM 6605 O O . SER C 1 209 ? -15.760 13.130 -33.720 1.00 29.27 209 SER C O 1
ATOM 6608 N N . THR C 1 210 ? -15.653 10.901 -33.455 1.00 28.45 210 THR C N 1
ATOM 6609 C CA . THR C 1 210 ? -14.200 10.928 -33.406 1.00 28.25 210 THR C CA 1
ATOM 6610 C C . THR C 1 210 ? -13.678 9.574 -33.845 1.00 25.05 210 THR C C 1
ATOM 6611 O O . THR C 1 210 ? -14.230 8.542 -33.466 1.00 25.58 210 THR C O 1
ATOM 6615 N N . GLY C 1 211 ? -12.644 9.589 -34.673 1.00 30.30 211 GLY C N 1
ATOM 6616 C CA . GLY C 1 211 ? -11.957 8.359 -35.002 1.00 30.95 211 GLY C CA 1
ATOM 6617 C C . GLY C 1 211 ? -10.828 8.029 -34.051 1.00 29.92 211 GLY C C 1
ATOM 6618 O O . GLY C 1 211 ? -10.052 7.107 -34.320 1.00 25.43 211 GLY C O 1
ATOM 6619 N N . ALA C 1 212 ? -10.716 8.755 -32.933 1.00 24.11 212 ALA C N 1
ATOM 6620 C CA . ALA C 1 212 ? -9.527 8.640 -32.106 1.00 20.42 212 ALA C CA 1
ATOM 6621 C C . ALA C 1 212 ? -9.411 7.264 -31.466 1.00 24.80 212 ALA C C 1
ATOM 6622 O O . ALA C 1 212 ? -8.298 6.763 -31.280 1.00 25.69 212 ALA C O 1
ATOM 6624 N N . ALA C 1 213 ? -10.535 6.631 -31.131 1.00 21.17 213 ALA C N 1
ATOM 6625 C CA . ALA C 1 213 ? -10.447 5.312 -30.520 1.00 25.22 213 ALA C CA 1
ATOM 6626 C C . ALA C 1 213 ? -10.109 4.250 -31.558 1.00 26.64 213 ALA C C 1
ATOM 6627 O O . ALA C 1 213 ? -9.269 3.377 -31.303 1.00 24.41 213 ALA C O 1
ATOM 6629 N N . LYS C 1 214 ? -10.732 4.325 -32.741 1.00 24.08 214 LYS C N 1
ATOM 6630 C CA . LYS C 1 214 ? -10.390 3.390 -33.811 1.00 28.43 214 LYS C CA 1
ATOM 6631 C C . LYS C 1 214 ? -8.934 3.542 -34.235 1.00 27.76 214 LYS C C 1
ATOM 6632 O O . LYS C 1 214 ? -8.266 2.551 -34.556 1.00 25.49 214 LYS C O 1
ATOM 6638 N N . ALA C 1 215 ? -8.431 4.782 -34.247 1.00 24.78 215 ALA C N 1
ATOM 6639 C CA . ALA C 1 215 ? -7.057 5.068 -34.647 1.00 24.68 215 ALA C CA 1
ATOM 6640 C C . ALA C 1 215 ? -6.030 4.414 -33.737 1.00 25.20 215 ALA C C 1
ATOM 6641 O O . ALA C 1 215 ? -4.884 4.235 -34.159 1.00 27.21 215 ALA C O 1
ATOM 6643 N N . VAL C 1 216 ? -6.397 4.087 -32.491 1.00 22.48 216 VAL C N 1
ATOM 6644 C CA . VAL C 1 216 ? -5.501 3.317 -31.631 1.00 24.75 216 VAL C CA 1
ATOM 6645 C C . VAL C 1 216 ? -5.099 2.018 -32.317 1.00 27.28 216 VAL C C 1
ATOM 6646 O O . VAL C 1 216 ? -3.957 1.563 -32.187 1.00 25.40 216 VAL C O 1
ATOM 6650 N N . GLY C 1 217 ? -6.014 1.418 -33.082 1.00 25.40 217 GLY C N 1
ATOM 6651 C CA . GLY C 1 217 ? -5.706 0.196 -33.801 1.00 28.66 217 GLY C CA 1
ATOM 6652 C C . GLY C 1 217 ? -4.664 0.373 -34.880 1.00 30.06 217 GLY C C 1
ATOM 6653 O O . GLY C 1 217 ? -4.093 -0.622 -35.343 1.00 30.02 217 GLY C O 1
ATOM 6654 N N . LYS C 1 218 ? -4.410 1.614 -35.301 1.00 27.94 218 LYS C N 1
ATOM 6655 C CA . LYS C 1 218 ? -3.325 1.854 -36.246 1.00 27.46 218 LYS C CA 1
ATOM 6656 C C . LYS C 1 218 ? -1.970 1.874 -35.546 1.00 32.59 218 LYS C C 1
ATOM 6657 O O . LYS C 1 218 ? -0.996 1.326 -36.070 1.00 36.27 218 LYS C O 1
ATOM 6663 N N . VAL C 1 219 ? -1.886 2.464 -34.352 1.00 27.86 219 VAL C N 1
ATOM 6664 C CA . VAL C 1 219 ? -0.612 2.497 -33.638 1.00 27.68 219 VAL C CA 1
ATOM 6665 C C . VAL C 1 219 ? -0.414 1.270 -32.757 1.00 27.83 219 VAL C C 1
ATOM 6666 O O . VAL C 1 219 ? 0.721 1.003 -32.333 1.00 29.41 219 VAL C O 1
ATOM 6670 N N . ILE C 1 220 ? -1.477 0.525 -32.461 1.00 25.42 220 ILE C N 1
ATOM 6671 C CA . ILE C 1 220 ? -1.385 -0.748 -31.754 1.00 25.90 220 ILE C CA 1
ATOM 6672 C C . ILE C 1 220 ? -2.106 -1.779 -32.611 1.00 29.45 220 ILE C C 1
ATOM 6673 O O . ILE C 1 220 ? -3.287 -2.068 -32.368 1.00 26.30 220 ILE C O 1
ATOM 6678 N N . PRO C 1 221 ? -1.443 -2.330 -33.629 1.00 31.37 221 PRO C N 1
ATOM 6679 C CA . PRO C 1 221 ? -2.124 -3.244 -34.562 1.00 30.79 221 PRO C CA 1
ATOM 6680 C C . PRO C 1 221 ? -2.936 -4.332 -33.888 1.00 26.00 221 PRO C C 1
ATOM 6681 O O . PRO C 1 221 ? -3.998 -4.706 -34.401 1.00 28.20 221 PRO C O 1
ATOM 6685 N N . GLU C 1 222 ? -2.494 -4.840 -32.740 1.00 24.17 222 GLU C N 1
ATOM 6686 C CA . GLU C 1 222 ? -3.268 -5.907 -32.118 1.00 29.77 222 GLU C CA 1
ATOM 6687 C C . GLU C 1 222 ? -4.614 -5.421 -31.585 1.00 30.45 222 GLU C C 1
ATOM 6688 O O . GLU C 1 222 ? -5.483 -6.254 -31.311 1.00 27.59 222 GLU C O 1
ATOM 6694 N N . LEU C 1 223 ? -4.825 -4.105 -31.479 1.00 23.28 223 LEU C N 1
ATOM 6695 C CA . LEU C 1 223 ? -6.102 -3.547 -31.052 1.00 27.15 223 LEU C CA 1
ATOM 6696 C C . LEU C 1 223 ? -6.961 -3.086 -32.228 1.00 25.43 223 LEU C C 1
ATOM 6697 O O . LEU C 1 223 ? -8.005 -2.460 -32.012 1.00 22.70 223 LEU C O 1
ATOM 6702 N N . ASN C 1 224 ? -6.549 -3.382 -33.460 1.00 24.39 224 ASN C N 1
ATOM 6703 C CA . ASN C 1 224 ? -7.343 -3.004 -34.625 1.00 23.21 224 ASN C CA 1
ATOM 6704 C C . ASN C 1 224 ? -8.747 -3.589 -34.536 1.00 24.04 224 ASN C C 1
ATOM 6705 O O . ASN C 1 224 ? -8.922 -4.801 -34.358 1.00 24.66 224 ASN C O 1
ATOM 6710 N N . GLY C 1 225 ? -9.745 -2.717 -34.666 1.00 24.69 225 GLY C N 1
ATOM 6711 C CA . GLY C 1 225 ? -11.137 -3.096 -34.610 1.00 22.10 225 GLY C CA 1
ATOM 6712 C C . GLY C 1 225 ? -11.665 -3.401 -33.230 1.00 21.74 225 GLY C C 1
ATOM 6713 O O . GLY C 1 225 ? -12.831 -3.792 -33.103 1.00 23.53 225 GLY C O 1
ATOM 6714 N N . LYS C 1 226 ? -10.856 -3.246 -32.189 1.00 19.05 226 LYS C N 1
ATOM 6715 C CA . LYS C 1 226 ? -11.308 -3.567 -30.842 1.00 22.00 226 LYS C CA 1
ATOM 6716 C C . LYS C 1 226 ? -11.731 -2.345 -30.032 1.00 18.74 226 LYS C C 1
ATOM 6717 O O . LYS C 1 226 ? -12.225 -2.516 -28.913 1.00 19.68 226 LYS C O 1
ATOM 6723 N N . LEU C 1 227 ? -11.561 -1.133 -30.558 1.00 19.12 227 LEU C N 1
ATOM 6724 C CA . LEU C 1 227 ? -11.954 0.079 -29.848 1.00 21.10 227 LEU C CA 1
ATOM 6725 C C . LEU C 1 227 ? -12.676 1.036 -30.786 1.00 22.20 227 LEU C C 1
ATOM 6726 O O . LEU C 1 227 ? -12.276 1.208 -31.941 1.00 20.54 227 LEU C O 1
ATOM 6731 N N . THR C 1 228 ? -13.726 1.679 -30.278 1.00 19.17 228 THR C N 1
ATOM 6732 C CA . THR C 1 228 ? -14.298 2.839 -30.950 1.00 18.56 228 THR C CA 1
ATOM 6733 C C . THR C 1 228 ? -14.967 3.714 -29.893 1.00 16.74 228 THR C C 1
ATOM 6734 O O . THR C 1 228 ? -14.891 3.431 -28.692 1.00 16.65 228 THR C O 1
ATOM 6738 N N . GLY C 1 229 ? -15.603 4.794 -30.335 1.00 17.27 229 GLY C N 1
ATOM 6739 C CA . GLY C 1 229 ? -16.206 5.699 -29.377 1.00 18.72 229 GLY C CA 1
ATOM 6740 C C . GLY C 1 229 ? -16.668 6.997 -30.008 1.00 20.02 229 GLY C C 1
ATOM 6741 O O . GLY C 1 229 ? -16.775 7.121 -31.231 1.00 20.27 229 GLY C O 1
ATOM 6742 N N . MET C 1 230 ? -16.951 7.965 -29.135 1.00 17.34 230 MET C N 1
ATOM 6743 C CA . MET C 1 230 ? -17.461 9.259 -29.559 1.00 19.07 230 MET C CA 1
ATOM 6744 C C . MET C 1 230 ? -17.034 10.309 -28.540 1.00 20.32 230 MET C C 1
ATOM 6745 O O . MET C 1 230 ? -16.397 10.001 -27.530 1.00 16.97 230 MET C O 1
ATOM 6750 N N . SER C 1 231 ? -17.399 11.560 -28.812 1.00 17.64 231 SER C N 1
ATOM 6751 C CA . SER C 1 231 ? -16.956 12.696 -28.020 1.00 16.87 231 SER C CA 1
ATOM 6752 C C . SER C 1 231 ? -18.153 13.514 -27.539 1.00 18.19 231 SER C C 1
ATOM 6753 O O . SER C 1 231 ? -19.179 13.618 -28.225 1.00 15.27 231 SER C O 1
ATOM 6756 N N . LEU C 1 232 ? -18.009 14.111 -26.352 1.00 16.76 232 LEU C N 1
ATOM 6757 C CA . LEU C 1 232 ? -18.933 15.133 -25.865 1.00 14.70 232 LEU C CA 1
ATOM 6758 C C . LEU C 1 232 ? -18.123 16.390 -25.562 1.00 14.68 232 LEU C C 1
ATOM 6759 O O . LEU C 1 232 ? -17.324 16.415 -24.616 1.00 16.24 232 LEU C O 1
ATOM 6764 N N . ARG C 1 233 ? -18.302 17.419 -26.387 1.00 14.00 233 ARG C N 1
ATOM 6765 C CA . ARG C 1 233 ? -17.656 18.702 -26.158 1.00 14.70 233 ARG C CA 1
ATOM 6766 C C . ARG C 1 233 ? -18.423 19.461 -25.090 1.00 12.26 233 ARG C C 1
ATOM 6767 O O . ARG C 1 233 ? -19.650 19.566 -25.165 1.00 16.04 233 ARG C O 1
ATOM 6775 N N . VAL C 1 234 ? -17.705 19.996 -24.104 1.00 14.33 234 VAL C N 1
ATOM 6776 C CA . VAL C 1 234 ? -18.323 20.677 -22.964 1.00 14.82 234 VAL C CA 1
ATOM 6777 C C . VAL C 1 234 ? -17.611 22.009 -22.733 1.00 14.32 234 VAL C C 1
ATOM 6778 O O . VAL C 1 234 ? -16.486 22.216 -23.211 1.00 13.86 234 VAL C O 1
ATOM 6782 N N . PRO C 1 235 ? -18.237 22.935 -21.960 1.00 16.09 235 PRO C N 1
ATOM 6783 C CA . PRO C 1 235 ? -17.729 24.318 -21.925 1.00 16.13 235 PRO C CA 1
ATOM 6784 C C . PRO C 1 235 ? -16.513 24.586 -21.050 1.00 16.32 235 PRO C C 1
ATOM 6785 O O . PRO C 1 235 ? -16.508 25.582 -20.320 1.00 21.56 235 PRO C O 1
ATOM 6789 N N . THR C 1 236 ? -15.495 23.743 -21.092 1.00 14.59 236 THR C N 1
ATOM 6790 C CA . THR C 1 236 ? -14.181 24.103 -20.583 1.00 13.33 236 THR C CA 1
ATOM 6791 C C . THR C 1 236 ? -13.275 24.475 -21.752 1.00 15.33 236 THR C C 1
ATOM 6792 O O . THR C 1 236 ? -13.470 24.016 -22.879 1.00 13.82 236 THR C O 1
ATOM 6796 N N . THR C 1 237 ? -12.302 25.351 -21.483 1.00 16.64 237 THR C N 1
ATOM 6797 C CA . THR C 1 237 ? -11.464 25.906 -22.542 1.00 17.18 237 THR C CA 1
ATOM 6798 C C . THR C 1 237 ? -10.231 25.054 -22.846 1.00 18.07 237 THR C C 1
ATOM 6799 O O . THR C 1 237 ? -9.618 25.236 -23.902 1.00 16.39 237 THR C O 1
ATOM 6803 N N . ASP C 1 238 ? -9.886 24.108 -21.976 1.00 13.94 238 ASP C N 1
ATOM 6804 C CA . ASP C 1 238 ? -8.768 23.194 -22.160 1.00 15.31 238 ASP C CA 1
ATOM 6805 C C . ASP C 1 238 ? -8.847 22.132 -21.074 1.00 17.92 238 ASP C C 1
ATOM 6806 O O . ASP C 1 238 ? -9.394 22.382 -19.989 1.00 15.00 238 ASP C O 1
ATOM 6811 N N . VAL C 1 239 ? -8.268 20.967 -21.390 1.00 15.75 239 VAL C N 1
ATOM 6812 C CA . VAL C 1 239 ? -8.190 19.726 -20.609 1.00 14.54 239 VAL C CA 1
ATOM 6813 C C . VAL C 1 239 ? -9.428 18.891 -20.902 1.00 15.73 239 VAL C C 1
ATOM 6814 O O . VAL C 1 239 ? -10.561 19.387 -20.916 1.00 14.93 239 VAL C O 1
ATOM 6818 N N . SER C 1 240 ? -9.204 17.611 -21.160 1.00 14.88 240 SER C N 1
ATOM 6819 C CA . SER C 1 240 ? -10.237 16.695 -21.589 1.00 15.08 240 SER C CA 1
ATOM 6820 C C . SER C 1 240 ? -10.029 15.398 -20.819 1.00 15.85 240 SER C C 1
ATOM 6821 O O . SER C 1 240 ? -9.014 15.215 -20.128 1.00 15.89 240 SER C O 1
ATOM 6824 N N . VAL C 1 241 ? -10.994 14.493 -20.903 1.00 15.04 241 VAL C N 1
ATOM 6825 C CA . VAL C 1 241 ? -10.889 13.263 -20.129 1.00 13.06 241 VAL C CA 1
ATOM 6826 C C . VAL C 1 241 ? -11.410 12.092 -20.955 1.00 18.69 241 VAL C C 1
ATOM 6827 O O . VAL C 1 241 ? -12.470 12.182 -21.582 1.00 15.73 241 VAL C O 1
ATOM 6831 N N . VAL C 1 242 ? -10.642 11.001 -20.974 1.00 15.04 242 VAL C N 1
ATOM 6832 C CA . VAL C 1 242 ? -11.050 9.759 -21.624 1.00 17.56 242 VAL C CA 1
ATOM 6833 C C . VAL C 1 242 ? -11.793 8.884 -20.620 1.00 18.06 242 VAL C C 1
ATOM 6834 O O . VAL C 1 242 ? -11.357 8.694 -19.473 1.00 16.47 242 VAL C O 1
ATOM 6838 N N . ASP C 1 243 ? -12.942 8.391 -21.048 1.00 15.19 243 ASP C N 1
ATOM 6839 C CA . ASP C 1 243 ? -13.825 7.518 -20.284 1.00 17.21 243 ASP C CA 1
ATOM 6840 C C . ASP C 1 243 ? -13.876 6.214 -21.073 1.00 17.41 243 ASP C C 1
ATOM 6841 O O . ASP C 1 243 ? -14.593 6.124 -22.074 1.00 17.62 243 ASP C O 1
ATOM 6846 N N . LEU C 1 244 ? -13.108 5.210 -20.644 1.00 15.52 244 LEU C N 1
ATOM 6847 C CA . LEU C 1 244 ? -12.928 3.975 -21.401 1.00 16.63 244 LEU C CA 1
ATOM 6848 C C . LEU C 1 244 ? -13.650 2.839 -20.689 1.00 17.30 244 LEU C C 1
ATOM 6849 O O . LEU C 1 244 ? -13.282 2.461 -19.574 1.00 16.98 244 LEU C O 1
ATOM 6854 N N . THR C 1 245 ? -14.693 2.316 -21.320 1.00 16.45 245 THR C N 1
ATOM 6855 C CA . THR C 1 245 ? -15.439 1.177 -20.799 1.00 16.16 245 THR C CA 1
ATOM 6856 C C . THR C 1 245 ? -14.966 -0.061 -21.548 1.00 18.11 245 THR C C 1
ATOM 6857 O O . THR C 1 245 ? -15.224 -0.190 -22.748 1.00 15.89 245 THR C O 1
ATOM 6861 N N . VAL C 1 246 ? -14.270 -0.972 -20.855 1.00 15.31 246 VAL C N 1
ATOM 6862 C CA . VAL C 1 246 ? -13.497 -1.995 -21.545 1.00 17.36 246 VAL C CA 1
ATOM 6863 C C . VAL C 1 246 ? -13.837 -3.371 -20.988 1.00 20.49 246 VAL C C 1
ATOM 6864 O O . VAL C 1 246 ? -14.023 -3.546 -19.776 1.00 17.43 246 VAL C O 1
ATOM 6868 N N . ARG C 1 247 ? -13.978 -4.336 -21.899 1.00 18.22 247 ARG C N 1
ATOM 6869 C CA . ARG C 1 247 ? -14.070 -5.745 -21.549 1.00 20.93 247 ARG C CA 1
ATOM 6870 C C . ARG C 1 247 ? -12.684 -6.367 -21.636 1.00 20.88 247 ARG C C 1
ATOM 6871 O O . ARG C 1 247 ? -12.014 -6.256 -22.670 1.00 21.97 247 ARG C O 1
ATOM 6879 N N . LEU C 1 248 ? -12.266 -7.025 -20.560 1.00 19.70 248 LEU C N 1
ATOM 6880 C CA . LEU C 1 248 ? -10.943 -7.623 -20.457 1.00 20.12 248 LEU C CA 1
ATOM 6881 C C . LEU C 1 248 ? -11.004 -9.095 -20.830 1.00 19.49 248 LEU C C 1
ATOM 6882 O O . LEU C 1 248 ? -12.026 -9.755 -20.640 1.00 23.43 248 LEU C O 1
ATOM 6887 N N . LYS C 1 249 ? -9.884 -9.605 -21.332 1.00 19.23 249 LYS C N 1
ATOM 6888 C CA . LYS C 1 249 ? -9.780 -11.029 -21.634 1.00 21.75 249 LYS C CA 1
ATOM 6889 C C . LYS C 1 249 ? -9.533 -11.866 -20.387 1.00 24.25 249 LYS C C 1
ATOM 6890 O O . LYS C 1 249 ? -9.906 -13.043 -20.356 1.00 25.30 249 LYS C O 1
ATOM 6896 N N . LYS C 1 250 ? -8.914 -11.290 -19.359 1.00 23.00 250 LYS C N 1
ATOM 6897 C CA . LYS C 1 250 ? -8.611 -11.994 -18.120 1.00 25.14 250 LYS C CA 1
ATOM 6898 C C . LYS C 1 250 ? -9.270 -11.275 -16.954 1.00 27.06 250 LYS C C 1
ATOM 6899 O O . LYS C 1 250 ? -9.339 -10.040 -16.932 1.00 21.88 250 LYS C O 1
ATOM 6905 N N . ALA C 1 251 ? -9.738 -12.057 -15.987 1.00 20.83 251 ALA C N 1
ATOM 6906 C CA . ALA C 1 251 ? -10.351 -11.509 -14.787 1.00 25.13 251 ALA C CA 1
ATOM 6907 C C . ALA C 1 251 ? -9.337 -10.712 -13.975 1.00 27.49 251 ALA C C 1
ATOM 6908 O O . ALA C 1 251 ? -8.183 -11.127 -13.799 1.00 26.98 251 ALA C O 1
ATOM 6910 N N . ALA C 1 252 ? -9.778 -9.560 -13.473 1.00 25.39 252 ALA C N 1
ATOM 6911 C CA . ALA C 1 252 ? -8.910 -8.654 -12.740 1.00 22.66 252 ALA C CA 1
ATOM 6912 C C . ALA C 1 252 ? -9.685 -8.027 -11.597 1.00 25.63 252 ALA C C 1
ATOM 6913 O O . ALA C 1 252 ? -10.916 -7.953 -11.619 1.00 24.70 252 ALA C O 1
ATOM 6915 N N . SER C 1 253 ? -8.948 -7.578 -10.587 1.00 21.53 253 SER C N 1
ATOM 6916 C CA . SER C 1 253 ? -9.468 -6.646 -9.602 1.00 23.01 253 SER C CA 1
ATOM 6917 C C . SER C 1 253 ? -9.074 -5.233 -10.018 1.00 18.51 253 SER C C 1
ATOM 6918 O O . SER C 1 253 ? -8.113 -5.030 -10.765 1.00 19.89 253 SER C O 1
ATOM 6921 N N . TYR C 1 254 ? -9.822 -4.250 -9.517 1.00 23.61 254 TYR C N 1
ATOM 6922 C CA . TYR C 1 254 ? -9.477 -2.863 -9.818 1.00 18.99 254 TYR C CA 1
ATOM 6923 C C . TYR C 1 254 ? -8.100 -2.508 -9.265 1.00 22.94 254 TYR C C 1
ATOM 6924 O O . TYR C 1 254 ? -7.284 -1.885 -9.956 1.00 19.33 254 TYR C O 1
ATOM 6933 N N . GLU C 1 255 ? -7.811 -2.927 -8.028 1.00 25.07 255 GLU C N 1
ATOM 6934 C CA . GLU C 1 255 ? -6.478 -2.726 -7.460 1.00 23.18 255 GLU C CA 1
ATOM 6935 C C . GLU C 1 255 ? -5.394 -3.292 -8.375 1.00 23.95 255 GLU C C 1
ATOM 6936 O O . GLU C 1 255 ? -4.351 -2.661 -8.590 1.00 23.36 255 GLU C O 1
ATOM 6942 N N . GLU C 1 256 ? -5.644 -4.469 -8.953 1.00 23.67 256 GLU C N 1
ATOM 6943 C CA . GLU C 1 256 ? -4.689 -5.084 -9.868 1.00 21.19 256 GLU C CA 1
ATOM 6944 C C . GLU C 1 256 ? -4.490 -4.229 -11.117 1.00 23.08 256 GLU C C 1
ATOM 6945 O O . GLU C 1 256 ? -3.355 -4.022 -11.576 1.00 20.35 256 GLU C O 1
ATOM 6951 N N . ILE C 1 257 ? -5.580 -3.710 -11.680 1.00 23.02 257 ILE C N 1
ATOM 6952 C CA . ILE C 1 257 ? -5.461 -2.840 -12.851 1.00 22.02 257 ILE C CA 1
ATOM 6953 C C . ILE C 1 257 ? -4.683 -1.578 -12.495 1.00 19.40 257 ILE C C 1
ATOM 6954 O O . ILE C 1 257 ? -3.775 -1.162 -13.222 1.00 19.68 257 ILE C O 1
ATOM 6959 N N . ALA C 1 258 ? -5.022 -0.959 -11.361 1.00 19.05 258 ALA C N 1
ATOM 6960 C CA . ALA C 1 258 ? -4.343 0.271 -10.958 1.00 20.52 258 ALA C CA 1
ATOM 6961 C C . ALA C 1 258 ? -2.850 0.040 -10.743 1.00 20.94 258 ALA C C 1
ATOM 6962 O O . ALA C 1 258 ? -2.027 0.869 -11.143 1.00 20.85 258 ALA C O 1
ATOM 6964 N N . GLN C 1 259 ? -2.476 -1.095 -10.135 1.00 23.23 259 GLN C N 1
ATOM 6965 C CA . GLN C 1 259 ? -1.057 -1.376 -9.920 1.00 23.58 259 GLN C CA 1
ATOM 6966 C C . GLN C 1 259 ? -0.321 -1.520 -11.243 1.00 22.31 259 GLN C C 1
ATOM 6967 O O . GLN C 1 259 ? 0.809 -1.037 -11.392 1.00 22.05 259 GLN C O 1
ATOM 6973 N N . ALA C 1 260 ? -0.946 -2.176 -12.223 1.00 20.14 260 ALA C N 1
ATOM 6974 C CA . ALA C 1 260 ? -0.301 -2.319 -13.520 1.00 20.33 260 ALA C CA 1
ATOM 6975 C C . ALA C 1 260 ? -0.070 -0.959 -14.158 1.00 22.90 260 ALA C C 1
ATOM 6976 O O . ALA C 1 260 ? 0.987 -0.711 -14.750 1.00 22.21 260 ALA C O 1
ATOM 6978 N N . ILE C 1 261 ? -1.045 -0.058 -14.038 1.00 19.33 261 ILE C N 1
ATOM 6979 C CA . ILE C 1 261 ? -0.892 1.258 -14.651 1.00 18.38 261 ILE C CA 1
ATOM 6980 C C . ILE C 1 261 ? 0.171 2.061 -13.916 1.00 22.30 261 ILE C C 1
ATOM 6981 O O . ILE C 1 261 ? 0.980 2.767 -14.537 1.00 23.05 261 ILE C O 1
ATOM 6986 N N . LYS C 1 262 ? 0.197 1.954 -12.585 1.00 19.29 262 LYS C N 1
ATOM 6987 C CA . LYS C 1 262 ? 1.209 2.655 -11.800 1.00 21.44 262 LYS C CA 1
ATOM 6988 C C . LYS C 1 262 ? 2.610 2.183 -12.175 1.00 25.81 262 LYS C C 1
ATOM 6989 O O . LYS C 1 262 ? 3.520 2.996 -12.382 1.00 25.87 262 LYS C O 1
ATOM 6995 N N . LYS C 1 263 ? 2.790 0.862 -12.301 1.00 27.17 263 LYS C N 1
ATOM 6996 C CA . LYS C 1 263 ? 4.079 0.317 -12.715 1.00 27.50 263 LYS C CA 1
ATOM 6997 C C . LYS C 1 263 ? 4.495 0.860 -14.077 1.00 28.43 263 LYS C C 1
ATOM 6998 O O . LYS C 1 263 ? 5.640 1.291 -14.261 1.00 26.95 263 LYS C O 1
ATOM 7004 N N . ALA C 1 264 ? 3.573 0.857 -15.046 1.00 21.94 264 ALA C N 1
ATOM 7005 C CA . ALA C 1 264 ? 3.903 1.390 -16.366 1.00 28.29 264 ALA C CA 1
ATOM 7006 C C . ALA C 1 264 ? 4.316 2.856 -16.289 1.00 24.68 264 ALA C C 1
ATOM 7007 O O . ALA C 1 264 ? 5.273 3.275 -16.949 1.00 24.40 264 ALA C O 1
ATOM 7009 N N . SER C 1 265 ? 3.599 3.651 -15.496 1.00 27.68 265 SER C N 1
ATOM 7010 C CA . SER C 1 265 ? 3.907 5.075 -15.390 1.00 27.63 265 SER C CA 1
ATOM 7011 C C . SER C 1 265 ? 5.251 5.316 -14.711 1.00 30.10 265 SER C C 1
ATOM 7012 O O . SER C 1 265 ? 5.889 6.351 -14.943 1.00 27.41 265 SER C O 1
ATOM 7015 N N . GLU C 1 266 ? 5.680 4.390 -13.851 1.00 30.48 266 GLU C N 1
ATOM 7016 C CA . GLU C 1 266 ? 6.970 4.524 -13.190 1.00 30.95 266 GLU C CA 1
ATOM 7017 C C . GLU C 1 266 ? 8.114 4.042 -14.064 1.00 31.64 266 GLU C C 1
ATOM 7018 O O . GLU C 1 266 ? 9.260 4.455 -13.846 1.00 35.23 266 GLU C O 1
ATOM 7024 N N . GLY C 1 267 ? 7.822 3.212 -15.066 1.00 28.01 267 GLY C N 1
ATOM 7025 C CA . GLY C 1 267 ? 8.845 2.593 -15.873 1.00 33.51 267 GLY C CA 1
ATOM 7026 C C . GLY C 1 267 ? 8.814 2.984 -17.337 1.00 31.08 267 GLY C C 1
ATOM 7027 O O . GLY C 1 267 ? 9.213 4.091 -17.717 1.00 29.14 267 GLY C O 1
ATOM 7028 N N . PRO C 1 268 ? 8.345 2.068 -18.193 1.00 28.05 268 PRO C N 1
ATOM 7029 C CA . PRO C 1 268 ? 8.480 2.282 -19.646 1.00 32.30 268 PRO C CA 1
ATOM 7030 C C . PRO C 1 268 ? 7.646 3.431 -20.190 1.00 31.57 268 PRO C C 1
ATOM 7031 O O . PRO C 1 268 ? 7.947 3.923 -21.285 1.00 32.77 268 PRO C O 1
ATOM 7035 N N . LEU C 1 269 ? 6.607 3.869 -19.485 1.00 31.06 269 LEU C N 1
ATOM 7036 C CA . LEU C 1 269 ? 5.785 4.974 -19.962 1.00 25.90 269 LEU C CA 1
ATOM 7037 C C . LEU C 1 269 ? 5.977 6.233 -19.124 1.00 30.97 269 LEU C C 1
ATOM 7038 O O . LEU C 1 269 ? 5.105 7.112 -19.110 1.00 27.69 269 LEU C O 1
ATOM 7043 N N . LYS C 1 270 ? 7.122 6.338 -18.445 1.00 28.63 270 LYS C N 1
ATOM 7044 C CA . LYS C 1 270 ? 7.415 7.481 -17.594 1.00 30.16 270 LYS C CA 1
ATOM 7045 C C . LYS C 1 270 ? 7.360 8.768 -18.403 1.00 22.86 270 LYS C C 1
ATOM 7046 O O . LYS C 1 270 ? 7.891 8.837 -19.515 1.00 28.91 270 LYS C O 1
ATOM 7052 N N . GLY C 1 271 ? 6.690 9.782 -17.852 1.00 26.60 271 GLY C N 1
ATOM 7053 C CA . GLY C 1 271 ? 6.503 11.045 -18.535 1.00 27.28 271 GLY C CA 1
ATOM 7054 C C . GLY C 1 271 ? 5.439 11.045 -19.615 1.00 28.21 271 GLY C C 1
ATOM 7055 O O . GLY C 1 271 ? 5.076 12.124 -20.107 1.00 24.48 271 GLY C O 1
ATOM 7056 N N . VAL C 1 272 ? 4.922 9.885 -20.001 1.00 25.18 272 VAL C N 1
ATOM 7057 C CA . VAL C 1 272 ? 3.860 9.780 -20.990 1.00 24.48 272 VAL C CA 1
ATOM 7058 C C . VAL C 1 272 ? 2.534 9.429 -20.331 1.00 23.97 272 VAL C C 1
ATOM 7059 O O . VAL C 1 272 ? 1.535 10.133 -20.501 1.00 22.56 272 VAL C O 1
ATOM 7063 N N . LEU C 1 273 ? 2.507 8.335 -19.584 1.00 20.79 273 LEU C N 1
ATOM 7064 C CA . LEU C 1 273 ? 1.357 7.940 -18.795 1.00 21.13 273 LEU C CA 1
ATOM 7065 C C . LEU C 1 273 ? 1.619 8.350 -17.355 1.00 25.22 273 LEU C C 1
ATOM 7066 O O . LEU C 1 273 ? 2.623 7.937 -16.763 1.00 26.81 273 LEU C O 1
ATOM 7071 N N . GLY C 1 274 ? 0.738 9.179 -16.805 1.00 22.62 274 GLY C N 1
ATOM 7072 C CA . GLY C 1 274 ? 0.807 9.564 -15.414 1.00 22.40 274 GLY C CA 1
ATOM 7073 C C . GLY C 1 274 ? -0.203 8.810 -14.562 1.00 22.35 274 GLY C C 1
ATOM 7074 O O . GLY C 1 274 ? -1.079 8.097 -15.049 1.00 21.99 274 GLY C O 1
ATOM 7075 N N . TYR C 1 275 ? -0.064 8.980 -13.250 1.00 18.47 275 TYR C N 1
ATOM 7076 C CA . TYR C 1 275 ? -0.862 8.212 -12.303 1.00 19.49 275 TYR C CA 1
ATOM 7077 C C . TYR C 1 275 ? -1.148 9.084 -11.094 1.00 22.61 275 TYR C C 1
ATOM 7078 O O . TYR C 1 275 ? -0.221 9.676 -10.539 1.00 22.04 275 TYR C O 1
ATOM 7087 N N . THR C 1 276 ? -2.414 9.144 -10.674 1.00 19.94 276 THR C N 1
ATOM 7088 C CA . THR C 1 276 ? -2.768 9.862 -9.460 1.00 20.63 276 THR C CA 1
ATOM 7089 C C . THR C 1 276 ? -3.891 9.140 -8.730 1.00 22.45 276 THR C C 1
ATOM 7090 O O . THR C 1 276 ? -4.707 8.441 -9.337 1.00 23.32 276 THR C O 1
ATOM 7094 N N . GLU C 1 277 ? -3.886 9.285 -7.403 1.00 16.63 277 GLU C N 1
ATOM 7095 C CA . GLU C 1 277 ? -4.981 8.889 -6.535 1.00 16.04 277 GLU C CA 1
ATOM 7096 C C . GLU C 1 277 ? -5.627 10.086 -5.845 1.00 20.99 277 GLU C C 1
ATOM 7097 O O . GLU C 1 277 ? -6.426 9.899 -4.922 1.00 20.36 277 GLU C O 1
ATOM 7103 N N . ASP C 1 278 ? -5.316 11.305 -6.278 1.00 19.85 278 ASP C N 1
ATOM 7104 C CA . ASP C 1 278 ? -5.829 12.507 -5.636 1.00 19.42 278 ASP C CA 1
ATOM 7105 C C . ASP C 1 278 ? -7.206 12.884 -6.182 1.00 21.08 278 ASP C C 1
ATOM 7106 O O . ASP C 1 278 ? -7.651 12.378 -7.213 1.00 19.83 278 ASP C O 1
ATOM 7111 N N . ALA C 1 279 ? -7.869 13.815 -5.482 1.00 18.24 279 ALA C N 1
ATOM 7112 C CA . ALA C 1 279 ? -9.220 14.271 -5.830 1.00 18.80 279 ALA C CA 1
ATOM 7113 C C . ALA C 1 279 ? -9.160 15.351 -6.912 1.00 19.86 279 ALA C C 1
ATOM 7114 O O . ALA C 1 279 ? -9.531 16.513 -6.709 1.00 20.53 279 ALA C O 1
ATOM 7116 N N . VAL C 1 280 ? -8.700 14.943 -8.102 1.00 15.52 280 VAL C N 1
ATOM 7117 C CA . VAL C 1 280 ? -8.348 15.890 -9.156 1.00 13.88 280 VAL C CA 1
ATOM 7118 C C . VAL C 1 280 ? -9.569 16.272 -9.988 1.00 16.14 280 VAL C C 1
ATOM 7119 O O . VAL C 1 280 ? -10.537 15.515 -10.132 1.00 16.26 280 VAL C O 1
ATOM 7123 N N . VAL C 1 281 ? -9.517 17.490 -10.533 1.00 14.92 281 VAL C N 1
ATOM 7124 C CA . VAL C 1 281 ? -10.492 17.983 -11.498 1.00 14.29 281 VAL C CA 1
ATOM 7125 C C . VAL C 1 281 ? -9.701 18.534 -12.680 1.00 14.20 281 VAL C C 1
ATOM 7126 O O . VAL C 1 281 ? -8.475 18.611 -12.632 1.00 15.87 281 VAL C O 1
ATOM 7130 N N . SER C 1 282 ? -10.410 18.911 -13.757 1.00 11.95 282 SER C N 1
ATOM 7131 C CA . SER C 1 282 ? -9.719 19.177 -15.025 1.00 15.89 282 SER C CA 1
ATOM 7132 C C . SER C 1 282 ? -8.665 20.281 -14.908 1.00 15.89 282 SER C C 1
ATOM 7133 O O . SER C 1 282 ? -7.584 20.167 -15.500 1.00 14.54 282 SER C O 1
ATOM 7136 N N . THR C 1 283 ? -8.941 21.352 -14.152 1.00 13.86 283 THR C N 1
ATOM 7137 C CA . THR C 1 283 ? -7.944 22.429 -14.104 1.00 17.06 283 THR C CA 1
ATOM 7138 C C . THR C 1 283 ? -6.620 21.983 -13.479 1.00 15.86 283 THR C C 1
ATOM 7139 O O . THR C 1 283 ? -5.587 22.621 -13.716 1.00 15.47 283 THR C O 1
ATOM 7143 N N . ASP C 1 284 ? -6.622 20.903 -12.703 1.00 15.28 284 ASP C N 1
ATOM 7144 C CA . ASP C 1 284 ? -5.384 20.399 -12.121 1.00 18.20 284 ASP C CA 1
ATOM 7145 C C . ASP C 1 284 ? -4.404 19.881 -13.164 1.00 17.82 284 ASP C C 1
ATOM 7146 O O . ASP C 1 284 ? -3.242 19.634 -12.825 1.00 19.45 284 ASP C O 1
ATOM 7151 N N . PHE C 1 285 ? -4.822 19.742 -14.422 1.00 15.85 285 PHE C N 1
ATOM 7152 C CA . PHE C 1 285 ? -3.941 19.287 -15.489 1.00 18.69 285 PHE C CA 1
ATOM 7153 C C . PHE C 1 285 ? -3.624 20.368 -16.510 1.00 18.99 285 PHE C C 1
ATOM 7154 O O . PHE C 1 285 ? -3.008 20.073 -17.545 1.00 16.68 285 PHE C O 1
ATOM 7162 N N . LEU C 1 286 ? -3.984 21.621 -16.234 1.00 16.76 286 LEU C N 1
ATOM 7163 C CA . LEU C 1 286 ? -3.584 22.702 -17.123 1.00 15.47 286 LEU C CA 1
ATOM 7164 C C . LEU C 1 286 ? -2.060 22.799 -17.132 1.00 17.97 286 LEU C C 1
ATOM 7165 O O . LEU C 1 286 ? -1.432 22.901 -16.073 1.00 16.30 286 LEU C O 1
ATOM 7170 N N . GLY C 1 287 ? -1.464 22.723 -18.320 1.00 16.43 287 GLY C N 1
ATOM 7171 C CA . GLY C 1 287 ? -0.017 22.738 -18.430 1.00 21.06 287 GLY C CA 1
ATOM 7172 C C . GLY C 1 287 ? 0.697 21.432 -18.124 1.00 23.03 287 GLY C C 1
ATOM 7173 O O . GLY C 1 287 ? 1.933 21.427 -18.057 1.00 21.61 287 GLY C O 1
ATOM 7174 N N . SER C 1 288 ? -0.032 20.335 -17.918 1.00 19.01 288 SER C N 1
ATOM 7175 C CA . SER C 1 288 ? 0.592 19.026 -17.730 1.00 21.18 288 SER C CA 1
ATOM 7176 C C . SER C 1 288 ? 1.237 18.527 -19.019 1.00 20.06 288 SER C C 1
ATOM 7177 O O . SER C 1 288 ? 0.663 18.650 -20.101 1.00 20.01 288 SER C O 1
ATOM 7180 N N . SER C 1 289 ? 2.424 17.922 -18.893 1.00 22.80 289 SER C N 1
ATOM 7181 C CA . SER C 1 289 ? 3.164 17.414 -20.046 1.00 23.17 289 SER C CA 1
ATOM 7182 C C . SER C 1 289 ? 2.828 15.961 -20.373 1.00 22.34 289 SER C C 1
ATOM 7183 O O . SER C 1 289 ? 3.347 15.430 -21.360 1.00 21.15 289 SER C O 1
ATOM 7186 N N . TYR C 1 290 ? 1.986 15.312 -19.574 1.00 21.64 290 TYR C N 1
ATOM 7187 C CA . TYR C 1 290 ? 1.643 13.921 -19.825 1.00 19.99 290 TYR C CA 1
ATOM 7188 C C . TYR C 1 290 ? 0.705 13.798 -21.017 1.00 20.74 290 TYR C C 1
ATOM 7189 O O . TYR C 1 290 ? -0.064 14.714 -21.337 1.00 20.71 290 TYR C O 1
ATOM 7198 N N . SER C 1 291 ? 0.758 12.632 -21.664 1.00 18.92 291 SER C N 1
ATOM 7199 C CA . SER C 1 291 ? -0.238 12.308 -22.674 1.00 18.97 291 SER C CA 1
ATOM 7200 C C . SER C 1 291 ? -1.531 11.843 -22.033 1.00 18.72 291 SER C C 1
ATOM 7201 O O . SER C 1 291 ? -2.605 11.981 -22.625 1.00 17.46 291 SER C O 1
ATOM 7204 N N . SER C 1 292 ? -1.438 11.261 -20.844 1.00 20.38 292 SER C N 1
ATOM 7205 C CA . SER C 1 292 ? -2.541 10.503 -20.286 1.00 19.22 292 SER C CA 1
ATOM 7206 C C . SER C 1 292 ? -2.262 10.419 -18.792 1.00 19.78 292 SER C C 1
ATOM 7207 O O . SER C 1 292 ? -1.168 10.007 -18.398 1.00 22.09 292 SER C O 1
ATOM 7210 N N . ILE C 1 293 ? -3.200 10.857 -17.954 1.00 17.37 293 ILE C N 1
ATOM 7211 C CA . ILE C 1 293 ? -3.055 10.728 -16.502 1.00 19.68 293 ILE C CA 1
ATOM 7212 C C . ILE C 1 293 ? -4.205 9.892 -15.968 1.00 18.37 293 ILE C C 1
ATOM 7213 O O . ILE C 1 293 ? -5.346 10.366 -15.882 1.00 16.18 293 ILE C O 1
ATOM 7218 N N . PHE C 1 294 ? -3.888 8.667 -15.558 1.00 16.70 294 PHE C N 1
ATOM 7219 C CA . PHE C 1 294 ? -4.869 7.761 -14.990 1.00 17.74 294 PHE C CA 1
ATOM 7220 C C . PHE C 1 294 ? -5.369 8.291 -13.651 1.00 20.70 294 PHE C C 1
ATOM 7221 O O . PHE C 1 294 ? -4.581 8.586 -12.746 1.00 19.83 294 PHE C O 1
ATOM 7229 N N . ASP C 1 295 ? -6.688 8.400 -13.532 1.00 18.91 295 ASP C N 1
ATOM 7230 C CA . ASP C 1 295 ? -7.365 8.870 -12.323 1.00 19.60 295 ASP C CA 1
ATOM 7231 C C . ASP C 1 295 ? -7.834 7.627 -11.569 1.00 18.71 295 ASP C C 1
ATOM 7232 O O . ASP C 1 295 ? -8.918 7.101 -11.821 1.00 18.22 295 ASP C O 1
ATOM 7237 N N . GLU C 1 296 ? -7.021 7.169 -10.609 1.00 19.71 296 GLU C N 1
ATOM 7238 C CA . GLU C 1 296 ? -7.297 5.887 -9.964 1.00 19.00 296 GLU C CA 1
ATOM 7239 C C . GLU C 1 296 ? -8.613 5.905 -9.193 1.00 20.19 296 GLU C C 1
ATOM 7240 O O . GLU C 1 296 ? -9.346 4.907 -9.187 1.00 19.01 296 GLU C O 1
ATOM 7246 N N . LYS C 1 297 ? -8.939 7.023 -8.542 1.00 19.04 297 LYS C N 1
ATOM 7247 C CA . LYS C 1 297 ? -10.141 7.062 -7.722 1.00 18.05 297 LYS C CA 1
ATOM 7248 C C . LYS C 1 297 ? -11.425 7.271 -8.524 1.00 17.55 297 LYS C C 1
ATOM 7249 O O . LYS C 1 297 ? -12.508 7.002 -7.995 1.00 21.06 297 LYS C O 1
ATOM 7255 N N . ALA C 1 298 ? -11.341 7.729 -9.776 1.00 16.59 298 ALA C N 1
ATOM 7256 C CA . ALA C 1 298 ? -12.556 8.025 -10.535 1.00 19.23 298 ALA C CA 1
ATOM 7257 C C . ALA C 1 298 ? -13.163 6.809 -11.237 1.00 21.46 298 ALA C C 1
ATOM 7258 O O . ALA C 1 298 ? -14.342 6.851 -11.614 1.00 22.36 298 ALA C O 1
ATOM 7260 N N . GLY C 1 299 ? -12.403 5.751 -11.446 1.00 19.01 299 GLY C N 1
ATOM 7261 C CA . GLY C 1 299 ? -12.907 4.622 -12.210 1.00 23.73 299 GLY C CA 1
ATOM 7262 C C . GLY C 1 299 ? -13.763 3.668 -11.391 1.00 23.70 299 GLY C C 1
ATOM 7263 O O . GLY C 1 299 ? -13.861 3.760 -10.169 1.00 21.51 299 GLY C O 1
ATOM 7264 N N . ILE C 1 300 ? -14.409 2.722 -12.073 1.00 20.88 300 ILE C N 1
ATOM 7265 C CA . ILE C 1 300 ? -15.271 1.775 -11.364 1.00 20.03 300 ILE C CA 1
ATOM 7266 C C . ILE C 1 300 ? -15.294 0.452 -12.117 1.00 22.44 300 ILE C C 1
ATOM 7267 O O . ILE C 1 300 ? -15.360 0.419 -13.349 1.00 23.87 300 ILE C O 1
ATOM 7272 N N . LEU C 1 301 ? -15.227 -0.646 -11.365 1.00 22.54 301 LEU C N 1
ATOM 7273 C CA . LEU C 1 301 ? -15.308 -1.993 -11.918 1.00 19.85 301 LEU C CA 1
ATOM 7274 C C . LEU C 1 301 ? -16.690 -2.581 -11.642 1.00 24.08 301 LEU C C 1
ATOM 7275 O O . LEU C 1 301 ? -17.195 -2.493 -10.518 1.00 23.32 301 LEU C O 1
ATOM 7280 N N . LEU C 1 302 ? -17.308 -3.171 -12.669 1.00 18.66 302 LEU C N 1
ATOM 7281 C CA . LEU C 1 302 ? -18.572 -3.859 -12.444 1.00 18.01 302 LEU C CA 1
ATOM 7282 C C . LEU C 1 302 ? -18.366 -5.358 -12.230 1.00 20.63 302 LEU C C 1
ATOM 7283 O O . LEU C 1 302 ? -18.927 -5.951 -11.303 1.00 21.84 302 LEU C O 1
ATOM 7288 N N . SER C 1 303 ? -17.588 -5.974 -13.083 1.00 22.44 303 SER C N 1
ATOM 7289 C CA . SER C 1 303 ? -17.276 -7.391 -12.954 1.00 21.27 303 SER C CA 1
ATOM 7290 C C . SER C 1 303 ? -15.783 -7.533 -13.208 1.00 20.24 303 SER C C 1
ATOM 7291 O O . SER C 1 303 ? -15.162 -6.582 -13.696 1.00 17.98 303 SER C O 1
ATOM 7294 N N . PRO C 1 304 ? -15.166 -8.681 -12.898 1.00 23.70 304 PRO C N 1
ATOM 7295 C CA . PRO C 1 304 ? -13.714 -8.822 -13.126 1.00 22.10 304 PRO C CA 1
ATOM 7296 C C . PRO C 1 304 ? -13.272 -8.639 -14.579 1.00 21.46 304 PRO C C 1
ATOM 7297 O O . PRO C 1 304 ? -12.067 -8.464 -14.821 1.00 20.17 304 PRO C O 1
ATOM 7301 N N . THR C 1 305 ? -14.182 -8.664 -15.557 1.00 18.83 305 THR C N 1
ATOM 7302 C CA . THR C 1 305 ? -13.782 -8.415 -16.935 1.00 20.67 305 THR C CA 1
ATOM 7303 C C . THR C 1 305 ? -14.509 -7.219 -17.548 1.00 21.91 305 THR C C 1
ATOM 7304 O O . THR C 1 305 ? -14.533 -7.088 -18.776 1.00 22.61 305 THR C O 1
ATOM 7308 N N . PHE C 1 306 ? -15.072 -6.326 -16.727 1.00 22.00 306 PHE C N 1
ATOM 7309 C CA . PHE C 1 306 ? -15.852 -5.199 -17.242 1.00 18.93 306 PHE C CA 1
ATOM 7310 C C . PHE C 1 306 ? -15.623 -4.001 -16.329 1.00 17.94 306 PHE C C 1
ATOM 7311 O O . PHE C 1 306 ? -16.146 -3.973 -15.210 1.00 16.30 306 PHE C O 1
ATOM 7319 N N . VAL C 1 307 ? -14.876 -3.008 -16.813 1.00 17.96 307 VAL C N 1
ATOM 7320 C CA . VAL C 1 307 ? -14.392 -1.919 -15.970 1.00 16.42 307 VAL C CA 1
ATOM 7321 C C . VAL C 1 307 ? -14.414 -0.608 -16.748 1.00 16.00 307 VAL C C 1
ATOM 7322 O O . VAL C 1 307 ? -14.329 -0.591 -17.979 1.00 16.91 307 VAL C O 1
ATOM 7326 N N . LYS C 1 308 ? -14.536 0.498 -16.017 1.00 14.49 308 LYS C N 1
ATOM 7327 C CA . LYS C 1 308 ? -14.489 1.839 -16.586 1.00 16.89 308 LYS C CA 1
ATOM 7328 C C . LYS C 1 308 ? -13.246 2.546 -16.052 1.00 17.51 308 LYS C C 1
ATOM 7329 O O . LYS C 1 308 ? -13.072 2.670 -14.834 1.00 16.49 308 LYS C O 1
ATOM 7335 N N . LEU C 1 309 ? -12.381 2.981 -16.966 1.00 15.88 309 LEU C N 1
ATOM 7336 C CA . LEU C 1 309 ? -11.121 3.632 -16.647 1.00 16.33 309 LEU C CA 1
ATOM 7337 C C . LEU C 1 309 ? -11.150 5.083 -17.119 1.00 17.58 309 LEU C C 1
ATOM 7338 O O . LEU C 1 309 ? -11.633 5.379 -18.217 1.00 15.67 309 LEU C O 1
ATOM 7343 N N . ILE C 1 310 ? -10.616 5.977 -16.285 1.00 16.48 310 ILE C N 1
ATOM 7344 C CA . ILE C 1 310 ? -10.680 7.428 -16.478 1.00 13.99 310 ILE C CA 1
ATOM 7345 C C . ILE C 1 310 ? -9.257 7.956 -16.587 1.00 16.76 310 ILE C C 1
ATOM 7346 O O . ILE C 1 310 ? -8.421 7.658 -15.727 1.00 16.94 310 ILE C O 1
ATOM 7351 N N . SER C 1 311 ? -8.967 8.713 -17.652 1.00 16.91 311 SER C N 1
ATOM 7352 C CA . SER C 1 311 ? -7.630 9.281 -17.838 1.00 17.40 311 SER C CA 1
ATOM 7353 C C . SER C 1 311 ? -7.688 10.701 -18.393 1.00 16.96 311 SER C C 1
ATOM 7354 O O . SER C 1 311 ? -8.347 10.942 -19.409 1.00 16.78 311 SER C O 1
ATOM 7357 N N . TRP C 1 312 ? -6.955 11.621 -17.757 1.00 15.63 312 TRP C N 1
ATOM 7358 C CA . TRP C 1 312 ? -6.967 13.041 -18.101 1.00 15.39 312 TRP C CA 1
ATOM 7359 C C . TRP C 1 312 ? -5.900 13.373 -19.143 1.00 17.05 312 TRP C C 1
ATOM 7360 O O . TRP C 1 312 ? -4.916 12.642 -19.314 1.00 18.03 312 TRP C O 1
ATOM 7371 N N . TYR C 1 313 ? -6.098 14.506 -19.834 1.00 13.27 313 TYR C N 1
ATOM 7372 C CA . TYR C 1 313 ? -5.064 15.046 -20.713 1.00 14.96 313 TYR C CA 1
ATOM 7373 C C . TYR C 1 313 ? -5.308 16.524 -20.988 1.00 18.83 313 TYR C C 1
ATOM 7374 O O . TYR C 1 313 ? -6.441 16.938 -21.260 1.00 17.48 313 TYR C O 1
ATOM 7383 N N . ASP C 1 314 ? -4.228 17.307 -20.926 1.00 15.19 314 ASP C N 1
ATOM 7384 C CA . ASP C 1 314 ? -4.237 18.667 -21.460 1.00 18.11 314 ASP C CA 1
ATOM 7385 C C . ASP C 1 314 ? -4.140 18.536 -22.977 1.00 16.83 314 ASP C C 1
ATOM 7386 O O . ASP C 1 314 ? -3.055 18.339 -23.523 1.00 18.22 314 ASP C O 1
ATOM 7391 N N . ASN C 1 315 ? -5.289 18.633 -23.663 1.00 16.30 315 ASN C N 1
ATOM 7392 C CA . ASN C 1 315 ? -5.325 18.374 -25.102 1.00 17.16 315 ASN C CA 1
ATOM 7393 C C . ASN C 1 315 ? -4.455 19.344 -25.889 1.00 20.41 315 ASN C C 1
ATOM 7394 O O . ASN C 1 315 ? -3.985 19.002 -26.980 1.00 21.18 315 ASN C O 1
ATOM 7399 N N . GLU C 1 316 ? -4.234 20.553 -25.371 1.00 15.58 316 GLU C N 1
ATOM 7400 C CA . GLU C 1 316 ? -3.315 21.476 -26.029 1.00 19.31 316 GLU C CA 1
ATOM 7401 C C . GLU C 1 316 ? -1.860 21.172 -25.684 1.00 20.67 316 GLU C C 1
ATOM 7402 O O . GLU C 1 316 ? -1.024 20.986 -26.575 1.00 21.11 316 GLU C O 1
ATOM 7408 N N . TYR C 1 317 ? -1.537 21.133 -24.393 1.00 17.83 317 TYR C N 1
ATOM 7409 C CA . TYR C 1 317 ? -0.133 21.183 -23.991 1.00 19.43 317 TYR C CA 1
ATOM 7410 C C . TYR C 1 317 ? 0.523 19.811 -23.914 1.00 17.93 317 TYR C C 1
ATOM 7411 O O . TYR C 1 317 ? 1.691 19.663 -24.291 1.00 21.36 317 TYR C O 1
ATOM 7420 N N . GLY C 1 318 ? -0.175 18.810 -23.391 1.00 20.19 318 GLY C N 1
ATOM 7421 C CA . GLY C 1 318 ? 0.366 17.459 -23.452 1.00 21.04 318 GLY C CA 1
ATOM 7422 C C . GLY C 1 318 ? 0.674 17.043 -24.877 1.00 18.89 318 GLY C C 1
ATOM 7423 O O . GLY C 1 318 ? 1.762 16.541 -25.178 1.00 19.91 318 GLY C O 1
ATOM 7424 N N . TYR C 1 319 ? -0.276 17.274 -25.781 1.00 20.20 319 TYR C N 1
ATOM 7425 C CA . TYR C 1 319 ? -0.070 16.919 -27.180 1.00 19.41 319 TYR C CA 1
ATOM 7426 C C . TYR C 1 319 ? 1.073 17.710 -27.802 1.00 20.95 319 TYR C C 1
ATOM 7427 O O . TYR C 1 319 ? 1.891 17.150 -28.544 1.00 20.26 319 TYR C O 1
ATOM 7436 N N . SER C 1 320 ? 1.124 19.021 -27.545 1.00 19.04 320 SER C N 1
ATOM 7437 C CA . SER C 1 320 ? 2.210 19.841 -28.074 1.00 19.18 320 SER C CA 1
ATOM 7438 C C . SER C 1 320 ? 3.567 19.326 -27.608 1.00 19.39 320 SER C C 1
ATOM 7439 O O . SER C 1 320 ? 4.532 19.303 -28.382 1.00 22.44 320 SER C O 1
ATOM 7442 N N . THR C 1 321 ? 3.656 18.886 -26.352 1.00 20.23 321 THR C N 1
ATOM 7443 C CA . THR C 1 321 ? 4.909 18.321 -25.870 1.00 23.12 321 THR C CA 1
ATOM 7444 C C . THR C 1 321 ? 5.250 17.055 -26.642 1.00 26.29 321 THR C C 1
ATOM 7445 O O . THR C 1 321 ? 6.407 16.849 -27.031 1.00 25.80 321 THR C O 1
ATOM 7449 N N . ARG C 1 322 ? 4.242 16.224 -26.924 1.00 22.81 322 ARG C N 1
ATOM 7450 C CA . ARG C 1 322 ? 4.487 15.003 -27.686 1.00 23.36 322 ARG C CA 1
ATOM 7451 C C . ARG C 1 322 ? 4.948 15.325 -29.105 1.00 23.09 322 ARG C C 1
ATOM 7452 O O . ARG C 1 322 ? 5.809 14.628 -29.657 1.00 25.02 322 ARG C O 1
ATOM 7460 N N . VAL C 1 323 ? 4.404 16.387 -29.709 1.00 21.34 323 VAL C N 1
ATOM 7461 C CA . VAL C 1 323 ? 4.864 16.802 -31.033 1.00 23.54 323 VAL C CA 1
ATOM 7462 C C . VAL C 1 323 ? 6.372 17.023 -31.018 1.00 29.03 323 VAL C C 1
ATOM 7463 O O . VAL C 1 323 ? 7.101 16.542 -31.896 1.00 26.78 323 VAL C O 1
ATOM 7467 N N . VAL C 1 324 ? 6.862 17.735 -30.002 1.00 28.05 324 VAL C N 1
ATOM 7468 C CA . VAL C 1 324 ? 8.290 18.023 -29.911 1.00 24.82 324 VAL C CA 1
ATOM 7469 C C . VAL C 1 324 ? 9.070 16.753 -29.577 1.00 29.63 324 VAL C C 1
ATOM 7470 O O . VAL C 1 324 ? 10.175 16.530 -30.091 1.00 29.82 324 VAL C O 1
ATOM 7474 N N . ASP C 1 325 ? 8.493 15.884 -28.741 1.00 26.79 325 ASP C N 1
ATOM 7475 C CA . ASP C 1 325 ? 9.129 14.605 -28.441 1.00 27.61 325 ASP C CA 1
ATOM 7476 C C . ASP C 1 325 ? 9.269 13.744 -29.694 1.00 30.51 325 ASP C C 1
ATOM 7477 O O . ASP C 1 325 ? 10.306 13.099 -29.903 1.00 33.66 325 ASP C O 1
ATOM 7482 N N . LEU C 1 326 ? 8.235 13.712 -30.541 1.00 29.90 326 LEU C N 1
ATOM 7483 C CA . LEU C 1 326 ? 8.313 12.911 -31.761 1.00 25.51 326 LEU C CA 1
ATOM 7484 C C . LEU C 1 326 ? 9.331 13.495 -32.733 1.00 32.74 326 LEU C C 1
ATOM 7485 O O . LEU C 1 326 ? 10.050 12.752 -33.414 1.00 32.45 326 LEU C O 1
ATOM 7490 N N . LEU C 1 327 ? 9.403 14.826 -32.806 1.00 26.25 327 LEU C N 1
ATOM 7491 C CA . LEU C 1 327 ? 10.391 15.481 -33.655 1.00 32.49 327 LEU C CA 1
ATOM 7492 C C . LEU C 1 327 ? 11.807 15.094 -33.252 1.00 31.90 327 LEU C C 1
ATOM 7493 O O . LEU C 1 327 ? 12.640 14.766 -34.106 1.00 36.71 327 LEU C O 1
ATOM 7498 N N . GLU C 1 328 ? 12.096 15.124 -31.950 1.00 30.56 328 GLU C N 1
ATOM 7499 C CA . GLU C 1 328 ? 13.434 14.775 -31.485 1.00 34.37 328 GLU C CA 1
ATOM 7500 C C . GLU C 1 328 ? 13.733 13.300 -31.705 1.00 38.96 328 GLU C C 1
ATOM 7501 O O . GLU C 1 328 ? 14.897 12.920 -31.867 1.00 37.65 328 GLU C O 1
ATOM 7507 N N . HIS C 1 329 ? 12.704 12.456 -31.722 1.00 33.40 329 HIS C N 1
ATOM 7508 C CA . HIS C 1 329 ? 12.937 11.048 -32.017 1.00 36.00 329 HIS C CA 1
ATOM 7509 C C . HIS C 1 329 ? 13.201 10.834 -33.502 1.00 35.91 329 HIS C C 1
ATOM 7510 O O . HIS C 1 329 ? 14.068 10.035 -33.873 1.00 39.68 329 HIS C O 1
ATOM 7517 N N . VAL C 1 330 ? 12.459 11.530 -34.363 1.00 32.94 330 VAL C N 1
ATOM 7518 C CA . VAL C 1 330 ? 12.705 11.451 -35.802 1.00 36.92 330 VAL C CA 1
ATOM 7519 C C . VAL C 1 330 ? 14.127 11.895 -36.124 1.00 41.62 330 VAL C C 1
ATOM 7520 O O . VAL C 1 330 ? 14.855 11.221 -36.863 1.00 39.27 330 VAL C O 1
ATOM 7524 N N . ALA C 1 331 ? 14.547 13.032 -35.563 1.00 42.59 331 ALA C N 1
ATOM 7525 C CA . ALA C 1 331 ? 15.899 13.532 -35.798 1.00 43.02 331 ALA C CA 1
ATOM 7526 C C . ALA C 1 331 ? 16.949 12.524 -35.342 1.00 44.11 331 ALA C C 1
ATOM 7527 O O . ALA C 1 331 ? 17.899 12.225 -36.075 1.00 47.61 331 ALA C O 1
ATOM 7529 N N . LYS C 1 332 ? 16.785 11.959 -34.173 1.00 40.34 332 LYS C N 1
ATOM 7530 C CA . LYS C 1 332 ? 17.749 11.020 -33.671 1.00 44.46 332 LYS C CA 1
ATOM 7531 C C . LYS C 1 332 ? 17.788 9.737 -34.506 1.00 49.91 332 LYS C C 1
ATOM 7532 O O . LYS C 1 332 ? 18.908 9.420 -34.953 1.00 53.47 332 LYS C O 1
ATOM 7538 N N . ALA C 1 333 ? 16.612 9.244 -34.911 1.00 48.75 333 ALA C N 1
ATOM 7539 C CA . ALA C 1 333 ? 16.588 8.016 -35.687 1.00 45.59 333 ALA C CA 1
ATOM 7540 C C . ALA C 1 333 ? 17.117 8.252 -37.064 1.00 45.70 333 ALA C C 1
ATOM 7541 O O . ALA C 1 333 ? 17.521 7.331 -37.729 1.00 49.30 333 ALA C O 1
ATOM 7543 N N . SER C 1 334 ? 17.161 9.499 -37.459 1.00 47.77 334 SER C N 1
ATOM 7544 C CA . SER C 1 334 ? 17.555 9.836 -38.794 1.00 48.80 334 SER C CA 1
ATOM 7545 C C . SER C 1 334 ? 18.999 10.306 -38.903 1.00 52.67 334 SER C C 1
ATOM 7546 O O . SER C 1 334 ? 19.419 10.832 -39.925 1.00 55.71 334 SER C O 1
ATOM 7549 N N . ALA C 1 335 ? 19.763 10.069 -37.861 1.00 52.25 335 ALA C N 1
ATOM 7550 C CA . ALA C 1 335 ? 21.135 10.472 -37.870 1.00 56.10 335 ALA C CA 1
ATOM 7551 C C . ALA C 1 335 ? 22.076 9.322 -38.242 1.00 62.28 335 ALA C C 1
ATOM 7552 O O . ALA C 1 335 ? 22.036 8.778 -39.340 1.00 60.13 335 ALA C O 1
ATOM 7555 N N . ALA D 1 2 ? 11.274 37.470 13.542 1.00 38.48 2 ALA D N 1
ATOM 7556 C CA . ALA D 1 2 ? 10.339 36.807 12.632 1.00 36.29 2 ALA D CA 1
ATOM 7557 C C . ALA D 1 2 ? 8.916 37.280 12.892 1.00 37.03 2 ALA D C 1
ATOM 7558 O O . ALA D 1 2 ? 8.484 37.395 14.044 1.00 41.01 2 ALA D O 1
ATOM 7560 N N . ILE D 1 3 ? 8.192 37.574 11.817 1.00 30.17 3 ILE D N 1
ATOM 7561 C CA . ILE D 1 3 ? 6.785 37.944 11.918 1.00 30.17 3 ILE D CA 1
ATOM 7562 C C . ILE D 1 3 ? 5.986 36.648 12.047 1.00 32.07 3 ILE D C 1
ATOM 7563 O O . ILE D 1 3 ? 5.863 35.887 11.084 1.00 28.83 3 ILE D O 1
ATOM 7568 N N . LYS D 1 4 ? 5.477 36.369 13.250 1.00 28.58 4 LYS D N 1
ATOM 7569 C CA . LYS D 1 4 ? 4.766 35.123 13.529 1.00 29.70 4 LYS D CA 1
ATOM 7570 C C . LYS D 1 4 ? 3.268 35.358 13.396 1.00 27.94 4 LYS D C 1
ATOM 7571 O O . LYS D 1 4 ? 2.692 36.158 14.140 1.00 28.36 4 LYS D O 1
ATOM 7577 N N . ILE D 1 5 ? 2.637 34.663 12.446 1.00 26.77 5 ILE D N 1
ATOM 7578 C CA . ILE D 1 5 ? 1.262 34.963 12.072 1.00 25.41 5 ILE D CA 1
ATOM 7579 C C . ILE D 1 5 ? 0.399 33.705 12.044 1.00 27.37 5 ILE D C 1
ATOM 7580 O O . ILE D 1 5 ? 0.888 32.571 12.004 1.00 26.17 5 ILE D O 1
ATOM 7585 N N . GLY D 1 6 ? -0.912 33.945 12.101 1.00 25.05 6 GLY D N 1
ATOM 7586 C CA . GLY D 1 6 ? -1.898 32.927 11.823 1.00 26.32 6 GLY D CA 1
ATOM 7587 C C . GLY D 1 6 ? -2.940 33.492 10.876 1.00 26.37 6 GLY D C 1
ATOM 7588 O O . GLY D 1 6 ? -3.053 34.707 10.696 1.00 20.44 6 GLY D O 1
ATOM 7589 N N . ILE D 1 7 ? -3.683 32.589 10.241 1.00 17.86 7 ILE D N 1
ATOM 7590 C CA . ILE D 1 7 ? -4.715 32.948 9.272 1.00 20.45 7 ILE D CA 1
ATOM 7591 C C . ILE D 1 7 ? -6.039 32.356 9.730 1.00 19.49 7 ILE D C 1
ATOM 7592 O O . ILE D 1 7 ? -6.127 31.152 10.000 1.00 22.56 7 ILE D O 1
ATOM 7597 N N . ASN D 1 8 ? -7.068 33.192 9.805 1.00 20.23 8 ASN D N 1
ATOM 7598 C CA . ASN D 1 8 ? -8.404 32.739 10.173 1.00 20.56 8 ASN D CA 1
ATOM 7599 C C . ASN D 1 8 ? -9.309 32.780 8.950 1.00 18.89 8 ASN D C 1
ATOM 7600 O O . ASN D 1 8 ? -9.597 33.857 8.422 1.00 18.96 8 ASN D O 1
ATOM 7605 N N . GLY D 1 9 ? -9.782 31.616 8.528 1.00 20.71 9 GLY D N 1
ATOM 7606 C CA . GLY D 1 9 ? -10.509 31.541 7.278 1.00 20.64 9 GLY D CA 1
ATOM 7607 C C . GLY D 1 9 ? -9.574 31.140 6.157 1.00 16.57 9 GLY D C 1
ATOM 7608 O O . GLY D 1 9 ? -8.914 31.987 5.554 1.00 18.65 9 GLY D O 1
ATOM 7609 N N . PHE D 1 10 ? -9.502 29.843 5.885 1.00 17.55 10 PHE D N 1
ATOM 7610 C CA . PHE D 1 10 ? -8.556 29.287 4.919 1.00 19.28 10 PHE D CA 1
ATOM 7611 C C . PHE D 1 10 ? -9.226 29.157 3.550 1.00 19.64 10 PHE D C 1
ATOM 7612 O O . PHE D 1 10 ? -9.325 28.073 2.970 1.00 18.78 10 PHE D O 1
ATOM 7620 N N . GLY D 1 11 ? -9.710 30.290 3.057 1.00 19.00 11 GLY D N 1
ATOM 7621 C CA . GLY D 1 11 ? -10.481 30.374 1.830 1.00 18.48 11 GLY D CA 1
ATOM 7622 C C . GLY D 1 11 ? -9.663 30.894 0.670 1.00 18.10 11 GLY D C 1
ATOM 7623 O O . GLY D 1 11 ? -8.443 30.712 0.613 1.00 17.93 11 GLY D O 1
ATOM 7624 N N . ARG D 1 12 ? -10.340 31.533 -0.288 1.00 16.40 12 ARG D N 1
ATOM 7625 C CA . ARG D 1 12 ? -9.610 32.091 -1.426 1.00 14.84 12 ARG D CA 1
ATOM 7626 C C . ARG D 1 12 ? -8.491 33.019 -0.951 1.00 16.38 12 ARG D C 1
ATOM 7627 O O . ARG D 1 12 ? -7.318 32.835 -1.301 1.00 15.76 12 ARG D O 1
ATOM 7635 N N . ILE D 1 13 ? -8.833 34.006 -0.121 1.00 16.70 13 ILE D N 1
ATOM 7636 C CA . ILE D 1 13 ? -7.821 34.949 0.341 1.00 16.60 13 ILE D CA 1
ATOM 7637 C C . ILE D 1 13 ? -6.878 34.285 1.344 1.00 16.75 13 ILE D C 1
ATOM 7638 O O . ILE D 1 13 ? -5.654 34.441 1.253 1.00 18.64 13 ILE D O 1
ATOM 7643 N N . GLY D 1 14 ? -7.423 33.515 2.293 1.00 17.64 14 GLY D N 1
ATOM 7644 C CA . GLY D 1 14 ? -6.576 32.861 3.285 1.00 17.35 14 GLY D CA 1
ATOM 7645 C C . GLY D 1 14 ? -5.480 32.005 2.674 1.00 20.85 14 GLY D C 1
ATOM 7646 O O . GLY D 1 14 ? -4.318 32.073 3.086 1.00 18.46 14 GLY D O 1
ATOM 7647 N N . ARG D 1 15 ? -5.832 31.188 1.667 1.00 19.23 15 ARG D N 1
ATOM 7648 C CA . ARG D 1 15 ? -4.847 30.289 1.068 1.00 19.44 15 ARG D CA 1
ATOM 7649 C C . ARG D 1 15 ? -3.846 31.041 0.206 1.00 20.41 15 ARG D C 1
ATOM 7650 O O . ARG D 1 15 ? -2.659 30.696 0.190 1.00 18.79 15 ARG D O 1
ATOM 7658 N N . LEU D 1 16 ? -4.302 32.060 -0.533 1.00 17.07 16 LEU D N 1
ATOM 7659 C CA . LEU D 1 16 ? -3.386 32.808 -1.379 1.00 20.03 16 LEU D CA 1
ATOM 7660 C C . LEU D 1 16 ? -2.493 33.719 -0.549 1.00 22.64 16 LEU D C 1
ATOM 7661 O O . LEU D 1 16 ? -1.338 33.959 -0.922 1.00 20.48 16 LEU D O 1
ATOM 7666 N N . VAL D 1 17 ? -3.000 34.220 0.578 1.00 17.22 17 VAL D N 1
ATOM 7667 C CA . VAL D 1 17 ? -2.128 34.923 1.512 1.00 19.85 17 VAL D CA 1
ATOM 7668 C C . VAL D 1 17 ? -1.024 33.990 1.990 1.00 22.03 17 VAL D C 1
ATOM 7669 O O . VAL D 1 17 ? 0.143 34.391 2.089 1.00 21.63 17 VAL D O 1
ATOM 7673 N N . LEU D 1 18 ? -1.363 32.720 2.250 1.00 21.76 18 LEU D N 1
ATOM 7674 C CA . LEU D 1 18 ? -0.342 31.744 2.621 1.00 19.15 18 LEU D CA 1
ATOM 7675 C C . LEU D 1 18 ? 0.694 31.584 1.510 1.00 21.99 18 LEU D C 1
ATOM 7676 O O . LEU D 1 18 ? 1.902 31.607 1.774 1.00 23.61 18 LEU D O 1
ATOM 7681 N N . ARG D 1 19 ? 0.244 31.439 0.253 1.00 19.16 19 ARG D N 1
ATOM 7682 C CA . ARG D 1 19 ? 1.187 31.345 -0.867 1.00 21.89 19 ARG D CA 1
ATOM 7683 C C . ARG D 1 19 ? 2.143 32.536 -0.905 1.00 22.32 19 ARG D C 1
ATOM 7684 O O . ARG D 1 19 ? 3.350 32.371 -1.134 1.00 24.14 19 ARG D O 1
ATOM 7692 N N . VAL D 1 20 ? 1.620 33.744 -0.701 1.00 21.34 20 VAL D N 1
ATOM 7693 C CA . VAL D 1 20 ? 2.466 34.934 -0.726 1.00 20.69 20 VAL D CA 1
ATOM 7694 C C . VAL D 1 20 ? 3.372 34.966 0.500 1.00 21.37 20 VAL D C 1
ATOM 7695 O O . VAL D 1 20 ? 4.577 35.221 0.394 1.00 25.12 20 VAL D O 1
ATOM 7699 N N . ALA D 1 21 ? 2.803 34.702 1.679 1.00 18.64 21 ALA D N 1
ATOM 7700 C CA . ALA D 1 21 ? 3.572 34.764 2.919 1.00 23.14 21 ALA D CA 1
ATOM 7701 C C . ALA D 1 21 ? 4.738 33.778 2.933 1.00 29.27 21 ALA D C 1
ATOM 7702 O O . ALA D 1 21 ? 5.792 34.074 3.513 1.00 26.91 21 ALA D O 1
ATOM 7704 N N . LEU D 1 22 ? 4.574 32.605 2.306 1.00 23.78 22 LEU D N 1
ATOM 7705 C CA . LEU D 1 22 ? 5.645 31.617 2.272 1.00 27.35 22 LEU D CA 1
ATOM 7706 C C . LEU D 1 22 ? 6.835 32.071 1.437 1.00 28.08 22 LEU D C 1
ATOM 7707 O O . LEU D 1 22 ? 7.920 31.498 1.577 1.00 33.35 22 LEU D O 1
ATOM 7712 N N . GLY D 1 23 ? 6.667 33.078 0.588 1.00 26.65 23 GLY D N 1
ATOM 7713 C CA . GLY D 1 23 ? 7.772 33.665 -0.141 1.00 29.34 23 GLY D CA 1
ATOM 7714 C C . GLY D 1 23 ? 8.438 34.858 0.521 1.00 29.25 23 GLY D C 1
ATOM 7715 O O . GLY D 1 23 ? 9.278 35.509 -0.109 1.00 34.50 23 GLY D O 1
ATOM 7716 N N . ARG D 1 24 ? 8.090 35.176 1.764 1.00 28.17 24 ARG D N 1
ATOM 7717 C CA . ARG D 1 24 ? 8.666 36.305 2.488 1.00 29.05 24 ARG D CA 1
ATOM 7718 C C . ARG D 1 24 ? 9.529 35.762 3.619 1.00 33.45 24 ARG D C 1
ATOM 7719 O O . ARG D 1 24 ? 9.027 35.057 4.504 1.00 28.70 24 ARG D O 1
ATOM 7727 N N . LYS D 1 25 ? 10.819 36.115 3.602 1.00 35.74 25 LYS D N 1
ATOM 7728 C CA . LYS D 1 25 ? 11.777 35.480 4.504 1.00 34.47 25 LYS D CA 1
ATOM 7729 C C . LYS D 1 25 ? 11.460 35.747 5.970 1.00 36.06 25 LYS D C 1
ATOM 7730 O O . LYS D 1 25 ? 11.691 34.878 6.818 1.00 37.93 25 LYS D O 1
ATOM 7736 N N . ASP D 1 26 ? 10.911 36.916 6.288 1.00 32.59 26 ASP D N 1
ATOM 7737 C CA . ASP D 1 26 ? 10.742 37.340 7.671 1.00 33.88 26 ASP D CA 1
ATOM 7738 C C . ASP D 1 26 ? 9.449 36.848 8.306 1.00 34.92 26 ASP D C 1
ATOM 7739 O O . ASP D 1 26 ? 9.210 37.128 9.487 1.00 33.31 26 ASP D O 1
ATOM 7744 N N . ILE D 1 27 ? 8.614 36.124 7.568 1.00 27.18 27 ILE D N 1
ATOM 7745 C CA . ILE D 1 27 ? 7.309 35.705 8.054 1.00 26.51 27 ILE D CA 1
ATOM 7746 C C . ILE D 1 27 ? 7.374 34.232 8.416 1.00 28.98 27 ILE D C 1
ATOM 7747 O O . ILE D 1 27 ? 7.906 33.417 7.650 1.00 32.87 27 ILE D O 1
ATOM 7752 N N . GLU D 1 28 ? 6.844 33.889 9.580 1.00 29.18 28 GLU D N 1
ATOM 7753 C CA . GLU D 1 28 ? 6.609 32.499 9.952 1.00 32.89 28 GLU D CA 1
ATOM 7754 C C . GLU D 1 28 ? 5.111 32.322 10.156 1.00 30.98 28 GLU D C 1
ATOM 7755 O O . GLU D 1 28 ? 4.535 32.914 11.079 1.00 25.46 28 GLU D O 1
ATOM 7761 N N . VAL D 1 29 ? 4.481 31.531 9.289 1.00 25.89 29 VAL D N 1
ATOM 7762 C CA . VAL D 1 29 ? 3.071 31.192 9.457 1.00 25.53 29 VAL D CA 1
ATOM 7763 C C . VAL D 1 29 ? 2.995 30.042 10.454 1.00 27.93 29 VAL D C 1
ATOM 7764 O O . VAL D 1 29 ? 3.421 28.922 10.160 1.00 30.64 29 VAL D O 1
ATOM 7768 N N . VAL D 1 30 ? 2.446 30.315 11.631 1.00 25.88 30 VAL D N 1
ATOM 7769 C CA . VAL D 1 30 ? 2.441 29.333 12.708 1.00 29.38 30 VAL D CA 1
ATOM 7770 C C . VAL D 1 30 ? 1.225 28.417 12.631 1.00 30.93 30 VAL D C 1
ATOM 7771 O O . VAL D 1 30 ? 1.329 27.214 12.895 1.00 25.37 30 VAL D O 1
ATOM 7775 N N . ALA D 1 31 ? 0.064 28.959 12.267 1.00 23.89 31 ALA D N 1
ATOM 7776 C CA . ALA D 1 31 ? -1.169 28.190 12.329 1.00 24.75 31 ALA D CA 1
ATOM 7777 C C . ALA D 1 31 ? -2.206 28.793 11.391 1.00 29.01 31 ALA D C 1
ATOM 7778 O O . ALA D 1 31 ? -2.121 29.964 11.001 1.00 24.70 31 ALA D O 1
ATOM 7780 N N . VAL D 1 32 ? -3.204 27.973 11.051 1.00 24.10 32 VAL D N 1
ATOM 7781 C CA . VAL D 1 32 ? -4.407 28.438 10.373 1.00 21.45 32 VAL D CA 1
ATOM 7782 C C . VAL D 1 32 ? -5.603 27.873 11.121 1.00 22.69 32 VAL D C 1
ATOM 7783 O O . VAL D 1 32 ? -5.508 26.860 11.816 1.00 25.17 32 VAL D O 1
ATOM 7787 N N . ASN D 1 33 ? -6.740 28.543 10.980 1.00 21.92 33 ASN D N 1
ATOM 7788 C CA . ASN D 1 33 ? -7.970 28.095 11.616 1.00 22.52 33 ASN D CA 1
ATOM 7789 C C . ASN D 1 33 ? -9.111 28.144 10.617 1.00 22.32 33 ASN D C 1
ATOM 7790 O O . ASN D 1 33 ? -9.309 29.158 9.940 1.00 20.96 33 ASN D O 1
ATOM 7795 N N . ASP D 1 34 ? -9.863 27.054 10.546 1.00 22.08 34 ASP D N 1
ATOM 7796 C CA . ASP D 1 34 ? -11.049 26.937 9.707 1.00 21.74 34 ASP D CA 1
ATOM 7797 C C . ASP D 1 34 ? -11.850 25.730 10.182 1.00 24.37 34 ASP D C 1
ATOM 7798 O O . ASP D 1 34 ? -11.389 24.587 10.059 1.00 23.84 34 ASP D O 1
ATOM 7803 N N . PRO D 1 35 ? -13.039 25.940 10.753 1.00 26.47 35 PRO D N 1
ATOM 7804 C CA . PRO D 1 35 ? -13.809 24.804 11.280 1.00 29.07 35 PRO D CA 1
ATOM 7805 C C . PRO D 1 35 ? -14.312 23.866 10.205 1.00 27.80 35 PRO D C 1
ATOM 7806 O O . PRO D 1 35 ? -14.744 22.756 10.537 1.00 28.07 35 PRO D O 1
ATOM 7810 N N . PHE D 1 36 ? -14.266 24.266 8.938 1.00 25.66 36 PHE D N 1
ATOM 7811 C CA . PHE D 1 36 ? -14.777 23.444 7.852 1.00 27.53 36 PHE D CA 1
ATOM 7812 C C . PHE D 1 36 ? -13.684 22.705 7.092 1.00 27.13 36 PHE D C 1
ATOM 7813 O O . PHE D 1 36 ? -13.993 21.988 6.135 1.00 27.17 36 PHE D O 1
ATOM 7821 N N . ILE D 1 37 ? -12.420 22.856 7.481 1.00 24.04 37 ILE D N 1
ATOM 7822 C CA . ILE D 1 37 ? -11.303 22.289 6.735 1.00 24.92 37 ILE D CA 1
ATOM 7823 C C . ILE D 1 37 ? -10.378 21.581 7.713 1.00 32.80 37 ILE D C 1
ATOM 7824 O O . ILE D 1 37 ? -9.676 22.235 8.495 1.00 31.70 37 ILE D O 1
ATOM 7829 N N . ALA D 1 38 ? -10.363 20.243 7.653 1.00 28.20 38 ALA D N 1
ATOM 7830 C CA . ALA D 1 38 ? -9.477 19.411 8.447 1.00 27.50 38 ALA D CA 1
ATOM 7831 C C . ALA D 1 38 ? -8.063 19.452 7.875 1.00 25.61 38 ALA D C 1
ATOM 7832 O O . ALA D 1 38 ? -7.862 19.856 6.727 1.00 28.23 38 ALA D O 1
ATOM 7834 N N . PRO D 1 39 ? -7.060 19.039 8.662 1.00 26.20 39 PRO D N 1
ATOM 7835 C CA . PRO D 1 39 ? -5.667 19.130 8.186 1.00 25.93 39 PRO D CA 1
ATOM 7836 C C . PRO D 1 39 ? -5.387 18.489 6.836 1.00 27.93 39 PRO D C 1
ATOM 7837 O O . PRO D 1 39 ? -4.727 19.114 5.991 1.00 23.39 39 PRO D O 1
ATOM 7841 N N . ASP D 1 40 ? -5.842 17.251 6.604 1.00 25.45 40 ASP D N 1
ATOM 7842 C CA . ASP D 1 40 ? -5.574 16.637 5.305 1.00 27.55 40 ASP D CA 1
ATOM 7843 C C . ASP D 1 40 ? -6.358 17.337 4.199 1.00 19.85 40 ASP D C 1
ATOM 7844 O O . ASP D 1 40 ? -5.863 17.473 3.073 1.00 21.20 40 ASP D O 1
ATOM 7849 N N . TYR D 1 41 ? -7.569 17.797 4.505 1.00 22.11 41 TYR D N 1
ATOM 7850 C CA . TYR D 1 41 ? -8.334 18.584 3.543 1.00 25.36 41 TYR D CA 1
ATOM 7851 C C . TYR D 1 41 ? -7.654 19.922 3.264 1.00 22.45 41 TYR D C 1
ATOM 7852 O O . TYR D 1 41 ? -7.679 20.418 2.131 1.00 22.35 41 TYR D O 1
ATOM 7861 N N . ALA D 1 42 ? -7.038 20.521 4.285 1.00 22.81 42 ALA D N 1
ATOM 7862 C CA . ALA D 1 42 ? -6.324 21.776 4.080 1.00 22.86 42 ALA D CA 1
ATOM 7863 C C . ALA D 1 42 ? -5.162 21.589 3.120 1.00 21.13 42 ALA D C 1
ATOM 7864 O O . ALA D 1 42 ? -4.907 22.452 2.271 1.00 20.20 42 ALA D O 1
ATOM 7866 N N . ALA D 1 43 ? -4.468 20.448 3.210 1.00 17.62 43 ALA D N 1
ATOM 7867 C CA . ALA D 1 43 ? -3.373 20.178 2.284 1.00 17.75 43 ALA D CA 1
ATOM 7868 C C . ALA D 1 43 ? -3.882 20.066 0.852 1.00 21.07 43 ALA D C 1
ATOM 7869 O O . ALA D 1 43 ? -3.245 20.560 -0.085 1.00 20.36 43 ALA D O 1
ATOM 7871 N N . TYR D 1 44 ? -5.029 19.415 0.667 1.00 21.74 44 TYR D N 1
ATOM 7872 C CA . TYR D 1 44 ? -5.601 19.279 -0.667 1.00 17.81 44 TYR D CA 1
ATOM 7873 C C . TYR D 1 44 ? -5.994 20.641 -1.243 1.00 18.24 44 TYR D C 1
ATOM 7874 O O . TYR D 1 44 ? -5.650 20.969 -2.387 1.00 18.02 44 TYR D O 1
ATOM 7883 N N . MET D 1 45 ? -6.740 21.436 -0.468 1.00 18.73 45 MET D N 1
ATOM 7884 C CA . MET D 1 45 ? -7.195 22.739 -0.950 1.00 17.82 45 MET D CA 1
ATOM 7885 C C . MET D 1 45 ? -6.023 23.666 -1.228 1.00 18.20 45 MET D C 1
ATOM 7886 O O . MET D 1 45 ? -6.054 24.445 -2.187 1.00 19.35 45 MET D O 1
ATOM 7891 N N . PHE D 1 46 ? -4.967 23.590 -0.410 1.00 19.21 46 PHE D N 1
ATOM 7892 C CA . PHE D 1 46 ? -3.818 24.452 -0.656 1.00 18.71 46 PHE D CA 1
ATOM 7893 C C . PHE D 1 46 ? -3.046 24.013 -1.892 1.00 18.40 46 PHE D C 1
ATOM 7894 O O . PHE D 1 46 ? -2.563 24.860 -2.654 1.00 18.89 46 PHE D O 1
ATOM 7902 N N . LYS D 1 47 ? -2.929 22.696 -2.113 1.00 18.01 47 LYS D N 1
ATOM 7903 C CA . LYS D 1 47 ? -2.084 22.161 -3.180 1.00 18.79 47 LYS D CA 1
ATOM 7904 C C . LYS D 1 47 ? -2.665 22.424 -4.565 1.00 17.86 47 LYS D C 1
ATOM 7905 O O . LYS D 1 47 ? -1.930 22.766 -5.498 1.00 21.78 47 LYS D O 1
ATOM 7911 N N . TYR D 1 48 ? -3.963 22.209 -4.734 1.00 17.28 48 TYR D N 1
ATOM 7912 C CA . TYR D 1 48 ? -4.622 22.308 -6.028 1.00 18.66 48 TYR D CA 1
ATOM 7913 C C . TYR D 1 48 ? -5.483 23.558 -6.047 1.00 17.31 48 TYR D C 1
ATOM 7914 O O . TYR D 1 48 ? -6.273 23.771 -5.125 1.00 20.34 48 TYR D O 1
ATOM 7923 N N . ASP D 1 49 ? -5.359 24.363 -7.100 1.00 19.85 49 ASP D N 1
ATOM 7924 C CA . ASP D 1 49 ? -6.141 25.594 -7.200 1.00 18.78 49 ASP D CA 1
ATOM 7925 C C . ASP D 1 49 ? -6.671 25.757 -8.616 1.00 15.70 49 ASP D C 1
ATOM 7926 O O . ASP D 1 49 ? -5.895 25.786 -9.572 1.00 17.15 49 ASP D O 1
ATOM 7931 N N . SER D 1 50 ? -7.992 25.875 -8.751 1.00 15.96 50 SER D N 1
ATOM 7932 C CA . SER D 1 50 ? -8.578 25.935 -10.087 1.00 17.51 50 SER D CA 1
ATOM 7933 C C . SER D 1 50 ? -8.168 27.200 -10.833 1.00 17.95 50 SER D C 1
ATOM 7934 O O . SER D 1 50 ? -8.151 27.208 -12.068 1.00 18.56 50 SER D O 1
ATOM 7937 N N . THR D 1 51 ? -7.825 28.267 -10.109 1.00 16.45 51 THR D N 1
ATOM 7938 C CA . THR D 1 51 ? -7.531 29.556 -10.718 1.00 18.21 51 THR D CA 1
ATOM 7939 C C . THR D 1 51 ? -6.042 29.806 -10.894 1.00 17.17 51 THR D C 1
ATOM 7940 O O . THR D 1 51 ? -5.628 30.311 -11.939 1.00 21.30 51 THR D O 1
ATOM 7944 N N . HIS D 1 52 ? -5.224 29.452 -9.907 1.00 19.20 52 HIS D N 1
ATOM 7945 C CA . HIS D 1 52 ? -3.818 29.841 -9.887 1.00 19.11 52 HIS D CA 1
ATOM 7946 C C . HIS D 1 52 ? -2.859 28.656 -9.971 1.00 23.36 52 HIS D C 1
ATOM 7947 O O . HIS D 1 52 ? -1.656 28.832 -9.753 1.00 21.22 52 HIS D O 1
ATOM 7954 N N . GLY D 1 53 ? -3.351 27.456 -10.285 1.00 23.25 53 GLY D N 1
ATOM 7955 C CA . GLY D 1 53 ? -2.477 26.324 -10.539 1.00 22.87 53 GLY D CA 1
ATOM 7956 C C . GLY D 1 53 ? -2.074 25.582 -9.282 1.00 22.93 53 GLY D C 1
ATOM 7957 O O . GLY D 1 53 ? -2.429 25.937 -8.153 1.00 20.59 53 GLY D O 1
ATOM 7958 N N . ARG D 1 54 ? -1.309 24.514 -9.486 1.00 20.99 54 A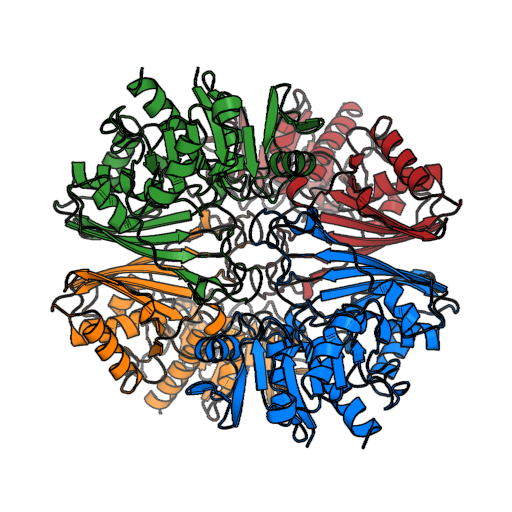RG D N 1
ATOM 7959 C CA . ARG D 1 54 ? -0.808 23.748 -8.357 1.00 22.53 54 ARG D CA 1
ATOM 7960 C C . ARG D 1 54 ? 0.274 24.531 -7.624 1.00 23.40 54 ARG D C 1
ATOM 7961 O O . ARG D 1 54 ? 1.051 25.277 -8.226 1.00 23.20 54 ARG D O 1
ATOM 7969 N N . TYR D 1 55 ? 0.320 24.361 -6.311 1.00 24.71 55 TYR D N 1
ATOM 7970 C CA . TYR D 1 55 ? 1.427 24.929 -5.556 1.00 28.36 55 TYR D CA 1
ATOM 7971 C C . TYR D 1 55 ? 2.727 24.251 -5.972 1.00 29.06 55 TYR D C 1
ATOM 7972 O O . TYR D 1 55 ? 2.813 23.021 -6.003 1.00 27.57 55 TYR D O 1
ATOM 7981 N N . LYS D 1 56 ? 3.729 25.062 -6.314 1.00 31.55 56 LYS D N 1
ATOM 7982 C CA . LYS D 1 56 ? 5.046 24.569 -6.726 1.00 35.35 56 LYS D CA 1
ATOM 7983 C C . LYS D 1 56 ? 5.859 24.277 -5.468 1.00 37.31 56 LYS D C 1
ATOM 7984 O O . LYS D 1 56 ? 6.644 25.094 -4.984 1.00 43.50 56 LYS D O 1
ATOM 7990 N N . GLY D 1 57 ? 5.657 23.087 -4.930 1.00 32.02 57 GLY D N 1
ATOM 7991 C CA . GLY D 1 57 ? 6.266 22.721 -3.668 1.00 33.61 57 GLY D CA 1
ATOM 7992 C C . GLY D 1 57 ? 5.579 21.500 -3.114 1.00 34.74 57 GLY D C 1
ATOM 7993 O O . GLY D 1 57 ? 4.578 21.018 -3.650 1.00 33.54 57 GLY D O 1
ATOM 7994 N N . GLU D 1 58 ? 6.144 20.992 -2.026 1.00 35.15 58 GLU D N 1
ATOM 7995 C CA . GLU D 1 58 ? 5.636 19.784 -1.394 1.00 31.19 58 GLU D CA 1
ATOM 7996 C C . GLU D 1 58 ? 4.590 20.154 -0.350 1.00 31.82 58 GLU D C 1
ATOM 7997 O O . GLU D 1 58 ? 4.834 21.004 0.513 1.00 29.98 58 GLU D O 1
ATOM 8003 N N . VAL D 1 59 ? 3.423 19.520 -0.440 1.00 30.12 59 VAL D N 1
ATOM 8004 C CA . VAL D 1 59 ? 2.282 19.823 0.419 1.00 29.58 59 VAL D CA 1
ATOM 8005 C C . VAL D 1 59 ? 1.738 18.502 0.937 1.00 32.09 59 VAL D C 1
ATOM 8006 O O . VAL D 1 59 ? 1.236 17.686 0.152 1.00 29.01 59 VAL D O 1
ATOM 8010 N N . THR D 1 60 ? 1.830 18.286 2.249 1.00 23.75 60 THR D N 1
ATOM 8011 C CA . THR D 1 60 ? 1.260 17.109 2.888 1.00 29.15 60 THR D CA 1
ATOM 8012 C C . THR D 1 60 ? 0.573 17.538 4.177 1.00 27.94 60 THR D C 1
ATOM 8013 O O . THR D 1 60 ? 0.527 18.724 4.525 1.00 28.11 60 THR D O 1
ATOM 8017 N N . ALA D 1 61 ? 0.024 16.559 4.886 1.00 28.47 61 ALA D N 1
ATOM 8018 C CA . ALA D 1 61 ? -0.512 16.763 6.221 1.00 24.49 61 ALA D CA 1
ATOM 8019 C C . ALA D 1 61 ? -0.015 15.638 7.116 1.00 32.54 61 ALA D C 1
ATOM 8020 O O . ALA D 1 61 ? 0.210 14.515 6.659 1.00 31.58 61 ALA D O 1
ATOM 8022 N N . SER D 1 62 ? 0.161 15.950 8.397 1.00 30.93 62 SER D N 1
ATOM 8023 C CA . SER D 1 62 ? 0.656 14.964 9.355 1.00 35.81 62 SER D CA 1
ATOM 8024 C C . SER D 1 62 ? 0.017 15.257 10.702 1.00 32.67 62 SER D C 1
ATOM 8025 O O . SER D 1 62 ? 0.328 16.277 11.323 1.00 33.29 62 SER D O 1
ATOM 8028 N N . GLY D 1 63 ? -0.868 14.375 11.147 1.00 36.00 63 GLY D N 1
ATOM 8029 C CA . GLY D 1 63 ? -1.556 14.615 12.405 1.00 34.70 63 GLY D CA 1
ATOM 8030 C C . GLY D 1 63 ? -2.407 15.865 12.300 1.00 39.98 63 GLY D C 1
ATOM 8031 O O . GLY D 1 63 ? -3.343 15.939 11.497 1.00 38.83 63 GLY D O 1
ATOM 8032 N N . ASP D 1 64 ? -2.077 16.874 13.104 1.00 41.26 64 ASP D N 1
ATOM 8033 C CA . ASP D 1 64 ? -2.809 18.132 13.106 1.00 39.72 64 ASP D CA 1
ATOM 8034 C C . ASP D 1 64 ? -2.075 19.246 12.373 1.00 34.78 64 ASP D C 1
ATOM 8035 O O . ASP D 1 64 ? -2.487 20.409 12.460 1.00 33.04 64 ASP D O 1
ATOM 8040 N N . ASP D 1 65 ? -1.010 18.921 11.645 1.00 30.84 65 ASP D N 1
ATOM 8041 C CA . ASP D 1 65 ? -0.207 19.912 10.951 1.00 29.08 65 ASP D CA 1
ATOM 8042 C C . ASP D 1 65 ? -0.427 19.846 9.449 1.00 31.66 65 ASP D C 1
ATOM 8043 O O . ASP D 1 65 ? -0.540 18.764 8.865 1.00 28.03 65 ASP D O 1
ATOM 8048 N N . LEU D 1 66 ? -0.507 21.023 8.846 1.00 27.26 66 LEU D N 1
ATOM 8049 C CA . LEU D 1 66 ? -0.301 21.202 7.422 1.00 23.49 66 LEU D CA 1
ATOM 8050 C C . LEU D 1 66 ? 1.194 21.390 7.208 1.00 26.79 66 LEU D C 1
ATOM 8051 O O . LEU D 1 66 ? 1.823 22.204 7.892 1.00 29.56 66 LEU D O 1
ATOM 8056 N N . VAL D 1 67 ? 1.780 20.618 6.304 1.00 25.87 67 VAL D N 1
ATOM 8057 C CA . VAL D 1 67 ? 3.228 20.624 6.127 1.00 27.35 67 VAL D CA 1
ATOM 8058 C C . VAL D 1 67 ? 3.532 21.079 4.709 1.00 27.52 67 VAL D C 1
ATOM 8059 O O . VAL D 1 67 ? 3.159 20.410 3.739 1.00 27.31 67 VAL D O 1
ATOM 8063 N N . ILE D 1 68 ? 4.204 22.217 4.586 1.00 25.70 68 ILE D N 1
ATOM 8064 C CA . ILE D 1 68 ? 4.526 22.792 3.289 1.00 29.00 68 ILE D CA 1
ATOM 8065 C C . ILE D 1 68 ? 6.033 22.984 3.215 1.00 32.31 68 ILE D C 1
ATOM 8066 O O . ILE D 1 68 ? 6.603 23.768 3.983 1.00 32.04 68 ILE D O 1
ATOM 8071 N N . ASP D 1 69 ? 6.674 22.262 2.295 1.00 31.89 69 ASP D N 1
ATOM 8072 C CA . ASP D 1 69 ? 8.120 22.308 2.110 1.00 34.55 69 ASP D CA 1
ATOM 8073 C C . ASP D 1 69 ? 8.857 22.164 3.441 1.00 34.26 69 ASP D C 1
ATOM 8074 O O . ASP D 1 69 ? 9.798 22.900 3.744 1.00 37.83 69 ASP D O 1
ATOM 8079 N N . GLY D 1 70 ? 8.406 21.204 4.247 1.00 32.68 70 GLY D N 1
ATOM 8080 C CA . GLY D 1 70 ? 9.033 20.896 5.510 1.00 36.02 70 GLY D CA 1
ATOM 8081 C C . GLY D 1 70 ? 8.537 21.707 6.687 1.00 39.58 70 GLY D C 1
ATOM 8082 O O . GLY D 1 70 ? 8.675 21.255 7.831 1.00 44.19 70 GLY D O 1
ATOM 8083 N N . HIS D 1 71 ? 7.957 22.883 6.446 1.00 35.07 71 HIS D N 1
ATOM 8084 C CA . HIS D 1 71 ? 7.471 23.726 7.532 1.00 31.06 71 HIS D CA 1
ATOM 8085 C C . HIS D 1 71 ? 6.088 23.275 7.981 1.00 31.81 71 HIS D C 1
ATOM 8086 O O . HIS D 1 71 ? 5.161 23.182 7.169 1.00 31.09 71 HIS D O 1
ATOM 8093 N N . LYS D 1 72 ? 5.942 23.009 9.273 1.00 28.42 72 LYS D N 1
ATOM 8094 C CA . LYS D 1 72 ? 4.669 22.560 9.817 1.00 29.71 72 LYS D CA 1
ATOM 8095 C C . LYS D 1 72 ? 3.826 23.745 10.276 1.00 34.90 72 LYS D C 1
ATOM 8096 O O . LYS D 1 72 ? 4.321 24.673 10.926 1.00 30.47 72 LYS D O 1
ATOM 8102 N N . ILE D 1 73 ? 2.540 23.692 9.941 1.00 28.09 73 ILE D N 1
ATOM 8103 C CA . ILE D 1 73 ? 1.577 24.734 10.270 1.00 29.83 73 ILE D CA 1
ATOM 8104 C C . ILE D 1 73 ? 0.417 24.067 10.991 1.00 25.83 73 ILE D C 1
ATOM 8105 O O . ILE D 1 73 ? -0.225 23.171 10.430 1.00 26.16 73 ILE D O 1
ATOM 8110 N N . LYS D 1 74 ? 0.149 24.493 12.225 1.00 23.71 74 LYS D N 1
ATOM 8111 C CA . LYS D 1 74 ? -0.948 23.904 12.983 1.00 28.64 74 LYS D CA 1
ATOM 8112 C C . LYS D 1 74 ? -2.287 24.265 12.357 1.00 28.37 74 LYS D C 1
ATOM 8113 O O . LYS D 1 74 ? -2.491 25.389 11.892 1.00 26.94 74 LYS D O 1
ATOM 8119 N N . VAL D 1 75 ? -3.212 23.313 12.372 1.00 24.39 75 VAL D N 1
ATOM 8120 C CA . VAL D 1 75 ? -4.542 23.501 11.811 1.00 28.33 75 VAL D CA 1
ATOM 8121 C C . VAL D 1 75 ? -5.531 23.428 12.963 1.00 30.32 75 VAL D C 1
ATOM 8122 O O . VAL D 1 75 ? -5.690 22.375 13.592 1.00 33.09 75 VAL D O 1
ATOM 8126 N N . PHE D 1 76 ? -6.175 24.547 13.264 1.00 25.09 76 PHE D N 1
ATOM 8127 C CA . PHE D 1 76 ? -7.237 24.582 14.253 1.00 26.65 76 PHE D CA 1
ATOM 8128 C C . PHE D 1 76 ? -8.583 24.569 13.542 1.00 25.18 76 PHE D C 1
ATOM 8129 O O . PHE D 1 76 ? -8.677 24.867 12.350 1.00 25.70 76 PHE D O 1
ATOM 8137 N N . GLN D 1 77 ? -9.633 24.225 14.281 1.00 24.02 77 GLN D N 1
ATOM 8138 C CA . GLN D 1 77 ? -10.963 24.135 13.687 1.00 26.95 77 GLN D CA 1
ATOM 8139 C C . GLN D 1 77 ? -12.015 24.733 14.619 1.00 26.37 77 GLN D C 1
ATOM 8140 O O . GLN D 1 77 ? -13.071 24.146 14.855 1.00 29.08 77 GLN D O 1
ATOM 8146 N N . GLU D 1 78 ? -11.755 25.942 15.122 1.00 27.45 78 GLU D N 1
ATOM 8147 C CA . GLU D 1 78 ? -12.669 26.622 16.036 1.00 28.87 78 GLU D CA 1
ATOM 8148 C C . GLU D 1 78 ? -13.613 27.559 15.287 1.00 29.75 78 GLU D C 1
ATOM 8149 O O . GLU D 1 78 ? -13.168 28.441 14.541 1.00 26.28 78 GLU D O 1
ATOM 8155 N N . ARG D 1 79 ? -14.917 27.390 15.517 1.00 28.42 79 ARG D N 1
ATOM 8156 C CA . ARG D 1 79 ? -15.882 28.337 14.966 1.00 28.42 79 ARG D CA 1
ATOM 8157 C C . ARG D 1 79 ? -15.789 29.694 15.656 1.00 29.16 79 ARG D C 1
ATOM 8158 O O . ARG D 1 79 ? -16.055 30.724 15.027 1.00 23.35 79 ARG D O 1
ATOM 8166 N N . ASP D 1 80 ? -15.408 29.706 16.940 1.00 26.43 80 ASP D N 1
ATOM 8167 C CA . ASP D 1 80 ? -15.326 30.908 17.760 1.00 26.72 80 ASP D CA 1
ATOM 8168 C C . ASP D 1 80 ? -13.871 31.329 17.852 1.00 27.76 80 ASP D C 1
ATOM 8169 O O . ASP D 1 80 ? -13.070 30.600 18.450 1.00 28.09 80 ASP D O 1
ATOM 8174 N N . PRO D 1 81 ? -13.479 32.480 17.299 1.00 28.06 81 PRO D N 1
ATOM 8175 C CA . PRO D 1 81 ? -12.056 32.860 17.348 1.00 28.82 81 PRO D CA 1
ATOM 8176 C C . PRO D 1 81 ? -11.528 33.044 18.764 1.00 29.41 81 PRO D C 1
ATOM 8177 O O . PRO D 1 81 ? -10.317 32.892 18.983 1.00 28.94 81 PRO D O 1
ATOM 8181 N N . ALA D 1 82 ? -12.401 33.325 19.737 1.00 29.97 82 ALA D N 1
ATOM 8182 C CA . ALA D 1 82 ? -11.976 33.375 21.131 1.00 31.82 82 ALA D CA 1
ATOM 8183 C C . ALA D 1 82 ? -11.383 32.055 21.603 1.00 34.32 82 ALA D C 1
ATOM 8184 O O . ALA D 1 82 ? -10.604 32.049 22.564 1.00 37.81 82 ALA D O 1
ATOM 8186 N N . ASN D 1 83 ? -11.716 30.944 20.943 1.00 31.15 83 ASN D N 1
ATOM 8187 C CA . ASN D 1 83 ? -11.201 29.634 21.314 1.00 31.82 83 ASN D CA 1
ATOM 8188 C C . ASN D 1 83 ? -9.966 29.226 20.518 1.00 32.01 83 ASN D C 1
ATOM 8189 O O . ASN D 1 83 ? -9.494 28.096 20.679 1.00 34.34 83 ASN D O 1
ATOM 8194 N N . ILE D 1 84 ? -9.436 30.097 19.659 1.00 26.66 84 ILE D N 1
ATOM 8195 C CA . ILE D 1 84 ? -8.195 29.763 18.957 1.00 33.25 84 ILE D CA 1
ATOM 8196 C C . ILE D 1 84 ? -7.015 30.019 19.887 1.00 31.15 84 ILE D C 1
ATOM 8197 O O . ILE D 1 84 ? -6.865 31.139 20.396 1.00 30.27 84 ILE D O 1
ATOM 8202 N N . PRO D 1 85 ? -6.146 29.036 20.129 1.00 32.52 85 PRO D N 1
ATOM 8203 C CA . PRO D 1 85 ? -5.000 29.267 21.025 1.00 33.58 85 PRO D CA 1
ATOM 8204 C C . PRO D 1 85 ? -3.864 30.015 20.333 1.00 31.83 85 PRO D C 1
ATOM 8205 O O . PRO D 1 85 ? -2.759 29.493 20.147 1.00 33.30 85 PRO D O 1
ATOM 8209 N N . TRP D 1 86 ? -4.143 31.266 19.935 1.00 28.31 86 TRP D N 1
ATOM 8210 C CA . TRP D 1 86 ? -3.123 32.089 19.291 1.00 28.33 86 TRP D CA 1
ATOM 8211 C C . TRP D 1 86 ? -1.958 32.355 20.238 1.00 29.55 86 TRP D C 1
ATOM 8212 O O . TRP D 1 86 ? -0.788 32.206 19.863 1.00 28.75 86 TRP D O 1
ATOM 8223 N N . GLY D 1 87 ? -2.263 32.793 21.460 1.00 30.10 87 GLY D N 1
ATOM 8224 C CA . GLY D 1 87 ? -1.207 33.105 22.413 1.00 31.58 87 GLY D CA 1
ATOM 8225 C C . GLY D 1 87 ? -0.317 31.914 22.704 1.00 32.91 87 GLY D C 1
ATOM 8226 O O . GLY D 1 87 ? 0.910 31.993 22.577 1.00 34.24 87 GLY D O 1
ATOM 8227 N N . LYS D 1 88 ? -0.926 30.783 23.079 1.00 36.58 88 LYS D N 1
ATOM 8228 C CA . LYS D 1 88 ? -0.144 29.587 23.380 1.00 33.67 88 LYS D CA 1
ATOM 8229 C C . LYS D 1 88 ? 0.719 29.184 22.194 1.00 34.89 88 LYS D C 1
ATOM 8230 O O . LYS D 1 88 ? 1.847 28.715 22.374 1.00 31.58 88 LYS D O 1
ATOM 8236 N N . SER D 1 89 ? 0.214 29.373 20.969 1.00 30.82 89 SER D N 1
ATOM 8237 C CA . SER D 1 89 ? 0.985 29.026 19.780 1.00 32.28 89 SER D CA 1
ATOM 8238 C C . SER D 1 89 ? 2.028 30.076 19.423 1.00 28.51 89 SER D C 1
ATOM 8239 O O . SER D 1 89 ? 2.832 29.842 18.513 1.00 28.45 89 SER D O 1
ATOM 8242 N N . GLY D 1 90 ? 2.036 31.217 20.106 1.00 31.48 90 GLY D N 1
ATOM 8243 C CA . GLY D 1 90 ? 3.001 32.255 19.804 1.00 34.19 90 GLY D CA 1
ATOM 8244 C C . GLY D 1 90 ? 2.694 33.085 18.578 1.00 33.03 90 GLY D C 1
ATOM 8245 O O . GLY D 1 90 ? 3.617 33.632 17.964 1.00 33.93 90 GLY D O 1
ATOM 8246 N N . VAL D 1 91 ? 1.426 33.192 18.195 1.00 31.88 91 VAL D N 1
ATOM 8247 C CA . VAL D 1 91 ? 1.025 34.000 17.049 1.00 27.92 91 VAL D CA 1
ATOM 8248 C C . VAL D 1 91 ? 0.829 35.433 17.516 1.00 28.41 91 VAL D C 1
ATOM 8249 O O . VAL D 1 91 ? 0.084 35.684 18.470 1.00 27.06 91 VAL D O 1
ATOM 8253 N N . ASP D 1 92 ? 1.494 36.374 16.847 1.00 23.94 92 ASP D N 1
ATOM 8254 C CA . ASP D 1 92 ? 1.335 37.785 17.169 1.00 27.73 92 ASP D CA 1
ATOM 8255 C C . ASP D 1 92 ? 0.345 38.501 16.256 1.00 26.62 92 ASP D C 1
ATOM 8256 O O . ASP D 1 92 ? -0.371 39.394 16.720 1.00 26.34 92 ASP D O 1
ATOM 8261 N N . TYR D 1 93 ? 0.295 38.130 14.972 1.00 22.65 93 TYR D N 1
ATOM 8262 C CA . TYR D 1 93 ? -0.517 38.796 13.958 1.00 23.77 93 TYR D CA 1
ATOM 8263 C C . TYR D 1 93 ? -1.516 37.813 13.360 1.00 23.08 93 TYR D C 1
ATOM 8264 O O . TYR D 1 93 ? -1.129 36.727 12.920 1.00 22.26 93 TYR D O 1
ATOM 8273 N N . VAL D 1 94 ? -2.790 38.195 13.318 1.00 20.71 94 VAL D N 1
ATOM 8274 C CA . VAL D 1 94 ? -3.828 37.353 12.727 1.00 21.15 94 VAL D CA 1
ATOM 8275 C C . VAL D 1 94 ? -4.344 38.018 11.461 1.00 21.33 94 VAL D C 1
ATOM 8276 O O . VAL D 1 94 ? -4.721 39.202 11.469 1.00 19.57 94 VAL D O 1
ATOM 8280 N N . ILE D 1 95 ? -4.341 37.261 10.371 1.00 20.15 95 ILE D N 1
ATOM 8281 C CA . ILE D 1 95 ? -4.990 37.665 9.131 1.00 19.80 95 ILE D CA 1
ATOM 8282 C C . ILE D 1 95 ? -6.431 37.164 9.191 1.00 18.20 95 ILE D C 1
ATOM 8283 O O . ILE D 1 95 ? -6.673 35.955 9.265 1.00 22.29 95 ILE D O 1
ATOM 8288 N N . GLU D 1 96 ? -7.383 38.083 9.186 1.00 18.90 96 GLU D N 1
ATOM 8289 C CA . GLU D 1 96 ? -8.786 37.758 9.432 1.00 21.82 96 GLU D CA 1
ATOM 8290 C C . GLU D 1 96 ? -9.495 37.729 8.078 1.00 20.88 96 GLU D C 1
ATOM 8291 O O . GLU D 1 96 ? -9.945 38.756 7.555 1.00 20.08 96 GLU D O 1
ATOM 8297 N N . SER D 1 97 ? -9.575 36.531 7.498 1.00 21.03 97 SER D N 1
ATOM 8298 C CA . SER D 1 97 ? -10.063 36.361 6.132 1.00 21.14 97 SER D CA 1
ATOM 8299 C C . SER D 1 97 ? -11.278 35.435 6.071 1.00 23.17 97 SER D C 1
ATOM 8300 O O . SER D 1 97 ? -11.485 34.732 5.078 1.00 19.31 97 SER D O 1
ATOM 8303 N N . THR D 1 98 ? -12.104 35.424 7.118 1.00 22.01 98 THR D N 1
ATOM 8304 C CA . THR D 1 98 ? -13.322 34.621 7.079 1.00 20.67 98 THR D CA 1
ATOM 8305 C C . THR D 1 98 ? -14.465 35.338 6.385 1.00 23.90 98 THR D C 1
ATOM 8306 O O . THR D 1 98 ? -15.391 34.675 5.907 1.00 24.24 98 THR D O 1
ATOM 8310 N N . GLY D 1 99 ? -14.435 36.668 6.350 1.00 22.70 99 GLY D N 1
ATOM 8311 C CA . GLY D 1 99 ? -15.574 37.453 5.940 1.00 19.88 99 GLY D CA 1
ATOM 8312 C C . GLY D 1 99 ? -16.633 37.624 7.004 1.00 24.05 99 GLY D C 1
ATOM 8313 O O . GLY D 1 99 ? -17.643 38.288 6.746 1.00 25.90 99 GLY D O 1
ATOM 8314 N N . VAL D 1 100 ? -16.426 37.065 8.196 1.00 22.82 100 VAL D N 1
ATOM 8315 C CA . VAL D 1 100 ? -17.444 37.036 9.228 1.00 21.62 100 VAL D CA 1
ATOM 8316 C C . VAL D 1 100 ? -17.102 37.930 10.420 1.00 29.31 100 VAL D C 1
ATOM 8317 O O . VAL D 1 100 ? -18.017 38.397 11.110 1.00 35.27 100 VAL D O 1
ATOM 8321 N N . PHE D 1 101 ? -15.826 38.210 10.666 1.00 25.93 101 PHE D N 1
ATOM 8322 C CA . PHE D 1 101 ? -15.408 39.007 11.815 1.00 27.80 101 PHE D CA 1
ATOM 8323 C C . PHE D 1 101 ? -14.757 40.301 11.333 1.00 25.01 101 PHE D C 1
ATOM 8324 O O . PHE D 1 101 ? -13.573 40.551 11.562 1.00 25.79 101 PHE D O 1
ATOM 8332 N N . THR D 1 102 ? -15.548 41.137 10.662 1.00 22.21 102 THR D N 1
ATOM 8333 C CA . THR D 1 102 ? -15.014 42.322 10.004 1.00 24.52 102 THR D CA 1
ATOM 8334 C C . THR D 1 102 ? -15.138 43.591 10.836 1.00 23.06 102 THR D C 1
ATOM 8335 O O . THR D 1 102 ? -14.675 44.639 10.392 1.00 23.16 102 THR D O 1
ATOM 8339 N N . LYS D 1 103 ? -15.752 43.531 12.011 1.00 22.42 103 LYS D N 1
ATOM 8340 C CA . LYS D 1 103 ? -15.848 44.682 12.898 1.00 25.90 103 LYS D CA 1
ATOM 8341 C C . LYS D 1 103 ? -14.881 44.537 14.067 1.00 26.67 103 LYS D C 1
ATOM 8342 O O . LYS D 1 103 ? -14.388 43.448 14.367 1.00 22.66 103 LYS D O 1
ATOM 8348 N N . LEU D 1 104 ? -14.628 45.664 14.741 1.00 26.72 104 LEU D N 1
ATOM 8349 C CA . LEU D 1 104 ? -13.697 45.666 15.867 1.00 26.09 104 LEU D CA 1
ATOM 8350 C C . LEU D 1 104 ? -14.096 44.641 16.917 1.00 26.10 104 LEU D C 1
ATOM 8351 O O . LEU D 1 104 ? -13.242 43.928 17.456 1.00 27.31 104 LEU D O 1
ATOM 8356 N N . GLU D 1 105 ? -15.395 44.551 17.214 1.00 28.55 105 GLU D N 1
ATOM 8357 C CA . GLU D 1 105 ? -15.879 43.639 18.248 1.00 32.96 105 GLU D CA 1
ATOM 8358 C C . GLU D 1 105 ? -15.562 42.185 17.912 1.00 29.59 105 GLU D C 1
ATOM 8359 O O . GLU D 1 105 ? -15.211 41.391 18.796 1.00 25.58 105 GLU D O 1
ATOM 8365 N N . GLY D 1 106 ? -15.685 41.816 16.636 1.00 28.48 106 GLY D N 1
ATOM 8366 C CA . GLY D 1 106 ? -15.391 40.446 16.250 1.00 25.14 106 GLY D CA 1
ATOM 8367 C C . GLY D 1 106 ? -13.901 40.157 16.224 1.00 24.10 106 GLY D C 1
ATOM 8368 O O . GLY D 1 106 ? -13.436 39.173 16.807 1.00 22.83 106 GLY D O 1
ATOM 8369 N N . ALA D 1 107 ? -13.133 41.014 15.546 1.00 23.33 107 ALA D N 1
ATOM 8370 C CA . ALA D 1 107 ? -11.691 40.821 15.440 1.00 24.11 107 ALA D CA 1
ATOM 8371 C C . ALA D 1 107 ? -10.984 40.923 16.788 1.00 24.23 107 ALA D C 1
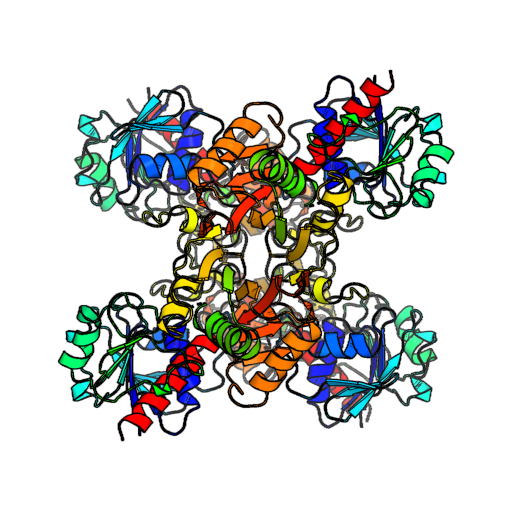ATOM 8372 O O . ALA D 1 107 ? -9.896 40.360 16.941 1.00 19.54 107 ALA D O 1
ATOM 8374 N N . GLN D 1 108 ? -11.570 41.640 17.757 1.00 24.51 108 GLN D N 1
ATOM 8375 C CA . GLN D 1 108 ? -10.975 41.735 19.090 1.00 24.63 108 GLN D CA 1
ATOM 8376 C C . GLN D 1 108 ? -10.842 40.366 19.750 1.00 28.78 108 GLN D C 1
ATOM 8377 O O . GLN D 1 108 ? -9.944 40.156 20.575 1.00 28.93 108 GLN D O 1
ATOM 8383 N N . LYS D 1 109 ? -11.718 39.421 19.399 1.00 26.92 109 LYS D N 1
ATOM 8384 C CA . LYS D 1 109 ? -11.630 38.086 19.981 1.00 26.73 109 LYS D CA 1
ATOM 8385 C C . LYS D 1 109 ? -10.271 37.450 19.721 1.00 28.20 109 LYS D C 1
ATOM 8386 O O . LYS D 1 109 ? -9.770 36.700 20.569 1.00 27.46 109 LYS D O 1
ATOM 8392 N N . HIS D 1 110 ? -9.648 37.757 18.575 1.00 24.02 110 HIS D N 1
ATOM 8393 C CA . HIS D 1 110 ? -8.309 37.246 18.295 1.00 23.28 110 HIS D CA 1
ATOM 8394 C C . HIS D 1 110 ? -7.300 37.756 19.315 1.00 28.80 110 HIS D C 1
ATOM 8395 O O . HIS D 1 110 ? -6.355 37.045 19.682 1.00 26.06 110 HIS D O 1
ATOM 8402 N N . ILE D 1 111 ? -7.465 39.003 19.755 1.00 26.73 111 ILE D N 1
ATOM 8403 C CA . ILE D 1 111 ? -6.543 39.568 20.729 1.00 29.79 111 ILE D CA 1
ATOM 8404 C C . ILE D 1 111 ? -6.835 39.031 22.127 1.00 28.89 111 ILE D C 1
ATOM 8405 O O . ILE D 1 111 ? -5.907 38.728 22.888 1.00 27.63 111 ILE D O 1
ATOM 8410 N N . ASP D 1 112 ? -8.118 38.868 22.479 1.00 31.05 112 ASP D N 1
ATOM 8411 C CA . ASP D 1 112 ? -8.457 38.180 23.726 1.00 29.46 112 ASP D CA 1
ATOM 8412 C C . ASP D 1 112 ? -7.892 36.763 23.754 1.00 37.32 112 ASP D C 1
ATOM 8413 O O . ASP D 1 112 ? -7.630 36.215 24.833 1.00 34.36 112 ASP D O 1
ATOM 8418 N N . ALA D 1 113 ? -7.704 36.152 22.587 1.00 30.89 113 ALA D N 1
ATOM 8419 C CA . ALA D 1 113 ? -7.152 34.811 22.501 1.00 30.96 113 ALA D CA 1
ATOM 8420 C C . ALA D 1 113 ? -5.633 34.809 22.423 1.00 31.05 113 ALA D C 1
ATOM 8421 O O . ALA D 1 113 ? -5.038 33.747 22.228 1.00 29.39 113 ALA D O 1
ATOM 8423 N N . GLY D 1 114 ? -4.989 35.968 22.545 1.00 28.36 114 GLY D N 1
ATOM 8424 C CA . GLY D 1 114 ? -3.547 36.004 22.693 1.00 24.44 114 GLY D CA 1
ATOM 8425 C C . GLY D 1 114 ? -2.779 36.573 21.527 1.00 28.97 114 GLY D C 1
ATOM 8426 O O . GLY D 1 114 ? -1.550 36.686 21.621 1.00 27.55 114 GLY D O 1
ATOM 8427 N N . ALA D 1 115 ? -3.436 36.913 20.421 1.00 26.17 115 ALA D N 1
ATOM 8428 C CA . ALA D 1 115 ? -2.707 37.607 19.379 1.00 26.09 115 ALA D CA 1
ATOM 8429 C C . ALA D 1 115 ? -2.534 39.073 19.778 1.00 26.79 115 ALA D C 1
ATOM 8430 O O . ALA D 1 115 ? -3.176 39.568 20.711 1.00 27.04 115 ALA D O 1
ATOM 8432 N N . LYS D 1 116 ? -1.646 39.770 19.070 1.00 25.45 116 LYS D N 1
ATOM 8433 C CA . LYS D 1 116 ? -1.404 41.185 19.325 1.00 27.51 116 LYS D CA 1
ATOM 8434 C C . LYS D 1 116 ? -2.176 42.092 18.374 1.00 28.97 116 LYS D C 1
ATOM 8435 O O . LYS D 1 116 ? -2.794 43.068 18.820 1.00 24.74 116 LYS D O 1
ATOM 8441 N N . LYS D 1 117 ? -2.154 41.792 17.071 1.00 22.57 117 LYS D N 1
ATOM 8442 C CA . LYS D 1 117 ? -2.746 42.665 16.061 1.00 23.51 117 LYS D CA 1
ATOM 8443 C C . LYS D 1 117 ? -3.463 41.838 14.997 1.00 23.64 117 LYS D C 1
ATOM 8444 O O . LYS D 1 117 ? -3.063 40.712 14.690 1.00 21.89 117 LYS D O 1
ATOM 8450 N N . VAL D 1 118 ? -4.518 42.424 14.423 1.00 24.13 118 VAL D N 1
ATOM 8451 C CA . VAL D 1 118 ? -5.373 41.762 13.437 1.00 20.77 118 VAL D CA 1
ATOM 8452 C C . VAL D 1 118 ? -5.474 42.643 12.199 1.00 21.42 118 VAL D C 1
ATOM 8453 O O . VAL D 1 118 ? -5.712 43.852 12.315 1.00 19.49 118 VAL D O 1
ATOM 8457 N N . ILE D 1 119 ? -5.322 42.037 11.020 1.00 18.98 119 ILE D N 1
ATOM 8458 C CA . ILE D 1 119 ? -5.594 42.685 9.741 1.00 19.57 119 ILE D CA 1
ATOM 8459 C C . ILE D 1 119 ? -6.803 41.986 9.129 1.00 19.26 119 ILE D C 1
ATOM 8460 O O . ILE D 1 119 ? -6.740 40.793 8.799 1.00 18.51 119 ILE D O 1
ATOM 8465 N N . ILE D 1 120 ? -7.906 42.722 8.999 1.00 18.24 120 ILE D N 1
ATOM 8466 C CA . ILE D 1 120 ? -9.133 42.218 8.386 1.00 18.13 120 ILE D CA 1
ATOM 8467 C C . ILE D 1 120 ? -9.009 42.351 6.874 1.00 18.00 120 ILE D C 1
ATOM 8468 O O . ILE D 1 120 ? -8.760 43.446 6.361 1.00 16.37 120 ILE D O 1
ATOM 8473 N N . THR D 1 121 ? -9.209 41.249 6.152 1.00 15.02 121 THR D N 1
ATOM 8474 C CA . THR D 1 121 ? -9.014 41.263 4.698 1.00 16.88 121 THR D CA 1
ATOM 8475 C C . THR D 1 121 ? -10.289 41.675 3.972 1.00 21.19 121 THR D C 1
ATOM 8476 O O . THR D 1 121 ? -10.706 41.056 2.994 1.00 23.79 121 THR D O 1
ATOM 8480 N N . ALA D 1 122 ? -10.898 42.753 4.440 1.00 20.30 122 ALA D N 1
ATOM 8481 C CA . ALA D 1 122 ? -12.187 43.216 3.949 1.00 21.56 122 ALA D CA 1
ATOM 8482 C C . ALA D 1 122 ? -12.410 44.629 4.485 1.00 22.82 122 ALA D C 1
ATOM 8483 O O . ALA D 1 122 ? -11.747 45.035 5.443 1.00 22.14 122 ALA D O 1
ATOM 8485 N N . PRO D 1 123 ? -13.316 45.396 3.873 1.00 21.80 123 PRO D N 1
ATOM 8486 C CA . PRO D 1 123 ? -13.735 46.656 4.489 1.00 21.77 123 PRO D CA 1
ATOM 8487 C C . PRO D 1 123 ? -14.347 46.398 5.855 1.00 25.49 123 PRO D C 1
ATOM 8488 O O . PRO D 1 123 ? -14.994 45.374 6.087 1.00 22.01 123 PRO D O 1
ATOM 8492 N N . SER D 1 124 ? -14.134 47.340 6.766 1.00 22.17 124 SER D N 1
ATOM 8493 C CA . SER D 1 124 ? -14.700 47.275 8.105 1.00 24.13 124 SER D CA 1
ATOM 8494 C C . SER D 1 124 ? -15.579 48.501 8.315 1.00 25.17 124 SER D C 1
ATOM 8495 O O . SER D 1 124 ? -15.248 49.599 7.855 1.00 24.56 124 SER D O 1
ATOM 8498 N N . ALA D 1 125 ? -16.722 48.306 8.974 1.00 26.73 125 ALA D N 1
ATOM 8499 C CA . ALA D 1 125 ? -17.513 49.455 9.388 1.00 24.59 125 ALA D CA 1
ATOM 8500 C C . ALA D 1 125 ? -16.835 50.222 10.508 1.00 27.71 125 ALA D C 1
ATOM 8501 O O . ALA D 1 125 ? -17.210 51.365 10.766 1.00 28.71 125 ALA D O 1
ATOM 8503 N N . ASP D 1 126 ? -15.804 49.630 11.110 1.00 26.01 126 ASP D N 1
ATOM 8504 C CA . ASP D 1 126 ? -15.300 49.963 12.437 1.00 33.30 126 ASP D CA 1
ATOM 8505 C C . ASP D 1 126 ? -13.818 50.304 12.420 1.00 28.44 126 ASP D C 1
ATOM 8506 O O . ASP D 1 126 ? -13.411 51.363 12.919 1.00 28.55 126 ASP D O 1
ATOM 8511 N N . ALA D 1 127 ? -13.004 49.418 11.892 1.00 22.51 127 ALA D N 1
ATOM 8512 C CA . ALA D 1 127 ? -11.558 49.471 11.970 1.00 23.65 127 ALA D CA 1
ATOM 8513 C C . ALA D 1 127 ? -11.003 50.435 10.926 1.00 29.66 127 ALA D C 1
ATOM 8514 O O . ALA D 1 127 ? -11.560 50.566 9.829 1.00 26.85 127 ALA D O 1
ATOM 8516 N N . PRO D 1 128 ? -9.918 51.137 11.252 1.00 26.83 128 PRO D N 1
ATOM 8517 C CA . PRO D 1 128 ? -9.298 52.024 10.259 1.00 27.90 128 PRO D CA 1
ATOM 8518 C C . PRO D 1 128 ? -8.814 51.223 9.058 1.00 23.36 128 PRO D C 1
ATOM 8519 O O . PRO D 1 128 ? -8.284 50.121 9.197 1.00 23.07 128 PRO D O 1
ATOM 8523 N N . MET D 1 129 ? -9.009 51.791 7.872 1.00 23.45 129 MET D N 1
ATOM 8524 C CA . MET D 1 129 ? -8.733 51.113 6.615 1.00 26.08 129 MET D CA 1
ATOM 8525 C C . MET D 1 129 ? -7.470 51.682 5.988 1.00 22.66 129 MET D C 1
ATOM 8526 O O . MET D 1 129 ? -7.234 52.898 6.024 1.00 22.44 129 MET D O 1
ATOM 8531 N N . PHE D 1 130 ? -6.669 50.802 5.399 1.00 20.12 130 PHE D N 1
ATOM 8532 C CA . PHE D 1 130 ? -5.439 51.188 4.728 1.00 20.06 130 PHE D CA 1
ATOM 8533 C C . PHE D 1 130 ? -5.375 50.579 3.336 1.00 23.46 130 PHE D C 1
ATOM 8534 O O . PHE D 1 130 ? -5.877 49.476 3.090 1.00 22.90 130 PHE D O 1
ATOM 8542 N N . VAL D 1 131 ? -4.761 51.333 2.428 1.00 19.51 131 VAL D N 1
ATOM 8543 C CA . VAL D 1 131 ? -4.431 50.886 1.082 1.00 21.86 131 VAL D CA 1
ATOM 8544 C C . VAL D 1 131 ? -2.951 51.160 0.870 1.00 22.54 131 VAL D C 1
ATOM 8545 O O . VAL D 1 131 ? -2.521 52.322 0.889 1.00 22.74 131 VAL D O 1
ATOM 8549 N N . VAL D 1 132 ? -2.178 50.093 0.670 1.00 19.24 132 VAL D N 1
ATOM 8550 C CA . VAL D 1 132 ? -0.742 50.229 0.464 1.00 19.39 132 VAL D CA 1
ATOM 8551 C C . VAL D 1 132 ? -0.469 51.036 -0.797 1.00 25.63 132 VAL D C 1
ATOM 8552 O O . VAL D 1 132 ? -1.080 50.815 -1.853 1.00 23.04 132 VAL D O 1
ATOM 8556 N N . GLY D 1 133 ? 0.474 51.973 -0.693 1.00 20.66 133 GLY D N 1
ATOM 8557 C CA . GLY D 1 133 ? 0.752 52.912 -1.752 1.00 24.27 133 GLY D CA 1
ATOM 8558 C C . GLY D 1 133 ? -0.011 54.206 -1.630 1.00 23.60 133 GLY D C 1
ATOM 8559 O O . GLY D 1 133 ? 0.320 55.178 -2.326 1.00 26.72 133 GLY D O 1
ATOM 8560 N N . VAL D 1 134 ? -1.023 54.247 -0.773 1.00 21.02 134 VAL D N 1
ATOM 8561 C CA . VAL D 1 134 ? -1.929 55.381 -0.666 1.00 22.13 134 VAL D CA 1
ATOM 8562 C C . VAL D 1 134 ? -1.889 55.995 0.727 1.00 23.86 134 VAL D C 1
ATOM 8563 O O . VAL D 1 134 ? -1.680 57.203 0.876 1.00 24.81 134 VAL D O 1
ATOM 8567 N N . ASN D 1 135 ? -2.074 55.171 1.772 1.00 20.68 135 ASN D N 1
ATOM 8568 C CA . ASN D 1 135 ? -2.091 55.747 3.116 1.00 24.99 135 ASN D CA 1
ATOM 8569 C C . ASN D 1 135 ? -1.479 54.854 4.191 1.00 24.05 135 ASN D C 1
ATOM 8570 O O . ASN D 1 135 ? -1.794 55.044 5.369 1.00 22.10 135 ASN D O 1
ATOM 8575 N N . GLU D 1 136 ? -0.623 53.879 3.849 1.00 22.94 136 GLU D N 1
ATOM 8576 C CA . GLU D 1 136 ? -0.101 53.031 4.921 1.00 23.18 136 GLU D CA 1
ATOM 8577 C C . GLU D 1 136 ? 0.832 53.791 5.867 1.00 26.30 136 GLU D C 1
ATOM 8578 O O . GLU D 1 136 ? 1.036 53.341 6.999 1.00 24.99 136 GLU D O 1
ATOM 8584 N N . ASP D 1 137 ? 1.368 54.949 5.459 1.00 25.38 137 ASP D N 1
ATOM 8585 C CA . ASP D 1 137 ? 2.175 55.739 6.389 1.00 29.65 137 ASP D CA 1
ATOM 8586 C C . ASP D 1 137 ? 1.342 56.384 7.489 1.00 30.52 137 ASP D C 1
ATOM 8587 O O . ASP D 1 137 ? 1.920 56.897 8.457 1.00 30.51 137 ASP D O 1
ATOM 8592 N N . LYS D 1 138 ? 0.011 56.367 7.372 1.00 22.51 138 LYS D N 1
ATOM 8593 C CA . LYS D 1 138 ? -0.846 56.775 8.474 1.00 23.77 138 LYS D CA 1
ATOM 8594 C C . LYS D 1 138 ? -1.075 55.659 9.484 1.00 23.96 138 LYS D C 1
ATOM 8595 O O . LYS D 1 138 ? -1.722 55.900 10.508 1.00 25.75 138 LYS D O 1
ATOM 8601 N N . TYR D 1 139 ? -0.557 54.456 9.246 1.00 19.94 139 TYR D N 1
ATOM 8602 C CA . TYR D 1 139 ? -0.652 53.431 10.275 1.00 21.35 139 TYR D CA 1
ATOM 8603 C C . TYR D 1 139 ? 0.268 53.783 11.439 1.00 23.49 139 TYR D C 1
ATOM 8604 O O . TYR D 1 139 ? 1.423 54.162 11.241 1.00 22.06 139 TYR D O 1
ATOM 8613 N N . THR D 1 140 ? -0.243 53.637 12.657 1.00 23.40 140 THR D N 1
ATOM 8614 C CA . THR D 1 140 ? 0.559 53.802 13.857 1.00 21.94 140 THR D CA 1
ATOM 8615 C C . THR D 1 140 ? 0.347 52.625 14.798 1.00 24.84 140 THR D C 1
ATOM 8616 O O . THR D 1 140 ? -0.759 52.069 14.872 1.00 25.44 140 THR D O 1
ATOM 8620 N N . PRO D 1 141 ? 1.395 52.218 15.528 1.00 24.95 141 PRO D N 1
ATOM 8621 C CA . PRO D 1 141 ? 1.359 50.911 16.210 1.00 24.46 141 PRO D CA 1
ATOM 8622 C C . PRO D 1 141 ? 0.402 50.836 17.388 1.00 25.84 141 PRO D C 1
ATOM 8623 O O . PRO D 1 141 ? 0.211 49.738 17.929 1.00 27.20 141 PRO D O 1
ATOM 8627 N N . ASP D 1 142 ? -0.205 51.951 17.806 1.00 25.69 142 ASP D N 1
ATOM 8628 C CA . ASP D 1 142 ? -1.301 51.882 18.764 1.00 26.20 142 ASP D CA 1
ATOM 8629 C C . ASP D 1 142 ? -2.567 51.292 18.152 1.00 24.87 142 ASP D C 1
ATOM 8630 O O . ASP D 1 142 ? -3.466 50.883 18.896 1.00 24.01 142 ASP D O 1
ATOM 8635 N N . LEU D 1 143 ? -2.674 51.271 16.826 1.00 23.22 143 LEU D N 1
ATOM 8636 C CA . LEU D 1 143 ? -3.810 50.626 16.172 1.00 24.62 143 LEU D CA 1
ATOM 8637 C C . LEU D 1 143 ? -3.588 49.117 16.162 1.00 20.56 143 LEU D C 1
ATOM 8638 O O . LEU D 1 143 ? -2.640 48.624 15.542 1.00 22.98 143 LEU D O 1
ATOM 8643 N N . LYS D 1 144 ? -4.444 48.388 16.874 1.00 20.97 144 LYS D N 1
ATOM 8644 C CA . LYS D 1 144 ? -4.311 46.941 16.989 1.00 23.73 144 LYS D CA 1
ATOM 8645 C C . LYS D 1 144 ? -5.156 46.170 15.984 1.00 23.22 144 LYS D C 1
ATOM 8646 O O . LYS D 1 144 ? -4.814 45.033 15.652 1.00 19.80 144 LYS D O 1
ATOM 8652 N N . ILE D 1 145 ? -6.256 46.744 15.511 1.00 21.22 145 ILE D N 1
ATOM 8653 C CA . ILE D 1 145 ? -7.144 46.076 14.562 1.00 20.90 145 ILE D CA 1
ATOM 8654 C C . ILE D 1 145 ? -7.333 47.002 13.373 1.00 18.96 145 ILE D C 1
ATOM 8655 O O . ILE D 1 145 ? -7.871 48.105 13.527 1.00 21.53 145 ILE D O 1
ATOM 8660 N N . ILE D 1 146 ? -6.901 46.566 12.186 1.00 19.14 146 ILE D N 1
ATOM 8661 C CA . ILE D 1 146 ? -7.028 47.399 10.997 1.00 18.18 146 ILE D CA 1
ATOM 8662 C C . ILE D 1 146 ? -7.616 46.581 9.853 1.00 20.43 146 ILE D C 1
ATOM 8663 O O . ILE D 1 146 ? -7.734 45.356 9.917 1.00 18.18 146 ILE D O 1
ATOM 8668 N N . SER D 1 147 ? -7.992 47.302 8.801 1.00 21.03 147 SER D N 1
ATOM 8669 C CA . SER D 1 147 ? -8.606 46.749 7.603 1.00 22.42 147 SER D CA 1
ATOM 8670 C C . SER D 1 147 ? -7.753 47.089 6.392 1.00 21.80 147 SER D C 1
ATOM 8671 O O . SER D 1 147 ? -7.234 48.203 6.279 1.00 21.24 147 SER D O 1
ATOM 8674 N N . ASN D 1 148 ? -7.618 46.128 5.481 1.00 18.65 148 ASN D N 1
ATOM 8675 C CA . ASN D 1 148 ? -6.939 46.349 4.216 1.00 16.01 148 ASN D CA 1
ATOM 8676 C C . ASN D 1 148 ? -7.909 46.752 3.112 1.00 17.52 148 ASN D C 1
ATOM 8677 O O . ASN D 1 148 ? -7.571 46.648 1.923 1.00 20.23 148 ASN D O 1
ATOM 8682 N N . ALA D 1 149 ? -9.113 47.185 3.483 1.00 19.87 149 ALA D N 1
ATOM 8683 C CA . ALA D 1 149 ? -10.140 47.621 2.539 1.00 21.41 149 ALA D CA 1
ATOM 8684 C C . ALA D 1 149 ? -10.549 46.481 1.611 1.00 20.08 149 ALA D C 1
ATOM 8685 O O . ALA D 1 149 ? -10.352 45.306 1.940 1.00 19.51 149 ALA D O 1
ATOM 8687 N N . SER D 1 150 ? -11.150 46.816 0.472 1.00 21.08 150 SER D N 1
ATOM 8688 C CA . SER D 1 150 ? -11.623 45.817 -0.480 1.00 20.66 150 SER D CA 1
ATOM 8689 C C . SER D 1 150 ? -10.681 45.732 -1.680 1.00 19.12 150 SER D C 1
ATOM 8690 O O . SER D 1 150 ? -9.865 46.624 -1.886 1.00 19.75 150 SER D O 1
ATOM 8701 N N . THR D 1 152 ? -11.528 46.159 -4.643 1.00 16.93 152 THR D N 1
ATOM 8702 C CA . THR D 1 152 ? -11.902 47.158 -5.631 1.00 18.30 152 THR D CA 1
ATOM 8703 C C . THR D 1 152 ? -11.363 48.514 -5.176 1.00 19.69 152 THR D C 1
ATOM 8704 O O . THR D 1 152 ? -10.903 49.331 -5.993 1.00 17.35 152 THR D O 1
ATOM 8708 N N . THR D 1 153 ? -11.398 48.752 -3.864 1.00 17.05 153 THR D N 1
ATOM 8709 C CA . THR D 1 153 ? -10.814 49.992 -3.354 1.00 18.66 153 THR D CA 1
ATOM 8710 C C . THR D 1 153 ? -9.308 50.029 -3.614 1.00 17.52 153 THR D C 1
ATOM 8711 O O . THR D 1 153 ? -8.753 51.082 -3.958 1.00 17.35 153 THR D O 1
ATOM 8715 N N . ASN D 1 154 ? -8.633 48.886 -3.468 1.00 17.10 154 ASN D N 1
ATOM 8716 C CA . ASN D 1 154 ? -7.198 48.831 -3.730 1.00 16.58 154 ASN D CA 1
ATOM 8717 C C . ASN D 1 154 ? -6.873 49.053 -5.200 1.00 17.21 154 ASN D C 1
ATOM 8718 O O . ASN D 1 154 ? -5.745 49.443 -5.522 1.00 18.28 154 ASN D O 1
ATOM 8723 N N . CYS D 1 155 ? -7.815 48.778 -6.102 1.00 18.57 155 CYS D N 1
ATOM 8724 C CA . CYS D 1 155 ? -7.601 49.113 -7.506 1.00 18.38 155 CYS D CA 1
ATOM 8725 C C . CYS D 1 155 ? -7.873 50.594 -7.760 1.00 15.63 155 CYS D C 1
ATOM 8726 O O . CYS D 1 155 ? -7.083 51.280 -8.417 1.00 17.62 155 CYS D O 1
ATOM 8729 N N . LEU D 1 156 ? -8.971 51.114 -7.210 1.00 16.03 156 LEU D N 1
ATOM 8730 C CA . LEU D 1 156 ? -9.378 52.471 -7.546 1.00 17.86 156 LEU D CA 1
ATOM 8731 C C . LEU D 1 156 ? -8.500 53.514 -6.860 1.00 16.51 156 LEU D C 1
ATOM 8732 O O . LEU D 1 156 ? -8.159 54.532 -7.467 1.00 20.10 156 LEU D O 1
ATOM 8737 N N . ALA D 1 157 ? -8.119 53.279 -5.605 1.00 17.31 157 ALA D N 1
ATOM 8738 C CA . ALA D 1 157 ? -7.444 54.326 -4.836 1.00 19.01 157 ALA D CA 1
ATOM 8739 C C . ALA D 1 157 ? -6.096 54.743 -5.422 1.00 17.88 157 ALA D C 1
ATOM 8740 O O . ALA D 1 157 ? -5.873 55.954 -5.578 1.00 19.66 157 ALA D O 1
ATOM 8742 N N . PRO D 1 158 ? -5.170 53.840 -5.771 1.00 20.05 158 PRO D N 1
ATOM 8743 C CA . PRO D 1 158 ? -3.911 54.320 -6.374 1.00 20.65 158 PRO D CA 1
ATOM 8744 C C . PRO D 1 158 ? -4.133 55.082 -7.665 1.00 20.82 158 PRO D C 1
ATOM 8745 O O . PRO D 1 158 ? -3.487 56.113 -7.890 1.00 20.79 158 PRO D O 1
ATOM 8749 N N . LEU D 1 159 ? -5.046 54.607 -8.514 1.00 18.65 159 LEU D N 1
ATOM 8750 C CA . LEU D 1 159 ? -5.401 55.341 -9.727 1.00 18.03 159 LEU D CA 1
ATOM 8751 C C . LEU D 1 159 ? -5.957 56.722 -9.402 1.00 21.97 159 LEU D C 1
ATOM 8752 O O . LEU D 1 159 ? -5.533 57.727 -9.987 1.00 20.11 159 LEU D O 1
ATOM 8757 N N . ALA D 1 160 ? -6.936 56.792 -8.496 1.00 20.48 160 ALA D N 1
ATOM 8758 C CA . ALA D 1 160 ? -7.509 58.090 -8.162 1.00 21.25 160 ALA D CA 1
ATOM 8759 C C . ALA D 1 160 ? -6.461 59.023 -7.566 1.00 20.23 160 ALA D C 1
ATOM 8760 O O . ALA D 1 160 ? -6.511 60.231 -7.806 1.00 21.59 160 ALA D O 1
ATOM 8762 N N . LYS D 1 161 ? -5.506 58.483 -6.803 1.00 22.41 161 LYS D N 1
ATOM 8763 C CA . LYS D 1 161 ? -4.482 59.320 -6.182 1.00 24.33 161 LYS D CA 1
ATOM 8764 C C . LYS D 1 161 ? -3.635 60.026 -7.233 1.00 29.19 161 LYS D C 1
ATOM 8765 O O . LYS D 1 161 ? -3.384 61.234 -7.138 1.00 25.93 161 LYS D O 1
ATOM 8771 N N . VAL D 1 162 ? -3.176 59.286 -8.243 1.00 25.82 162 VAL D N 1
ATOM 8772 C CA . VAL D 1 162 ? -2.367 59.898 -9.296 1.00 23.63 162 VAL D CA 1
ATOM 8773 C C . VAL D 1 162 ? -3.171 60.957 -10.033 1.00 24.96 162 VAL D C 1
ATOM 8774 O O . VAL D 1 162 ? -2.702 62.080 -10.248 1.00 24.48 162 VAL D O 1
ATOM 8778 N N . VAL D 1 163 ? -4.397 60.611 -10.433 1.00 23.27 163 VAL D N 1
ATOM 8779 C CA . VAL D 1 163 ? -5.221 61.543 -11.196 1.00 23.26 163 VAL D CA 1
ATOM 8780 C C . VAL D 1 163 ? -5.533 62.780 -10.366 1.00 23.31 163 VAL D C 1
ATOM 8781 O O . VAL D 1 163 ? -5.426 63.917 -10.852 1.00 24.44 163 VAL D O 1
ATOM 8785 N N . ASN D 1 164 ? -5.910 62.582 -9.099 1.00 24.08 164 ASN D N 1
ATOM 8786 C CA . ASN D 1 164 ? -6.202 63.721 -8.234 1.00 23.58 164 ASN D CA 1
ATOM 8787 C C . ASN D 1 164 ? -4.955 64.559 -7.980 1.00 25.58 164 ASN D C 1
ATOM 8788 O O . ASN D 1 164 ? -5.029 65.794 -7.962 1.00 24.96 164 ASN D O 1
ATOM 8793 N N . ASP D 1 165 ? -3.803 63.909 -7.769 1.00 26.00 165 ASP D N 1
ATOM 8794 C CA . ASP D 1 165 ? -2.572 64.653 -7.504 1.00 29.04 165 ASP D CA 1
ATOM 8795 C C . ASP D 1 165 ? -2.198 65.541 -8.681 1.00 28.28 165 ASP D C 1
ATOM 8796 O O . ASP D 1 165 ? -1.747 66.678 -8.496 1.00 30.00 165 ASP D O 1
ATOM 8801 N N . THR D 1 166 ? -2.375 65.041 -9.903 1.00 26.29 166 THR D N 1
ATOM 8802 C CA . THR D 1 166 ? -1.897 65.751 -11.083 1.00 25.22 166 THR D CA 1
ATOM 8803 C C . THR D 1 166 ? -2.937 66.701 -11.658 1.00 29.95 166 THR D C 1
ATOM 8804 O O . THR D 1 166 ? -2.598 67.829 -12.031 1.00 33.68 166 THR D O 1
ATOM 8808 N N . PHE D 1 167 ? -4.201 66.287 -11.734 1.00 27.05 167 PHE D N 1
ATOM 8809 C CA . PHE D 1 167 ? -5.222 67.094 -12.384 1.00 25.77 167 PHE D CA 1
ATOM 8810 C C . PHE D 1 167 ? -6.365 67.517 -11.475 1.00 26.00 167 PHE D C 1
ATOM 8811 O O . PHE D 1 167 ? -7.163 68.370 -11.882 1.00 28.19 167 PHE D O 1
ATOM 8819 N N . GLY D 1 168 ? -6.472 66.956 -10.274 1.00 26.11 168 GLY D N 1
ATOM 8820 C CA . GLY D 1 168 ? -7.612 67.207 -9.418 1.00 26.50 168 GLY D CA 1
ATOM 8821 C C . GLY D 1 168 ? -8.861 66.476 -9.869 1.00 26.94 168 GLY D C 1
ATOM 8822 O O . GLY D 1 168 ? -9.261 66.566 -11.035 1.00 26.99 168 GLY D O 1
ATOM 8823 N N . ILE D 1 169 ? -9.480 65.729 -8.964 1.00 25.32 169 ILE D N 1
ATOM 8824 C CA . ILE D 1 169 ? -10.736 65.058 -9.256 1.00 24.59 169 ILE D CA 1
ATOM 8825 C C . ILE D 1 169 ? -11.870 65.903 -8.702 1.00 23.11 169 ILE D C 1
ATOM 8826 O O . ILE D 1 169 ? -11.952 66.131 -7.488 1.00 25.10 169 ILE D O 1
ATOM 8831 N N . GLU D 1 170 ? -12.740 66.378 -9.597 1.00 23.77 170 GLU D N 1
ATOM 8832 C CA . GLU D 1 170 ? -13.937 67.088 -9.160 1.00 27.45 170 GLU D CA 1
ATOM 8833 C C . GLU D 1 170 ? -14.989 66.114 -8.642 1.00 27.08 170 GLU D C 1
ATOM 8834 O O . GLU D 1 170 ? -15.542 66.304 -7.552 1.00 22.20 170 GLU D O 1
ATOM 8840 N N . GLU D 1 171 ? -15.261 65.058 -9.406 1.00 22.73 171 GLU D N 1
ATOM 8841 C CA . GLU D 1 171 ? -16.177 64.005 -8.995 1.00 23.43 171 GLU D CA 1
ATOM 8842 C C . GLU D 1 171 ? -16.021 62.852 -9.967 1.00 17.73 171 GLU D C 1
ATOM 8843 O O . GLU D 1 171 ? -15.616 63.051 -11.116 1.00 22.35 171 GLU D O 1
ATOM 8849 N N . GLY D 1 172 ? -16.351 61.654 -9.500 1.00 20.66 172 GLY D N 1
ATOM 8850 C CA . GLY D 1 172 ? -16.225 60.476 -10.334 1.00 18.73 172 GLY D CA 1
ATOM 8851 C C . GLY D 1 172 ? -17.213 59.383 -9.990 1.00 16.03 172 GLY D C 1
ATOM 8852 O O . GLY D 1 172 ? -17.524 59.142 -8.819 1.00 16.33 172 GLY D O 1
ATOM 8853 N N . LEU D 1 173 ? -17.698 58.697 -11.015 1.00 17.05 173 LEU D N 1
ATOM 8854 C CA . LEU D 1 173 ? -18.603 57.575 -10.852 1.00 16.98 173 LEU D CA 1
ATOM 8855 C C . LEU D 1 173 ? -17.931 56.339 -11.426 1.00 15.96 173 LEU D C 1
ATOM 8856 O O . LEU D 1 173 ? -17.395 56.387 -12.539 1.00 15.35 173 LEU D O 1
ATOM 8861 N N . MET D 1 174 ? -17.952 55.238 -10.665 1.00 18.17 174 MET D N 1
ATOM 8862 C CA . MET D 1 174 ? -17.201 54.041 -11.002 1.00 16.63 174 MET D CA 1
ATOM 8863 C C . MET D 1 174 ? -18.144 52.860 -11.190 1.00 19.97 174 MET D C 1
ATOM 8864 O O . MET D 1 174 ? -19.137 52.715 -10.470 1.00 16.53 174 MET D O 1
ATOM 8869 N N . THR D 1 175 ? -17.836 52.017 -12.168 1.00 16.95 175 THR D N 1
ATOM 8870 C CA . THR D 1 175 ? -18.372 50.664 -12.220 1.00 19.17 175 THR D CA 1
ATOM 8871 C C . THR D 1 175 ? -17.199 49.706 -12.155 1.00 16.54 175 THR D C 1
ATOM 8872 O O . THR D 1 175 ? -16.196 49.910 -12.841 1.00 17.38 175 THR D O 1
ATOM 8876 N N . THR D 1 176 ? -17.305 48.685 -11.314 1.00 14.60 176 THR D N 1
ATOM 8877 C CA . THR D 1 176 ? -16.399 47.557 -11.404 1.00 14.21 176 THR D CA 1
ATOM 8878 C C . THR D 1 176 ? -17.138 46.407 -12.078 1.00 16.26 176 THR D C 1
ATOM 8879 O O . THR D 1 176 ? -18.234 46.019 -11.653 1.00 16.86 176 THR D O 1
ATOM 8883 N N . VAL D 1 177 ? -16.565 45.911 -13.164 1.00 15.24 177 VAL D N 1
ATOM 8884 C CA . VAL D 1 177 ? -17.029 44.679 -13.792 1.00 15.65 177 VAL D CA 1
ATOM 8885 C C . VAL D 1 177 ? -16.191 43.565 -13.177 1.00 14.94 177 VAL D C 1
ATOM 8886 O O . VAL D 1 177 ? -14.976 43.504 -13.386 1.00 16.32 177 VAL D O 1
ATOM 8890 N N . HIS D 1 178 ? -16.833 42.701 -12.380 1.00 12.63 178 HIS D N 1
ATOM 8891 C CA . HIS D 1 178 ? -16.152 41.964 -11.324 1.00 15.81 178 HIS D CA 1
ATOM 8892 C C . HIS D 1 178 ? -16.372 40.465 -11.476 1.00 16.89 178 HIS D C 1
ATOM 8893 O O . HIS D 1 178 ? -17.481 40.016 -11.786 1.00 15.03 178 HIS D O 1
ATOM 8900 N N . SER D 1 179 ? -15.314 39.691 -11.256 1.00 15.59 179 SER D N 1
ATOM 8901 C CA . SER D 1 179 ? -15.449 38.239 -11.315 1.00 15.68 179 SER D CA 1
ATOM 8902 C C . SER D 1 179 ? -16.329 37.731 -10.173 1.00 16.53 179 SER D C 1
ATOM 8903 O O . SER D 1 179 ? -16.502 38.392 -9.139 1.00 15.73 179 SER D O 1
ATOM 8906 N N . ILE D 1 180 ? -16.913 36.541 -10.377 1.00 14.79 180 ILE D N 1
ATOM 8907 C CA . ILE D 1 180 ? -17.744 35.954 -9.330 1.00 15.44 180 ILE D CA 1
ATOM 8908 C C . ILE D 1 180 ? -16.876 35.559 -8.138 1.00 15.24 180 ILE D C 1
ATOM 8909 O O . ILE D 1 180 ? -15.666 35.337 -8.254 1.00 16.59 180 ILE D O 1
ATOM 8914 N N . THR D 1 181 ? -17.503 35.507 -6.963 1.00 16.80 181 THR D N 1
ATOM 8915 C CA . THR D 1 181 ? -16.820 35.149 -5.717 1.00 15.63 181 THR D CA 1
ATOM 8916 C C . THR D 1 181 ? -17.625 34.082 -4.991 1.00 14.71 181 THR D C 1
ATOM 8917 O O . THR D 1 181 ? -18.719 33.688 -5.419 1.00 18.51 181 THR D O 1
ATOM 8921 N N . ALA D 1 182 ? -17.084 33.650 -3.851 1.00 15.87 182 ALA D N 1
ATOM 8922 C CA . ALA D 1 182 ? -17.660 32.551 -3.079 1.00 16.70 182 ALA D CA 1
ATOM 8923 C C . ALA D 1 182 ? -19.053 32.847 -2.522 1.00 16.94 182 ALA D C 1
ATOM 8924 O O . ALA D 1 182 ? -19.789 31.904 -2.221 1.00 20.10 182 ALA D O 1
ATOM 8926 N N . THR D 1 183 ? -19.429 34.119 -2.343 1.00 15.23 183 THR D N 1
ATOM 8927 C CA . THR D 1 183 ? -20.770 34.409 -1.843 1.00 19.57 183 THR D CA 1
ATOM 8928 C C . THR D 1 183 ? -21.860 34.132 -2.874 1.00 16.49 183 THR D C 1
ATOM 8929 O O . THR D 1 183 ? -23.036 34.051 -2.504 1.00 19.48 183 THR D O 1
ATOM 8933 N N . GLN D 1 184 ? -21.512 33.979 -4.148 1.00 16.57 184 GLN D N 1
ATOM 8934 C CA . GLN D 1 184 ? -22.519 33.743 -5.177 1.00 18.32 184 GLN D CA 1
ATOM 8935 C C . GLN D 1 184 ? -22.931 32.272 -5.213 1.00 16.40 184 GLN D C 1
ATOM 8936 O O . GLN D 1 184 ? -22.355 31.432 -4.526 1.00 15.51 184 GLN D O 1
ATOM 8942 N N . LYS D 1 185 ? -23.958 31.965 -6.027 1.00 16.25 185 LYS D N 1
ATOM 8943 C CA . LYS D 1 185 ? -24.544 30.626 -6.109 1.00 15.85 185 LYS D CA 1
ATOM 8944 C C . LYS D 1 185 ? -24.377 30.004 -7.494 1.00 16.81 185 LYS D C 1
ATOM 8945 O O . LYS D 1 185 ? -24.436 30.694 -8.518 1.00 16.05 185 LYS D O 1
ATOM 8951 N N . THR D 1 186 ? -24.229 28.673 -7.524 1.00 16.68 186 THR D N 1
ATOM 8952 C CA . THR D 1 186 ? -24.066 27.981 -8.806 1.00 13.56 186 THR D CA 1
ATOM 8953 C C . THR D 1 186 ? -25.363 27.951 -9.611 1.00 14.65 186 THR D C 1
ATOM 8954 O O . THR D 1 186 ? -25.323 27.981 -10.846 1.00 18.30 186 THR D O 1
ATOM 8958 N N . VAL D 1 187 ? -26.511 27.860 -8.940 1.00 15.87 187 VAL D N 1
ATOM 8959 C CA . VAL D 1 187 ? -27.827 27.948 -9.567 1.00 16.49 187 VAL D CA 1
ATOM 8960 C C . VAL D 1 187 ? -28.693 28.820 -8.672 1.00 15.79 187 VAL D C 1
ATOM 8961 O O . VAL D 1 187 ? -28.353 29.075 -7.515 1.00 18.02 187 VAL D O 1
ATOM 8965 N N . ASP D 1 188 ? -29.827 29.279 -9.220 1.00 15.31 188 ASP D N 1
ATOM 8966 C CA . ASP D 1 188 ? -30.714 30.195 -8.499 1.00 16.06 188 ASP D CA 1
ATOM 8967 C C . ASP D 1 188 ? -31.021 29.647 -7.112 1.00 15.64 188 ASP D C 1
ATOM 8968 O O . ASP D 1 188 ? -31.678 28.607 -6.992 1.00 17.55 188 ASP D O 1
ATOM 8973 N N . GLY D 1 189 ? -30.552 30.326 -6.066 1.00 17.29 189 GLY D N 1
ATOM 8974 C CA . GLY D 1 189 ? -30.741 29.846 -4.718 1.00 14.87 189 GLY D CA 1
ATOM 8975 C C . GLY D 1 189 ? -30.933 30.980 -3.729 1.00 19.04 189 GLY D C 1
ATOM 8976 O O . GLY D 1 189 ? -30.840 32.161 -4.074 1.00 16.03 189 GLY D O 1
ATOM 8977 N N . PRO D 1 190 ? -31.187 30.631 -2.467 1.00 19.61 190 PRO D N 1
ATOM 8978 C CA . PRO D 1 190 ? -31.530 31.653 -1.471 1.00 19.97 190 PRO D CA 1
ATOM 8979 C C . PRO D 1 190 ? -30.341 32.527 -1.106 1.00 22.02 190 PRO D C 1
ATOM 8980 O O . PRO D 1 190 ? -29.230 32.046 -0.850 1.00 20.33 190 PRO D O 1
ATOM 8984 N N . SER D 1 191 ? -30.611 33.828 -1.058 1.00 21.22 191 SER D N 1
ATOM 8985 C CA . SER D 1 191 ? -29.641 34.864 -0.753 1.00 21.21 191 SER D CA 1
ATOM 8986 C C . SER D 1 191 ? -30.429 36.040 -0.191 1.00 24.79 191 SER D C 1
ATOM 8987 O O . SER D 1 191 ? -30.537 37.094 -0.829 1.00 19.61 191 SER D O 1
ATOM 8990 N N . HIS D 1 192 ? -31.019 35.850 0.992 1.00 24.37 192 HIS D N 1
ATOM 8991 C CA . HIS D 1 192 ? -32.082 36.753 1.434 1.00 29.62 192 HIS D CA 1
ATOM 8992 C C . HIS D 1 192 ? -31.611 38.189 1.644 1.00 26.68 192 HIS D C 1
ATOM 8993 O O . HIS D 1 192 ? -32.440 39.103 1.593 1.00 28.37 192 HIS D O 1
ATOM 9000 N N . LYS D 1 193 ? -30.315 38.421 1.854 1.00 26.88 193 LYS D N 1
ATOM 9001 C CA . LYS D 1 193 ? -29.823 39.779 2.042 1.00 29.42 193 LYS D CA 1
ATOM 9002 C C . LYS D 1 193 ? -29.351 40.429 0.749 1.00 31.93 193 LYS D C 1
ATOM 9003 O O . LYS D 1 193 ? -29.008 41.615 0.761 1.00 27.74 193 LYS D O 1
ATOM 9009 N N . ASP D 1 194 ? -29.338 39.683 -0.357 1.00 23.33 194 ASP D N 1
ATOM 9010 C CA . ASP D 1 194 ? -28.833 40.144 -1.647 1.00 23.72 194 ASP D CA 1
ATOM 9011 C C . ASP D 1 194 ? -29.490 39.297 -2.723 1.00 19.31 194 ASP D C 1
ATOM 9012 O O . ASP D 1 194 ? -28.892 38.324 -3.194 1.00 20.06 194 ASP D O 1
ATOM 9017 N N . TRP D 1 195 ? -30.726 39.637 -3.098 1.00 18.09 195 TRP D N 1
ATOM 9018 C CA . TRP D 1 195 ? -31.500 38.738 -3.953 1.00 17.67 195 TRP D CA 1
ATOM 9019 C C . TRP D 1 195 ? -30.815 38.511 -5.294 1.00 17.43 195 TRP D C 1
ATOM 9020 O O . TRP D 1 195 ? -30.804 37.384 -5.809 1.00 15.67 195 TRP D O 1
ATOM 9031 N N . ARG D 1 196 ? -30.265 39.573 -5.900 1.00 15.25 196 ARG D N 1
ATOM 9032 C CA . ARG D 1 196 ? -29.602 39.382 -7.189 1.00 15.92 196 ARG D CA 1
ATOM 9033 C C . ARG D 1 196 ? -28.438 38.415 -7.052 1.00 17.07 196 ARG D C 1
ATOM 9034 O O . ARG D 1 196 ? -28.201 37.580 -7.935 1.00 14.25 196 ARG D O 1
ATOM 9042 N N . GLY D 1 197 ? -27.720 38.489 -5.931 1.00 15.27 197 GLY D N 1
ATOM 9043 C CA . GLY D 1 197 ? -26.574 37.627 -5.709 1.00 18.77 197 GLY D CA 1
ATOM 9044 C C . GLY D 1 197 ? -26.900 36.150 -5.537 1.00 15.09 197 GLY D C 1
ATOM 9045 O O . GLY D 1 197 ? -25.976 35.334 -5.543 1.00 17.23 197 GLY D O 1
ATOM 9046 N N . GLY D 1 198 ? -28.170 35.793 -5.379 1.00 15.90 198 GLY D N 1
ATOM 9047 C CA . GLY D 1 198 ? -28.546 34.388 -5.349 1.00 15.16 198 GLY D CA 1
ATOM 9048 C C . GLY D 1 198 ? -28.698 33.743 -6.709 1.00 16.70 198 GLY D C 1
ATOM 9049 O O . GLY D 1 198 ? -28.800 32.517 -6.789 1.00 14.99 198 GLY D O 1
ATOM 9050 N N . ARG D 1 199 ? -28.695 34.533 -7.781 1.00 11.96 199 ARG D N 1
ATOM 9051 C CA . ARG D 1 199 ? -29.002 34.006 -9.103 1.00 13.10 199 ARG D CA 1
ATOM 9052 C C . ARG D 1 199 ? -27.764 33.372 -9.737 1.00 14.40 199 ARG D C 1
ATOM 9053 O O . ARG D 1 199 ? -26.630 33.759 -9.449 1.00 13.86 199 ARG D O 1
ATOM 9061 N N . THR D 1 200 ? -28.004 32.402 -10.623 1.00 13.90 200 THR D N 1
ATOM 9062 C CA . THR D 1 200 ? -26.952 31.620 -11.275 1.00 15.28 200 THR D CA 1
ATOM 9063 C C . THR D 1 200 ? -25.727 32.449 -11.639 1.00 15.85 200 THR D C 1
ATOM 9064 O O . THR D 1 200 ? -25.789 33.319 -12.519 1.00 16.06 200 THR D O 1
ATOM 9068 N N . ALA D 1 201 ? -24.600 32.159 -10.985 1.00 12.05 201 ALA D N 1
ATOM 9069 C CA . ALA D 1 201 ? -23.438 33.033 -11.095 1.00 15.56 201 ALA D CA 1
ATOM 9070 C C . ALA D 1 201 ? -22.825 32.982 -12.490 1.00 19.82 201 ALA D C 1
ATOM 9071 O O . ALA D 1 201 ? -22.472 34.025 -13.048 1.00 17.16 201 ALA D O 1
ATOM 9073 N N . SER D 1 202 ? -22.700 31.783 -13.074 1.00 14.81 202 SER D N 1
ATOM 9074 C CA . SER D 1 202 ? -21.999 31.626 -14.349 1.00 18.28 202 SER D CA 1
ATOM 9075 C C . SER D 1 202 ? -22.870 31.930 -15.558 1.00 15.85 202 SER D C 1
ATOM 9076 O O . SER D 1 202 ? -22.374 31.852 -16.686 1.00 18.34 202 SER D O 1
ATOM 9079 N N . GLY D 1 203 ? -24.139 32.256 -15.363 1.00 15.84 203 GLY D N 1
ATOM 9080 C CA . GLY D 1 203 ? -25.020 32.520 -16.481 1.00 19.41 203 GLY D CA 1
ATOM 9081 C C . GLY D 1 203 ? -25.576 33.936 -16.539 1.00 17.89 203 GLY D C 1
ATOM 9082 O O . GLY D 1 203 ? -26.426 34.228 -17.389 1.00 14.87 203 GLY D O 1
ATOM 9083 N N . ASN D 1 204 ? -25.116 34.827 -15.657 1.00 14.88 204 ASN D N 1
ATOM 9084 C CA . ASN D 1 204 ? -25.740 36.141 -15.519 1.00 14.53 204 ASN D CA 1
ATOM 9085 C C . ASN D 1 204 ? -24.724 37.260 -15.364 1.00 13.71 204 ASN D C 1
ATOM 9086 O O . ASN D 1 204 ? -23.672 37.097 -14.732 1.00 13.59 204 ASN D O 1
ATOM 9091 N N . ILE D 1 205 ? -25.089 38.420 -15.903 1.00 15.08 205 ILE D N 1
ATOM 9092 C CA . ILE D 1 205 ? -24.561 39.687 -15.425 1.00 13.71 205 ILE D CA 1
ATOM 9093 C C . ILE D 1 205 ? -25.407 40.097 -14.227 1.00 14.58 205 ILE D C 1
ATOM 9094 O O . ILE D 1 205 ? -26.643 40.129 -14.316 1.00 12.57 205 ILE D O 1
ATOM 9099 N N . ILE D 1 206 ? -24.755 40.379 -13.101 1.00 12.76 206 ILE D N 1
ATOM 9100 C CA . ILE D 1 206 ? -25.483 40.578 -11.845 1.00 14.09 206 ILE D CA 1
ATOM 9101 C C . ILE D 1 206 ? -25.096 41.897 -11.180 1.00 16.02 206 ILE D C 1
ATOM 9102 O O . ILE D 1 206 ? -23.990 42.019 -10.624 1.00 16.22 206 ILE D O 1
ATOM 9107 N N . PRO D 1 207 ? -25.967 42.903 -11.202 1.00 14.92 207 PRO D N 1
ATOM 9108 C CA . PRO D 1 207 ? -25.649 44.156 -10.511 1.00 16.47 207 PRO D CA 1
ATOM 9109 C C . PRO D 1 207 ? -25.525 43.926 -9.011 1.00 20.38 207 PRO D C 1
ATOM 9110 O O . PRO D 1 207 ? -26.170 43.046 -8.433 1.00 16.66 207 PRO D O 1
ATOM 9114 N N . SER D 1 208 ? -24.672 44.728 -8.386 1.00 18.11 208 SER D N 1
ATOM 9115 C CA . SER D 1 208 ? -24.384 44.599 -6.967 1.00 21.11 208 SER D CA 1
ATOM 9116 C C . SER D 1 208 ? -24.007 45.966 -6.426 1.00 22.64 208 SER D C 1
ATOM 9117 O O . SER D 1 208 ? -23.433 46.790 -7.141 1.00 20.38 208 SER D O 1
ATOM 9120 N N . SER D 1 209 ? -24.354 46.208 -5.165 1.00 24.55 209 SER D N 1
ATOM 9121 C CA . SER D 1 209 ? -23.873 47.395 -4.478 1.00 27.38 209 SER D CA 1
ATOM 9122 C C . SER D 1 209 ? -22.426 47.200 -4.048 1.00 25.28 209 SER D C 1
ATOM 9123 O O . SER D 1 209 ? -21.947 46.079 -3.868 1.00 27.59 209 SER D O 1
ATOM 9126 N N . THR D 1 210 ? -21.726 48.317 -3.875 1.00 23.94 210 THR D N 1
ATOM 9127 C CA . THR D 1 210 ? -20.400 48.258 -3.283 1.00 24.13 210 THR D CA 1
ATOM 9128 C C . THR D 1 210 ? -20.063 49.623 -2.700 1.00 26.14 210 THR D C 1
ATOM 9129 O O . THR D 1 210 ? -20.360 50.654 -3.309 1.00 25.47 210 THR D O 1
ATOM 9133 N N . GLY D 1 211 ? -19.471 49.625 -1.514 1.00 24.24 211 GLY D N 1
ATOM 9134 C CA . GLY D 1 211 ? -18.973 50.868 -0.965 1.00 25.43 211 GLY D CA 1
ATOM 9135 C C . GLY D 1 211 ? -17.567 51.205 -1.406 1.00 24.43 211 GLY D C 1
ATOM 9136 O O . GLY D 1 211 ? -16.968 52.145 -0.873 1.00 20.87 211 GLY D O 1
ATOM 9137 N N . ALA D 1 212 ? -17.032 50.474 -2.387 1.00 21.93 212 ALA D N 1
ATOM 9138 C CA . ALA D 1 212 ? -15.605 50.547 -2.674 1.00 21.04 212 ALA D CA 1
ATOM 9139 C C . ALA D 1 212 ? -15.187 51.942 -3.117 1.00 19.54 212 ALA D C 1
ATOM 9140 O O . ALA D 1 212 ? -14.113 52.422 -2.742 1.00 23.29 212 ALA D O 1
ATOM 9142 N N . ALA D 1 213 ? -16.004 52.604 -3.932 1.00 18.23 213 ALA D N 1
ATOM 9143 C CA . ALA D 1 213 ? -15.596 53.910 -4.439 1.00 22.73 213 ALA D CA 1
ATOM 9144 C C . ALA D 1 213 ? -15.694 54.969 -3.350 1.00 22.12 213 ALA D C 1
ATOM 9145 O O . ALA D 1 213 ? -14.771 55.779 -3.173 1.00 23.31 213 ALA D O 1
ATOM 9147 N N . LYS D 1 214 ? -16.811 54.980 -2.611 1.00 22.95 214 LYS D N 1
ATOM 9148 C CA . LYS D 1 214 ? -16.956 55.894 -1.480 1.00 23.97 214 LYS D CA 1
ATOM 9149 C C . LYS D 1 214 ? -15.865 55.674 -0.440 1.00 24.75 214 LYS D C 1
ATOM 9150 O O . LYS D 1 214 ? -15.457 56.627 0.235 1.00 25.75 214 LYS D O 1
ATOM 9156 N N . ALA D 1 215 ? -15.363 54.439 -0.317 1.00 21.53 215 ALA D N 1
ATOM 9157 C CA . ALA D 1 215 ? -14.298 54.119 0.630 1.00 21.46 215 ALA D CA 1
ATOM 9158 C C . ALA D 1 215 ? -12.960 54.740 0.248 1.00 19.90 215 ALA D C 1
ATOM 9159 O O . ALA D 1 215 ? -12.109 54.931 1.124 1.00 23.69 215 ALA D O 1
ATOM 9161 N N . VAL D 1 216 ? -12.746 55.050 -1.034 1.00 21.16 216 VAL D N 1
ATOM 9162 C CA . VAL D 1 216 ? -11.550 55.797 -1.418 1.00 21.59 216 VAL D CA 1
ATOM 9163 C C . VAL D 1 216 ? -11.479 57.110 -0.646 1.00 23.14 216 VAL D C 1
ATOM 9164 O O . VAL D 1 216 ? -10.390 57.567 -0.272 1.00 21.79 216 VAL D O 1
ATOM 9168 N N . GLY D 1 217 ? -12.630 57.717 -0.369 1.00 22.07 217 GLY D N 1
ATOM 9169 C CA . GLY D 1 217 ? -12.656 58.944 0.410 1.00 25.14 217 GLY D CA 1
ATOM 9170 C C . GLY D 1 217 ? -12.229 58.783 1.854 1.00 27.38 217 GLY D C 1
ATOM 9171 O O . GLY D 1 217 ? -12.013 59.793 2.533 1.00 29.19 217 GLY D O 1
ATOM 9172 N N . LYS D 1 218 ? -12.108 57.550 2.342 1.00 24.35 218 LYS D N 1
ATOM 9173 C CA . LYS D 1 218 ? -11.572 57.334 3.677 1.00 26.98 218 LYS D CA 1
ATOM 9174 C C . LYS D 1 218 ? -10.053 57.202 3.671 1.00 27.60 218 LYS D C 1
ATOM 9175 O O . LYS D 1 218 ? -9.397 57.651 4.619 1.00 27.66 218 LYS D O 1
ATOM 9181 N N . VAL D 1 219 ? -9.469 56.637 2.611 1.00 25.14 219 VAL D N 1
ATOM 9182 C CA . VAL D 1 219 ? -8.016 56.535 2.533 1.00 25.21 219 VAL D CA 1
ATOM 9183 C C . VAL D 1 219 ? -7.381 57.716 1.807 1.00 23.47 219 VAL D C 1
ATOM 9184 O O . VAL D 1 219 ? -6.160 57.904 1.902 1.00 24.60 219 VAL D O 1
ATOM 9188 N N . ILE D 1 220 ? -8.164 58.500 1.071 1.00 23.51 220 ILE D N 1
ATOM 9189 C CA . ILE D 1 220 ? -7.717 59.764 0.493 1.00 23.66 220 ILE D CA 1
A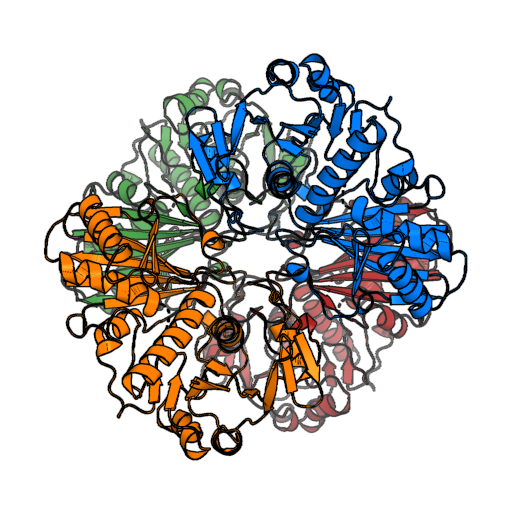TOM 9190 C C . ILE D 1 220 ? -8.731 60.807 0.947 1.00 24.73 220 ILE D C 1
ATOM 9191 O O . ILE D 1 220 ? -9.691 61.093 0.219 1.00 21.89 220 ILE D O 1
ATOM 9196 N N . PRO D 1 221 ? -8.588 61.357 2.154 1.00 25.14 221 PRO D N 1
ATOM 9197 C CA . PRO D 1 221 ? -9.659 62.206 2.704 1.00 25.74 221 PRO D CA 1
ATOM 9198 C C . PRO D 1 221 ? -10.038 63.372 1.807 1.00 21.24 221 PRO D C 1
ATOM 9199 O O . PRO D 1 221 ? -11.210 63.764 1.791 1.00 21.45 221 PRO D O 1
ATOM 9203 N N . GLU D 1 222 ? -9.100 63.898 1.017 1.00 20.37 222 GLU D N 1
ATOM 9204 C CA . GLU D 1 222 ? -9.426 64.972 0.084 1.00 27.78 222 GLU D CA 1
ATOM 9205 C C . GLU D 1 222 ? -10.465 64.546 -0.946 1.00 28.54 222 GLU D C 1
ATOM 9206 O O . GLU D 1 222 ? -11.080 65.405 -1.587 1.00 26.03 222 GLU D O 1
ATOM 9212 N N . LEU D 1 223 ? -10.683 63.244 -1.120 1.00 23.29 223 LEU D N 1
ATOM 9213 C CA . LEU D 1 223 ? -11.676 62.758 -2.067 1.00 23.38 223 LEU D CA 1
ATOM 9214 C C . LEU D 1 223 ? -12.977 62.345 -1.388 1.00 23.43 223 LEU D C 1
ATOM 9215 O O . LEU D 1 223 ? -13.862 61.804 -2.058 1.00 21.14 223 LEU D O 1
ATOM 9220 N N . ASN D 1 224 ? -13.123 62.609 -0.088 1.00 21.95 224 ASN D N 1
ATOM 9221 C CA . ASN D 1 224 ? -14.358 62.272 0.611 1.00 22.69 224 ASN D CA 1
ATOM 9222 C C . ASN D 1 224 ? -15.558 62.899 -0.086 1.00 22.62 224 ASN D C 1
ATOM 9223 O O . ASN D 1 224 ? -15.560 64.095 -0.388 1.00 24.08 224 ASN D O 1
ATOM 9228 N N . GLY D 1 225 ? -16.575 62.076 -0.347 1.00 24.72 225 GLY D N 1
ATOM 9229 C CA . GLY D 1 225 ? -17.788 62.487 -1.026 1.00 20.10 225 GLY D CA 1
ATOM 9230 C C . GLY D 1 225 ? -17.666 62.747 -2.515 1.00 23.90 225 GLY D C 1
ATOM 9231 O O . GLY D 1 225 ? -18.649 63.177 -3.126 1.00 24.26 225 GLY D O 1
ATOM 9232 N N . LYS D 1 226 ? -16.510 62.492 -3.129 1.00 20.44 226 LYS D N 1
ATOM 9233 C CA . LYS D 1 226 ? -16.293 62.815 -4.535 1.00 18.70 226 LYS D CA 1
ATOM 9234 C C . LYS D 1 226 ? -16.354 61.605 -5.467 1.00 18.26 226 LYS D C 1
ATOM 9235 O O . LYS D 1 226 ? -16.268 61.787 -6.684 1.00 18.59 226 LYS D O 1
ATOM 9241 N N . LEU D 1 227 ? -16.479 60.391 -4.935 1.00 20.34 227 LEU D N 1
ATOM 9242 C CA . LEU D 1 227 ? -16.541 59.180 -5.745 1.00 19.33 227 LEU D CA 1
ATOM 9243 C C . LEU D 1 227 ? -17.626 58.270 -5.201 1.00 23.95 227 LEU D C 1
ATOM 9244 O O . LEU D 1 227 ? -17.776 58.134 -3.985 1.00 20.91 227 LEU D O 1
ATOM 9249 N N . THR D 1 228 ? -18.372 57.629 -6.097 1.00 20.73 228 THR D N 1
ATOM 9250 C CA . THR D 1 228 ? -19.227 56.515 -5.704 1.00 17.04 228 THR D CA 1
ATOM 9251 C C . THR D 1 228 ? -19.394 55.615 -6.924 1.00 16.91 228 THR D C 1
ATOM 9252 O O . THR D 1 228 ? -18.862 55.903 -7.998 1.00 15.12 228 THR D O 1
ATOM 9256 N N . GLY D 1 229 ? -20.111 54.512 -6.755 1.00 16.36 229 GLY D N 1
ATOM 9257 C CA . GLY D 1 229 ? -20.211 53.569 -7.855 1.00 16.41 229 GLY D CA 1
ATOM 9258 C C . GLY D 1 229 ? -20.982 52.318 -7.495 1.00 16.84 229 GLY D C 1
ATOM 9259 O O . GLY D 1 229 ? -21.624 52.228 -6.446 1.00 17.71 229 GLY D O 1
ATOM 9260 N N . MET D 1 230 ? -20.902 51.346 -8.399 1.00 16.91 230 MET D N 1
ATOM 9261 C CA . MET D 1 230 ? -21.637 50.097 -8.268 1.00 16.82 230 MET D CA 1
ATOM 9262 C C . MET D 1 230 ? -20.861 49.014 -9.008 1.00 17.86 230 MET D C 1
ATOM 9263 O O . MET D 1 230 ? -19.816 49.274 -9.615 1.00 15.02 230 MET D O 1
ATOM 9268 N N . SER D 1 231 ? -21.389 47.790 -8.967 1.00 17.26 231 SER D N 1
ATOM 9269 C CA . SER D 1 231 ? -20.690 46.619 -9.469 1.00 17.34 231 SER D CA 1
ATOM 9270 C C . SER D 1 231 ? -21.590 45.822 -10.404 1.00 16.99 231 SER D C 1
ATOM 9271 O O . SER D 1 231 ? -22.817 45.795 -10.251 1.00 16.04 231 SER D O 1
ATOM 9274 N N . LEU D 1 232 ? -20.960 45.167 -11.373 1.00 16.69 232 LEU D N 1
ATOM 9275 C CA . LEU D 1 232 ? -21.619 44.190 -12.234 1.00 17.19 232 LEU D CA 1
ATOM 9276 C C . LEU D 1 232 ? -20.805 42.899 -12.180 1.00 17.09 232 LEU D C 1
ATOM 9277 O O . LEU D 1 232 ? -19.686 42.836 -12.705 1.00 15.51 232 LEU D O 1
ATOM 9282 N N . ARG D 1 233 ? -21.344 41.886 -11.509 1.00 17.90 233 ARG D N 1
ATOM 9283 C CA . ARG D 1 233 ? -20.684 40.590 -11.433 1.00 16.94 233 ARG D CA 1
ATOM 9284 C C . ARG D 1 233 ? -20.914 39.829 -12.734 1.00 13.84 233 ARG D C 1
ATOM 9285 O O . ARG D 1 233 ? -22.052 39.743 -13.205 1.00 15.34 233 ARG D O 1
ATOM 9293 N N . VAL D 1 234 ? -19.846 39.280 -13.313 1.00 14.72 234 VAL D N 1
ATOM 9294 C CA . VAL D 1 234 ? -19.939 38.623 -14.620 1.00 12.73 234 VAL D CA 1
ATOM 9295 C C . VAL D 1 234 ? -19.244 37.267 -14.545 1.00 14.54 234 VAL D C 1
ATOM 9296 O O . VAL D 1 234 ? -18.433 37.019 -13.639 1.00 15.38 234 VAL D O 1
ATOM 9300 N N . PRO D 1 235 ? -19.543 36.352 -15.496 1.00 15.10 235 PRO D N 1
ATOM 9301 C CA . PRO D 1 235 ? -19.097 34.955 -15.326 1.00 14.99 235 PRO D CA 1
ATOM 9302 C C . PRO D 1 235 ? -17.627 34.669 -15.569 1.00 18.84 235 PRO D C 1
ATOM 9303 O O . PRO D 1 235 ? -17.311 33.661 -16.205 1.00 27.53 235 PRO D O 1
ATOM 9307 N N . THR D 1 236 ? -16.717 35.498 -15.085 1.00 16.96 236 THR D N 1
ATOM 9308 C CA . THR D 1 236 ? -15.323 35.091 -14.999 1.00 14.04 236 THR D CA 1
ATOM 9309 C C . THR D 1 236 ? -15.022 34.706 -13.559 1.00 14.34 236 THR D C 1
ATOM 9310 O O . THR D 1 236 ? -15.650 35.210 -12.629 1.00 15.32 236 THR D O 1
ATOM 9314 N N . THR D 1 237 ? -14.072 33.788 -13.383 1.00 16.20 237 THR D N 1
ATOM 9315 C CA . THR D 1 237 ? -13.764 33.238 -12.067 1.00 16.20 237 THR D CA 1
ATOM 9316 C C . THR D 1 237 ? -12.751 34.060 -11.272 1.00 18.11 237 THR D C 1
ATOM 9317 O O . THR D 1 237 ? -12.665 33.892 -10.049 1.00 16.62 237 THR D O 1
ATOM 9321 N N . ASP D 1 238 ? -11.999 34.948 -11.922 1.00 17.97 238 ASP D N 1
ATOM 9322 C CA . ASP D 1 238 ? -11.039 35.813 -11.241 1.00 16.94 238 ASP D CA 1
ATOM 9323 C C . ASP D 1 238 ? -10.601 36.897 -12.216 1.00 17.17 238 ASP D C 1
ATOM 9324 O O . ASP D 1 238 ? -10.653 36.699 -13.437 1.00 15.95 238 ASP D O 1
ATOM 9329 N N . VAL D 1 239 ? -10.168 38.030 -11.651 1.00 16.24 239 VAL D N 1
ATOM 9330 C CA . VAL D 1 239 ? -9.751 39.266 -12.328 1.00 14.67 239 VAL D CA 1
ATOM 9331 C C . VAL D 1 239 ? -10.973 40.138 -12.605 1.00 16.72 239 VAL D C 1
ATOM 9332 O O . VAL D 1 239 ? -11.995 39.666 -13.115 1.00 15.97 239 VAL D O 1
ATOM 9336 N N . SER D 1 240 ? -10.850 41.427 -12.282 1.00 14.57 240 SER D N 1
ATOM 9337 C CA . SER D 1 240 ? -11.936 42.390 -12.335 1.00 15.29 240 SER D CA 1
ATOM 9338 C C . SER D 1 240 ? -11.380 43.678 -12.927 1.00 14.41 240 SER D C 1
ATOM 9339 O O . SER D 1 240 ? -10.169 43.823 -13.120 1.00 15.60 240 SER D O 1
ATOM 9342 N N . VAL D 1 241 ? -12.257 44.624 -13.239 1.00 12.70 241 VAL D N 1
ATOM 9343 C CA . VAL D 1 241 ? -11.781 45.836 -13.893 1.00 14.15 241 VAL D CA 1
ATOM 9344 C C . VAL D 1 241 ? -12.604 47.029 -13.418 1.00 14.96 241 VAL D C 1
ATOM 9345 O O . VAL D 1 241 ? -13.840 46.976 -13.357 1.00 15.44 241 VAL D O 1
ATOM 9349 N N . VAL D 1 242 ? -11.905 48.102 -13.074 1.00 13.70 242 VAL D N 1
ATOM 9350 C CA . VAL D 1 242 ? -12.540 49.349 -12.663 1.00 16.16 242 VAL D CA 1
ATOM 9351 C C . VAL D 1 242 ? -12.725 50.205 -13.901 1.00 18.76 242 VAL D C 1
ATOM 9352 O O . VAL D 1 242 ? -11.786 50.388 -14.687 1.00 15.50 242 VAL D O 1
ATOM 9356 N N . ASP D 1 243 ? -13.941 50.721 -14.063 1.00 15.93 243 ASP D N 1
ATOM 9357 C CA . ASP D 1 243 ? -14.347 51.625 -15.129 1.00 16.13 243 ASP D CA 1
ATOM 9358 C C . ASP D 1 243 ? -14.706 52.944 -14.444 1.00 17.10 243 ASP D C 1
ATOM 9359 O O . ASP D 1 243 ? -15.807 53.073 -13.907 1.00 17.97 243 ASP D O 1
ATOM 9364 N N . LEU D 1 244 ? -13.783 53.917 -14.472 1.00 15.32 244 LEU D N 1
ATOM 9365 C CA . LEU D 1 244 ? -13.913 55.173 -13.729 1.00 18.16 244 LEU D CA 1
ATOM 9366 C C . LEU D 1 244 ? -14.235 56.317 -14.683 1.00 20.28 244 LEU D C 1
ATOM 9367 O O . LEU D 1 244 ? -13.422 56.648 -15.557 1.00 19.49 244 LEU D O 1
ATOM 9372 N N . THR D 1 245 ? -15.411 56.925 -14.508 1.00 16.95 245 THR D N 1
ATOM 9373 C CA . THR D 1 245 ? -15.823 58.090 -15.287 1.00 15.54 245 THR D CA 1
ATOM 9374 C C . THR D 1 245 ? -15.660 59.310 -14.388 1.00 15.99 245 THR D C 1
ATOM 9375 O O . THR D 1 245 ? -16.383 59.455 -13.398 1.00 15.09 245 THR D O 1
ATOM 9379 N N . VAL D 1 246 ? -14.703 60.179 -14.710 1.00 17.91 246 VAL D N 1
ATOM 9380 C CA . VAL D 1 246 ? -14.272 61.199 -13.762 1.00 18.28 246 VAL D CA 1
ATOM 9381 C C . VAL D 1 246 ? -14.220 62.560 -14.445 1.00 22.37 246 VAL D C 1
ATOM 9382 O O . VAL D 1 246 ? -13.858 62.676 -15.623 1.00 19.27 246 VAL D O 1
ATOM 9386 N N . ARG D 1 247 ? -14.624 63.584 -13.702 1.00 20.40 247 ARG D N 1
ATOM 9387 C CA . ARG D 1 247 ? -14.485 64.973 -14.108 1.00 24.53 247 ARG D CA 1
ATOM 9388 C C . ARG D 1 247 ? -13.234 65.553 -13.470 1.00 23.89 247 ARG D C 1
ATOM 9389 O O . ARG D 1 247 ? -13.026 65.412 -12.262 1.00 22.73 247 ARG D O 1
ATOM 9397 N N . LEU D 1 248 ? -12.400 66.195 -14.281 1.00 24.95 248 LEU D N 1
ATOM 9398 C CA . LEU D 1 248 ? -11.137 66.743 -13.811 1.00 24.32 248 LEU D CA 1
ATOM 9399 C C . LEU D 1 248 ? -11.298 68.217 -13.451 1.00 23.10 248 LEU D C 1
ATOM 9400 O O . LEU D 1 248 ? -12.146 68.921 -14.004 1.00 23.81 248 LEU D O 1
ATOM 9405 N N . LYS D 1 249 ? -10.479 68.672 -12.507 1.00 24.34 249 LYS D N 1
ATOM 9406 C CA . LYS D 1 249 ? -10.456 70.099 -12.191 1.00 32.55 249 LYS D CA 1
ATOM 9407 C C . LYS D 1 249 ? -9.652 70.875 -13.222 1.00 28.48 249 LYS D C 1
ATOM 9408 O O . LYS D 1 249 ? -10.011 72.001 -13.585 1.00 34.44 249 LYS D O 1
ATOM 9414 N N . LYS D 1 250 ? -8.569 70.280 -13.697 1.00 27.63 250 LYS D N 1
ATOM 9415 C CA . LYS D 1 250 ? -7.626 70.901 -14.614 1.00 31.57 250 LYS D CA 1
ATOM 9416 C C . LYS D 1 250 ? -7.705 70.182 -15.955 1.00 34.04 250 LYS D C 1
ATOM 9417 O O . LYS D 1 250 ? -7.711 68.943 -15.997 1.00 30.72 250 LYS D O 1
ATOM 9423 N N . ALA D 1 251 ? -7.779 70.956 -17.038 1.00 30.65 251 ALA D N 1
ATOM 9424 C CA . ALA D 1 251 ? -7.871 70.386 -18.377 1.00 30.58 251 ALA D CA 1
ATOM 9425 C C . ALA D 1 251 ? -6.647 69.538 -18.694 1.00 31.33 251 ALA D C 1
ATOM 9426 O O . ALA D 1 251 ? -5.517 69.884 -18.332 1.00 29.64 251 ALA D O 1
ATOM 9428 N N . ALA D 1 252 ? -6.879 68.421 -19.385 1.00 27.83 252 ALA D N 1
ATOM 9429 C CA . ALA D 1 252 ? -5.825 67.480 -19.721 1.00 31.17 252 ALA D CA 1
ATOM 9430 C C . ALA D 1 252 ? -6.074 66.888 -21.097 1.00 27.36 252 ALA D C 1
ATOM 9431 O O . ALA D 1 252 ? -7.211 66.838 -21.574 1.00 29.50 252 ALA D O 1
ATOM 9433 N N . SER D 1 253 ? -4.995 66.450 -21.734 1.00 25.53 253 SER D N 1
ATOM 9434 C CA . SER D 1 253 ? -5.111 65.495 -22.821 1.00 27.62 253 SER D CA 1
ATOM 9435 C C . SER D 1 253 ? -5.067 64.091 -22.229 1.00 27.61 253 SER D C 1
ATOM 9436 O O . SER D 1 253 ? -4.594 63.886 -21.110 1.00 25.83 253 SER D O 1
ATOM 9439 N N . TYR D 1 254 ? -5.593 63.120 -22.978 1.00 28.21 254 TYR D N 1
ATOM 9440 C CA . TYR D 1 254 ? -5.484 61.738 -22.519 1.00 25.64 254 TYR D CA 1
ATOM 9441 C C . TYR D 1 254 ? -4.021 61.343 -22.367 1.00 27.69 254 TYR D C 1
ATOM 9442 O O . TYR D 1 254 ? -3.647 60.637 -21.422 1.00 26.68 254 TYR D O 1
ATOM 9451 N N . GLU D 1 255 ? -3.169 61.844 -23.265 1.00 29.29 255 GLU D N 1
ATOM 9452 C CA . GLU D 1 255 ? -1.749 61.520 -23.217 1.00 29.22 255 GLU D CA 1
ATOM 9453 C C . GLU D 1 255 ? -1.109 62.002 -21.917 1.00 29.28 255 GLU D C 1
ATOM 9454 O O . GLU D 1 255 ? -0.304 61.283 -21.315 1.00 27.60 255 GLU D O 1
ATOM 9460 N N . GLU D 1 256 ? -1.460 63.210 -21.455 1.00 28.23 256 GLU D N 1
ATOM 9461 C CA . GLU D 1 256 ? -0.920 63.689 -20.182 1.00 28.29 256 GLU D CA 1
ATOM 9462 C C . GLU D 1 256 ? -1.394 62.824 -19.017 1.00 26.96 256 GLU D C 1
ATOM 9463 O O . GLU D 1 256 ? -0.645 62.593 -18.059 1.00 22.94 256 GLU D O 1
ATOM 9469 N N . ILE D 1 257 ? -2.642 62.345 -19.077 1.00 26.97 257 ILE D N 1
ATOM 9470 C CA . ILE D 1 257 ? -3.142 61.434 -18.047 1.00 25.79 257 ILE D CA 1
ATOM 9471 C C . ILE D 1 257 ? -2.350 60.132 -18.067 1.00 25.26 257 ILE D C 1
ATOM 9472 O O . ILE D 1 257 ? -1.857 59.663 -17.031 1.00 22.26 257 ILE D O 1
ATOM 9477 N N . ALA D 1 258 ? -2.206 59.536 -19.253 1.00 22.80 258 ALA D N 1
ATOM 9478 C CA . ALA D 1 258 ? -1.457 58.290 -19.358 1.00 22.98 258 ALA D CA 1
ATOM 9479 C C . ALA D 1 258 ? -0.023 58.475 -18.881 1.00 27.36 258 ALA D C 1
ATOM 9480 O O . ALA D 1 258 ? 0.520 57.613 -18.183 1.00 22.73 258 ALA D O 1
ATOM 9482 N N . GLN D 1 259 ? 0.592 59.616 -19.214 1.00 28.38 259 GLN D N 1
ATOM 9483 C CA . GLN D 1 259 ? 1.984 59.849 -18.842 1.00 26.58 259 GLN D CA 1
ATOM 9484 C C . GLN D 1 259 ? 2.142 59.998 -17.338 1.00 21.89 259 GLN D C 1
ATOM 9485 O O . GLN D 1 259 ? 3.123 59.508 -16.764 1.00 25.91 259 GLN D O 1
ATOM 9491 N N . ALA D 1 260 ? 1.199 60.683 -16.685 1.00 22.85 260 ALA D N 1
ATOM 9492 C CA . ALA D 1 260 ? 1.261 60.834 -15.236 1.00 22.50 260 ALA D CA 1
ATOM 9493 C C . ALA D 1 260 ? 1.148 59.484 -14.538 1.00 22.80 260 ALA D C 1
ATOM 9494 O O . ALA D 1 260 ? 1.830 59.230 -13.535 1.00 22.96 260 ALA D O 1
ATOM 9496 N N . ILE D 1 261 ? 0.289 58.604 -15.057 1.00 22.84 261 ILE D N 1
ATOM 9497 C CA . ILE D 1 261 ? 0.131 57.280 -14.456 1.00 22.27 261 ILE D CA 1
ATOM 9498 C C . ILE D 1 261 ? 1.362 56.425 -14.722 1.00 22.02 261 ILE D C 1
ATOM 9499 O O . ILE D 1 261 ? 1.844 55.713 -13.832 1.00 21.13 261 ILE D O 1
ATOM 9504 N N . LYS D 1 262 ? 1.889 56.472 -15.946 1.00 22.81 262 LYS D N 1
ATOM 9505 C CA . LYS D 1 262 ? 3.107 55.724 -16.236 1.00 21.68 262 LYS D CA 1
ATOM 9506 C C . LYS D 1 262 ? 4.251 56.159 -15.326 1.00 24.92 262 LYS D C 1
ATOM 9507 O O . LYS D 1 262 ? 5.013 55.319 -14.838 1.00 26.13 262 LYS D O 1
ATOM 9513 N N . LYS D 1 263 ? 4.375 57.468 -15.073 1.00 25.75 263 LYS D N 1
ATOM 9514 C CA . LYS D 1 263 ? 5.443 57.958 -14.201 1.00 25.06 263 LYS D CA 1
ATOM 9515 C C . LYS D 1 263 ? 5.271 57.455 -12.772 1.00 24.69 263 LYS D C 1
ATOM 9516 O O . LYS D 1 263 ? 6.241 57.030 -12.133 1.00 23.80 263 LYS D O 1
ATOM 9522 N N . ALA D 1 264 ? 4.044 57.497 -12.250 1.00 23.75 264 ALA D N 1
ATOM 9523 C CA . ALA D 1 264 ? 3.802 57.009 -10.898 1.00 24.57 264 ALA D CA 1
ATOM 9524 C C . ALA D 1 264 ? 4.076 55.514 -10.797 1.00 26.17 264 ALA D C 1
ATOM 9525 O O . ALA D 1 264 ? 4.626 55.037 -9.796 1.00 23.27 264 ALA D O 1
ATOM 9527 N N . SER D 1 265 ? 3.706 54.759 -11.836 1.00 26.55 265 SER D N 1
ATOM 9528 C CA . SER D 1 265 ? 3.954 53.323 -11.855 1.00 25.24 265 SER D CA 1
ATOM 9529 C C . SER D 1 265 ? 5.441 53.010 -11.883 1.00 29.65 265 SER D C 1
ATOM 9530 O O . SER D 1 265 ? 5.842 51.925 -11.451 1.00 27.64 265 SER D O 1
ATOM 9533 N N . GLU D 1 266 ? 6.265 53.940 -12.368 1.00 29.67 266 GLU D N 1
ATOM 9534 C CA . GLU D 1 266 ? 7.707 53.738 -12.409 1.00 32.16 266 GLU D CA 1
ATOM 9535 C C . GLU D 1 266 ? 8.414 54.259 -11.166 1.00 34.08 266 GLU D C 1
ATOM 9536 O O . GLU D 1 266 ? 9.601 53.973 -10.980 1.00 34.02 266 GLU D O 1
ATOM 9542 N N . GLY D 1 267 ? 7.718 54.987 -10.299 1.00 31.14 267 GLY D N 1
ATOM 9543 C CA . GLY D 1 267 ? 8.347 55.570 -9.143 1.00 31.31 267 GLY D CA 1
ATOM 9544 C C . GLY D 1 267 ? 7.626 55.286 -7.845 1.00 29.70 267 GLY D C 1
ATOM 9545 O O . GLY D 1 267 ? 7.711 54.192 -7.284 1.00 33.76 267 GLY D O 1
ATOM 9546 N N . PRO D 1 268 ? 6.889 56.279 -7.344 1.00 27.97 268 PRO D N 1
ATOM 9547 C CA . PRO D 1 268 ? 6.330 56.168 -5.986 1.00 29.63 268 PRO D CA 1
ATOM 9548 C C . PRO D 1 268 ? 5.283 55.084 -5.832 1.00 30.27 268 PRO D C 1
ATOM 9549 O O . PRO D 1 268 ? 5.031 54.660 -4.698 1.00 34.21 268 PRO D O 1
ATOM 9553 N N . LEU D 1 269 ? 4.675 54.608 -6.920 1.00 31.44 269 LEU D N 1
ATOM 9554 C CA . LEU D 1 269 ? 3.673 53.548 -6.840 1.00 27.70 269 LEU D CA 1
ATOM 9555 C C . LEU D 1 269 ? 4.130 52.271 -7.541 1.00 31.31 269 LEU D C 1
ATOM 9556 O O . LEU D 1 269 ? 3.295 51.436 -7.909 1.00 27.34 269 LEU D O 1
ATOM 9561 N N . LYS D 1 270 ? 5.438 52.094 -7.717 1.00 28.21 270 LYS D N 1
ATOM 9562 C CA . LYS D 1 270 ? 5.955 50.909 -8.389 1.00 29.75 270 LYS D CA 1
ATOM 9563 C C . LYS D 1 270 ? 5.582 49.644 -7.625 1.00 26.99 270 LYS D C 1
ATOM 9564 O O . LYS D 1 270 ? 5.693 49.585 -6.400 1.00 25.92 270 LYS D O 1
ATOM 9570 N N . GLY D 1 271 ? 5.140 48.623 -8.364 1.00 26.63 271 GLY D N 1
ATOM 9571 C CA . GLY D 1 271 ? 4.655 47.389 -7.774 1.00 24.38 271 GLY D CA 1
ATOM 9572 C C . GLY D 1 271 ? 3.217 47.440 -7.292 1.00 25.52 271 GLY D C 1
ATOM 9573 O O . GLY D 1 271 ? 2.615 46.386 -7.062 1.00 23.13 271 GLY D O 1
ATOM 9574 N N . VAL D 1 272 ? 2.641 48.630 -7.135 1.00 24.16 272 VAL D N 1
ATOM 9575 C CA . VAL D 1 272 ? 1.255 48.787 -6.728 1.00 23.94 272 VAL D CA 1
ATOM 9576 C C . VAL D 1 272 ? 0.380 49.158 -7.916 1.00 22.81 272 VAL D C 1
ATOM 9577 O O . VAL D 1 272 ? -0.620 48.497 -8.195 1.00 21.79 272 VAL D O 1
ATOM 9581 N N . LEU D 1 273 ? 0.744 50.216 -8.626 1.00 19.81 273 LEU D N 1
ATOM 9582 C CA . LEU D 1 273 ? 0.039 50.647 -9.821 1.00 21.78 273 LEU D CA 1
ATOM 9583 C C . LEU D 1 273 ? 0.871 50.243 -11.027 1.00 24.97 273 LEU D C 1
ATOM 9584 O O . LEU D 1 273 ? 2.008 50.702 -11.174 1.00 27.09 273 LEU D O 1
ATOM 9589 N N . GLY D 1 274 ? 0.317 49.373 -11.875 1.00 21.42 274 GLY D N 1
ATOM 9590 C CA . GLY D 1 274 ? 0.965 48.973 -13.105 1.00 21.74 274 GLY D CA 1
ATOM 9591 C C . GLY D 1 274 ? 0.465 49.769 -14.301 1.00 20.40 274 GLY D C 1
ATOM 9592 O O . GLY D 1 274 ? -0.493 50.531 -14.226 1.00 21.22 274 GLY D O 1
ATOM 9593 N N . TYR D 1 275 ? 1.123 49.557 -15.435 1.00 19.29 275 TYR D N 1
ATOM 9594 C CA . TYR D 1 275 ? 0.831 50.345 -16.624 1.00 21.79 275 TYR D CA 1
ATOM 9595 C C . TYR D 1 275 ? 1.035 49.491 -17.861 1.00 18.36 275 TYR D C 1
ATOM 9596 O O . TYR D 1 275 ? 2.078 48.845 -17.998 1.00 21.79 275 TYR D O 1
ATOM 9605 N N . THR D 1 276 ? 0.072 49.521 -18.779 1.00 20.62 276 THR D N 1
ATOM 9606 C CA . THR D 1 276 ? 0.219 48.784 -20.024 1.00 22.66 276 THR D CA 1
ATOM 9607 C C . THR D 1 276 ? -0.405 49.562 -21.171 1.00 23.62 276 THR D C 1
ATOM 9608 O O . THR D 1 276 ? -1.360 50.322 -20.985 1.00 21.68 276 THR D O 1
ATOM 9612 N N . GLU D 1 277 ? 0.167 49.373 -22.362 1.00 20.14 277 GLU D N 1
ATOM 9613 C CA . GLU D 1 277 ? -0.429 49.828 -23.612 1.00 21.07 277 GLU D CA 1
ATOM 9614 C C . GLU D 1 277 ? -0.773 48.663 -24.535 1.00 20.28 277 GLU D C 1
ATOM 9615 O O . GLU D 1 277 ? -1.103 48.893 -25.705 1.00 22.39 277 GLU D O 1
ATOM 9621 N N . ASP D 1 278 ? -0.723 47.425 -24.040 1.00 23.53 278 ASP D N 1
ATOM 9622 C CA . ASP D 1 278 ? -0.967 46.236 -24.853 1.00 17.91 278 ASP D CA 1
ATOM 9623 C C . ASP D 1 278 ? -2.459 45.911 -24.919 1.00 19.50 278 ASP D C 1
ATOM 9624 O O . ASP D 1 278 ? -3.268 46.424 -24.152 1.00 17.40 278 ASP D O 1
ATOM 9629 N N . ALA D 1 279 ? -2.816 45.028 -25.854 1.00 20.53 279 ALA D N 1
ATOM 9630 C CA . ALA D 1 279 ? -4.216 44.667 -26.101 1.00 22.32 279 ALA D CA 1
ATOM 9631 C C . ALA D 1 279 ? -4.655 43.572 -25.123 1.00 18.64 279 ALA D C 1
ATOM 9632 O O . ALA D 1 279 ? -4.943 42.428 -25.492 1.00 18.60 279 ALA D O 1
ATOM 9634 N N . VAL D 1 280 ? -4.729 43.952 -23.847 1.00 19.48 280 VAL D N 1
ATOM 9635 C CA . VAL D 1 280 ? -4.889 42.980 -22.771 1.00 19.59 280 VAL D CA 1
ATOM 9636 C C . VAL D 1 280 ? -6.361 42.657 -22.550 1.00 16.44 280 VAL D C 1
ATOM 9637 O O . VAL D 1 280 ? -7.261 43.439 -22.869 1.00 17.06 280 VAL D O 1
ATOM 9641 N N . VAL D 1 281 ? -6.595 41.473 -21.978 1.00 17.28 281 VAL D N 1
ATOM 9642 C CA . VAL D 1 281 ? -7.905 41.024 -21.536 1.00 16.33 281 VAL D CA 1
ATOM 9643 C C . VAL D 1 281 ? -7.723 40.450 -20.130 1.00 14.58 281 VAL D C 1
ATOM 9644 O O . VAL D 1 281 ? -6.600 40.309 -19.649 1.00 16.13 281 VAL D O 1
ATOM 9648 N N . SER D 1 282 ? -8.839 40.123 -19.460 1.00 15.01 282 SER D N 1
ATOM 9649 C CA . SER D 1 282 ? -8.772 39.820 -18.019 1.00 16.27 282 SER D CA 1
ATOM 9650 C C . SER D 1 282 ? -7.799 38.679 -17.688 1.00 16.87 282 SER D C 1
ATOM 9651 O O . SER D 1 282 ? -7.079 38.752 -16.684 1.00 15.44 282 SER D O 1
ATOM 9654 N N . THR D 1 283 ? -7.757 37.608 -18.501 1.00 17.33 283 THR D N 1
ATOM 9655 C CA . THR D 1 283 ? -6.870 36.500 -18.134 1.00 16.90 283 THR D CA 1
ATOM 9656 C C . THR D 1 283 ? -5.400 36.907 -18.132 1.00 19.56 283 THR D C 1
ATOM 9657 O O . THR D 1 283 ? -4.579 36.219 -17.510 1.00 19.26 283 THR D O 1
ATOM 9661 N N . ASP D 1 284 ? -5.047 37.999 -18.817 1.00 15.75 284 ASP D N 1
ATOM 9662 C CA . ASP D 1 284 ? -3.664 38.456 -18.821 1.00 18.30 284 ASP D CA 1
ATOM 9663 C C . ASP D 1 284 ? -3.201 38.958 -17.457 1.00 17.47 284 ASP D C 1
ATOM 9664 O O . ASP D 1 284 ? -1.999 39.146 -17.266 1.00 19.12 284 ASP D O 1
ATOM 9669 N N . PHE D 1 285 ? -4.103 39.125 -16.495 1.00 15.25 285 PHE D N 1
ATOM 9670 C CA . PHE D 1 285 ? -3.730 39.560 -15.152 1.00 17.50 285 PHE D CA 1
ATOM 9671 C C . PHE D 1 285 ? -3.917 38.480 -14.089 1.00 20.13 285 PHE D C 1
ATOM 9672 O O . PHE D 1 285 ? -3.793 38.769 -12.892 1.00 16.83 285 PHE D O 1
ATOM 9680 N N . LEU D 1 286 ? -4.190 37.237 -14.495 1.00 18.92 286 LEU D N 1
ATOM 9681 C CA . LEU D 1 286 ? -4.194 36.134 -13.544 1.00 18.36 286 LEU D CA 1
ATOM 9682 C C . LEU D 1 286 ? -2.820 35.999 -12.896 1.00 18.20 286 LEU D C 1
ATOM 9683 O O . LEU D 1 286 ? -1.817 35.792 -13.586 1.00 19.19 286 LEU D O 1
ATOM 9688 N N . GLY D 1 287 ? -2.776 36.108 -11.571 1.00 20.29 287 GLY D N 1
ATOM 9689 C CA . GLY D 1 287 ? -1.518 36.020 -10.854 1.00 20.38 287 GLY D CA 1
ATOM 9690 C C . GLY D 1 287 ? -0.712 37.301 -10.816 1.00 22.99 287 GLY D C 1
ATOM 9691 O O . GLY D 1 287 ? 0.441 37.273 -10.369 1.00 22.61 287 GLY D O 1
ATOM 9692 N N . SER D 1 288 ? -1.270 38.419 -11.274 1.00 21.65 288 SER D N 1
ATOM 9693 C CA . SER D 1 288 ? -0.560 39.690 -11.192 1.00 23.55 288 SER D CA 1
ATOM 9694 C C . SER D 1 288 ? -0.541 40.199 -9.757 1.00 22.22 288 SER D C 1
ATOM 9695 O O . SER D 1 288 ? -1.540 40.127 -9.037 1.00 18.45 288 SER D O 1
ATOM 9698 N N . SER D 1 289 ? 0.610 40.712 -9.338 1.00 21.82 289 SER D N 1
ATOM 9699 C CA . SER D 1 289 ? 0.763 41.226 -7.986 1.00 19.32 289 SER D CA 1
ATOM 9700 C C . SER D 1 289 ? 0.366 42.694 -7.853 1.00 21.89 289 SER D C 1
ATOM 9701 O O . SER D 1 289 ? 0.365 43.212 -6.737 1.00 22.29 289 SER D O 1
ATOM 9704 N N . TYR D 1 290 ? -0.009 43.362 -8.942 1.00 19.78 290 TYR D N 1
ATOM 9705 C CA . TYR D 1 290 ? -0.397 44.764 -8.862 1.00 20.10 290 TYR D CA 1
ATOM 9706 C C . TYR D 1 290 ? -1.756 44.936 -8.189 1.00 18.69 290 TYR D C 1
ATOM 9707 O O . TYR D 1 290 ? -2.641 44.087 -8.301 1.00 17.24 290 TYR D O 1
ATOM 9716 N N . SER D 1 291 ? -1.925 46.079 -7.509 1.00 18.63 291 SER D N 1
ATOM 9717 C CA . SER D 1 291 ? -3.252 46.473 -7.036 1.00 19.35 291 SER D CA 1
ATOM 9718 C C . SER D 1 291 ? -4.128 46.973 -8.174 1.00 16.77 291 SER D C 1
ATOM 9719 O O . SER D 1 291 ? -5.362 46.884 -8.102 1.00 16.64 291 SER D O 1
ATOM 9722 N N . SER D 1 292 ? -3.513 47.484 -9.234 1.00 17.18 292 SER D N 1
ATOM 9723 C CA . SER D 1 292 ? -4.222 48.298 -10.207 1.00 18.07 292 SER D CA 1
ATOM 9724 C C . SER D 1 292 ? -3.338 48.375 -11.440 1.00 20.61 292 SER D C 1
ATOM 9725 O O . SER D 1 292 ? -2.181 48.796 -11.339 1.00 20.17 292 SER D O 1
ATOM 9728 N N . ILE D 1 293 ? -3.850 47.945 -12.590 1.00 15.47 293 ILE D N 1
ATOM 9729 C CA . ILE D 1 293 ? -3.107 48.027 -13.845 1.00 18.39 293 ILE D CA 1
ATOM 9730 C C . ILE D 1 293 ? -3.899 48.901 -14.801 1.00 18.59 293 ILE D C 1
ATOM 9731 O O . ILE D 1 293 ? -4.905 48.452 -15.375 1.00 19.40 293 ILE D O 1
ATOM 9736 N N . PHE D 1 294 ? -3.421 50.133 -15.000 1.00 17.38 294 PHE D N 1
ATOM 9737 C CA . PHE D 1 294 ? -4.018 51.071 -15.952 1.00 17.72 294 PHE D CA 1
ATOM 9738 C C . PHE D 1 294 ? -3.906 50.543 -17.376 1.00 17.97 294 PHE D C 1
ATOM 9739 O O . PHE D 1 294 ? -2.816 50.203 -17.838 1.00 20.08 294 PHE D O 1
ATOM 9747 N N . ASP D 1 295 ? -5.043 50.485 -18.068 1.00 15.72 295 ASP D N 1
ATOM 9748 C CA . ASP D 1 295 ? -5.156 50.019 -19.452 1.00 17.86 295 ASP D CA 1
ATOM 9749 C C . ASP D 1 295 ? -5.191 51.263 -20.338 1.00 18.90 295 ASP D C 1
ATOM 9750 O O . ASP D 1 295 ? -6.245 51.844 -20.578 1.00 18.67 295 ASP D O 1
ATOM 9755 N N . GLU D 1 296 ? -4.018 51.670 -20.829 1.00 18.68 296 GLU D N 1
ATOM 9756 C CA . GLU D 1 296 ? -3.919 52.933 -21.556 1.00 21.02 296 GLU D CA 1
ATOM 9757 C C . GLU D 1 296 ? -4.774 52.931 -22.820 1.00 21.63 296 GLU D C 1
ATOM 9758 O O . GLU D 1 296 ? -5.412 53.941 -23.145 1.00 20.76 296 GLU D O 1
ATOM 9764 N N . LYS D 1 297 ? -4.794 51.811 -23.554 1.00 21.32 297 LYS D N 1
ATOM 9765 C CA . LYS D 1 297 ? -5.513 51.766 -24.825 1.00 22.87 297 LYS D CA 1
ATOM 9766 C C . LYS D 1 297 ? -7.029 51.692 -24.658 1.00 24.80 297 LYS D C 1
ATOM 9767 O O . LYS D 1 297 ? -7.755 52.019 -25.601 1.00 23.58 297 LYS D O 1
ATOM 9773 N N . ALA D 1 298 ? -7.524 51.271 -23.491 1.00 19.82 298 ALA D N 1
ATOM 9774 C CA . ALA D 1 298 ? -8.958 51.038 -23.331 1.00 18.26 298 ALA D CA 1
ATOM 9775 C C . ALA D 1 298 ? -9.745 52.300 -22.976 1.00 23.47 298 ALA D C 1
ATOM 9776 O O . ALA D 1 298 ? -10.930 52.382 -23.302 1.00 25.84 298 ALA D O 1
ATOM 9778 N N . GLY D 1 299 ? -9.132 53.280 -22.322 1.00 21.67 299 GLY D N 1
ATOM 9779 C CA . GLY D 1 299 ? -9.867 54.454 -21.873 1.00 21.51 299 GLY D CA 1
ATOM 9780 C C . GLY D 1 299 ? -10.207 55.407 -23.008 1.00 26.19 299 GLY D C 1
ATOM 9781 O O . GLY D 1 299 ? -9.691 55.304 -24.124 1.00 24.74 299 GLY D O 1
ATOM 9782 N N . ILE D 1 300 ? -11.103 56.354 -22.712 1.00 21.29 300 ILE D N 1
ATOM 9783 C CA . ILE D 1 300 ? -11.616 57.280 -23.726 1.00 24.65 300 ILE D CA 1
ATOM 9784 C C . ILE D 1 300 ? -11.872 58.640 -23.090 1.00 23.88 300 ILE D C 1
ATOM 9785 O O . ILE D 1 300 ? -12.335 58.734 -21.948 1.00 25.26 300 ILE D O 1
ATOM 9790 N N . LEU D 1 301 ? -11.592 59.696 -23.847 1.00 24.07 301 LEU D N 1
ATOM 9791 C CA . LEU D 1 301 ? -11.762 61.073 -23.399 1.00 24.87 301 LEU D CA 1
ATOM 9792 C C . LEU D 1 301 ? -12.912 61.717 -24.159 1.00 26.01 301 LEU D C 1
ATOM 9793 O O . LEU D 1 301 ? -12.937 61.685 -25.393 1.00 27.31 301 LEU D O 1
ATOM 9798 N N . LEU D 1 302 ? -13.860 62.308 -23.429 1.00 22.07 302 LEU D N 1
ATOM 9799 C CA . LEU D 1 302 ? -14.907 63.075 -24.095 1.00 23.22 302 LEU D CA 1
ATOM 9800 C C . LEU D 1 302 ? -14.524 64.548 -24.207 1.00 27.21 302 LEU D C 1
ATOM 9801 O O . LEU D 1 302 ? -14.679 65.158 -25.271 1.00 24.76 302 LEU D O 1
ATOM 9806 N N . SER D 1 303 ? -14.027 65.125 -23.121 1.00 23.44 303 SER D N 1
ATOM 9807 C CA . SER D 1 303 ? -13.606 66.518 -23.086 1.00 25.08 303 SER D CA 1
ATOM 9808 C C . SER D 1 303 ? -12.312 66.591 -22.285 1.00 30.41 303 SER D C 1
ATOM 9809 O O . SER D 1 303 ? -11.957 65.618 -21.603 1.00 27.43 303 SER D O 1
ATOM 9812 N N . PRO D 1 304 ? -11.575 67.706 -22.337 1.00 28.49 304 PRO D N 1
ATOM 9813 C CA . PRO D 1 304 ? -10.334 67.796 -21.549 1.00 24.87 304 PRO D CA 1
ATOM 9814 C C . PRO D 1 304 ? -10.542 67.651 -20.051 1.00 23.76 304 PRO D C 1
ATOM 9815 O O . PRO D 1 304 ? -9.555 67.464 -19.331 1.00 24.37 304 PRO D O 1
ATOM 9819 N N . THR D 1 305 ? -11.777 67.726 -19.552 1.00 22.51 305 THR D N 1
ATOM 9820 C CA . THR D 1 305 ? -12.031 67.525 -18.129 1.00 25.41 305 THR D CA 1
ATOM 9821 C C . THR D 1 305 ? -13.019 66.392 -17.855 1.00 21.54 305 THR D C 1
ATOM 9822 O O . THR D 1 305 ? -13.552 66.305 -16.748 1.00 23.56 305 THR D O 1
ATOM 9826 N N . PHE D 1 306 ? -13.293 65.528 -18.830 1.00 22.59 306 PHE D N 1
ATOM 9827 C CA . PHE D 1 306 ? -14.297 64.475 -18.656 1.00 24.27 306 PHE D CA 1
ATOM 9828 C C . PHE D 1 306 ? -13.807 63.236 -19.395 1.00 22.82 306 PHE D C 1
ATOM 9829 O O . PHE D 1 306 ? -13.707 63.253 -20.626 1.00 17.27 306 PHE D O 1
ATOM 9837 N N . VAL D 1 307 ? -13.498 62.166 -18.660 1.00 19.91 307 VAL D N 1
ATOM 9838 C CA . VAL D 1 307 ? -12.727 61.065 -19.229 1.00 18.65 307 VAL D CA 1
ATOM 9839 C C . VAL D 1 307 ? -13.112 59.766 -18.526 1.00 19.94 307 VAL D C 1
ATOM 9840 O O . VAL D 1 307 ? -13.547 59.764 -17.371 1.00 19.36 307 VAL D O 1
ATOM 9844 N N . LYS D 1 308 ? -12.951 58.651 -19.234 1.00 18.21 308 LYS D N 1
ATOM 9845 C CA . LYS D 1 308 ? -13.196 57.325 -18.674 1.00 18.10 308 LYS D CA 1
ATOM 9846 C C . LYS D 1 308 ? -11.882 56.557 -18.620 1.00 20.47 308 LYS D C 1
ATOM 9847 O O . LYS D 1 308 ? -11.197 56.421 -19.641 1.00 18.66 308 LYS D O 1
ATOM 9853 N N . LEU D 1 309 ? -11.525 56.063 -17.433 1.00 15.45 309 LEU D N 1
ATOM 9854 C CA . LEU D 1 309 ? -10.259 55.374 -17.226 1.00 16.72 309 LEU D CA 1
ATOM 9855 C C . LEU D 1 309 ? -10.507 53.926 -16.814 1.00 18.21 309 LEU D C 1
ATOM 9856 O O . LEU D 1 309 ? -11.398 53.642 -16.009 1.00 19.09 309 LEU D O 1
ATOM 9861 N N . ILE D 1 310 ? -9.678 53.026 -17.330 1.00 16.39 310 ILE D N 1
ATOM 9862 C CA . ILE D 1 310 ? -9.856 51.580 -17.181 1.00 15.09 310 ILE D CA 1
ATOM 9863 C C . ILE D 1 310 ? -8.650 51.018 -16.439 1.00 16.48 310 ILE D C 1
ATOM 9864 O O . ILE D 1 310 ? -7.505 51.275 -16.831 1.00 18.09 310 ILE D O 1
ATOM 9869 N N . SER D 1 311 ? -8.896 50.258 -15.365 1.00 14.69 311 SER D N 1
ATOM 9870 C CA . SER D 1 311 ? -7.785 49.645 -14.645 1.00 15.58 311 SER D CA 1
ATOM 9871 C C . SER D 1 311 ? -8.134 48.245 -14.154 1.00 14.32 311 SER D C 1
ATOM 9872 O O . SER D 1 311 ? -9.165 48.046 -13.506 1.00 16.83 311 SER D O 1
ATOM 9875 N N . TRP D 1 312 ? -7.243 47.297 -14.416 1.00 13.57 312 TRP D N 1
ATOM 9876 C CA . TRP D 1 312 ? -7.434 45.885 -14.106 1.00 15.91 312 TRP D CA 1
ATOM 9877 C C . TRP D 1 312 ? -6.898 45.535 -12.721 1.00 16.68 312 TRP D C 1
ATOM 9878 O O . TRP D 1 312 ? -6.078 46.257 -12.145 1.00 17.67 312 TRP D O 1
ATOM 9889 N N . TYR D 1 313 ? -7.356 44.391 -12.200 1.00 15.84 313 TYR D N 1
ATOM 9890 C CA . TYR D 1 313 ? -6.815 43.844 -10.960 1.00 15.59 313 TYR D CA 1
ATOM 9891 C C . TYR D 1 313 ? -7.216 42.386 -10.801 1.00 15.75 313 TYR D C 1
ATOM 9892 O O . TYR D 1 313 ? -8.380 42.036 -11.004 1.00 14.91 313 TYR D O 1
ATOM 9901 N N . ASP D 1 314 ? -6.253 41.551 -10.427 1.00 14.53 314 ASP D N 1
ATOM 9902 C CA . ASP D 1 314 ? -6.559 40.203 -9.958 1.00 18.37 314 ASP D CA 1
ATOM 9903 C C . ASP D 1 314 ? -7.100 40.358 -8.546 1.00 16.29 314 ASP D C 1
ATOM 9904 O O . ASP D 1 314 ? -6.334 40.540 -7.597 1.00 17.41 314 ASP D O 1
ATOM 9909 N N . ASN D 1 315 ? -8.431 40.305 -8.408 1.00 14.37 315 ASN D N 1
ATOM 9910 C CA . ASN D 1 315 ? -9.051 40.609 -7.121 1.00 16.30 315 ASN D CA 1
ATOM 9911 C C . ASN D 1 315 ? -8.616 39.625 -6.043 1.00 17.67 315 ASN D C 1
ATOM 9912 O O . ASN D 1 315 ? -8.530 39.998 -4.870 1.00 16.95 315 ASN D O 1
ATOM 9917 N N . GLU D 1 316 ? -8.281 38.383 -6.415 1.00 17.12 316 GLU D N 1
ATOM 9918 C CA . GLU D 1 316 ? -7.775 37.442 -5.416 1.00 17.29 316 GLU D CA 1
ATOM 9919 C C . GLU D 1 316 ? -6.297 37.685 -5.100 1.00 18.90 316 GLU D C 1
ATOM 9920 O O . GLU D 1 316 ? -5.913 37.825 -3.932 1.00 18.16 316 GLU D O 1
ATOM 9926 N N . TYR D 1 317 ? -5.453 37.718 -6.127 1.00 18.13 317 TYR D N 1
ATOM 9927 C CA . TYR D 1 317 ? -4.013 37.603 -5.925 1.00 19.61 317 TYR D CA 1
ATOM 9928 C C . TYR D 1 317 ? -3.331 38.944 -5.672 1.00 19.69 317 TYR D C 1
ATOM 9929 O O . TYR D 1 317 ? -2.407 39.021 -4.849 1.00 21.02 317 TYR D O 1
ATOM 9938 N N . GLY D 1 318 ? -3.739 39.993 -6.388 1.00 16.33 318 GLY D N 1
ATOM 9939 C CA . GLY D 1 318 ? -3.216 41.320 -6.094 1.00 18.58 318 GLY D CA 1
ATOM 9940 C C . GLY D 1 318 ? -3.542 41.744 -4.678 1.00 19.08 318 GLY D C 1
ATOM 9941 O O . GLY D 1 318 ? -2.668 42.188 -3.928 1.00 19.14 318 GLY D O 1
ATOM 9942 N N . TYR D 1 319 ? -4.797 41.541 -4.271 1.00 18.24 319 TYR D N 1
ATOM 9943 C CA . TYR D 1 319 ? -5.220 41.910 -2.924 1.00 17.48 319 TYR D CA 1
ATOM 9944 C C . TYR D 1 319 ? -4.535 41.057 -1.857 1.00 18.54 319 TYR D C 1
ATOM 9945 O O . TYR D 1 319 ? -4.148 41.573 -0.799 1.00 16.62 319 TYR D O 1
ATOM 9954 N N . SER D 1 320 ? -4.415 39.744 -2.091 1.00 15.36 320 SER D N 1
ATOM 9955 C CA . SER D 1 320 ? -3.687 38.907 -1.145 1.00 16.48 320 SER D CA 1
ATOM 9956 C C . SER D 1 320 ? -2.243 39.371 -0.991 1.00 19.33 320 SER D C 1
ATOM 9957 O O . SER D 1 320 ? -1.710 39.409 0.126 1.00 19.83 320 SER D O 1
ATOM 9960 N N . THR D 1 321 ? -1.597 39.762 -2.091 1.00 17.34 321 THR D N 1
ATOM 9961 C CA . THR D 1 321 ? -0.238 40.283 -1.972 1.00 19.55 321 THR D CA 1
ATOM 9962 C C . THR D 1 321 ? -0.225 41.557 -1.132 1.00 21.00 321 THR D C 1
ATOM 9963 O O . THR D 1 321 ? 0.648 41.734 -0.271 1.00 20.46 321 THR D O 1
ATOM 9967 N N . ARG D 1 322 ? -1.226 42.423 -1.314 1.00 18.82 322 ARG D N 1
ATOM 9968 C CA . ARG D 1 322 ? -1.279 43.656 -0.523 1.00 18.68 322 ARG D CA 1
ATOM 9969 C C . ARG D 1 322 ? -1.499 43.367 0.958 1.00 20.31 322 ARG D C 1
ATOM 9970 O O . ARG D 1 322 ? -0.978 44.094 1.818 1.00 20.24 322 ARG D O 1
ATOM 9978 N N . VAL D 1 323 ? -2.276 42.325 1.280 1.00 18.49 323 VAL D N 1
ATOM 9979 C CA . VAL D 1 323 ? -2.472 41.948 2.681 1.00 19.54 323 VAL D CA 1
ATOM 9980 C C . VAL D 1 323 ? -1.133 41.640 3.341 1.00 20.85 323 VAL D C 1
ATOM 9981 O O . VAL D 1 323 ? -0.870 42.059 4.478 1.00 21.67 323 VAL D O 1
ATOM 9985 N N . VAL D 1 324 ? -0.272 40.899 2.640 1.00 19.06 324 VAL D N 1
ATOM 9986 C CA . VAL D 1 324 ? 1.048 40.572 3.169 1.00 22.93 324 VAL D CA 1
ATOM 9987 C C . VAL D 1 324 ? 1.935 41.818 3.230 1.00 24.61 324 VAL D C 1
ATOM 9988 O O . VAL D 1 324 ? 2.699 42.001 4.189 1.00 21.54 324 VAL D O 1
ATOM 9992 N N . ASP D 1 325 ? 1.834 42.700 2.229 1.00 19.51 325 ASP D N 1
ATOM 9993 C CA . ASP D 1 325 ? 2.595 43.947 2.247 1.00 22.78 325 ASP D CA 1
ATOM 9994 C C . ASP D 1 325 ? 2.202 44.805 3.448 1.00 25.45 325 ASP D C 1
ATOM 9995 O O . ASP D 1 325 ? 3.066 45.326 4.169 1.00 21.06 325 ASP D O 1
ATOM 10000 N N . LEU D 1 326 ? 0.894 44.951 3.693 1.00 19.35 326 LEU D N 1
ATOM 10001 C CA . LEU D 1 326 ? 0.451 45.693 4.869 1.00 20.31 326 LEU D CA 1
ATOM 10002 C C . LEU D 1 326 ? 0.953 45.041 6.150 1.00 21.51 326 LEU D C 1
ATOM 10003 O O . LEU D 1 326 ? 1.411 45.732 7.068 1.00 21.27 326 LEU D O 1
ATOM 10008 N N . LEU D 1 327 ? 0.866 43.710 6.234 1.00 18.28 327 LEU D N 1
ATOM 10009 C CA . LEU D 1 327 ? 1.360 42.981 7.397 1.00 23.42 327 LEU D CA 1
ATOM 10010 C C . LEU D 1 327 ? 2.811 43.332 7.700 1.00 23.33 327 LEU D C 1
ATOM 10011 O O . LEU D 1 327 ? 3.174 43.607 8.851 1.00 20.73 327 LEU D O 1
ATOM 10016 N N . GLU D 1 328 ? 3.662 43.311 6.670 1.00 21.93 328 GLU D N 1
ATOM 10017 C CA . GLU D 1 328 ? 5.078 43.571 6.886 1.00 25.03 328 GLU D CA 1
ATOM 10018 C C . GLU D 1 328 ? 5.302 45.018 7.305 1.00 29.82 328 GLU D C 1
ATOM 10019 O O . GLU D 1 328 ? 6.153 45.299 8.158 1.00 26.74 328 GLU D O 1
ATOM 10025 N N . HIS D 1 329 ? 4.515 45.942 6.747 1.00 21.78 329 HIS D N 1
ATOM 10026 C CA . HIS D 1 329 ? 4.617 47.334 7.165 1.00 25.89 329 HIS D CA 1
ATOM 10027 C C . HIS D 1 329 ? 4.216 47.492 8.625 1.00 26.41 329 HIS D C 1
ATOM 10028 O O . HIS D 1 329 ? 4.881 48.206 9.386 1.00 26.83 329 HIS D O 1
ATOM 10035 N N . VAL D 1 330 ? 3.133 46.827 9.035 1.00 22.59 330 VAL D N 1
ATOM 10036 C CA . VAL D 1 330 ? 2.666 46.931 10.415 1.00 22.50 330 VAL D CA 1
ATOM 10037 C C . VAL D 1 330 ? 3.693 46.326 11.365 1.00 30.37 330 VAL D C 1
ATOM 10038 O O . VAL D 1 330 ? 4.044 46.924 12.391 1.00 27.72 330 VAL D O 1
ATOM 10042 N N . ALA D 1 331 ? 4.205 45.136 11.023 1.00 25.87 331 ALA D N 1
ATOM 10043 C CA . ALA D 1 331 ? 5.187 44.473 11.878 1.00 28.97 331 ALA D CA 1
ATOM 10044 C C . ALA D 1 331 ? 6.452 45.309 12.018 1.00 28.14 331 ALA D C 1
ATOM 10045 O O . ALA D 1 331 ? 7.064 45.345 13.091 1.00 32.99 331 ALA D O 1
ATOM 10047 N N . LYS D 1 332 ? 6.857 45.989 10.946 1.00 26.98 332 LYS D N 1
ATOM 10048 C CA . LYS D 1 332 ? 8.023 46.857 11.022 1.00 31.54 332 LYS D CA 1
ATOM 10049 C C . LYS D 1 332 ? 7.802 47.993 12.014 1.00 36.71 332 LYS D C 1
ATOM 10050 O O . LYS D 1 332 ? 8.634 48.244 12.893 1.00 28.97 332 LYS D O 1
ATOM 10056 N N . ALA D 1 333 ? 6.535 48.430 12.126 1.00 31.74 333 ALA D N 1
ATOM 10057 C CA . ALA D 1 333 ? 6.211 49.556 13.004 1.00 33.66 333 ALA D CA 1
ATOM 10058 C C . ALA D 1 333 ? 5.889 49.092 14.385 1.00 34.89 333 ALA D C 1
ATOM 10059 O O . ALA D 1 333 ? 5.675 49.901 15.267 1.00 32.95 333 ALA D O 1
ATOM 10061 N N . SER D 1 334 ? 5.877 47.791 14.580 1.00 30.59 334 SER D N 1
ATOM 10062 C CA . SER D 1 334 ? 5.491 47.200 15.834 1.00 34.27 334 SER D CA 1
ATOM 10063 C C . SER D 1 334 ? 6.685 46.488 16.414 1.00 38.14 334 SER D C 1
ATOM 10064 O O . SER D 1 334 ? 7.675 46.290 15.743 1.00 44.50 334 SER D O 1
ATOM 10067 N N . ALA D 1 335 ? 6.622 46.163 17.674 1.00 40.16 335 ALA D N 1
ATOM 10068 C CA . ALA D 1 335 ? 7.705 45.390 18.287 1.00 54.72 335 ALA D CA 1
ATOM 10069 C C . ALA D 1 335 ? 9.143 45.957 18.253 1.00 53.87 335 ALA D C 1
ATOM 10070 O O . ALA D 1 335 ? 9.442 47.118 17.969 1.00 49.33 335 ALA D O 1
#

GO terms:
  GO:0050840 extracellular matrix binding (F, IDA)
  GO:0106139 symbiont cell surface (C, IDA)
  GO:1903561 extracellular vesicle (C, IDA)
  GO:0062040 fungal biofilm matrix (C, IDA)
  GO:0005737 cytoplasm (C, IDA)
  GO:0001968 fibronectin binding (F, IDA)
  GO:0005886 plasma membrane (C, IDA)
  GO:0009277 fungal-type cell wall (C, IDA)
  GO:0009986 cell surface (C, IDA)
  GO:0030445 yeast-form cell wall (C, IDA)
  GO:0030446 hyphal cell wall (C, IDA)
  GO:0044406 adhesion of symbiont to host (P, IDA)
  GO:0043236 laminin binding (F, IDA)
  GO:0004365 glyceraldehyde-3-phosphate dehydrogenase (NAD+) (phosphorylating) activity (F, IDA)
  GO:0052553 symbiont-mediated perturbation of host immune response (P, IDA)
  GO:0007160 cell-matrix adhesion (P, IDA)
  GO:0006096 glycolytic process (P, TAS)
  GO:0050840 extracellular matrix binding (F, IMP)
  GO:0044406 adhesion of symbiont to host (P, IMP)
  GO:0043236 laminin binding (F, IMP)

Secondary structure (DSSP, 8-state):
-EEEEEE--SHHHHHHHHHHHT-TTEEEEEEE-TT--HHHHHHHHH--TTT---SS-EEEETTEEEETTEEEEEE--SSGGGS-HHHHT--EEEE-SSS--SHHHHHHHHHTT-SEEEESS--SSS-B--TTTTGGG--TT--EEE----HHHHHHHHHHHHHHH-EEEEEEEEEEE--TTS-SSS---TT-SGGGS-GGG--EEE---HHHHHHHHSGGGTTSEEEEEEEES-SS-EEEEEEEEESS---HHHHHHHHHHHHHTTTTTTEEEE-S---GGGGTT---SEEEETTT-EEEETTEEEEEEEE-TTHHHHHHHHHHHHHHHHHT-/-EEEEEE--SHHHHHHHHHHHT-TTEEEEEEE-TT--HHHHHHHHH--TTT-S-SS-EEEETTEEEETTEEEEEE--SSGGGS-HHHHT--EEEE-SSS--SHHHHHHHHHTT-SEEEESS--SSS-B--TTTTGGG--TT--EEE----HHHHHHHHHHHHHHT-EEEEEEEEEEE--TTSBSSS---TT-GGGGSBGGG--EEEE--HHHHHHHHSGGGTTSEEEEEEEES-SS-EEEEEEEEESS---HHHHHHHHHHHHHTTTTTTEEEE-S---GGGGTT---SEEEETTT-EEEETTEEEEEEEE-TTHHHHHHHHHHHHHHHHHT-/-EEEEEE--SHHHHHHHHHHTT-TTEEEEEEE-TT--HHHHHHHHH--TTT---SS-EEEETTEEEETTEEEEEE--SSGGGS-HHHHT--EEEE-SSS--SHHHHHHHHHTT-SEEEESS--SSS-B--TTTTGGG--TT--EEE----HHHHHHHHHHHHHHT-EEEEEEEEEEE--TTSBSSS---TT-TGGGSBGGG--EEEE--HHHHHHHHSGGGTTSEEEEEEEES-SS-EEEEEEEEESS---HHHHHHHHHHHHHTTTTTTEEEE-S---GGGGTT---SEEEETTT-EEEETTEEEEEEEE-TTHHHHHHHHHHHHHHHHHT-/-EEEEEE--SHHHHHHHHHHTT-TTEEEEEEE-TT--HHHHHHHHH--TTT---SS-EEEETTEEEETTEEEEEE--SSGGGS-HHHHT--EEEE-SSS--SHHHHHHHHHTT-SEEEESS--SSS-B--TTTTGGG--TT--EEE----HHHHHHHHHHHHHHH-EEEEEEEEEEE--TTSBSSS---TT-TGGGSBGGG--EEEE--HHHHHHHHSGGGTTSEEEEEEEES-SS-EEEEEEEEESS---HHHHHHHHHHHHHTTTTTTEEEE-S---GGGGTT---SEEEETTT-EEEETTEEEEEEEE-TTHHHHHHHHHHHHHHHHH--